Protein AF-A0A941SBN9-F1 (afdb_monomer)

Radius of gyration: 30.21 Å; Cα contacts (8 Å, |Δi|>4): 1029; chains: 1; bounding box: 66×93×95 Å

Solvent-accessible surface area (backbone atoms only — not comparable to full-atom values): 44740 Å² total; per-residue (Å²): 128,56,73,66,62,51,50,52,51,55,52,51,57,54,70,77,41,79,81,62,75,42,22,59,57,47,52,51,50,54,46,64,79,39,63,83,37,77,79,48,40,76,55,56,77,35,50,44,58,46,58,90,40,23,79,36,34,35,32,24,39,32,37,69,48,83,91,42,30,41,37,38,39,41,42,48,89,78,37,61,78,69,87,50,51,59,19,61,44,41,50,51,53,49,53,49,52,14,45,48,55,51,53,70,66,43,84,88,54,53,73,68,56,39,52,53,47,44,51,54,52,51,51,53,51,52,52,55,42,52,49,38,61,69,74,22,53,63,54,50,74,47,57,62,36,42,80,80,64,32,64,65,31,38,53,49,48,54,52,25,52,51,50,39,50,48,54,45,26,51,50,46,54,53,48,31,49,70,68,45,66,93,49,58,62,69,58,46,48,51,52,36,51,53,39,37,31,49,58,31,35,73,52,74,56,53,31,37,36,40,37,38,65,46,72,58,92,91,50,45,34,36,42,36,40,38,38,36,52,73,43,56,90,64,54,43,20,57,70,45,45,53,61,79,59,48,17,47,44,30,37,36,38,42,39,31,23,41,77,85,67,46,80,76,44,76,50,68,38,35,37,19,16,32,54,36,45,63,66,40,56,72,60,68,75,64,27,52,53,51,34,34,51,42,17,36,43,28,43,60,75,47,49,50,31,53,52,51,52,51,49,45,71,77,34,84,78,68,57,80,58,42,75,45,51,37,37,41,45,32,45,41,45,30,56,56,75,88,54,92,62,79,81,52,47,44,37,54,38,50,54,19,46,53,50,28,48,68,63,44,44,79,38,73,49,78,39,68,47,97,88,38,83,42,45,32,30,34,46,57,45,57,36,54,64,35,77,56,85,52,30,64,62,35,69,78,41,54,52,44,37,28,37,32,52,46,49,54,50,40,51,47,46,53,47,53,57,67,56,36,72,88,39,64,91,41,54,72,61,46,54,48,51,64,71,66,48,74,83,59,83,81,74,79,78,74,81,78,59,99,74,71,52,75,69,54,52,51,51,52,52,53,37,54,52,49,53,51,49,50,53,57,42,50,58,46,41,54,53,45,49,62,60,43,65,83,62,48,74,66,57,50,38,50,44,42,39,51,50,44,37,54,74,72,68,45,87,69,53,74,67,53,50,52,51,45,52,53,48,52,51,56,53,50,55,42,50,58,70,37,45,65,48,52,52,52,44,54,53,49,52,48,55,53,34,50,54,30,43,56,46,36,55,52,48,54,54,54,49,64,76,42,43,69,64,52,52,59,48,34,57,50,30,66,74,72,45,54,71,72,49,31,52,50,30,53,50,52,48,41,52,50,54,42,48,52,38,54,73,62,25,70,80,46,68,65,74,75,74,76,77,56,63,77,52,63,58,49,64,63,33,32,52,52,52,50,36,58,78,53,72,42,48,40,32,47,23,17,76,59,26,38,65,72,40,34,54,46,49,30,28,35,51,31,55,50,52,47,58,55,49,63,77,69,53,88,80,52,83,71,56,54,56,53,48,54,51,50,45,51,46,33,40,63,56,34,33,84,71,57,70,61,34,70,83,54,40,47,65,53,60,83,35,51,69,54,46,64,58,76,85,81,83,80,93,80,94,79,72,87,77,78,24,83,74,47,50,50,64,70,66,33,60,83,64,45,71,85,66,58,67,72,65,43,48,54,56,51,52,52,50,51,54,57,73,70,52,81,79,79,82,75,71,98,62,92,76,81,79,74,81,76,71,88,74,82,82,78,89,86,88,86,84,88,83,81,89,80,84,90,80,88,80,87,83,90,83,86,84,88,135

Nearest PDB structures (foldseek):
  4fye-assembly1_A  TM=6.823E-01  e=4.228E-17  Legionella pneumophila subsp. pneumophila str. Philadelphia 1
  4jza-assembly3_A  TM=4.655E-01  e=1.707E-05  Legionella longbeachae NSW150
  4jza-assembly2_B  TM=4.661E-01  e=4.453E-05  Legionella longbeachae NSW150
  8d9p-assembly1_A  TM=2.478E-01  e=5.682E+00  synthetic construct

Secondary structure (DSSP, 8-state):
--HHHHHHHHHHHHHH-TT--SHHHHHHHHHHHTTT-TTTHHHHTTEEEEGGGGGGTEEEEEE--SSS-EEEEEE-TT---S--HHHHHHHHHHHHHHHHHHHHH-TTS-HHHHHHHHHHHHHHHHHHHHHHHHHS---HHHHHGGGTSHHHHHHHHHHHHHHHHHHHHHHHHHHHHHH-TTS-HHHHHHHHHHHHHHHHHHSPPPEEEEEEEEEETTEEEEEEEEEEESSSS--B-TT-TTSSS-BT-EEEEEEEE-TT--EEEEEEEEEEE-SS-GGGGSSHHHHHHHHHHHHHHHIIIIIHHHHHHHHHHH-TTPPSSEEEEEEEEE---PPPTTS--S--HHHHHHHHHHHHHHHHTTEEEEEEETTEEEEEEEEEEEEE---SGGGGT--TTHHHHHHHHHHHHHHHHHHHHHHSGGGTT-HHHHHHHHHHS---SS-------S---HHHHHHHHHHHHHHHHHHHHHHHHHHHHHHHTTS-HHHHHHHHHHHHHHHTTPPPPHHHHHHHHHHHHHHHHHHHHTHHHHHHHHHHHHHHHHHHHHHHHHHHHHHHHHHHHHHHHHHHHHHHS-HHHHHHHHHHHHHHHHHHHHHTTTTTT-S-SHHHHTTTTHHHHHHHHHHHHHTPEEEEEESSSSHHHHHHHHHHHHHHHHHHHHTTS---HHHHHHHHHHHHHHHHTTSTT-STTTSSSSS--S------SS---S-SS------SSTHHHHT-GGGSPPPPHHHHHHHHHHHHHHHHS------S------------PPP----------------------

Foldseek 3Di:
DDVVVVLLVLLVQVVVCLVDQALVSSLVVVCVVCVVPPVCVLQSVQKDWDRVQSLQQWTWIWRDDPPAIEIEIEHDPLGQQDDALVQLLLQLVLLLQLLLVLLVPDPPDDPVRSVVLNVVSVLLSVQLNVCLVPPLHLRSVLSSCLFPPNPVSLVSNVVSVVVSLQSLLLSLVVSQCSRDVPDDSLVSLVSSLVSSQVVLFQDQDHFYWYWYWDDDPNWIKIKIKTKDALDRNGARDLSNLLFQEFHLWIKIWIFMATPVSDTPDIDIATEGAQLQRLLLQPDDDLSLLLSLVSLLCNCQVPVVLSQVVVVCVVPVPQDPPAEAFEEEEEQQQDAPCPPVDPGDSSLSSLVSNVVSCLLQAQDWDWGDHPNDITIYRYHYQYAYQHQDPSLQRDPPGVLSVLLNLLVLLQLLLVLLLVLLVVVVVCVVVSVVSVVLRDDRLADDDDPDPVDDDPVRVVSVVSSVVLVVLSVVLNVLSVVLVVLCVVQDPVLSRLLSNLVSCVSVVNDDDPVSVVSNVVSSVSSVVSCVVSVVSVVSSVVSVVVNSVSSNVVSVVCLVSCVVCLVVLVVVLVCCLVDNDPSSVLSSQSSVLSSVLSVCVNVCLSHPDDDDDPNLLCRLVNVLSSVVSCVSSVHHHYYYYNQSADVVLLNVLLNVLVVVLVSVVSPDDDDPVSVVVSVVVSSCSNLCSNVNGPRQVSRPSSSDVHGRAQAQDSDDDDDDGDPPPRVPRNQVNVPSSPSDNDDPVVSVVSVVVSVVSVPDDPDPPPDDDDPPPDDDDDPDDDDDDDDDDDDDDDDDDDDDDDDD

Sequence (801 aa):
MNNQDFIALIVEDFYENPQIKTSDEFLALLKDKYQDNRALKPFLDKLIADAKEDKYGTFTIILEQEPANLEFKFKKPSAYGGPKTEQYLDRIDLKVQAAIAYVNQQKKLSKADKEKKIAEIMRLKEYFKNKINSECYLDPKMLKHLKNNGEKAKAHFDKQHALAKKYLSVFMDVLVEKTEPDLKPKQVKELLYQHERIIMSDLKRPIRVNARAITLGTTRYYHIDTVKPVNPQRTVSSAKKDEAGVANWLQTSTIVLDQKYHVIDQRETYRSASIVPHEILKKGRLSKALAMDTARRNLVEHIIPALAEKLLHQDAQAKDPLVINYEMLTLLSPVHKMLDIALDPDLGQFEAIRKAFQHYEGRTFDINVNGKIRQVTFNGIYHNYGVNIARKIGYATKRTNQKAYNEIIERSVNVLNAMLPDLEKDKPFHDFIKNMIIKPLTSPPFTVSDELTDSEKKQLIDLKKYNSILRQKGGIYDQMDANSASFTKEEHRQLLSLNAKKNDKIPLTKDEIEQFKKLTSKFNKIKEKNLKLNRKAGGLETKIREIHAATAKARQKNFMAKAQSIEKYIVVIEKNGTEEQKEIAAHLRALLEFNKLIVAGVDVLYGSQDDKNTRNYEIQCYIERLNKLCGWDFHLTCKSGKDRTNAAIEKQHAKALISMHEQRVVQGQDEEKDLKKLERELFLKGYEQGPGNDICGDNMKPGAQQISHSDFTSESSFALYATKKVSSLQKGIDKLPEVEDEEKEIIVREYTKFTQTPQVKIGAHRVSVLHQYPQSQGEVEGRQASKTMDTRSDPKSKNRH

Structure (mmCIF, N/CA/C/O backbone):
data_AF-A0A941SBN9-F1
#
_entry.id   AF-A0A941SBN9-F1
#
loop_
_atom_site.group_PDB
_atom_site.id
_atom_site.type_symbol
_atom_site.label_atom_id
_atom_site.label_alt_id
_atom_site.label_comp_id
_atom_site.label_asym_id
_atom_site.label_entity_id
_atom_site.label_seq_id
_atom_site.pdbx_PDB_ins_code
_atom_site.Cartn_x
_atom_site.Cartn_y
_atom_site.Cartn_z
_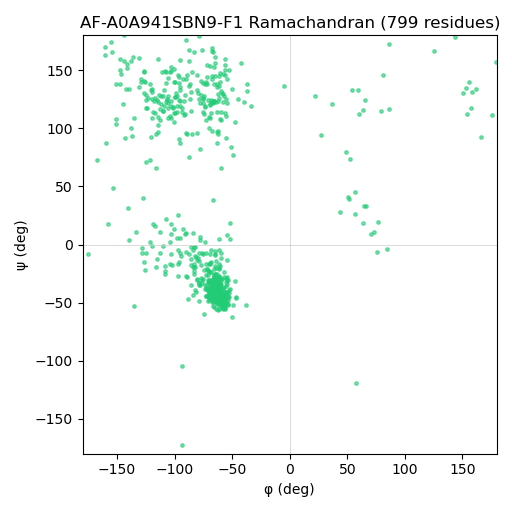atom_site.occupancy
_atom_site.B_iso_or_equiv
_atom_site.auth_seq_id
_atom_site.auth_comp_id
_atom_site.auth_asym_id
_atom_site.auth_atom_id
_atom_site.pdbx_PDB_model_num
ATOM 1 N N . MET A 1 1 ? -25.995 6.271 -15.416 1.00 71.38 1 MET A N 1
ATOM 2 C CA . MET A 1 1 ? -25.451 5.172 -14.596 1.00 71.38 1 MET A CA 1
ATOM 3 C C . MET A 1 1 ? -24.092 5.599 -14.074 1.00 71.38 1 MET A C 1
ATOM 5 O O . MET A 1 1 ? -23.351 6.204 -14.845 1.00 71.38 1 MET A O 1
ATOM 9 N N . ASN A 1 2 ? -23.795 5.378 -12.791 1.00 78.50 2 ASN A N 1
ATOM 10 C CA . ASN A 1 2 ? -22.469 5.674 -12.238 1.00 78.50 2 ASN A CA 1
ATOM 11 C C . ASN A 1 2 ? -21.523 4.459 -12.427 1.00 78.50 2 ASN A C 1
ATOM 13 O O . ASN A 1 2 ? -21.968 3.364 -12.769 1.00 78.50 2 ASN A O 1
ATOM 17 N N . ASN A 1 3 ? -20.214 4.638 -12.214 1.00 78.12 3 ASN A N 1
ATOM 18 C CA . ASN A 1 3 ? -19.240 3.552 -12.403 1.00 78.12 3 ASN A CA 1
ATOM 19 C C . ASN A 1 3 ? -19.418 2.385 -11.414 1.00 78.12 3 ASN A C 1
ATOM 21 O O . ASN A 1 3 ? -19.052 1.269 -11.759 1.00 78.12 3 ASN A O 1
ATOM 25 N N . GLN A 1 4 ? -19.943 2.612 -10.206 1.00 75.69 4 GLN A N 1
ATOM 26 C CA . GLN A 1 4 ? -20.166 1.546 -9.221 1.00 75.69 4 GLN A CA 1
ATOM 27 C C . GLN A 1 4 ? -21.339 0.651 -9.621 1.00 75.69 4 GLN A C 1
ATOM 29 O O . GLN A 1 4 ? -21.184 -0.568 -9.598 1.00 75.69 4 GLN A O 1
ATOM 34 N N . ASP A 1 5 ? -22.450 1.239 -10.074 1.00 80.38 5 ASP A N 1
ATOM 35 C CA . ASP A 1 5 ? -23.588 0.490 -10.614 1.00 80.38 5 ASP A CA 1
ATOM 36 C C . ASP A 1 5 ? -23.119 -0.372 -11.794 1.00 80.38 5 ASP A C 1
ATOM 38 O O . ASP A 1 5 ? -23.479 -1.540 -11.916 1.00 80.38 5 ASP A O 1
ATOM 42 N N . PHE A 1 6 ? -22.298 0.210 -12.680 1.00 85.69 6 PHE A N 1
ATOM 43 C CA . PHE A 1 6 ? -21.784 -0.493 -13.852 1.00 85.69 6 PHE A CA 1
ATOM 44 C C . PHE A 1 6 ? -20.834 -1.629 -13.456 1.00 85.69 6 PHE A C 1
ATOM 46 O O . PHE A 1 6 ? -20.904 -2.713 -14.026 1.00 85.69 6 PHE A O 1
ATOM 53 N N . ILE A 1 7 ? -19.981 -1.422 -12.445 1.00 84.62 7 ILE A N 1
ATOM 54 C CA . ILE A 1 7 ? -19.123 -2.480 -11.900 1.00 84.62 7 ILE A CA 1
ATOM 55 C C . ILE A 1 7 ? -19.954 -3.637 -11.347 1.00 84.62 7 ILE A C 1
ATOM 57 O O . ILE A 1 7 ? -19.651 -4.785 -11.665 1.00 84.62 7 ILE A O 1
ATOM 61 N N . ALA A 1 8 ? -20.979 -3.348 -10.544 1.00 81.69 8 ALA A N 1
ATOM 62 C CA . ALA A 1 8 ? -21.844 -4.374 -9.972 1.00 81.69 8 ALA A CA 1
ATOM 63 C C . ALA A 1 8 ? -22.525 -5.202 -11.073 1.00 81.69 8 ALA A C 1
ATOM 65 O O . ALA A 1 8 ? -22.408 -6.425 -11.054 1.00 81.69 8 ALA A O 1
ATOM 66 N N . LEU A 1 9 ? -23.105 -4.533 -12.077 1.00 88.06 9 LEU A N 1
ATOM 67 C CA . LEU A 1 9 ? -23.763 -5.177 -13.217 1.00 88.06 9 LEU A CA 1
ATOM 68 C C . LEU A 1 9 ? -22.814 -6.103 -13.992 1.00 88.06 9 LEU A C 1
ATOM 70 O O . LEU A 1 9 ? -23.137 -7.259 -14.240 1.00 88.06 9 LEU A O 1
ATOM 74 N N . ILE A 1 10 ? -21.610 -5.633 -14.337 1.00 88.88 10 ILE A N 1
ATOM 75 C CA . ILE A 1 10 ? -20.652 -6.454 -15.094 1.00 88.88 10 ILE A CA 1
ATOM 76 C C . ILE A 1 10 ? -20.175 -7.657 -14.257 1.00 88.88 10 ILE A C 1
ATOM 78 O O . ILE A 1 10 ? -19.967 -8.745 -14.794 1.00 88.88 10 ILE A O 1
ATOM 82 N N . VAL A 1 11 ? -19.981 -7.486 -12.945 1.00 85.81 11 VAL A N 1
ATOM 83 C CA . VAL A 1 11 ? -19.593 -8.593 -12.056 1.00 85.81 11 VAL A CA 1
ATOM 84 C C . VAL A 1 11 ? -20.704 -9.638 -11.965 1.00 85.81 11 VAL A C 1
ATOM 86 O O . VAL A 1 11 ? -20.407 -10.830 -12.056 1.00 85.81 11 VAL A O 1
ATOM 89 N N . GLU A 1 12 ? -21.951 -9.200 -11.803 1.00 90.31 12 GLU A N 1
ATOM 90 C CA . GLU A 1 12 ? -23.138 -10.056 -11.784 1.00 90.31 12 GLU A CA 1
ATOM 91 C C . GLU A 1 12 ? -23.233 -10.880 -13.069 1.00 90.31 12 GLU A C 1
ATOM 93 O O . GLU A 1 12 ? -23.170 -12.111 -13.021 1.00 90.31 12 GLU A O 1
ATOM 98 N N . ASP A 1 13 ? -23.218 -10.216 -14.226 1.00 92.50 13 ASP A N 1
ATOM 99 C CA . ASP A 1 13 ? -23.307 -10.882 -15.524 1.00 92.50 13 ASP A CA 1
ATOM 100 C C . ASP A 1 13 ? -22.206 -11.924 -15.737 1.00 92.50 13 ASP A C 1
ATOM 102 O O . ASP A 1 13 ? -22.461 -13.006 -16.271 1.00 92.50 13 ASP A O 1
ATOM 106 N N . PHE A 1 14 ? -20.974 -11.639 -15.311 1.00 91.06 14 PHE A N 1
ATOM 107 C CA . PHE A 1 14 ? -19.881 -12.595 -15.458 1.00 91.06 14 PHE A CA 1
ATOM 108 C C . PHE A 1 14 ? -20.121 -13.874 -14.641 1.00 91.06 14 PHE A C 1
ATOM 110 O O . PHE A 1 14 ? -19.900 -14.983 -15.138 1.00 91.06 14 PHE A O 1
ATOM 117 N N . TYR A 1 15 ? -20.552 -13.745 -13.381 1.00 88.00 15 TYR A N 1
ATOM 118 C CA . TYR A 1 15 ? -20.701 -14.891 -12.479 1.00 88.00 15 TYR A CA 1
ATOM 119 C C . TYR A 1 15 ? -22.026 -15.644 -12.627 1.00 88.00 15 TYR A C 1
ATOM 121 O O . TYR A 1 15 ? -22.077 -16.823 -12.264 1.00 88.00 15 TYR A O 1
ATOM 129 N N . GLU A 1 16 ? -23.050 -15.029 -13.222 1.00 88.31 16 GLU A N 1
ATOM 130 C CA . GLU A 1 16 ? -24.273 -15.718 -13.656 1.00 88.31 16 GLU A CA 1
ATOM 131 C C . GLU A 1 16 ? -24.064 -16.595 -14.896 1.00 88.31 16 GLU A C 1
ATOM 133 O O . GLU A 1 16 ? -24.856 -17.500 -15.157 1.00 88.31 16 GLU A O 1
ATOM 138 N N . ASN A 1 17 ? -22.971 -16.384 -15.634 1.00 88.81 17 ASN A N 1
ATOM 139 C CA . ASN A 1 17 ? -22.686 -17.068 -16.892 1.00 88.81 17 ASN A CA 1
ATOM 140 C C . ASN A 1 17 ? -21.420 -17.947 -16.802 1.00 88.81 17 ASN A C 1
ATOM 142 O O . ASN A 1 17 ? -20.420 -17.704 -17.490 1.00 88.81 17 ASN A O 1
ATOM 146 N N . PRO A 1 18 ? -21.424 -19.024 -15.986 1.00 82.44 18 PRO A N 1
ATOM 147 C CA . PRO A 1 18 ? -20.244 -19.862 -15.751 1.00 82.44 18 PRO A CA 1
ATOM 148 C C . PRO A 1 18 ? -19.696 -20.541 -17.018 1.00 82.44 18 PRO A C 1
ATOM 150 O O . PRO A 1 18 ? -18.530 -20.959 -17.032 1.00 82.44 18 PRO A O 1
ATOM 153 N N . GLN A 1 19 ? -20.504 -20.639 -18.078 1.00 85.00 19 GLN A N 1
ATOM 154 C CA . GLN A 1 19 ? -20.157 -21.217 -19.374 1.00 85.00 19 GLN A CA 1
ATOM 155 C C . GLN A 1 19 ? -19.153 -20.391 -20.190 1.00 85.00 19 GLN A C 1
ATOM 157 O O . GLN A 1 19 ? -18.453 -20.986 -21.005 1.00 85.00 19 GLN A O 1
ATOM 162 N N . ILE A 1 20 ? -19.029 -19.078 -19.954 1.00 87.75 20 ILE A N 1
ATOM 163 C CA . ILE A 1 20 ? -18.139 -18.167 -20.704 1.00 87.75 20 ILE A CA 1
ATOM 164 C C . ILE A 1 20 ? -16.696 -18.675 -20.685 1.00 87.75 20 ILE A C 1
ATOM 166 O O . ILE A 1 20 ? -16.132 -18.883 -19.613 1.00 87.75 20 ILE A O 1
ATOM 170 N N . LYS A 1 21 ? -16.053 -18.863 -21.836 1.00 86.38 21 LYS A N 1
ATOM 171 C CA . LYS A 1 21 ? -14.688 -19.405 -21.940 1.00 86.38 21 LYS A CA 1
ATOM 172 C C . LYS A 1 21 ? -13.640 -18.380 -22.334 1.00 86.38 21 LYS A C 1
ATOM 174 O O . LYS A 1 21 ? -12.469 -18.642 -22.051 1.00 86.38 21 LYS A O 1
ATOM 179 N N . THR A 1 22 ? -14.031 -17.239 -22.902 1.00 91.19 22 THR A N 1
ATOM 180 C CA . THR A 1 22 ? -13.111 -16.147 -23.279 1.00 91.19 22 THR A CA 1
ATOM 181 C C . THR A 1 22 ? -13.651 -14.765 -22.900 1.00 91.19 22 THR A C 1
ATOM 183 O O . THR A 1 22 ? -14.843 -14.588 -22.645 1.00 91.19 22 THR A O 1
ATOM 186 N N . SER A 1 23 ? -12.763 -13.773 -22.847 1.00 92.00 23 SER A N 1
ATOM 187 C CA . SER A 1 23 ? -13.119 -12.370 -22.618 1.00 92.00 23 SER A CA 1
ATOM 188 C C . SER A 1 23 ? -13.922 -11.803 -23.796 1.00 92.00 23 SER A C 1
ATOM 190 O O . SER A 1 23 ? -14.829 -11.002 -23.587 1.00 92.00 23 SER A O 1
ATOM 192 N N . ASP A 1 24 ? -13.650 -12.273 -25.019 1.00 94.44 24 ASP A N 1
ATOM 193 C CA . ASP A 1 24 ? -14.417 -11.925 -26.221 1.00 94.44 24 ASP A CA 1
ATOM 194 C C . ASP A 1 24 ? -15.853 -12.464 -26.171 1.00 94.44 24 ASP A C 1
ATOM 196 O O . ASP A 1 24 ? -16.795 -11.737 -26.485 1.00 94.44 24 ASP A O 1
ATOM 200 N N . GLU A 1 25 ? -16.041 -13.715 -25.732 1.00 94.75 25 GLU A N 1
ATOM 201 C CA . GLU A 1 25 ? -17.374 -14.304 -25.538 1.00 94.75 25 GLU A CA 1
ATOM 202 C C . GLU A 1 25 ? -18.189 -13.497 -24.523 1.00 94.75 25 GLU A C 1
ATOM 204 O O . GLU A 1 25 ? -19.372 -13.236 -24.744 1.00 94.75 25 GLU A O 1
ATOM 209 N N . PHE A 1 26 ? -17.557 -13.056 -23.431 1.00 94.94 26 PHE A N 1
ATOM 210 C CA . PHE A 1 26 ? -18.233 -12.222 -22.442 1.00 94.94 26 PHE A CA 1
ATOM 211 C C . PHE A 1 26 ? -18.596 -10.843 -23.000 1.00 94.94 26 PHE A C 1
ATOM 213 O O . PHE A 1 26 ? -19.713 -10.369 -22.804 1.00 94.94 26 PHE A O 1
ATOM 220 N N . LEU A 1 27 ? -17.681 -10.207 -23.735 1.00 94.50 27 LEU A N 1
ATOM 221 C CA . LEU A 1 27 ? -17.941 -8.918 -24.369 1.00 94.50 27 LEU A CA 1
ATOM 222 C C . LEU A 1 27 ? -19.101 -9.000 -25.373 1.00 94.50 27 LEU A C 1
ATOM 224 O O . LEU A 1 27 ? -19.931 -8.092 -25.418 1.00 94.50 27 LEU A O 1
ATOM 228 N N . ALA A 1 28 ? -19.174 -10.079 -26.157 1.00 94.38 28 ALA A N 1
ATOM 229 C CA . ALA A 1 28 ? -20.275 -10.322 -27.083 1.00 94.38 28 ALA A CA 1
ATOM 230 C C . ALA A 1 28 ? -21.611 -10.487 -26.344 1.00 94.38 28 ALA A C 1
ATOM 232 O O . ALA A 1 28 ? -22.586 -9.840 -26.721 1.00 94.38 28 ALA A O 1
ATOM 233 N N . LEU A 1 29 ? -21.633 -11.270 -25.256 1.00 94.75 29 LEU A N 1
ATOM 234 C CA . LEU A 1 29 ? -22.813 -11.434 -24.401 1.00 94.75 29 LEU A CA 1
ATOM 235 C C . LEU A 1 29 ? -23.314 -10.085 -23.867 1.00 94.75 29 LEU A C 1
ATOM 237 O O . LEU A 1 29 ? -24.501 -9.793 -23.959 1.00 94.75 29 LEU A O 1
ATOM 241 N N . LEU A 1 30 ? -22.419 -9.252 -23.327 1.00 93.50 30 LEU A N 1
ATOM 242 C CA . LEU A 1 30 ? -22.784 -7.938 -22.789 1.00 93.50 30 LEU A CA 1
ATOM 243 C C . LEU A 1 30 ? -23.355 -7.019 -23.873 1.00 93.50 30 LEU A C 1
ATOM 245 O O . LEU A 1 30 ? -24.348 -6.330 -23.643 1.00 93.50 30 LEU A O 1
ATOM 249 N N . LYS A 1 31 ? -22.731 -7.005 -25.056 1.00 92.50 31 LYS A N 1
ATOM 250 C CA . LYS A 1 31 ? -23.198 -6.192 -26.183 1.00 92.50 31 LYS A CA 1
ATOM 251 C C . LYS A 1 31 ? -24.570 -6.641 -26.669 1.00 92.50 31 LYS A C 1
ATOM 253 O O . LYS A 1 31 ? -25.397 -5.778 -26.919 1.00 92.50 31 LYS A O 1
ATOM 258 N N . ASP A 1 32 ? -24.823 -7.943 -26.743 1.00 92.88 32 ASP A N 1
ATOM 259 C C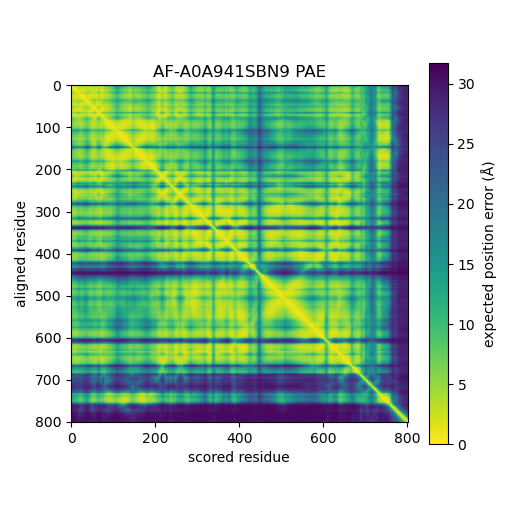A . ASP A 1 32 ? -26.114 -8.493 -27.166 1.00 92.88 32 ASP A CA 1
ATOM 260 C C . ASP A 1 32 ? -27.215 -8.268 -26.115 1.00 92.88 32 ASP A C 1
ATOM 262 O O . ASP A 1 32 ? -28.269 -7.707 -26.422 1.00 92.88 32 ASP A O 1
ATOM 266 N N . LYS A 1 33 ? -26.938 -8.591 -24.841 1.00 93.88 33 LYS A N 1
ATOM 267 C CA . LYS A 1 33 ? -27.888 -8.449 -23.721 1.00 93.88 33 LYS A CA 1
ATOM 268 C C . LYS A 1 33 ? -28.362 -7.005 -23.530 1.00 93.88 33 LYS A C 1
ATOM 270 O O . LYS A 1 33 ? -29.508 -6.781 -23.143 1.00 93.88 33 LYS A O 1
ATOM 275 N N . TYR A 1 34 ? -27.495 -6.026 -23.790 1.00 92.88 34 TYR A N 1
ATOM 276 C CA . TYR A 1 34 ? -27.762 -4.614 -23.508 1.00 92.88 34 TYR A CA 1
ATOM 277 C C . TYR A 1 34 ? -27.746 -3.706 -24.747 1.00 92.88 34 TYR A C 1
ATOM 279 O O . TYR A 1 34 ? -27.673 -2.485 -24.589 1.00 92.88 34 TYR A O 1
ATOM 287 N N . GLN A 1 35 ? -27.851 -4.256 -25.964 1.00 86.94 35 GLN A N 1
ATOM 288 C CA . GLN A 1 35 ? -27.802 -3.480 -27.218 1.00 86.94 35 GLN A CA 1
ATOM 289 C C . GLN A 1 35 ? -28.832 -2.341 -27.282 1.00 86.94 35 GLN A C 1
ATOM 291 O O . GLN A 1 35 ? -28.529 -1.246 -27.769 1.00 86.94 35 GLN A O 1
ATOM 296 N N . ASP A 1 36 ? -30.020 -2.570 -26.721 1.00 90.44 36 ASP A N 1
ATOM 297 C CA . ASP A 1 36 ? -31.125 -1.607 -26.718 1.00 90.44 36 ASP A CA 1
ATOM 298 C C . ASP A 1 36 ? -31.115 -0.673 -25.497 1.00 90.44 36 ASP A C 1
ATOM 300 O O . ASP A 1 36 ? -31.885 0.292 -25.421 1.00 90.44 36 ASP A O 1
ATOM 304 N N . ASN A 1 37 ? -30.216 -0.901 -24.531 1.00 90.00 37 ASN A N 1
ATOM 305 C CA . ASN A 1 37 ? -30.119 -0.068 -23.340 1.00 90.00 37 ASN A CA 1
ATOM 306 C C . ASN A 1 37 ? -29.332 1.219 -23.639 1.00 90.00 37 ASN A C 1
ATOM 308 O O . ASN A 1 37 ? -28.102 1.276 -23.554 1.00 90.00 37 ASN A O 1
ATOM 312 N N . ARG A 1 38 ? -30.069 2.298 -23.934 1.00 87.06 38 ARG A N 1
ATOM 313 C CA . ARG A 1 38 ? -29.506 3.626 -24.250 1.00 87.06 38 ARG A CA 1
ATOM 314 C C . ARG A 1 38 ? -28.549 4.169 -23.183 1.00 87.06 38 ARG A C 1
ATOM 316 O O . ARG A 1 38 ? -27.636 4.910 -23.533 1.00 87.06 38 ARG A O 1
ATOM 323 N N . ALA A 1 39 ? -28.742 3.825 -21.907 1.00 86.50 39 ALA A N 1
ATOM 324 C CA . ALA A 1 39 ? -27.879 4.294 -20.823 1.00 86.50 39 ALA A CA 1
ATOM 325 C C . ALA A 1 39 ? -26.537 3.544 -20.764 1.00 86.50 39 ALA A C 1
ATOM 327 O O . ALA A 1 39 ? -25.539 4.123 -20.335 1.00 86.50 39 ALA A O 1
ATOM 328 N N . LEU A 1 40 ? -26.505 2.283 -21.207 1.00 88.25 40 LEU A N 1
ATOM 329 C CA . LEU A 1 40 ? -25.308 1.437 -21.216 1.00 88.25 40 LEU A CA 1
ATOM 330 C C . LEU A 1 40 ? -24.506 1.544 -22.511 1.00 88.25 40 LEU A C 1
ATOM 332 O O . LEU A 1 40 ? -23.288 1.378 -22.481 1.00 88.25 40 LEU A O 1
ATOM 336 N N . LYS A 1 41 ? -25.158 1.869 -23.631 1.00 86.94 41 LYS A N 1
ATOM 337 C CA . LYS A 1 41 ? -24.528 1.952 -24.955 1.00 86.94 41 LYS A CA 1
ATOM 338 C C . LYS A 1 41 ? -23.191 2.723 -24.980 1.00 86.94 41 LYS A C 1
ATOM 340 O O . LYS A 1 41 ? -22.220 2.162 -25.483 1.00 86.94 41 LYS A O 1
ATOM 345 N N . PRO A 1 42 ? -23.049 3.910 -24.347 1.00 86.94 42 PRO A N 1
ATOM 346 C CA . PRO A 1 42 ? -21.771 4.631 -24.329 1.00 86.94 42 PRO A CA 1
ATOM 347 C C . PRO A 1 42 ? -20.622 3.888 -23.628 1.00 86.94 42 PRO A C 1
ATOM 349 O O . PRO A 1 42 ? -19.458 4.131 -23.946 1.00 86.94 42 PRO A O 1
ATOM 352 N N . PHE A 1 43 ? -20.936 3.022 -22.659 1.00 88.31 43 PHE A N 1
ATOM 353 C CA . PHE A 1 43 ? -19.956 2.172 -21.985 1.00 88.31 43 PHE A CA 1
ATOM 354 C C . PHE A 1 43 ? -19.616 0.965 -22.859 1.00 88.31 43 PHE A C 1
ATOM 356 O O . PHE A 1 43 ? -18.442 0.704 -23.103 1.00 88.31 43 PHE A O 1
ATOM 363 N N . LEU A 1 44 ? -20.635 0.272 -23.378 1.00 89.69 44 LEU A N 1
ATOM 364 C CA . LEU A 1 44 ? -20.485 -0.933 -24.204 1.00 89.69 44 LEU A CA 1
ATOM 365 C C . LEU A 1 44 ? -19.676 -0.681 -25.483 1.00 89.69 44 LEU A C 1
ATOM 367 O O . LEU A 1 44 ? -18.845 -1.512 -25.852 1.00 89.69 44 LEU A O 1
ATOM 371 N N . ASP A 1 45 ? -19.870 0.476 -26.123 1.00 90.06 45 ASP A N 1
ATOM 372 C CA . ASP A 1 45 ? -19.140 0.880 -27.332 1.00 90.06 45 ASP A CA 1
ATOM 373 C C . ASP A 1 45 ? -17.629 1.043 -27.080 1.00 90.06 45 ASP A C 1
ATOM 375 O O . ASP A 1 45 ? -16.826 0.889 -27.999 1.00 90.06 45 ASP A O 1
ATOM 379 N N . LYS A 1 46 ? -17.236 1.317 -25.829 1.00 92.62 46 LYS A N 1
ATOM 380 C CA . LYS A 1 46 ? -15.844 1.527 -25.396 1.00 92.62 46 LYS A CA 1
ATOM 381 C C . LYS A 1 46 ? -15.246 0.337 -24.644 1.00 92.62 46 LYS A C 1
ATOM 383 O O . LYS A 1 46 ? -14.111 0.427 -24.174 1.00 92.62 46 LYS A O 1
ATOM 388 N N . LEU A 1 47 ? -15.998 -0.755 -24.488 1.00 93.44 47 LEU A N 1
ATOM 389 C CA . LEU A 1 47 ? -15.474 -1.992 -23.920 1.00 93.44 47 LEU A CA 1
ATOM 390 C C . LEU A 1 47 ? -14.677 -2.769 -24.972 1.00 93.44 47 LEU A C 1
ATOM 392 O O . LEU A 1 47 ? -15.173 -3.059 -26.067 1.00 93.44 47 LEU A O 1
ATOM 396 N N . ILE A 1 48 ? -13.472 -3.179 -24.586 1.00 94.44 48 ILE A N 1
ATOM 397 C CA . ILE A 1 48 ? -12.592 -4.063 -25.354 1.00 94.44 48 ILE A CA 1
ATOM 398 C C . ILE A 1 48 ? -12.158 -5.253 -24.495 1.00 94.44 48 ILE A C 1
ATOM 400 O O . ILE A 1 48 ? -12.014 -5.127 -23.280 1.00 94.44 48 ILE A O 1
ATOM 404 N N . ALA A 1 49 ? -11.934 -6.408 -25.113 1.00 91.81 49 ALA A N 1
ATOM 405 C CA . ALA A 1 49 ? -11.423 -7.593 -24.432 1.00 91.81 49 ALA A CA 1
ATOM 406 C C . ALA A 1 49 ? -9.888 -7.662 -24.517 1.00 91.81 49 ALA A C 1
ATOM 408 O O . ALA A 1 49 ? -9.297 -7.346 -25.551 1.00 91.81 49 ALA A O 1
ATOM 409 N N . ASP A 1 50 ? -9.243 -8.112 -23.439 1.00 88.06 50 ASP A N 1
ATOM 410 C CA . ASP A 1 50 ? -7.833 -8.517 -23.419 1.00 88.06 50 ASP A CA 1
ATOM 411 C C . ASP A 1 50 ? -7.741 -10.014 -23.084 1.00 88.06 50 ASP A C 1
ATOM 413 O O . ASP A 1 50 ? -7.740 -10.432 -21.924 1.00 88.06 50 ASP A O 1
ATOM 417 N N . ALA A 1 51 ? -7.654 -10.833 -24.134 1.00 85.25 51 ALA A N 1
ATOM 418 C CA . ALA A 1 51 ? -7.664 -12.293 -24.048 1.00 85.25 51 ALA A CA 1
ATOM 419 C C . ALA A 1 51 ? -6.322 -12.912 -23.605 1.00 85.25 51 ALA A C 1
ATOM 421 O O . ALA A 1 51 ? -6.171 -14.138 -23.569 1.00 85.25 51 ALA A O 1
ATOM 422 N N . LYS A 1 52 ? -5.313 -12.094 -23.265 1.00 81.00 52 LYS A N 1
ATOM 423 C CA . LYS A 1 52 ? -3.950 -12.557 -22.949 1.00 81.00 52 LYS A CA 1
ATOM 424 C C . LYS A 1 52 ? -3.906 -13.598 -21.828 1.00 81.00 52 LYS A C 1
ATOM 426 O O . LYS A 1 52 ? -3.040 -14.479 -21.826 1.00 81.00 52 LYS A O 1
ATOM 431 N N . GLU A 1 53 ? -4.826 -13.504 -20.871 1.00 76.69 53 GLU A N 1
ATOM 432 C CA . GLU A 1 53 ? -4.840 -14.349 -19.677 1.00 76.69 53 GLU A CA 1
ATOM 433 C C . GLU A 1 53 ? -5.979 -15.382 -19.624 1.00 76.69 53 GLU A C 1
ATOM 435 O O . GLU A 1 53 ? -5.990 -16.209 -18.701 1.00 76.69 53 GLU A O 1
ATOM 440 N N . ASP A 1 54 ? -6.862 -15.413 -20.629 1.00 85.12 54 ASP A N 1
ATOM 441 C CA . ASP A 1 54 ? -8.066 -16.260 -20.664 1.00 85.12 54 ASP A CA 1
ATOM 442 C C . ASP A 1 54 ? -7.736 -17.742 -20.454 1.00 85.12 54 ASP A C 1
ATOM 444 O O . ASP A 1 54 ? -8.380 -18.449 -19.675 1.00 85.12 54 ASP A O 1
ATOM 448 N N . LYS A 1 55 ? -6.646 -18.216 -21.073 1.00 83.25 55 LYS A N 1
ATOM 449 C CA . LYS A 1 55 ? -6.180 -19.611 -20.965 1.00 83.25 55 LYS A CA 1
ATOM 450 C C . LYS A 1 55 ? -5.810 -20.038 -19.538 1.00 83.25 55 LYS A C 1
ATOM 452 O O . LYS A 1 55 ? -5.810 -21.233 -19.240 1.00 83.25 55 LYS A O 1
ATOM 457 N N . TYR A 1 56 ? -5.547 -19.080 -18.648 1.00 75.44 56 TYR A N 1
ATOM 458 C CA . TYR A 1 56 ? -5.285 -19.302 -17.223 1.00 75.44 56 TYR A CA 1
ATOM 459 C C . TYR A 1 56 ? -6.524 -19.065 -16.347 1.00 75.44 56 TYR A C 1
ATOM 461 O O . TYR A 1 56 ? -6.418 -19.113 -15.123 1.00 75.44 56 TYR A O 1
ATOM 469 N N . GLY A 1 57 ? -7.695 -18.817 -16.938 1.00 75.25 57 GLY A N 1
ATOM 470 C CA . GLY A 1 57 ? -8.951 -18.567 -16.229 1.00 75.25 57 GLY A CA 1
ATOM 471 C C . GLY A 1 57 ? -9.066 -17.166 -15.621 1.00 75.25 57 GLY A C 1
ATOM 472 O O . GLY A 1 57 ? -9.858 -16.982 -14.696 1.00 75.25 57 GLY A O 1
ATOM 473 N N . THR A 1 58 ? -8.262 -16.206 -16.095 1.00 79.62 58 THR A N 1
ATOM 474 C CA . THR A 1 58 ? -8.380 -14.778 -15.752 1.00 79.62 58 THR A CA 1
ATOM 475 C C . THR A 1 58 ? -8.833 -14.014 -16.988 1.00 79.62 58 THR A C 1
ATOM 477 O O . THR A 1 58 ? -8.146 -14.055 -18.000 1.00 79.62 58 THR A O 1
ATOM 480 N N . PHE A 1 59 ? -9.965 -13.334 -16.885 1.00 85.50 59 PHE A N 1
ATOM 481 C CA . PHE A 1 59 ? -10.649 -12.667 -17.987 1.00 85.50 59 PHE A CA 1
ATOM 482 C C . PHE A 1 59 ? -10.520 -11.168 -17.808 1.00 85.50 59 PHE A C 1
ATOM 484 O O . PHE A 1 59 ? -10.739 -10.678 -16.697 1.00 85.50 59 PHE A O 1
ATOM 491 N N . THR A 1 60 ? -10.154 -10.453 -18.868 1.00 87.88 60 THR A N 1
ATOM 492 C CA . THR A 1 60 ? -9.923 -9.012 -18.795 1.00 87.88 60 THR A CA 1
ATOM 493 C C . THR A 1 60 ? -10.769 -8.278 -19.825 1.00 87.88 60 THR A C 1
ATOM 495 O O . THR A 1 60 ? -10.679 -8.550 -21.020 1.00 87.88 60 THR A O 1
ATOM 498 N N . ILE A 1 61 ? -11.572 -7.321 -19.360 1.00 91.75 61 ILE A N 1
ATOM 499 C CA . ILE A 1 61 ? -12.266 -6.348 -20.211 1.00 91.75 61 ILE A CA 1
ATOM 500 C C . ILE A 1 61 ? -11.832 -4.951 -19.777 1.00 91.75 61 ILE A C 1
ATOM 502 O O . ILE A 1 61 ? -11.700 -4.670 -18.589 1.00 91.75 61 ILE A O 1
ATOM 506 N N . ILE A 1 62 ? -11.590 -4.067 -20.734 1.00 90.62 62 ILE A N 1
ATOM 507 C CA . ILE A 1 62 ? -11.140 -2.701 -20.498 1.00 90.62 62 ILE A CA 1
ATOM 508 C C . ILE A 1 62 ? -12.209 -1.754 -21.026 1.00 90.62 62 ILE A C 1
ATOM 510 O O . ILE A 1 62 ? -12.594 -1.834 -22.187 1.00 90.62 62 ILE A O 1
ATOM 514 N N . LEU A 1 63 ? -12.668 -0.846 -20.172 1.00 91.62 63 LEU A N 1
ATOM 515 C CA . LEU A 1 63 ? -13.439 0.324 -20.565 1.00 91.62 63 LEU A CA 1
ATOM 516 C C . LEU A 1 63 ? -12.468 1.479 -20.824 1.00 91.62 63 LEU A C 1
ATOM 518 O O . LEU A 1 63 ? -11.829 1.991 -19.894 1.00 91.62 63 LEU A O 1
ATOM 522 N N . GLU A 1 64 ? -12.358 1.889 -22.084 1.00 91.12 64 GLU A N 1
ATOM 523 C CA . GLU A 1 64 ? -11.518 3.020 -22.478 1.00 91.12 64 GLU A CA 1
ATOM 524 C C . GLU A 1 64 ? -12.156 4.352 -22.060 1.00 91.12 64 GLU A C 1
ATOM 526 O O . GLU A 1 64 ? -13.264 4.695 -22.481 1.00 91.12 64 GLU A O 1
ATOM 531 N N . GLN A 1 65 ? -11.467 5.121 -21.211 1.00 85.38 65 GLN A N 1
ATOM 532 C CA . GLN A 1 65 ? -11.965 6.408 -20.715 1.00 85.38 65 GLN A CA 1
ATOM 533 C C . GLN A 1 65 ? -10.843 7.306 -20.166 1.00 85.38 65 GLN A C 1
ATOM 535 O O . GLN A 1 65 ? -9.753 6.846 -19.827 1.00 85.38 65 GLN A O 1
ATOM 540 N N . GLU A 1 66 ? -11.133 8.601 -20.024 1.00 80.06 66 GLU A N 1
ATOM 541 C CA . GLU A 1 66 ? -10.234 9.600 -19.428 1.00 80.06 66 GLU A CA 1
ATOM 542 C C . GLU A 1 66 ? -10.679 9.956 -17.992 1.00 80.06 66 GLU A C 1
ATOM 544 O O . GLU A 1 66 ? -11.876 9.930 -17.702 1.00 80.06 66 GLU A O 1
ATOM 549 N N . PRO A 1 67 ? -9.758 10.301 -17.067 1.00 73.94 67 PRO A N 1
ATOM 550 C CA . PRO A 1 67 ? -8.308 10.422 -17.252 1.00 73.94 67 PRO A CA 1
ATOM 551 C C . PRO A 1 67 ? -7.552 9.080 -17.249 1.00 73.94 67 PRO A C 1
ATOM 553 O O . PRO A 1 67 ? -6.343 9.063 -17.478 1.00 73.94 67 PRO A O 1
ATOM 556 N N . ALA A 1 68 ? -8.232 7.971 -16.944 1.00 78.69 68 ALA A N 1
ATOM 557 C CA . ALA A 1 68 ? -7.641 6.640 -16.867 1.00 78.69 68 ALA A CA 1
ATOM 558 C C . ALA A 1 68 ? -8.660 5.545 -17.209 1.00 78.69 68 ALA A C 1
ATOM 560 O O . ALA A 1 68 ? -9.783 5.568 -16.701 1.00 78.69 68 ALA A O 1
ATOM 561 N N . ASN A 1 69 ? -8.226 4.547 -17.984 1.00 85.31 69 ASN A N 1
ATOM 562 C CA . ASN A 1 69 ? -9.020 3.360 -18.309 1.00 85.31 69 ASN A CA 1
ATOM 563 C C . ASN A 1 69 ? -9.493 2.626 -17.047 1.00 85.31 69 ASN A C 1
ATOM 565 O O . ASN A 1 69 ? -8.800 2.623 -16.024 1.00 85.31 69 ASN A O 1
ATOM 569 N N . LEU A 1 70 ? -10.646 1.965 -17.145 1.00 87.06 70 LEU A N 1
ATOM 570 C CA . LEU A 1 70 ? -11.148 1.044 -16.127 1.00 87.06 70 LEU A CA 1
ATOM 571 C C . LEU A 1 70 ? -10.946 -0.394 -16.612 1.00 87.06 70 LEU A C 1
ATOM 573 O O . LEU A 1 70 ? -11.560 -0.828 -17.579 1.00 87.06 70 LEU A O 1
ATOM 577 N N . GLU A 1 71 ? -10.039 -1.112 -15.960 1.00 87.44 71 GLU A N 1
ATOM 578 C CA . GLU A 1 71 ? -9.649 -2.483 -16.287 1.00 87.44 71 GLU A CA 1
ATOM 579 C C . GLU A 1 71 ? -10.367 -3.449 -15.338 1.00 87.44 71 GLU A C 1
ATOM 581 O O . GLU A 1 71 ? -10.098 -3.466 -14.134 1.00 87.44 71 GLU A O 1
ATOM 586 N N . PHE A 1 72 ? -11.275 -4.253 -15.879 1.00 87.12 72 PHE A N 1
ATOM 587 C CA . PHE A 1 72 ? -11.972 -5.311 -15.168 1.00 87.12 72 PHE A CA 1
ATOM 588 C C . PHE A 1 72 ? -11.218 -6.626 -15.307 1.00 87.12 72 PHE A C 1
ATOM 590 O O . PHE A 1 72 ? -11.007 -7.097 -16.420 1.00 87.12 72 PHE A O 1
ATOM 597 N N . LYS A 1 73 ? -10.860 -7.241 -14.182 1.00 84.94 73 LYS A N 1
ATOM 598 C CA . LYS A 1 73 ? -10.226 -8.557 -14.114 1.00 84.94 73 LYS A CA 1
ATOM 599 C C . LYS A 1 73 ? -11.087 -9.530 -13.326 1.00 84.94 73 LYS A C 1
ATOM 601 O O . LYS A 1 73 ? -11.162 -9.461 -12.096 1.00 84.94 73 LYS A O 1
ATOM 606 N N . PHE A 1 74 ? -11.687 -10.480 -14.030 1.00 82.50 74 PHE A N 1
ATOM 607 C CA . PHE A 1 74 ? -12.517 -11.528 -13.446 1.00 82.50 74 PHE A CA 1
ATOM 608 C C . PHE A 1 74 ? -11.737 -12.832 -13.321 1.00 82.50 74 PHE A C 1
ATOM 610 O O . PHE A 1 74 ? -10.979 -13.214 -14.216 1.00 82.50 74 PHE A O 1
ATOM 617 N N . LYS A 1 75 ? -11.926 -13.546 -12.210 1.00 76.94 75 LYS A N 1
ATOM 618 C CA . LYS A 1 75 ? -11.262 -14.831 -11.963 1.00 76.94 75 LYS A CA 1
ATOM 619 C C . LYS A 1 75 ? -12.275 -15.949 -11.796 1.00 76.94 75 LYS A C 1
ATOM 621 O O . LYS A 1 75 ? -13.110 -15.918 -10.896 1.00 76.94 75 LYS A O 1
ATOM 626 N N . LYS A 1 76 ? -12.134 -17.003 -12.601 1.00 72.81 76 LYS A N 1
ATOM 627 C CA . LYS A 1 76 ? -12.868 -18.251 -12.358 1.00 72.81 76 LYS A CA 1
ATOM 628 C C . LYS A 1 76 ? -12.316 -18.993 -11.134 1.00 72.81 76 LYS A C 1
ATOM 630 O O . LYS A 1 76 ? -11.117 -18.908 -10.878 1.00 72.81 76 LYS A O 1
ATOM 635 N N . PRO A 1 77 ? -13.122 -19.825 -10.447 1.00 68.06 77 PRO A N 1
ATOM 636 C CA . PRO A 1 77 ? -12.660 -20.613 -9.296 1.00 68.06 77 PRO A CA 1
ATOM 637 C C . PRO A 1 77 ? -11.418 -21.482 -9.573 1.00 68.06 77 PRO A C 1
ATOM 639 O O . PRO A 1 77 ? -10.583 -21.704 -8.697 1.00 68.06 77 PRO A O 1
ATOM 642 N N . SER A 1 78 ? -11.243 -21.952 -10.811 1.00 64.31 78 SER A N 1
ATOM 643 C CA . SER A 1 78 ? -10.086 -22.751 -11.237 1.00 64.31 78 SER A CA 1
ATOM 644 C C . SER A 1 78 ? -8.939 -21.925 -11.838 1.00 64.31 78 SER A C 1
ATOM 646 O O . SER A 1 78 ? -8.075 -22.495 -12.506 1.00 64.31 78 SER A O 1
ATOM 648 N N . ALA A 1 79 ? -8.943 -20.597 -11.690 1.00 67.31 79 ALA A N 1
ATOM 649 C CA . ALA A 1 79 ? -7.927 -19.737 -12.285 1.00 67.31 79 ALA A CA 1
ATOM 650 C C . ALA A 1 79 ? -6.529 -20.032 -11.720 1.00 67.31 79 ALA A C 1
ATOM 652 O O . ALA A 1 79 ? -6.337 -20.216 -10.513 1.00 67.31 79 ALA A O 1
ATOM 653 N N . TYR A 1 80 ? -5.530 -20.042 -12.599 1.00 68.19 80 TYR A N 1
ATOM 654 C CA . TYR A 1 80 ? -4.133 -20.138 -12.210 1.00 68.19 80 TYR A CA 1
ATOM 655 C C . TYR A 1 80 ? -3.583 -18.741 -11.898 1.00 68.19 80 TYR A C 1
ATOM 657 O O . TYR A 1 80 ? -3.494 -17.876 -12.770 1.00 68.19 80 TYR A O 1
ATOM 665 N N . GLY A 1 81 ? -3.223 -18.528 -10.630 1.00 57.97 81 GLY A N 1
ATOM 666 C CA . GLY A 1 81 ? -2.709 -17.253 -10.116 1.00 57.97 81 GLY A CA 1
ATOM 667 C C . GLY A 1 81 ? -1.181 -17.136 -10.069 1.00 57.97 81 GLY A C 1
ATOM 668 O O . GLY A 1 81 ? -0.680 -16.169 -9.500 1.00 57.97 81 GLY A O 1
ATOM 669 N N . GLY A 1 82 ? -0.449 -18.125 -10.594 1.00 60.50 82 GLY A N 1
ATOM 670 C CA . GLY A 1 82 ? 1.016 -18.126 -10.627 1.00 60.50 82 GLY A CA 1
ATOM 671 C C . GLY A 1 82 ? 1.605 -17.562 -11.932 1.00 60.50 82 GLY A C 1
ATOM 672 O O . GLY A 1 82 ? 0.864 -17.051 -12.771 1.00 60.50 82 GLY A O 1
ATOM 673 N N . PRO A 1 83 ? 2.934 -17.664 -12.128 1.00 65.12 83 PRO A N 1
ATOM 674 C CA . PRO A 1 83 ? 3.636 -17.055 -13.248 1.00 65.12 83 PRO A CA 1
ATOM 675 C C . PRO A 1 83 ? 3.186 -17.611 -14.586 1.00 65.12 83 PRO A C 1
ATOM 677 O O . PRO A 1 83 ? 3.097 -18.820 -14.765 1.00 65.12 83 PRO A O 1
ATOM 680 N N . LYS A 1 84 ? 2.980 -16.722 -15.548 1.00 73.62 84 LYS A N 1
ATOM 681 C CA . LYS A 1 84 ? 2.491 -17.043 -16.893 1.00 73.62 84 LYS A CA 1
ATOM 682 C C . LYS A 1 84 ? 3.617 -16.826 -17.901 1.00 73.62 84 LYS A C 1
ATOM 684 O O . LYS A 1 84 ? 4.443 -15.934 -17.695 1.00 73.62 84 LYS A O 1
ATOM 689 N N . THR A 1 85 ? 3.672 -17.597 -18.988 1.00 78.44 85 THR A N 1
ATOM 690 C CA . THR A 1 85 ? 4.697 -17.422 -20.044 1.00 78.44 85 THR A CA 1
ATOM 691 C C . THR A 1 85 ? 4.739 -15.983 -20.558 1.00 78.44 85 THR A C 1
ATOM 693 O O . THR A 1 85 ? 5.806 -15.391 -20.710 1.00 78.44 85 THR A O 1
ATOM 696 N N . GLU A 1 86 ? 3.563 -15.382 -20.693 1.00 77.94 86 GLU A N 1
ATOM 697 C CA . GLU A 1 86 ? 3.308 -13.990 -21.053 1.00 77.94 86 GLU A CA 1
ATOM 698 C C . GLU A 1 86 ? 4.153 -12.997 -20.259 1.00 77.94 86 GLU A C 1
ATOM 700 O O . GLU A 1 86 ? 4.523 -11.942 -20.768 1.00 77.94 86 GLU A O 1
ATOM 705 N N . GLN A 1 87 ? 4.485 -13.333 -19.015 1.00 74.44 87 GLN A N 1
ATOM 706 C CA . GLN A 1 87 ? 5.168 -12.406 -18.134 1.00 74.44 87 GLN A CA 1
ATOM 707 C C . GLN A 1 87 ? 6.656 -12.297 -18.410 1.00 74.44 87 GLN A C 1
ATOM 709 O O . GLN A 1 87 ? 7.240 -11.217 -18.319 1.00 74.44 87 GLN A O 1
ATOM 714 N N . TYR A 1 88 ? 7.267 -13.408 -18.806 1.00 78.56 88 TYR A N 1
ATOM 715 C CA . TYR A 1 88 ? 8.640 -13.424 -19.287 1.00 78.56 88 TYR A CA 1
ATOM 716 C C . TYR A 1 88 ? 8.748 -12.628 -20.595 1.00 78.56 88 TYR A C 1
ATOM 718 O O . TYR A 1 88 ? 9.684 -11.847 -20.770 1.00 78.56 88 TYR A O 1
ATOM 726 N N . LEU A 1 89 ? 7.748 -12.770 -21.473 1.00 84.00 89 LEU A N 1
ATOM 727 C CA . LEU A 1 89 ? 7.658 -12.045 -22.742 1.00 84.00 89 LEU A CA 1
ATOM 728 C C . LEU A 1 89 ? 7.530 -10.529 -22.529 1.00 84.00 89 LEU A C 1
ATOM 730 O O . LEU A 1 89 ? 8.258 -9.754 -23.150 1.00 84.00 89 LEU A O 1
ATOM 734 N N . ASP A 1 90 ? 6.673 -10.101 -21.604 1.00 78.25 90 ASP A N 1
ATOM 735 C CA . ASP A 1 90 ? 6.518 -8.687 -21.245 1.00 78.25 90 ASP A CA 1
ATOM 736 C C . ASP A 1 90 ? 7.791 -8.084 -20.650 1.00 78.25 90 ASP A C 1
ATOM 738 O O . ASP A 1 90 ? 8.090 -6.905 -20.861 1.00 78.25 90 ASP A O 1
ATOM 742 N N . ARG A 1 91 ? 8.572 -8.884 -19.915 1.00 78.56 91 ARG A N 1
ATOM 743 C CA . ARG A 1 91 ? 9.834 -8.416 -19.343 1.00 78.56 91 ARG A CA 1
ATOM 744 C C . ARG A 1 91 ? 10.898 -8.172 -20.414 1.00 78.56 91 ARG A C 1
ATOM 746 O O . ARG A 1 91 ? 11.639 -7.196 -20.288 1.00 78.56 91 ARG A O 1
ATOM 753 N N . ILE A 1 92 ? 10.940 -8.996 -21.466 1.00 85.31 92 ILE A N 1
ATOM 754 C CA . ILE A 1 92 ? 11.758 -8.726 -22.661 1.00 85.31 92 ILE A CA 1
ATOM 755 C C . ILE A 1 92 ? 11.300 -7.422 -23.315 1.00 85.31 92 ILE A C 1
ATOM 757 O O . ILE A 1 92 ? 12.128 -6.552 -23.585 1.00 85.31 92 ILE A O 1
ATOM 761 N N . ASP A 1 93 ? 9.989 -7.252 -23.518 1.00 86.12 93 ASP A N 1
ATOM 762 C CA . ASP A 1 93 ? 9.441 -6.053 -24.157 1.00 86.12 93 ASP A CA 1
ATOM 763 C C . ASP A 1 93 ? 9.843 -4.773 -23.406 1.00 86.12 93 ASP A C 1
ATOM 765 O O . ASP A 1 93 ? 10.293 -3.812 -24.030 1.00 86.12 93 ASP A O 1
ATOM 769 N N . LEU A 1 94 ? 9.736 -4.763 -22.074 1.00 80.88 94 LEU A N 1
ATOM 770 C CA . LEU A 1 94 ? 10.106 -3.609 -21.247 1.00 80.88 94 LEU A CA 1
ATOM 771 C C . LEU A 1 94 ? 11.607 -3.282 -21.330 1.00 80.88 94 LEU A C 1
ATOM 773 O O . LEU A 1 94 ? 11.981 -2.113 -21.438 1.00 80.88 94 LEU A O 1
ATOM 777 N N . LYS A 1 95 ? 12.471 -4.302 -21.332 1.00 86.12 95 LYS A N 1
ATOM 778 C CA . LYS A 1 95 ? 13.926 -4.120 -21.448 1.00 86.12 95 LYS A CA 1
ATOM 779 C C . LYS A 1 95 ? 14.342 -3.580 -22.805 1.00 86.12 95 LYS A C 1
ATOM 781 O O . LYS A 1 95 ? 15.177 -2.682 -22.877 1.00 86.12 95 LYS A O 1
ATOM 786 N N . VAL A 1 96 ? 13.717 -4.079 -23.865 1.00 90.56 96 VAL A N 1
ATOM 787 C CA . VAL A 1 96 ? 13.922 -3.582 -25.228 1.00 90.56 96 VAL A CA 1
ATOM 788 C C . VAL A 1 96 ? 13.466 -2.131 -25.347 1.00 90.56 96 VAL A C 1
ATOM 790 O O . VAL A 1 96 ? 14.202 -1.308 -25.884 1.00 90.56 96 VAL A O 1
ATOM 793 N N . GLN A 1 97 ? 12.303 -1.778 -24.791 1.00 88.69 97 GLN A N 1
ATOM 794 C CA . GLN A 1 97 ? 11.834 -0.388 -24.768 1.00 88.69 97 GLN A CA 1
ATOM 795 C C . GLN A 1 97 ? 12.817 0.539 -24.039 1.00 88.69 97 GLN A C 1
ATOM 797 O O . GLN A 1 97 ? 13.116 1.624 -24.537 1.00 88.69 97 GLN A O 1
ATOM 802 N N . ALA A 1 98 ? 13.364 0.104 -22.900 1.00 86.31 98 ALA A N 1
ATOM 803 C CA . ALA A 1 98 ? 14.378 0.860 -22.169 1.00 86.31 98 ALA A CA 1
ATOM 804 C C . ALA A 1 98 ? 15.680 1.035 -22.970 1.00 86.31 98 ALA A C 1
ATOM 806 O O . ALA A 1 98 ? 16.238 2.132 -22.992 1.00 86.31 98 ALA A O 1
ATOM 807 N N . ALA A 1 99 ? 16.136 -0.010 -23.668 1.00 90.62 99 ALA A N 1
ATOM 808 C CA . ALA A 1 99 ? 17.324 0.051 -24.518 1.00 90.62 99 ALA A CA 1
ATOM 809 C C . ALA A 1 99 ? 17.133 0.989 -25.717 1.00 90.62 99 ALA A C 1
ATOM 811 O O . ALA A 1 99 ? 17.982 1.839 -25.975 1.00 90.62 99 ALA A O 1
ATOM 812 N N . ILE A 1 100 ? 15.986 0.911 -26.397 1.00 91.12 100 ILE A N 1
ATOM 813 C CA . ILE A 1 100 ? 15.639 1.813 -27.505 1.00 91.12 100 ILE A CA 1
ATOM 814 C C . ILE A 1 100 ? 15.581 3.268 -27.021 1.00 91.12 100 ILE A C 1
ATOM 816 O O . ILE A 1 100 ? 16.130 4.160 -27.670 1.00 91.12 100 ILE A O 1
ATOM 820 N N . ALA A 1 101 ? 14.955 3.522 -25.866 1.00 88.38 101 ALA A N 1
ATOM 821 C CA . ALA A 1 101 ? 14.898 4.858 -25.278 1.00 88.38 101 ALA A CA 1
ATOM 822 C C . ALA A 1 101 ? 16.302 5.414 -24.990 1.00 88.38 101 ALA A C 1
ATOM 824 O O . ALA A 1 101 ? 16.573 6.574 -25.300 1.00 88.38 101 ALA A O 1
ATOM 825 N N . TYR A 1 102 ? 17.202 4.586 -24.455 1.00 88.56 102 TYR A N 1
ATOM 826 C CA . TYR A 1 102 ? 18.594 4.960 -24.221 1.00 88.56 102 TYR A CA 1
ATOM 827 C C . TYR A 1 102 ? 19.342 5.276 -25.527 1.00 88.56 102 TYR A C 1
ATOM 829 O O . TYR A 1 102 ? 19.918 6.358 -25.648 1.00 88.56 102 TYR A O 1
ATOM 837 N N . VAL A 1 103 ? 19.275 4.394 -26.534 1.00 88.62 103 VAL A N 1
ATOM 838 C CA . VAL A 1 103 ? 19.916 4.592 -27.853 1.00 88.62 103 VAL A CA 1
ATOM 839 C C . VAL A 1 103 ? 19.449 5.895 -28.506 1.00 88.62 103 VAL A C 1
ATOM 841 O O . VAL A 1 103 ? 20.264 6.681 -28.995 1.00 88.62 103 VAL A O 1
ATOM 844 N N . ASN A 1 104 ? 18.149 6.187 -28.448 1.00 87.50 104 ASN A N 1
ATOM 845 C CA . ASN A 1 104 ? 17.594 7.421 -29.001 1.00 87.50 104 ASN A CA 1
ATOM 846 C C . ASN A 1 104 ? 18.148 8.687 -28.328 1.00 87.50 104 ASN A C 1
ATOM 848 O O . ASN A 1 104 ? 18.340 9.702 -29.005 1.00 87.50 104 ASN A O 1
ATOM 852 N N . GLN A 1 105 ? 18.470 8.625 -27.033 1.00 85.19 105 GLN A N 1
ATOM 853 C CA . GLN A 1 105 ? 19.035 9.744 -26.273 1.00 85.19 105 GLN A CA 1
ATOM 854 C C . GLN A 1 105 ? 20.541 9.950 -26.489 1.00 85.19 105 GLN A C 1
ATOM 856 O O . GLN A 1 105 ? 21.075 10.998 -26.113 1.00 85.19 105 GLN A O 1
ATOM 861 N N . GLN A 1 106 ? 21.245 9.007 -27.122 1.00 82.62 106 GLN A N 1
ATOM 862 C CA . GLN A 1 106 ? 22.668 9.166 -27.406 1.00 82.62 106 GLN A CA 1
ATOM 863 C C . GLN A 1 106 ? 22.892 10.260 -28.456 1.00 82.62 106 GLN A C 1
ATOM 865 O O . GLN A 1 106 ? 22.526 10.121 -29.622 1.00 82.62 106 GLN A O 1
ATOM 870 N N . LYS A 1 107 ? 23.517 11.370 -28.047 1.00 79.12 107 LYS A N 1
ATOM 871 C CA . LYS A 1 107 ? 23.821 12.501 -28.944 1.00 79.12 107 LYS A CA 1
ATOM 872 C C . LYS A 1 107 ? 24.947 12.206 -29.942 1.00 79.12 107 LYS A C 1
ATOM 874 O O . LYS A 1 107 ? 25.040 12.892 -30.948 1.00 79.12 107 LYS A O 1
ATOM 879 N N . LYS A 1 108 ? 25.800 11.218 -29.648 1.00 82.44 108 LYS A N 1
ATOM 880 C CA . LYS A 1 108 ? 26.974 10.863 -30.463 1.00 82.44 108 LYS A CA 1
ATOM 881 C C . LYS A 1 108 ? 26.651 9.965 -31.662 1.00 82.44 108 LYS A C 1
ATOM 883 O O . LYS A 1 108 ? 27.463 9.889 -32.571 1.00 82.44 108 LYS A O 1
ATOM 888 N N . LEU A 1 109 ? 25.501 9.286 -31.659 1.00 83.94 109 LEU A N 1
ATOM 889 C CA . LEU A 1 109 ? 25.088 8.423 -32.766 1.00 83.94 109 LEU A CA 1
ATOM 890 C C . LEU A 1 109 ? 24.324 9.220 -33.823 1.00 83.94 109 LEU A C 1
ATOM 892 O O . LEU A 1 109 ? 23.422 9.996 -33.483 1.00 83.94 109 LEU A O 1
ATOM 896 N N . SER A 1 110 ? 24.635 8.968 -35.097 1.00 89.06 110 SER A N 1
ATOM 897 C CA . SER A 1 110 ? 23.838 9.474 -36.214 1.00 89.06 110 SER A CA 1
ATOM 898 C C . SER A 1 110 ? 22.443 8.831 -36.228 1.00 89.06 110 SER A C 1
ATOM 900 O O . SER A 1 110 ? 22.190 7.821 -35.565 1.00 89.06 110 SER A O 1
ATOM 902 N N . LYS A 1 111 ? 21.509 9.402 -36.998 1.00 89.19 111 LYS A N 1
ATOM 903 C CA . LYS A 1 111 ? 20.165 8.822 -37.160 1.00 89.19 111 LYS A CA 1
ATOM 904 C C . LYS A 1 111 ? 20.224 7.403 -37.749 1.00 89.19 111 LYS A C 1
ATOM 906 O O . LYS A 1 111 ? 19.557 6.515 -37.229 1.00 89.19 111 LYS A O 1
ATOM 911 N N . ALA A 1 112 ? 21.062 7.189 -38.765 1.00 90.81 112 ALA A N 1
ATOM 912 C CA . ALA A 1 112 ? 21.227 5.889 -39.415 1.00 90.81 112 ALA A CA 1
ATOM 913 C C . ALA A 1 112 ? 21.810 4.834 -38.457 1.00 90.81 112 ALA A C 1
ATOM 915 O O . ALA A 1 112 ? 21.326 3.703 -38.407 1.00 90.81 112 ALA A O 1
ATOM 916 N N . ASP A 1 113 ? 22.789 5.215 -37.629 1.00 88.38 113 ASP A N 1
ATOM 917 C CA . ASP A 1 113 ? 23.379 4.301 -36.642 1.00 88.38 113 ASP A CA 1
ATOM 918 C C . ASP A 1 113 ? 22.376 3.918 -35.548 1.00 88.38 113 ASP A C 1
ATOM 920 O O . ASP A 1 113 ? 22.324 2.762 -35.125 1.00 88.38 113 ASP A O 1
ATOM 924 N N . LYS A 1 114 ? 21.533 4.868 -35.115 1.00 89.69 114 LYS A N 1
ATOM 925 C CA . LYS A 1 114 ? 20.432 4.586 -34.180 1.00 89.69 114 LYS A CA 1
ATOM 926 C C . LYS A 1 114 ? 19.445 3.589 -34.772 1.00 89.69 114 LYS A C 1
ATOM 928 O O . LYS A 1 114 ? 19.093 2.628 -34.096 1.00 89.69 114 LYS A O 1
ATOM 933 N N . GLU A 1 115 ? 19.019 3.791 -36.017 1.00 91.06 115 GLU A N 1
ATOM 934 C CA . GLU A 1 115 ? 18.081 2.895 -36.704 1.00 91.06 115 GLU A CA 1
ATOM 935 C C . GLU A 1 115 ? 18.649 1.477 -36.841 1.00 91.06 115 GLU A C 1
ATOM 937 O O . GLU A 1 115 ? 17.968 0.512 -36.489 1.00 91.06 115 GLU A O 1
ATOM 942 N N . LYS A 1 116 ? 19.919 1.343 -37.249 1.00 89.31 116 LYS A N 1
ATOM 943 C CA . LYS A 1 116 ? 20.607 0.046 -37.329 1.00 89.31 116 LYS A CA 1
ATOM 944 C C . LYS A 1 116 ? 20.652 -0.658 -35.970 1.00 89.31 116 LYS A C 1
ATOM 946 O O . LYS A 1 116 ? 20.262 -1.819 -35.858 1.00 89.31 116 LYS A O 1
ATOM 951 N N . LYS A 1 117 ? 21.059 0.058 -34.920 1.00 90.25 117 LYS A N 1
ATOM 952 C CA . LYS A 1 117 ? 21.166 -0.481 -33.555 1.00 90.25 117 LYS A CA 1
ATOM 953 C C . LYS A 1 117 ? 19.802 -0.885 -32.987 1.00 90.25 117 LYS A C 1
ATOM 955 O O . LYS A 1 117 ? 19.671 -1.933 -32.361 1.00 90.25 117 LYS A O 1
ATOM 960 N N . ILE A 1 118 ? 18.759 -0.095 -33.248 1.00 92.69 118 ILE A N 1
ATOM 961 C CA . ILE A 1 118 ? 17.379 -0.429 -32.870 1.00 92.69 118 ILE A CA 1
ATOM 962 C C . ILE A 1 118 ? 16.900 -1.682 -33.613 1.00 92.69 118 ILE A C 1
ATOM 964 O O . ILE A 1 118 ? 16.282 -2.544 -32.990 1.00 92.69 118 ILE A O 1
ATOM 968 N N . ALA A 1 119 ? 17.202 -1.822 -34.907 1.00 90.25 119 ALA A N 1
ATOM 969 C CA . ALA A 1 119 ? 16.843 -3.012 -35.675 1.00 90.25 119 ALA A CA 1
ATOM 970 C C . ALA A 1 119 ? 17.505 -4.283 -35.111 1.00 90.25 119 ALA A C 1
ATOM 972 O O . ALA A 1 119 ? 16.841 -5.310 -34.965 1.00 90.25 119 ALA A O 1
ATOM 973 N N . GLU A 1 120 ? 18.779 -4.209 -34.716 1.00 89.38 120 GLU A N 1
ATOM 974 C CA . GLU A 1 120 ? 19.486 -5.310 -34.046 1.00 89.38 120 GLU A CA 1
ATOM 975 C C . GLU A 1 120 ? 18.845 -5.672 -32.694 1.00 89.38 120 GLU A C 1
ATOM 977 O O . GLU A 1 120 ? 18.578 -6.846 -32.427 1.00 89.38 120 GLU A O 1
ATOM 982 N N . ILE A 1 121 ? 18.508 -4.675 -31.868 1.00 92.69 121 ILE A N 1
ATOM 983 C CA . ILE A 1 121 ? 17.797 -4.880 -30.594 1.00 92.69 121 ILE A CA 1
ATOM 984 C C . ILE A 1 121 ? 16.412 -5.520 -30.824 1.00 92.69 121 ILE A C 1
ATOM 986 O O . ILE A 1 121 ? 15.973 -6.371 -30.046 1.00 92.69 121 ILE A O 1
ATOM 990 N N . MET A 1 122 ? 15.709 -5.148 -31.896 1.00 93.00 122 MET A N 1
ATOM 991 C CA . MET A 1 122 ? 14.409 -5.731 -32.242 1.00 93.00 122 MET A CA 1
ATOM 992 C C . MET A 1 122 ? 14.520 -7.181 -32.736 1.00 93.00 122 MET A C 1
ATOM 994 O O . MET A 1 122 ? 13.644 -7.985 -32.421 1.00 93.00 122 MET A O 1
ATOM 998 N N . ARG A 1 123 ? 15.607 -7.560 -33.420 1.00 90.31 123 ARG A N 1
ATOM 999 C CA . ARG A 1 123 ? 15.880 -8.972 -33.756 1.00 90.31 123 ARG A CA 1
ATOM 1000 C C . ARG A 1 123 ? 16.159 -9.814 -32.514 1.00 90.31 123 ARG A C 1
ATOM 1002 O O . ARG A 1 123 ? 15.668 -10.936 -32.407 1.00 90.31 123 ARG A O 1
ATOM 1009 N N . LEU A 1 124 ? 16.892 -9.258 -31.548 1.00 92.38 124 LEU A N 1
ATOM 1010 C CA . LEU A 1 124 ? 17.127 -9.900 -30.254 1.00 92.38 124 LEU A CA 1
ATOM 1011 C C . LEU A 1 124 ? 15.805 -10.190 -29.526 1.00 92.38 124 LEU A C 1
ATOM 1013 O O . LEU A 1 124 ? 15.587 -11.297 -29.032 1.00 92.38 124 LEU A O 1
ATOM 1017 N N . LYS A 1 125 ? 14.906 -9.199 -29.502 1.00 93.62 125 LYS A N 1
ATOM 1018 C CA . LYS A 1 125 ? 13.550 -9.325 -28.952 1.00 93.62 125 LYS A CA 1
ATOM 1019 C C . LYS A 1 125 ? 12.798 -10.500 -29.578 1.00 93.62 125 LYS A C 1
ATOM 1021 O O . LYS A 1 125 ? 12.241 -11.318 -28.852 1.00 93.62 125 LYS A O 1
ATOM 1026 N N . GLU A 1 126 ? 12.760 -10.558 -30.906 1.00 94.00 126 GLU A N 1
ATOM 1027 C CA . GLU A 1 126 ? 12.040 -11.583 -31.663 1.00 94.00 126 GLU A CA 1
ATOM 1028 C C . GLU A 1 126 ? 12.551 -12.988 -31.324 1.00 94.00 126 GLU A C 1
ATOM 1030 O O . GLU A 1 126 ? 11.771 -13.845 -30.905 1.00 94.00 126 GLU A O 1
ATOM 1035 N N . TYR A 1 127 ? 13.868 -13.192 -31.396 1.00 94.50 127 TYR A N 1
ATOM 1036 C CA . TYR A 1 127 ? 14.494 -14.481 -31.110 1.00 94.50 127 TYR A CA 1
ATOM 1037 C C . TYR A 1 127 ? 14.173 -14.996 -29.700 1.00 94.50 127 TYR A C 1
ATOM 1039 O O . TYR A 1 127 ? 13.653 -16.102 -29.535 1.00 94.50 127 TYR A O 1
ATOM 1047 N N . PHE A 1 128 ? 14.438 -14.189 -28.667 1.00 93.81 128 PHE A N 1
ATOM 1048 C CA . PHE A 1 128 ? 14.266 -14.637 -27.284 1.00 93.81 128 PHE A CA 1
ATOM 1049 C C . PHE A 1 128 ? 12.794 -14.809 -26.894 1.00 93.81 128 PHE A C 1
ATOM 1051 O O . PHE A 1 128 ? 12.478 -15.703 -26.107 1.00 93.81 128 PHE A O 1
ATOM 1058 N N . LYS A 1 129 ? 11.875 -14.021 -27.472 1.00 93.94 129 LYS A N 1
ATOM 1059 C CA . LYS A 1 129 ? 10.435 -14.264 -27.301 1.00 93.94 129 LYS A CA 1
ATOM 1060 C C . LYS A 1 129 ? 10.019 -15.590 -27.931 1.00 93.94 129 LYS A C 1
ATOM 1062 O O . LYS A 1 129 ? 9.300 -16.343 -27.280 1.00 93.94 129 LYS A O 1
ATOM 1067 N N . ASN A 1 130 ? 10.503 -15.908 -29.133 1.00 92.81 130 ASN A N 1
ATOM 1068 C CA . ASN A 1 130 ? 10.205 -17.179 -29.796 1.00 92.81 130 ASN A CA 1
ATOM 1069 C C . ASN A 1 130 ? 10.730 -18.373 -28.989 1.00 92.81 130 ASN A C 1
ATOM 1071 O O . ASN A 1 130 ? 9.987 -19.329 -28.767 1.00 92.81 130 ASN A O 1
ATOM 1075 N N . LYS A 1 131 ? 11.964 -18.295 -28.475 1.00 93.19 131 LYS A N 1
ATOM 1076 C CA . LYS A 1 131 ? 12.557 -19.335 -27.617 1.00 93.19 131 LYS A CA 1
ATOM 1077 C C . LYS A 1 131 ? 11.777 -19.549 -26.323 1.00 93.19 131 LYS A C 1
ATOM 1079 O O . LYS A 1 131 ? 11.397 -20.673 -26.017 1.00 93.19 131 LYS A O 1
ATOM 1084 N N . ILE A 1 132 ? 11.452 -18.481 -25.593 1.00 89.19 132 ILE A N 1
ATOM 1085 C CA . ILE A 1 132 ? 10.667 -18.598 -24.353 1.00 89.19 132 ILE A CA 1
ATOM 1086 C C . ILE A 1 132 ? 9.258 -19.130 -24.630 1.00 89.19 132 ILE A C 1
ATOM 1088 O O . ILE A 1 132 ? 8.757 -19.954 -23.869 1.00 89.19 132 ILE A O 1
ATOM 1092 N N . ASN A 1 133 ? 8.614 -18.675 -25.705 1.00 89.12 133 ASN A N 1
ATOM 1093 C CA . ASN A 1 133 ? 7.252 -19.090 -26.023 1.00 89.12 133 ASN A CA 1
ATOM 1094 C C . ASN A 1 133 ? 7.163 -20.559 -26.468 1.00 89.12 133 ASN A C 1
ATOM 1096 O O . ASN A 1 133 ? 6.160 -21.205 -26.193 1.00 89.12 133 ASN A O 1
ATOM 1100 N N . SER A 1 134 ? 8.192 -21.080 -27.141 1.00 89.50 134 SER A N 1
ATOM 1101 C CA . SER A 1 134 ? 8.221 -22.464 -27.634 1.00 89.50 134 SER A CA 1
ATOM 1102 C C . SER A 1 134 ? 8.782 -23.449 -26.611 1.00 89.50 134 SER A C 1
ATOM 1104 O O . SER A 1 134 ? 8.183 -24.493 -26.369 1.00 89.50 134 SER A O 1
ATOM 1106 N N . GLU A 1 135 ? 9.908 -23.121 -25.978 1.00 89.62 135 GLU A N 1
ATOM 1107 C CA . GLU A 1 135 ? 10.642 -24.067 -25.137 1.00 89.62 135 GLU A CA 1
ATOM 1108 C C . GLU A 1 135 ? 10.325 -23.923 -23.652 1.00 89.62 135 GLU A C 1
ATOM 1110 O O . GLU A 1 135 ? 10.430 -24.901 -22.925 1.00 89.62 135 GLU A O 1
ATOM 1115 N N . CYS A 1 136 ? 9.924 -22.731 -23.194 1.00 86.44 136 CYS A N 1
ATOM 1116 C CA . CYS A 1 136 ? 9.623 -22.440 -21.785 1.00 86.44 136 CYS A CA 1
ATOM 1117 C C . CYS A 1 136 ? 8.124 -22.265 -21.516 1.00 86.44 136 CYS A C 1
ATOM 1119 O O . CYS A 1 136 ? 7.729 -21.592 -20.556 1.00 86.44 136 CYS A O 1
ATOM 1121 N N . TYR A 1 137 ? 7.280 -22.815 -22.386 1.00 85.88 137 TYR A N 1
ATOM 1122 C CA . TYR A 1 137 ? 5.836 -22.678 -22.275 1.00 85.88 137 TYR A CA 1
ATOM 1123 C C . TYR A 1 137 ? 5.325 -23.307 -20.974 1.00 85.88 137 TYR A C 1
ATOM 1125 O O . TYR A 1 137 ? 5.555 -24.486 -20.703 1.00 85.88 137 TYR A O 1
ATOM 1133 N N . LEU A 1 138 ? 4.628 -22.507 -20.169 1.00 77.31 138 LEU A N 1
ATOM 1134 C CA . LEU A 1 138 ? 3.986 -22.937 -18.937 1.00 77.31 138 LEU A CA 1
ATOM 1135 C C . LEU A 1 138 ? 2.572 -23.401 -19.274 1.00 77.31 138 LEU A C 1
ATOM 1137 O O . LEU A 1 138 ? 1.657 -22.581 -19.359 1.00 77.31 138 LEU A O 1
ATOM 1141 N N . ASP A 1 139 ? 2.404 -24.710 -19.479 1.00 80.44 139 ASP A N 1
ATOM 1142 C CA . ASP A 1 139 ? 1.140 -25.277 -19.951 1.00 80.44 139 ASP A CA 1
ATOM 1143 C C . ASP A 1 139 ? 0.003 -25.043 -18.934 1.00 80.44 139 ASP A C 1
ATOM 1145 O O . ASP A 1 139 ? 0.009 -25.636 -17.845 1.00 80.44 139 ASP A O 1
ATOM 1149 N N . PRO A 1 140 ? -1.024 -24.236 -19.276 1.00 76.62 140 PRO A N 1
ATOM 1150 C CA . PRO A 1 140 ? -2.150 -23.974 -18.390 1.00 76.62 140 PRO A CA 1
ATOM 1151 C C . PRO A 1 140 ? -2.911 -25.243 -17.987 1.00 76.62 140 PRO A C 1
ATOM 1153 O O . PRO A 1 140 ? -3.479 -25.283 -16.896 1.00 76.62 140 PRO A O 1
ATOM 1156 N N . LYS A 1 141 ? -2.939 -26.288 -18.830 1.00 79.56 141 LYS A N 1
ATOM 1157 C CA . LYS A 1 141 ? -3.571 -27.574 -18.495 1.00 79.56 141 LYS A CA 1
ATOM 1158 C C . LYS A 1 141 ? -2.794 -28.283 -17.392 1.00 79.56 141 LYS A C 1
ATOM 1160 O O . LYS A 1 141 ? -3.398 -28.704 -16.410 1.00 79.56 141 LYS A O 1
ATOM 1165 N N . MET A 1 142 ? -1.465 -28.339 -17.494 1.00 72.62 142 MET A N 1
ATOM 1166 C CA . MET A 1 142 ? -0.617 -28.917 -16.447 1.00 72.62 142 MET A CA 1
ATOM 1167 C C . MET A 1 142 ? -0.697 -28.120 -15.143 1.00 72.62 142 MET A C 1
ATOM 1169 O O . MET A 1 142 ? -0.810 -28.702 -14.064 1.00 72.62 142 MET A O 1
ATOM 1173 N N . LEU A 1 143 ? -0.701 -26.788 -15.229 1.00 67.56 143 LEU A N 1
ATOM 1174 C CA . LEU A 1 143 ? -0.739 -25.913 -14.058 1.00 67.56 143 LEU A CA 1
ATOM 1175 C C . LEU A 1 143 ? -2.050 -26.018 -13.260 1.00 67.56 143 LEU A C 1
ATOM 1177 O O . LEU A 1 143 ? -2.030 -25.838 -12.041 1.00 67.56 143 LEU A O 1
ATOM 1181 N N . LYS A 1 144 ? -3.173 -26.387 -13.893 1.00 62.88 144 LYS A N 1
ATOM 1182 C CA . LYS A 1 144 ? -4.441 -26.676 -13.192 1.00 62.88 144 LYS A CA 1
ATOM 1183 C C . LYS A 1 144 ? -4.328 -27.850 -12.212 1.00 62.88 144 LYS A C 1
ATOM 1185 O O . LYS A 1 144 ? -5.034 -27.867 -11.207 1.00 62.88 144 LYS A O 1
ATOM 1190 N N . HIS A 1 145 ? -3.421 -28.799 -12.455 1.00 58.12 145 HIS A N 1
ATOM 1191 C CA . HIS A 1 145 ? -3.230 -29.985 -11.610 1.00 58.12 145 HIS A CA 1
ATOM 1192 C C . HIS A 1 145 ? -2.283 -29.771 -10.422 1.00 58.12 145 HIS A C 1
ATOM 1194 O O . HIS A 1 145 ? -2.153 -30.670 -9.588 1.00 58.12 145 HIS A O 1
ATOM 1200 N N . LEU A 1 146 ? -1.686 -28.577 -10.280 1.00 57.75 146 LEU A N 1
ATOM 1201 C CA . LEU A 1 146 ? -0.886 -28.222 -9.099 1.00 57.75 146 LEU A CA 1
ATOM 1202 C C . LEU A 1 146 ? -1.666 -28.414 -7.785 1.00 57.75 146 LEU A C 1
ATOM 1204 O O . LEU A 1 146 ? -1.054 -28.705 -6.763 1.00 57.75 146 LEU A O 1
ATOM 1208 N N . LYS A 1 147 ? -3.003 -28.301 -7.827 1.00 49.62 147 LYS A N 1
ATOM 1209 C CA . LYS A 1 147 ? -3.894 -28.436 -6.666 1.00 49.62 147 LYS A CA 1
ATOM 1210 C C . LYS A 1 147 ? -4.279 -29.864 -6.277 1.00 49.62 147 LYS A C 1
ATOM 1212 O O . LYS A 1 147 ? -4.773 -30.003 -5.175 1.00 49.62 147 LYS A O 1
ATOM 1217 N N . ASN A 1 148 ? -4.101 -30.884 -7.130 1.00 47.66 148 ASN A N 1
ATOM 1218 C CA . ASN A 1 148 ? -4.679 -32.224 -6.883 1.00 47.66 148 ASN A CA 1
ATOM 1219 C C . ASN A 1 148 ? -3.663 -33.384 -6.919 1.00 47.66 148 ASN A C 1
ATOM 1221 O O . ASN A 1 148 ? -3.956 -34.428 -6.358 1.00 47.66 148 ASN A O 1
ATOM 1225 N N . ASN A 1 149 ? -2.500 -33.230 -7.570 1.00 53.09 149 ASN A N 1
ATOM 1226 C CA . ASN A 1 149 ? -1.383 -34.198 -7.573 1.00 53.09 149 ASN A CA 1
ATOM 1227 C C . ASN A 1 149 ? -0.134 -33.516 -8.166 1.00 53.09 149 ASN A C 1
ATOM 1229 O O . ASN A 1 149 ? 0.245 -33.709 -9.324 1.00 53.09 149 ASN A O 1
ATOM 1233 N N . GLY A 1 150 ? 0.445 -32.610 -7.375 1.00 56.97 150 GLY A N 1
ATOM 1234 C CA . GLY A 1 150 ? 1.279 -31.511 -7.859 1.00 56.97 150 GLY A CA 1
ATOM 1235 C C . GLY A 1 150 ? 2.698 -31.852 -8.314 1.00 56.97 150 GLY A C 1
ATOM 1236 O O . GLY A 1 150 ? 3.339 -30.971 -8.868 1.00 56.97 150 GLY A O 1
ATOM 1237 N N . GLU A 1 151 ? 3.219 -33.068 -8.135 1.00 66.62 151 GLU A N 1
ATOM 1238 C CA . GLU A 1 151 ? 4.640 -33.347 -8.417 1.00 66.62 151 GLU A CA 1
ATOM 1239 C C . GLU A 1 151 ? 5.003 -33.235 -9.902 1.00 66.62 151 GLU A C 1
ATOM 1241 O O . GLU A 1 151 ? 5.974 -32.561 -10.242 1.00 66.62 151 GLU A O 1
ATOM 1246 N N . LYS A 1 152 ? 4.196 -33.809 -10.806 1.00 70.44 152 LYS A N 1
ATOM 1247 C CA . LYS A 1 152 ? 4.426 -33.699 -12.261 1.00 70.44 152 LYS A CA 1
ATOM 1248 C C . LYS A 1 152 ? 4.271 -32.260 -12.754 1.00 70.44 152 LYS A C 1
ATOM 1250 O O . LYS A 1 152 ? 5.102 -31.767 -13.514 1.00 70.44 152 LYS A O 1
ATOM 1255 N N . ALA A 1 153 ? 3.222 -31.575 -12.298 1.00 67.19 153 ALA A N 1
ATOM 1256 C CA . ALA A 1 153 ? 2.969 -30.179 -12.643 1.00 67.19 153 ALA A CA 1
ATOM 1257 C C . ALA A 1 153 ? 4.067 -29.249 -12.094 1.00 67.19 153 ALA A C 1
ATOM 1259 O O . ALA A 1 153 ? 4.498 -28.322 -12.777 1.00 67.19 153 ALA A O 1
ATOM 1260 N N . LYS A 1 154 ? 4.577 -29.539 -10.893 1.00 68.50 154 LYS A N 1
ATOM 1261 C CA . LYS A 1 154 ? 5.702 -28.840 -10.272 1.00 68.50 154 LYS A CA 1
ATOM 1262 C C . LYS A 1 154 ? 7.006 -29.104 -11.011 1.00 68.50 154 LYS A C 1
ATOM 1264 O O . LYS A 1 154 ? 7.719 -28.153 -11.294 1.00 68.50 154 LYS A O 1
ATOM 1269 N N . ALA A 1 155 ? 7.316 -30.354 -11.350 1.00 71.06 155 ALA A N 1
ATOM 1270 C CA . ALA A 1 155 ? 8.517 -30.694 -12.110 1.00 71.06 155 ALA A CA 1
ATOM 1271 C C . ALA A 1 155 ? 8.525 -29.994 -13.477 1.00 71.06 155 ALA A C 1
ATOM 1273 O O . ALA A 1 155 ? 9.542 -29.425 -13.873 1.00 71.06 155 ALA A O 1
ATOM 1274 N N . HIS A 1 156 ? 7.373 -29.960 -14.157 1.00 77.50 156 HIS A N 1
ATOM 1275 C CA . HIS A 1 156 ? 7.195 -29.167 -15.369 1.00 77.50 156 HIS A CA 1
ATOM 1276 C C . HIS A 1 156 ? 7.450 -27.677 -15.108 1.00 77.50 156 HIS A C 1
ATOM 1278 O O . HIS A 1 156 ? 8.317 -27.094 -15.755 1.00 77.50 156 HIS A O 1
ATOM 1284 N N . PHE A 1 157 ? 6.767 -27.069 -14.132 1.00 77.88 157 PHE A N 1
ATOM 1285 C CA . PHE A 1 157 ? 6.964 -25.658 -13.790 1.00 77.88 157 PHE A CA 1
ATOM 1286 C C . PHE A 1 157 ? 8.429 -25.334 -13.469 1.00 77.88 157 PHE A C 1
ATOM 1288 O O . PHE A 1 157 ? 8.981 -24.395 -14.033 1.00 77.88 157 PHE A O 1
ATOM 1295 N N . ASP A 1 158 ? 9.070 -26.109 -12.593 1.00 71.75 158 ASP A N 1
ATOM 1296 C CA . ASP A 1 158 ? 10.449 -25.889 -12.155 1.00 71.75 158 ASP A CA 1
ATOM 1297 C C . ASP A 1 158 ? 11.422 -25.962 -13.339 1.00 71.75 158 ASP A C 1
ATOM 1299 O O . ASP A 1 158 ? 12.298 -25.099 -13.459 1.00 71.75 158 ASP A O 1
ATOM 1303 N N . LYS A 1 159 ? 11.232 -26.935 -14.244 1.00 81.25 159 LYS A N 1
ATOM 1304 C CA . LYS A 1 159 ? 12.025 -27.079 -15.473 1.00 81.25 159 LYS A CA 1
ATOM 1305 C C . LYS A 1 159 ? 11.858 -25.865 -16.388 1.00 81.25 159 LYS A C 1
ATOM 1307 O O . LYS A 1 159 ? 12.853 -25.244 -16.759 1.00 81.25 1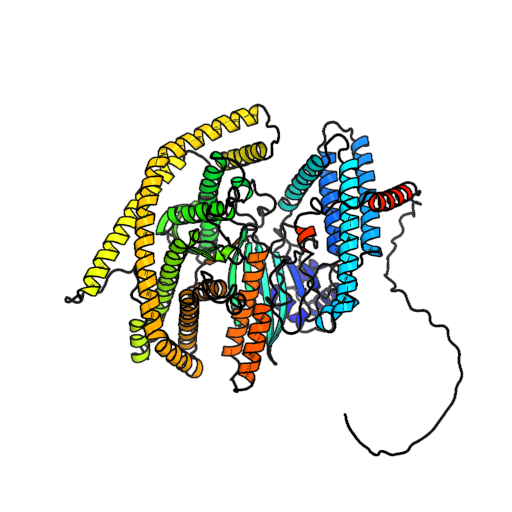59 LYS A O 1
ATOM 1312 N N . GLN A 1 160 ? 10.618 -25.486 -16.700 1.00 81.94 160 GLN A N 1
ATOM 1313 C CA . GLN A 1 160 ? 10.351 -24.368 -17.611 1.00 81.94 160 GLN A CA 1
ATOM 1314 C C . GLN A 1 160 ? 10.763 -23.019 -17.030 1.00 81.94 160 GLN A C 1
ATOM 1316 O O . GLN A 1 160 ? 11.331 -22.177 -17.721 1.00 81.94 160 GLN A O 1
ATOM 1321 N N . HIS A 1 161 ? 10.554 -22.822 -15.731 1.00 79.81 161 HIS A N 1
ATOM 1322 C CA . HIS A 1 161 ? 10.978 -21.619 -15.035 1.00 79.81 161 HIS A CA 1
ATOM 1323 C C . HIS A 1 161 ? 12.508 -21.488 -14.991 1.00 79.81 161 HIS A C 1
ATOM 1325 O O . HIS A 1 161 ? 13.035 -20.383 -15.144 1.00 79.81 161 HIS A O 1
ATOM 1331 N N . ALA A 1 162 ? 13.243 -22.586 -14.780 1.00 77.75 162 ALA A N 1
ATOM 1332 C CA . ALA A 1 162 ? 14.704 -22.581 -14.840 1.00 77.75 162 ALA A CA 1
ATOM 1333 C C . ALA A 1 162 ? 15.208 -22.216 -16.245 1.00 77.75 162 ALA A C 1
ATOM 1335 O O . ALA A 1 162 ? 16.051 -21.325 -16.371 1.00 77.75 162 ALA A O 1
ATOM 1336 N N . LEU A 1 163 ? 14.629 -22.820 -17.286 1.00 85.56 163 LEU A N 1
ATOM 1337 C CA . LEU A 1 163 ? 14.996 -22.550 -18.675 1.00 85.56 163 LEU A CA 1
ATOM 1338 C C . LEU A 1 163 ? 14.683 -21.102 -19.090 1.00 85.56 163 LEU A C 1
ATOM 1340 O O . LEU A 1 163 ? 15.534 -20.424 -19.663 1.00 85.56 163 LEU A O 1
ATOM 1344 N N . ALA A 1 164 ? 13.522 -20.568 -18.702 1.00 84.00 164 ALA A N 1
ATOM 1345 C CA . ALA A 1 164 ? 13.171 -19.174 -18.967 1.00 84.00 164 ALA A CA 1
ATOM 1346 C C . ALA A 1 164 ? 14.160 -18.194 -18.313 1.00 84.00 164 ALA A C 1
ATOM 1348 O O . ALA A 1 164 ? 14.539 -17.193 -18.917 1.00 84.00 164 ALA A O 1
ATOM 1349 N N . LYS A 1 165 ? 14.618 -18.479 -17.084 1.00 82.69 165 LYS A N 1
ATOM 1350 C CA . LYS A 1 165 ? 15.642 -17.663 -16.407 1.00 82.69 165 LYS A CA 1
ATOM 1351 C C . LYS A 1 165 ? 16.982 -17.710 -17.133 1.00 82.69 165 LYS A C 1
ATOM 1353 O O . LYS A 1 165 ? 17.623 -16.669 -17.242 1.00 82.69 165 LYS A O 1
ATOM 1358 N N . LYS A 1 166 ? 17.373 -18.875 -17.651 1.00 87.38 166 LYS A N 1
ATOM 1359 C CA . LYS A 1 166 ? 18.578 -19.033 -18.473 1.00 87.38 166 LYS A CA 1
ATOM 1360 C C . LYS A 1 166 ? 18.495 -18.165 -19.730 1.00 87.38 166 LYS A C 1
ATOM 1362 O O . LYS A 1 166 ? 19.354 -17.311 -19.931 1.00 87.38 166 LYS A O 1
ATOM 1367 N N . TYR A 1 167 ? 17.412 -18.282 -20.504 1.00 90.31 167 TYR A N 1
ATOM 1368 C CA . TYR A 1 167 ? 17.208 -17.458 -21.699 1.00 90.31 167 TYR A CA 1
ATOM 1369 C C . TYR A 1 167 ? 17.167 -15.959 -21.396 1.00 90.31 167 TYR A C 1
ATOM 1371 O O . TYR A 1 167 ? 17.781 -15.181 -22.116 1.00 90.31 167 TYR A O 1
ATOM 1379 N N . LEU A 1 168 ? 16.509 -15.539 -20.313 1.00 87.88 168 LEU A N 1
ATOM 1380 C CA . LEU A 1 168 ? 16.483 -14.130 -19.909 1.00 87.88 168 LEU A CA 1
ATOM 1381 C C . LEU A 1 168 ? 17.851 -13.599 -19.459 1.00 87.88 168 LEU A C 1
ATOM 1383 O O . LEU A 1 168 ? 18.133 -12.419 -19.666 1.00 87.88 168 LEU A O 1
ATOM 1387 N N . SER A 1 169 ? 18.684 -14.443 -18.846 1.00 87.75 169 SER A N 1
ATOM 1388 C CA . SER A 1 169 ? 20.047 -14.080 -18.449 1.00 87.75 169 SER A CA 1
ATOM 1389 C C . SER A 1 169 ? 20.929 -13.859 -19.685 1.00 87.75 169 SER A C 1
ATOM 1391 O O . SER A 1 169 ? 21.500 -12.780 -19.843 1.00 87.75 169 SER A O 1
ATOM 1393 N N . VAL A 1 170 ? 20.919 -14.800 -20.642 1.00 91.12 170 VAL A N 1
ATOM 1394 C CA . VAL A 1 170 ? 21.653 -14.647 -21.915 1.00 91.12 170 VAL A CA 1
ATOM 1395 C C . VAL A 1 170 ? 21.120 -13.467 -22.733 1.00 91.12 170 VAL A C 1
ATOM 1397 O O . VAL A 1 170 ? 21.908 -12.675 -23.245 1.00 91.12 170 VAL A O 1
ATOM 1400 N N . PHE A 1 171 ? 19.796 -13.289 -22.804 1.00 92.88 171 PHE A N 1
ATOM 1401 C CA . PHE A 1 171 ? 19.172 -12.121 -23.431 1.00 92.88 171 PHE A CA 1
ATOM 1402 C C . PHE A 1 171 ? 19.738 -10.813 -22.874 1.00 92.88 171 PHE A C 1
ATOM 1404 O O . PHE A 1 171 ? 20.063 -9.914 -23.646 1.00 92.88 171 PHE A O 1
ATOM 1411 N N . MET A 1 172 ? 19.877 -10.699 -21.549 1.00 90.44 172 MET A N 1
ATOM 1412 C CA . MET A 1 172 ? 20.419 -9.492 -20.927 1.00 90.44 172 MET A CA 1
ATOM 1413 C C . MET A 1 172 ? 21.881 -9.250 -21.260 1.00 90.44 172 MET A C 1
ATOM 1415 O O . MET A 1 172 ? 22.260 -8.097 -21.452 1.00 90.44 172 MET A O 1
ATOM 1419 N N . ASP A 1 173 ? 22.695 -10.296 -21.316 1.00 89.19 173 ASP A N 1
ATOM 1420 C CA . ASP A 1 173 ? 24.107 -10.154 -21.655 1.00 89.19 173 ASP A CA 1
ATOM 1421 C C . ASP A 1 173 ? 24.285 -9.674 -23.099 1.00 89.19 173 ASP A C 1
ATOM 1423 O O . ASP A 1 173 ? 25.001 -8.699 -23.333 1.00 89.19 173 ASP A O 1
ATOM 1427 N N . VAL A 1 174 ? 23.549 -10.267 -24.045 1.00 90.94 174 VAL A N 1
ATOM 1428 C CA . VAL A 1 174 ? 23.574 -9.837 -25.452 1.00 90.94 174 VAL A CA 1
ATOM 1429 C C . VAL A 1 174 ? 22.966 -8.439 -25.606 1.00 90.94 174 VAL A C 1
ATOM 1431 O O . VAL A 1 174 ? 23.512 -7.607 -26.325 1.00 90.94 174 VAL A O 1
ATOM 1434 N N . LEU A 1 175 ? 21.867 -8.128 -24.908 1.00 91.94 175 LEU A N 1
ATOM 1435 C CA . LEU A 1 175 ? 21.258 -6.794 -24.944 1.00 91.94 175 LEU A CA 1
ATOM 1436 C C . LEU A 1 175 ? 22.248 -5.725 -24.480 1.00 91.94 175 LEU A C 1
ATOM 1438 O O . LEU A 1 175 ? 22.324 -4.662 -25.088 1.00 91.94 175 LEU A O 1
ATOM 1442 N N . VAL A 1 176 ? 22.995 -5.994 -23.411 1.00 89.19 176 VAL A N 1
ATOM 1443 C CA . VAL A 1 176 ? 23.994 -5.073 -22.865 1.00 89.19 176 VAL A CA 1
ATOM 1444 C C . VAL A 1 176 ? 25.118 -4.823 -23.865 1.00 89.19 176 VAL A C 1
ATOM 1446 O O . VAL A 1 176 ? 25.404 -3.662 -24.153 1.00 89.19 176 VAL A O 1
ATOM 1449 N N . GLU A 1 177 ? 25.676 -5.887 -24.445 1.00 87.31 177 GLU A N 1
ATOM 1450 C CA . GLU A 1 177 ? 26.706 -5.805 -25.485 1.00 87.31 177 GLU A CA 1
ATOM 1451 C C . GLU A 1 177 ? 26.227 -4.984 -26.692 1.00 87.31 177 GLU A C 1
ATOM 1453 O O . GLU A 1 177 ? 26.922 -4.082 -27.153 1.00 87.31 177 GLU A O 1
ATOM 1458 N N . LYS A 1 178 ? 25.003 -5.238 -27.178 1.00 87.00 178 LYS A N 1
ATOM 1459 C CA . LYS A 1 178 ? 24.435 -4.513 -28.327 1.00 87.00 178 LYS A CA 1
ATOM 1460 C C . LYS A 1 178 ? 23.999 -3.088 -27.995 1.00 87.00 178 LYS A C 1
ATOM 1462 O O . LYS A 1 178 ? 23.896 -2.258 -28.895 1.00 87.00 178 LYS A O 1
ATOM 1467 N N . THR A 1 179 ? 23.736 -2.773 -26.728 1.00 84.69 179 THR A N 1
ATOM 1468 C CA . THR A 1 179 ? 23.286 -1.436 -26.318 1.00 84.69 179 THR A CA 1
ATOM 1469 C C . THR A 1 179 ? 24.450 -0.477 -26.115 1.00 84.69 179 THR A C 1
ATOM 1471 O O . THR A 1 179 ? 24.353 0.669 -26.549 1.00 84.69 179 THR A O 1
ATOM 1474 N N . GLU A 1 180 ? 25.534 -0.893 -25.463 1.00 83.00 180 GLU A N 1
ATOM 1475 C CA . GLU A 1 180 ? 26.707 -0.039 -25.242 1.00 83.00 180 GLU A CA 1
ATOM 1476 C C . GLU A 1 180 ? 27.949 -0.895 -24.941 1.00 83.00 180 GLU A C 1
ATOM 1478 O O . GLU A 1 180 ? 28.218 -1.179 -23.770 1.00 83.00 180 GLU A O 1
ATOM 1483 N N . PRO A 1 181 ? 28.690 -1.335 -25.975 1.00 77.12 181 PRO A N 1
ATOM 1484 C CA . PRO A 1 181 ? 29.810 -2.261 -25.805 1.00 77.12 181 PRO A CA 1
ATOM 1485 C C . PRO A 1 181 ? 31.003 -1.631 -25.071 1.00 77.12 181 PRO A C 1
ATOM 1487 O O . PRO A 1 181 ? 31.779 -2.349 -24.444 1.00 77.12 181 PRO A O 1
ATOM 1490 N N . ASP A 1 182 ? 31.129 -0.300 -25.096 1.00 81.12 182 ASP A N 1
ATOM 1491 C CA . ASP A 1 182 ? 32.272 0.420 -24.520 1.00 81.12 182 ASP A CA 1
ATOM 1492 C C . ASP A 1 182 ? 32.161 0.614 -22.996 1.00 81.12 182 ASP A C 1
ATOM 1494 O O . ASP A 1 182 ? 33.117 1.022 -22.328 1.00 81.12 182 ASP A O 1
ATOM 1498 N N . LEU A 1 183 ? 30.991 0.336 -22.412 1.00 82.25 183 LEU A N 1
ATOM 1499 C CA . LEU A 1 183 ? 30.769 0.406 -20.971 1.00 82.25 183 LEU A CA 1
ATOM 1500 C C . LEU A 1 183 ? 30.812 -0.980 -20.337 1.00 82.25 183 LEU A C 1
ATOM 1502 O O . LEU A 1 183 ? 30.410 -1.986 -20.916 1.00 82.25 183 LEU A O 1
ATOM 1506 N N . LYS A 1 184 ? 31.222 -1.036 -19.064 1.00 84.44 184 LYS A N 1
ATOM 1507 C CA . LYS A 1 184 ? 31.177 -2.299 -18.318 1.00 84.44 184 LYS A CA 1
ATOM 1508 C C . LYS A 1 184 ? 29.727 -2.787 -18.237 1.00 84.44 184 LYS A C 1
ATOM 1510 O O . LYS A 1 184 ? 28.855 -1.978 -17.897 1.00 84.44 184 LYS A O 1
ATOM 1515 N N . PRO A 1 185 ? 29.451 -4.096 -18.388 1.00 82.06 185 PRO A N 1
ATOM 1516 C CA . PRO A 1 185 ? 28.084 -4.612 -18.436 1.00 82.06 185 PRO A CA 1
ATOM 1517 C C . PRO A 1 185 ? 27.188 -4.163 -17.278 1.00 82.06 185 PRO A C 1
ATOM 1519 O O . PRO A 1 185 ? 26.020 -3.821 -17.459 1.00 82.06 185 PRO A O 1
ATOM 1522 N N . LYS A 1 186 ? 27.756 -4.083 -16.071 1.00 80.75 186 LYS A N 1
ATOM 1523 C CA . LYS A 1 186 ? 27.058 -3.594 -14.878 1.00 80.75 186 LYS A CA 1
ATOM 1524 C C . LYS A 1 186 ? 26.553 -2.151 -15.020 1.00 80.75 186 LYS A C 1
ATOM 1526 O O . LYS A 1 186 ? 25.447 -1.862 -14.576 1.00 80.75 186 LYS A O 1
ATOM 1531 N N . GLN A 1 187 ? 27.334 -1.266 -15.640 1.00 78.75 187 GLN A N 1
ATOM 1532 C CA . GLN A 1 187 ? 26.950 0.133 -15.856 1.00 78.75 187 GLN A CA 1
ATOM 1533 C C . GLN A 1 187 ? 25.788 0.230 -16.849 1.00 78.75 187 GLN A C 1
ATOM 1535 O O . GLN A 1 187 ? 24.843 0.977 -16.613 1.00 78.75 187 GLN A O 1
ATOM 1540 N N . VAL A 1 188 ? 25.809 -0.576 -17.914 1.00 82.19 188 VAL A N 1
ATOM 1541 C CA . VAL A 1 188 ? 24.717 -0.635 -18.898 1.00 82.19 188 VAL A CA 1
ATOM 1542 C C . VAL A 1 188 ? 23.440 -1.194 -18.268 1.00 82.19 188 VAL A C 1
ATOM 1544 O O . VAL A 1 188 ? 22.379 -0.595 -18.423 1.00 82.19 188 VAL A O 1
ATOM 1547 N N . LYS A 1 189 ? 23.526 -2.282 -17.482 1.00 84.25 189 LYS A N 1
ATOM 1548 C CA . LYS A 1 189 ? 22.382 -2.831 -16.722 1.00 84.25 189 LYS A CA 1
ATOM 1549 C C . LYS A 1 189 ? 21.770 -1.770 -15.792 1.00 84.25 189 LYS A C 1
ATOM 1551 O O . LYS A 1 189 ? 20.548 -1.629 -15.733 1.00 84.25 189 LYS A O 1
ATOM 1556 N N . GLU A 1 190 ? 22.605 -0.984 -15.106 1.00 77.44 190 GLU A N 1
ATOM 1557 C CA . GLU A 1 190 ? 22.155 0.137 -14.270 1.00 77.44 190 GLU A CA 1
ATOM 1558 C C . GLU A 1 190 ? 21.450 1.225 -15.100 1.00 77.44 190 GLU A C 1
ATOM 1560 O O . GLU A 1 190 ? 20.340 1.608 -14.736 1.00 77.44 190 GLU A O 1
ATOM 1565 N N . LEU A 1 191 ? 22.015 1.662 -16.233 1.00 78.75 191 LEU A N 1
ATOM 1566 C CA . LEU A 1 191 ? 21.398 2.645 -17.141 1.00 78.75 191 LEU A CA 1
ATOM 1567 C C . LEU A 1 191 ? 20.048 2.167 -17.690 1.00 78.75 191 LEU A C 1
ATOM 1569 O O . LEU A 1 191 ? 19.051 2.884 -17.597 1.00 78.75 191 LEU A O 1
ATOM 1573 N N . LEU A 1 192 ? 19.982 0.937 -18.202 1.00 83.19 192 LEU A N 1
ATOM 1574 C CA . LEU A 1 192 ? 18.743 0.342 -18.703 1.00 83.19 192 LEU A CA 1
ATOM 1575 C C . LEU A 1 192 ? 17.667 0.312 -17.619 1.00 83.19 192 LEU A C 1
ATOM 1577 O O . LEU A 1 192 ? 16.529 0.711 -17.862 1.00 83.19 192 LEU A O 1
ATOM 1581 N N . TYR A 1 193 ? 18.025 -0.087 -16.397 1.00 78.38 193 TYR A N 1
ATOM 1582 C CA . TYR A 1 193 ? 17.100 -0.044 -15.270 1.00 78.38 193 TYR A CA 1
ATOM 1583 C C . TYR A 1 193 ? 16.615 1.385 -14.970 1.00 78.38 193 TYR A C 1
ATOM 1585 O O . TYR A 1 193 ? 15.448 1.575 -14.635 1.00 78.38 193 TYR A O 1
ATOM 1593 N N . GLN A 1 194 ? 17.448 2.420 -15.130 1.00 72.81 194 GLN A N 1
ATOM 1594 C CA . GLN A 1 194 ? 16.997 3.811 -14.986 1.00 72.81 194 GLN A CA 1
ATOM 1595 C C . GLN A 1 194 ? 15.929 4.189 -16.020 1.00 72.81 194 GLN A C 1
ATOM 1597 O O . GLN A 1 194 ? 14.915 4.773 -15.637 1.00 72.81 194 GLN A O 1
ATOM 1602 N N . HIS A 1 195 ? 16.111 3.809 -17.286 1.00 77.06 195 HIS A N 1
ATOM 1603 C CA . HIS A 1 195 ? 15.121 4.038 -18.341 1.00 77.06 195 HIS A CA 1
ATOM 1604 C C . HIS A 1 195 ? 13.825 3.262 -18.111 1.0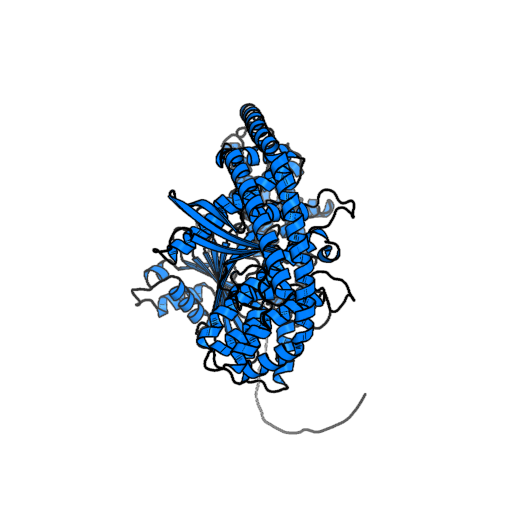0 77.06 195 HIS A C 1
ATOM 1606 O O . HIS A 1 195 ? 12.745 3.830 -18.272 1.00 77.06 195 HIS A O 1
ATOM 1612 N N . GLU A 1 196 ? 13.905 2.012 -17.646 1.00 76.44 196 GLU A N 1
ATOM 1613 C CA . GLU A 1 196 ? 12.713 1.260 -17.238 1.00 76.44 196 GLU A CA 1
ATOM 1614 C C . GLU A 1 196 ? 11.918 2.009 -16.168 1.00 76.44 196 GLU A C 1
ATOM 1616 O O . GLU A 1 196 ? 10.697 2.096 -16.258 1.00 76.44 196 GLU A O 1
ATOM 1621 N N . ARG A 1 197 ? 12.592 2.570 -15.153 1.00 71.25 197 ARG A N 1
ATOM 1622 C CA . ARG A 1 197 ? 11.919 3.335 -14.090 1.00 71.25 197 ARG A CA 1
ATOM 1623 C C . ARG A 1 197 ? 11.172 4.546 -14.631 1.00 71.25 197 ARG A C 1
ATOM 1625 O O . ARG A 1 197 ? 10.102 4.852 -14.109 1.00 71.25 197 ARG A O 1
ATOM 1632 N N . ILE A 1 198 ? 11.731 5.227 -15.631 1.00 70.94 198 ILE A N 1
ATOM 1633 C CA . ILE A 1 198 ? 11.097 6.375 -16.292 1.00 70.94 198 ILE A CA 1
ATOM 1634 C C . ILE A 1 198 ? 9.843 5.903 -17.029 1.00 70.94 198 ILE A C 1
ATOM 1636 O O . ILE A 1 198 ? 8.753 6.356 -16.701 1.00 70.94 198 ILE A O 1
ATOM 1640 N N . ILE A 1 199 ? 9.975 4.893 -17.894 1.00 71.19 199 ILE A N 1
ATOM 1641 C CA . ILE A 1 199 ? 8.852 4.315 -18.649 1.00 71.19 199 ILE A CA 1
ATOM 1642 C C . ILE A 1 199 ? 7.734 3.852 -17.701 1.00 71.19 199 ILE A C 1
ATOM 1644 O O . ILE A 1 199 ? 6.572 4.189 -17.894 1.00 71.19 199 ILE A O 1
ATOM 1648 N N . MET A 1 200 ? 8.074 3.144 -16.619 1.00 69.00 200 MET A N 1
ATOM 1649 C CA . MET A 1 200 ? 7.103 2.705 -15.608 1.00 69.00 200 MET A CA 1
ATOM 1650 C C . MET A 1 200 ? 6.467 3.865 -14.824 1.00 69.00 200 MET A C 1
ATOM 1652 O O . MET A 1 200 ? 5.423 3.680 -14.206 1.00 69.00 200 MET A O 1
ATOM 1656 N N . SER A 1 201 ? 7.081 5.045 -14.778 1.00 64.12 201 SER A N 1
ATOM 1657 C CA . SER A 1 201 ? 6.522 6.205 -14.068 1.00 64.12 201 SER A CA 1
ATOM 1658 C C . SER A 1 201 ? 5.614 7.057 -14.947 1.00 64.12 201 SER A C 1
ATOM 1660 O O . SER A 1 201 ? 4.690 7.668 -14.421 1.00 64.12 201 SER A O 1
ATOM 1662 N N . ASP A 1 202 ? 5.853 7.065 -16.257 1.00 62.62 202 ASP A N 1
ATOM 1663 C CA . ASP A 1 202 ? 5.155 7.939 -17.206 1.00 62.62 202 ASP A CA 1
ATOM 1664 C C . ASP A 1 202 ? 3.846 7.326 -17.744 1.00 62.62 202 ASP A C 1
ATOM 1666 O O . ASP A 1 202 ? 3.060 7.996 -18.409 1.00 62.62 202 ASP A O 1
ATOM 1670 N N . LEU A 1 203 ? 3.573 6.054 -17.440 1.00 61.38 203 LEU A N 1
ATOM 1671 C CA . LEU A 1 203 ? 2.334 5.378 -17.830 1.00 61.38 203 LEU A CA 1
ATOM 1672 C C . LEU A 1 203 ? 1.149 5.831 -16.948 1.00 61.38 203 LEU A C 1
ATOM 1674 O O . LEU A 1 203 ? 1.205 5.730 -15.716 1.00 61.38 203 LEU A O 1
ATOM 1678 N N . LYS A 1 204 ? 0.054 6.290 -17.578 1.00 65.75 204 LYS A N 1
ATOM 1679 C CA . LYS A 1 204 ? -1.239 6.521 -16.905 1.00 65.75 204 LYS A CA 1
ATOM 1680 C C . LYS A 1 204 ? -1.704 5.207 -16.267 1.00 65.75 204 LYS A C 1
ATOM 1682 O O . LYS A 1 204 ? -1.832 4.196 -16.955 1.00 65.75 204 LYS A O 1
ATOM 1687 N N . ARG A 1 205 ? -1.940 5.208 -14.952 1.00 71.69 205 ARG A N 1
ATOM 1688 C CA . ARG A 1 205 ? -2.382 4.007 -14.228 1.00 71.69 205 ARG A CA 1
ATOM 1689 C C . ARG A 1 205 ? -3.877 3.783 -14.439 1.00 71.69 205 ARG A C 1
ATOM 1691 O O . ARG A 1 205 ? -4.633 4.693 -14.099 1.00 71.69 205 ARG A O 1
ATOM 1698 N N . PRO A 1 206 ? -4.311 2.603 -14.921 1.00 76.94 206 PRO A N 1
ATOM 1699 C CA . PRO A 1 206 ? -5.731 2.294 -14.976 1.00 76.94 206 PRO A CA 1
ATOM 1700 C C . PRO A 1 206 ? -6.310 2.186 -13.562 1.00 76.94 206 PRO A C 1
ATOM 1702 O O . PRO A 1 206 ? -5.613 1.831 -12.604 1.00 76.94 206 PRO A O 1
ATOM 1705 N N . ILE A 1 207 ? -7.605 2.464 -13.449 1.00 83.00 207 ILE A N 1
ATOM 1706 C CA . ILE A 1 207 ? -8.411 2.016 -12.317 1.00 83.00 207 ILE A CA 1
ATOM 1707 C C . ILE A 1 207 ? -8.639 0.522 -12.528 1.00 83.00 207 ILE A C 1
ATOM 1709 O O . ILE A 1 207 ? -9.065 0.115 -13.605 1.00 83.00 207 ILE A O 1
ATOM 1713 N N . ARG A 1 208 ? -8.337 -0.305 -11.528 1.00 83.19 208 ARG A N 1
ATOM 1714 C CA . ARG A 1 208 ? -8.454 -1.764 -11.648 1.00 83.19 208 ARG A CA 1
ATOM 1715 C C . ARG A 1 208 ? -9.570 -2.287 -10.775 1.00 83.19 208 ARG A C 1
ATOM 1717 O O . ARG A 1 208 ? -9.559 -2.030 -9.577 1.00 83.19 208 ARG A O 1
ATOM 1724 N N . VAL A 1 209 ? -10.466 -3.062 -11.363 1.00 84.44 209 VAL A N 1
ATOM 1725 C CA . VAL A 1 209 ? -11.535 -3.781 -10.675 1.00 84.44 209 VAL A CA 1
ATOM 1726 C C . VAL A 1 209 ? -11.191 -5.255 -10.733 1.00 84.44 209 VAL A C 1
ATOM 1728 O O . VAL A 1 209 ? -11.138 -5.838 -11.809 1.00 84.44 209 VAL A O 1
ATOM 1731 N N . ASN A 1 210 ? -10.936 -5.866 -9.584 1.00 81.06 210 ASN A N 1
ATOM 1732 C CA . ASN A 1 210 ? -10.712 -7.300 -9.485 1.00 81.06 210 ASN A CA 1
ATOM 1733 C C . ASN A 1 210 ? -11.932 -7.939 -8.847 1.00 81.06 210 ASN A C 1
ATOM 1735 O O . ASN A 1 210 ? -12.287 -7.570 -7.733 1.00 81.06 210 ASN A O 1
ATOM 1739 N N . ALA A 1 211 ? -12.533 -8.916 -9.514 1.00 81.69 211 ALA A N 1
ATOM 1740 C CA . ALA A 1 211 ? -13.691 -9.617 -8.983 1.00 81.69 211 ALA A CA 1
ATOM 1741 C C . ALA A 1 211 ? -13.473 -11.130 -8.974 1.00 81.69 211 ALA A C 1
ATOM 1743 O O . ALA A 1 211 ? -12.901 -11.699 -9.909 1.00 81.69 211 ALA A O 1
ATOM 1744 N N . ARG A 1 212 ? -13.946 -11.790 -7.916 1.00 78.62 212 ARG A N 1
ATOM 1745 C CA . ARG A 1 212 ? -13.841 -13.244 -7.701 1.00 78.62 212 ARG A CA 1
ATOM 1746 C C . ARG A 1 212 ? -15.059 -13.775 -6.949 1.00 78.62 212 ARG A C 1
ATOM 1748 O O . ARG A 1 212 ? -15.583 -13.091 -6.075 1.00 78.62 212 ARG A O 1
ATOM 1755 N N . ALA A 1 213 ? -15.453 -15.009 -7.249 1.00 78.56 213 ALA A N 1
ATOM 1756 C CA . ALA A 1 213 ? -16.443 -15.753 -6.475 1.00 78.56 213 ALA A CA 1
ATOM 1757 C C . ALA A 1 213 ? -15.758 -16.681 -5.464 1.00 78.56 213 ALA A C 1
ATOM 1759 O O . ALA A 1 213 ? -14.766 -17.340 -5.785 1.00 78.56 213 ALA A O 1
ATOM 1760 N N . ILE A 1 214 ? -16.303 -16.754 -4.252 1.00 76.69 214 ILE A N 1
ATOM 1761 C CA . ILE A 1 214 ? -15.805 -17.577 -3.148 1.00 76.69 214 ILE A CA 1
ATOM 1762 C C . ILE A 1 214 ? -16.957 -18.355 -2.569 1.00 76.69 214 ILE A C 1
ATOM 1764 O O . ILE A 1 214 ? -18.035 -17.817 -2.366 1.00 76.69 214 ILE A O 1
ATOM 1768 N N . THR A 1 215 ? -16.734 -19.634 -2.314 1.00 74.75 215 THR A N 1
ATOM 1769 C CA . THR A 1 215 ? -17.741 -20.502 -1.711 1.00 74.75 215 THR A CA 1
ATOM 1770 C C . THR A 1 215 ? -17.236 -20.954 -0.347 1.00 74.75 215 THR A C 1
ATOM 1772 O O . THR A 1 215 ? -16.124 -21.475 -0.258 1.00 74.75 215 THR A O 1
ATOM 1775 N N . LEU A 1 216 ? -18.028 -20.707 0.699 1.00 72.00 216 LEU A N 1
ATOM 1776 C CA . LEU A 1 216 ? -17.810 -21.171 2.069 1.00 72.00 216 LEU A CA 1
ATOM 1777 C C . LEU A 1 216 ? -18.970 -22.089 2.449 1.00 72.00 216 LEU A C 1
ATOM 1779 O O . LEU A 1 216 ? -20.114 -21.639 2.516 1.00 72.00 216 LEU A O 1
ATOM 1783 N N . GLY A 1 217 ? -18.687 -23.379 2.638 1.00 71.81 217 GLY A N 1
ATOM 1784 C CA . GLY A 1 217 ? -19.739 -24.389 2.758 1.00 71.81 217 GLY A CA 1
ATOM 1785 C C . GLY A 1 217 ? -20.631 -24.382 1.512 1.00 71.81 217 GLY A C 1
ATOM 1786 O O . GLY A 1 217 ? -20.146 -24.575 0.397 1.00 71.81 217 GLY A O 1
ATOM 1787 N N . THR A 1 218 ? -21.922 -24.115 1.695 1.00 72.69 218 THR A N 1
ATOM 1788 C CA . THR A 1 218 ? -22.910 -23.965 0.611 1.00 72.69 218 THR A CA 1
ATOM 1789 C C . THR A 1 218 ? -23.127 -22.511 0.179 1.00 72.69 218 THR A C 1
ATOM 1791 O O . THR A 1 218 ? -23.755 -22.268 -0.851 1.00 72.69 218 THR A O 1
ATOM 1794 N N . THR A 1 219 ? -22.588 -21.537 0.917 1.00 75.56 219 THR A N 1
ATOM 1795 C CA . THR A 1 219 ? -22.823 -20.111 0.672 1.00 75.56 219 THR A CA 1
ATOM 1796 C C . THR A 1 219 ? -21.779 -19.537 -0.275 1.00 75.56 219 THR A C 1
ATOM 1798 O O . THR A 1 219 ? -20.572 -19.660 -0.050 1.00 75.56 219 THR A O 1
ATOM 1801 N N . ARG A 1 220 ? -22.238 -18.851 -1.325 1.00 81.31 220 ARG A N 1
ATOM 1802 C CA . ARG A 1 220 ? -21.374 -18.126 -2.263 1.00 81.31 220 ARG A CA 1
ATOM 1803 C C . ARG A 1 220 ? -21.336 -16.631 -1.944 1.00 81.31 220 ARG A C 1
ATOM 1805 O O . ARG A 1 220 ? -22.360 -16.026 -1.645 1.00 81.31 220 ARG A O 1
ATOM 1812 N N . TYR A 1 221 ? -20.149 -16.054 -2.067 1.00 83.06 221 TYR A N 1
ATOM 1813 C CA . TYR A 1 221 ? -19.857 -14.634 -1.930 1.00 83.06 221 TYR A CA 1
ATOM 1814 C C . TYR A 1 221 ? -19.111 -14.128 -3.160 1.00 83.06 221 TYR A C 1
ATOM 1816 O O . TYR A 1 221 ? -18.308 -14.861 -3.745 1.00 83.06 221 TYR A O 1
ATOM 1824 N N . TYR A 1 222 ? -19.309 -12.860 -3.503 1.00 83.25 222 TYR A N 1
ATOM 1825 C CA . TYR A 1 222 ? -18.560 -12.186 -4.561 1.00 83.25 222 TYR A CA 1
ATOM 1826 C C . TYR A 1 222 ? -17.721 -11.073 -3.954 1.00 83.25 222 TYR A C 1
ATOM 1828 O O . TYR A 1 222 ? -18.237 -10.192 -3.281 1.00 83.25 222 TYR A O 1
ATOM 1836 N N . HIS A 1 223 ? -16.412 -11.128 -4.165 1.00 83.62 223 HIS A N 1
ATOM 1837 C CA . HIS A 1 223 ? -15.470 -10.142 -3.649 1.00 83.62 223 HIS A CA 1
ATOM 1838 C C . HIS A 1 223 ? -14.992 -9.254 -4.789 1.00 83.62 223 HIS A C 1
ATOM 1840 O O . HIS A 1 223 ? -14.471 -9.774 -5.780 1.00 83.62 223 HIS A O 1
ATOM 1846 N N . ILE A 1 224 ? -15.139 -7.942 -4.631 1.00 84.75 224 ILE A N 1
ATOM 1847 C CA . ILE A 1 224 ? -14.800 -6.931 -5.630 1.00 84.75 224 ILE A CA 1
ATOM 1848 C C . ILE A 1 224 ? -13.828 -5.930 -5.003 1.00 84.75 224 ILE A C 1
ATOM 1850 O O . ILE A 1 224 ? -14.184 -5.222 -4.067 1.00 84.75 224 ILE A O 1
ATOM 1854 N N . ASP A 1 225 ? -12.617 -5.838 -5.547 1.00 83.94 225 ASP A N 1
ATOM 1855 C CA . ASP A 1 225 ? -11.619 -4.840 -5.162 1.00 83.94 225 ASP A CA 1
ATOM 1856 C C . ASP A 1 225 ? -11.420 -3.830 -6.284 1.00 83.94 225 ASP A C 1
ATOM 1858 O O . ASP A 1 225 ? -10.897 -4.163 -7.350 1.00 83.94 225 ASP A O 1
ATOM 1862 N N . THR A 1 226 ? -11.775 -2.578 -6.021 1.00 85.00 226 THR A N 1
ATOM 1863 C CA . THR A 1 226 ? -11.513 -1.453 -6.916 1.00 85.00 226 THR A CA 1
ATOM 1864 C C . THR A 1 226 ? -10.321 -0.658 -6.411 1.00 85.00 226 THR A C 1
ATOM 1866 O O . THR A 1 226 ? -10.358 -0.070 -5.333 1.00 85.00 226 THR A O 1
ATOM 1869 N N . VAL A 1 227 ? -9.257 -0.603 -7.204 1.00 83.44 227 VAL A N 1
ATOM 1870 C CA . VAL A 1 227 ? -8.025 0.122 -6.893 1.00 83.44 227 VAL A CA 1
ATOM 1871 C C . VAL A 1 227 ? -7.923 1.342 -7.792 1.00 83.44 227 VAL A C 1
ATOM 1873 O O . VAL A 1 227 ? -7.816 1.225 -9.014 1.00 83.44 227 VAL A O 1
ATOM 1876 N N . LYS A 1 228 ? -7.892 2.519 -7.171 1.00 84.25 228 LYS A N 1
ATOM 1877 C CA . LYS A 1 228 ? -7.792 3.815 -7.836 1.00 84.25 228 LYS A CA 1
ATOM 1878 C C . LYS A 1 228 ? -6.517 4.544 -7.393 1.00 84.25 228 LYS A C 1
ATOM 1880 O O . LYS A 1 228 ? -6.260 4.655 -6.192 1.00 84.25 228 LYS A O 1
ATOM 1885 N N . PRO A 1 229 ? -5.709 5.086 -8.319 1.00 80.88 229 PRO A N 1
ATOM 1886 C CA . PRO A 1 229 ? -4.661 6.026 -7.950 1.00 80.88 229 PRO A CA 1
ATOM 1887 C C . PRO A 1 229 ? -5.266 7.284 -7.330 1.00 80.88 229 PRO A C 1
ATOM 1889 O O . PRO A 1 229 ? -6.156 7.890 -7.923 1.00 80.88 229 PRO A O 1
ATOM 1892 N N . VAL A 1 230 ? -4.767 7.701 -6.164 1.00 81.62 230 VAL A N 1
ATOM 1893 C CA . VAL A 1 230 ? -5.294 8.905 -5.493 1.00 81.62 230 VAL A CA 1
ATOM 1894 C C . VAL A 1 230 ? -5.069 10.149 -6.355 1.00 81.62 230 VAL A C 1
ATOM 1896 O O . VAL A 1 230 ? -5.936 11.009 -6.429 1.00 81.62 230 VAL A O 1
ATOM 1899 N N . ASN A 1 231 ? -3.942 10.208 -7.075 1.00 75.62 231 ASN A N 1
ATOM 1900 C CA . ASN A 1 231 ? -3.735 11.171 -8.152 1.00 75.62 231 ASN A CA 1
ATOM 1901 C C . ASN A 1 231 ? -3.629 10.432 -9.505 1.00 75.62 231 ASN A C 1
ATOM 1903 O O . ASN A 1 231 ? -2.572 9.857 -9.802 1.00 75.62 231 ASN A O 1
ATOM 1907 N N . PRO A 1 232 ? -4.695 10.441 -10.330 1.00 67.31 232 PRO A N 1
ATOM 1908 C CA . PRO A 1 232 ? -4.727 9.728 -11.607 1.00 67.31 232 PRO A CA 1
ATOM 1909 C C . PRO A 1 232 ? -3.843 10.367 -12.687 1.00 67.31 232 PRO A C 1
ATOM 1911 O O . PRO A 1 232 ? -3.429 9.679 -13.614 1.00 67.31 232 PRO A O 1
ATOM 1914 N N . GLN A 1 233 ? -3.501 11.654 -12.559 1.00 63.25 233 GLN A N 1
ATOM 1915 C CA . GLN A 1 233 ? -2.624 12.344 -13.511 1.00 63.25 233 GLN A CA 1
ATOM 1916 C C . GLN A 1 233 ? -1.143 12.059 -13.252 1.00 63.25 233 GLN A C 1
ATOM 1918 O O . GLN A 1 233 ? -0.331 12.090 -14.176 1.00 63.25 233 GLN A O 1
ATOM 1923 N N . ARG A 1 234 ? -0.766 11.800 -11.993 1.00 59.16 234 ARG A N 1
ATOM 1924 C CA . ARG A 1 234 ? 0.627 11.548 -11.620 1.00 59.16 234 ARG A CA 1
ATOM 1925 C C . ARG A 1 234 ? 0.733 10.634 -10.408 1.00 59.16 234 ARG A C 1
ATOM 1927 O O . ARG A 1 234 ? 0.599 11.070 -9.268 1.00 59.16 234 ARG A O 1
ATOM 1934 N N . THR A 1 235 ? 1.082 9.374 -10.648 1.00 64.12 235 THR A N 1
ATOM 1935 C CA . THR A 1 235 ? 1.429 8.431 -9.580 1.00 64.12 235 THR A CA 1
ATOM 1936 C C . THR A 1 235 ? 2.934 8.189 -9.558 1.00 64.12 235 THR A C 1
ATOM 1938 O O . THR A 1 235 ? 3.506 7.725 -10.540 1.00 64.12 235 THR A O 1
ATOM 1941 N N . VAL A 1 236 ? 3.591 8.464 -8.427 1.00 67.75 236 VAL A N 1
ATOM 1942 C CA . VAL A 1 236 ? 5.017 8.143 -8.271 1.00 67.75 236 VAL A CA 1
ATOM 1943 C C . VAL A 1 236 ? 5.170 6.622 -8.221 1.00 67.75 236 VAL A C 1
ATOM 1945 O O . VAL A 1 236 ? 4.566 5.939 -7.391 1.00 67.75 236 VAL A O 1
ATOM 1948 N N . SER A 1 237 ? 5.967 6.077 -9.134 1.00 65.88 237 SER A N 1
ATOM 1949 C CA . SER A 1 237 ? 6.300 4.657 -9.156 1.00 65.88 237 SER A CA 1
ATOM 1950 C C . SER A 1 237 ? 7.124 4.278 -7.926 1.00 65.88 237 SER A C 1
ATOM 1952 O O . SER A 1 237 ? 8.081 4.968 -7.584 1.00 65.88 237 SER A O 1
ATOM 1954 N N . SER A 1 238 ? 6.846 3.132 -7.301 1.00 61.81 238 SER A N 1
ATOM 1955 C CA . SER A 1 238 ? 7.759 2.559 -6.303 1.00 61.81 238 SER A CA 1
ATOM 1956 C C . SER A 1 238 ? 9.101 2.148 -6.902 1.00 61.81 238 SER A C 1
ATOM 1958 O O . SER A 1 238 ? 10.021 1.852 -6.146 1.00 61.81 238 SER A O 1
ATOM 1960 N N . ALA A 1 239 ? 9.260 2.160 -8.228 1.00 56.91 239 ALA A N 1
ATOM 1961 C CA . ALA A 1 239 ? 10.547 2.017 -8.890 1.00 56.91 239 ALA A CA 1
ATOM 1962 C C . ALA A 1 239 ? 11.348 3.334 -8.878 1.00 56.91 239 ALA A C 1
ATOM 1964 O O . ALA A 1 239 ? 12.572 3.281 -8.733 1.00 56.91 239 ALA A O 1
ATOM 1965 N N . LYS A 1 240 ? 10.681 4.498 -8.954 1.00 59.84 240 LYS A N 1
ATOM 1966 C CA . LYS A 1 240 ? 11.285 5.843 -8.987 1.00 59.84 240 LYS A CA 1
ATOM 1967 C C . LYS A 1 240 ? 11.330 6.451 -7.582 1.00 59.84 240 LYS A C 1
ATOM 1969 O O . LYS A 1 240 ? 10.408 7.104 -7.110 1.00 59.84 240 LYS A O 1
ATOM 1974 N N . LYS A 1 241 ? 12.415 6.136 -6.877 1.00 60.84 241 LYS A N 1
ATOM 1975 C CA . LYS A 1 241 ? 12.559 6.285 -5.417 1.00 60.84 241 LYS A CA 1
ATOM 1976 C C . LYS A 1 241 ? 13.408 7.497 -5.008 1.00 60.84 241 LYS A C 1
ATOM 1978 O O . LYS A 1 241 ? 13.929 7.554 -3.897 1.00 60.84 241 LYS A O 1
ATOM 1983 N N . ASP A 1 242 ? 13.576 8.426 -5.934 1.00 60.19 242 ASP A N 1
ATOM 1984 C CA . ASP A 1 242 ? 14.343 9.669 -5.852 1.00 60.19 242 ASP A CA 1
ATOM 1985 C C . ASP A 1 242 ? 13.476 10.917 -6.112 1.00 60.19 242 ASP A C 1
ATOM 1987 O O . ASP A 1 242 ? 13.980 12.039 -6.069 1.00 60.19 242 ASP A O 1
ATOM 1991 N N . GLU A 1 243 ? 12.166 10.747 -6.323 1.00 64.88 243 GLU A N 1
ATOM 1992 C CA . GLU A 1 243 ? 11.204 11.848 -6.408 1.00 64.88 243 GLU A CA 1
ATOM 1993 C C . GLU A 1 243 ? 10.483 12.098 -5.077 1.00 64.88 243 GLU A C 1
ATOM 1995 O O . GLU A 1 243 ? 10.178 11.170 -4.328 1.00 64.88 243 GLU A O 1
ATOM 2000 N N . ALA A 1 244 ? 10.176 13.370 -4.804 1.00 65.69 244 ALA A N 1
ATOM 2001 C CA . ALA A 1 244 ? 9.233 13.750 -3.756 1.00 65.69 244 ALA A CA 1
ATOM 2002 C C . ALA A 1 244 ? 7.806 13.306 -4.134 1.00 65.69 244 ALA A C 1
ATOM 2004 O O . ALA A 1 244 ? 7.420 13.386 -5.304 1.00 65.69 244 ALA A O 1
ATOM 2005 N N . GLY A 1 245 ? 7.033 12.864 -3.142 1.00 76.00 245 GLY A N 1
ATOM 2006 C CA . GLY A 1 245 ? 5.713 12.261 -3.316 1.00 76.00 245 GLY A CA 1
ATOM 2007 C C . GLY A 1 245 ? 5.607 10.879 -2.670 1.00 76.00 245 GLY A C 1
ATOM 2008 O O . GLY A 1 245 ? 6.605 10.260 -2.290 1.00 76.00 245 GLY A O 1
ATOM 2009 N N . VAL A 1 246 ? 4.373 10.392 -2.535 1.00 80.00 246 VAL A N 1
ATOM 2010 C CA . VAL A 1 246 ? 4.094 9.062 -1.981 1.00 80.00 246 VAL A CA 1
ATOM 2011 C C . VAL A 1 246 ? 3.994 8.051 -3.118 1.00 80.00 246 VAL A C 1
ATOM 2013 O O . VAL A 1 246 ? 3.100 8.114 -3.963 1.00 80.00 246 VAL A O 1
ATOM 2016 N N . ALA A 1 247 ? 4.944 7.119 -3.158 1.00 77.62 247 ALA A N 1
ATOM 2017 C CA . ALA A 1 247 ? 5.002 6.121 -4.213 1.00 77.62 247 ALA A CA 1
ATOM 2018 C C . ALA A 1 247 ? 3.916 5.049 -4.048 1.00 77.62 247 ALA A C 1
ATOM 2020 O O . ALA A 1 247 ? 3.682 4.553 -2.946 1.00 77.62 247 ALA A O 1
ATOM 2021 N N . ASN A 1 248 ? 3.280 4.657 -5.155 1.00 75.25 248 ASN A N 1
ATOM 2022 C CA . ASN A 1 248 ? 2.116 3.764 -5.166 1.00 75.25 248 ASN A CA 1
ATOM 2023 C C . ASN A 1 248 ? 0.994 4.221 -4.217 1.00 75.25 248 ASN A C 1
ATOM 2025 O O . ASN A 1 248 ? 0.401 3.382 -3.555 1.00 75.25 248 ASN A O 1
ATOM 2029 N N . TRP A 1 249 ? 0.717 5.524 -4.123 1.00 83.69 249 TRP A N 1
ATOM 2030 C CA . TRP A 1 249 ? -0.402 6.050 -3.332 1.00 83.69 249 TRP A CA 1
ATOM 2031 C C . TRP A 1 249 ? -1.742 5.691 -3.992 1.00 83.69 249 TRP A C 1
ATOM 2033 O O . TRP A 1 249 ? -2.138 6.290 -4.996 1.00 83.69 249 TRP A O 1
ATOM 2043 N N . LEU A 1 250 ? -2.397 4.656 -3.464 1.00 83.31 250 LEU A N 1
ATOM 2044 C CA . LEU A 1 250 ? -3.607 4.057 -4.025 1.00 83.31 250 LEU A CA 1
ATOM 2045 C C . LEU A 1 250 ? -4.714 4.018 -2.968 1.00 83.31 250 LEU A C 1
ATOM 2047 O O . LEU A 1 250 ? -4.459 3.668 -1.815 1.00 83.31 250 LEU A O 1
ATOM 2051 N N . GLN A 1 251 ? -5.938 4.312 -3.393 1.00 87.50 251 GLN A N 1
ATOM 2052 C CA . GLN A 1 251 ? -7.164 4.041 -2.652 1.00 87.50 251 GLN A CA 1
ATOM 2053 C C . GLN A 1 251 ? -7.726 2.703 -3.137 1.00 87.50 251 GLN A C 1
ATOM 2055 O O . GLN A 1 251 ? -7.783 2.446 -4.339 1.00 87.50 251 GLN A O 1
ATOM 2060 N N . THR A 1 252 ? -8.100 1.835 -2.206 1.00 86.00 252 THR A N 1
ATOM 2061 C CA . THR A 1 252 ? -8.732 0.543 -2.478 1.00 86.00 252 THR A CA 1
ATOM 2062 C C . THR A 1 252 ? -10.113 0.546 -1.844 1.00 86.00 252 THR A C 1
ATOM 2064 O O . THR A 1 252 ? -10.230 0.773 -0.643 1.00 86.00 252 THR A O 1
ATOM 2067 N N . SER A 1 253 ? -11.142 0.307 -2.649 1.00 87.19 253 SER A N 1
ATOM 2068 C CA . SER A 1 253 ? -12.495 0.023 -2.185 1.00 87.19 253 SER A CA 1
ATOM 2069 C C . SER A 1 253 ? -12.738 -1.474 -2.322 1.00 87.19 253 SER A C 1
ATOM 2071 O O . SER A 1 253 ? -12.568 -2.020 -3.411 1.00 87.19 253 SER A O 1
ATOM 2073 N N . THR A 1 254 ? -13.096 -2.130 -1.226 1.00 86.44 254 THR A N 1
ATOM 2074 C CA . THR A 1 254 ? -13.469 -3.545 -1.209 1.00 86.44 254 THR A CA 1
ATOM 2075 C C . THR A 1 254 ? -14.957 -3.642 -0.939 1.00 86.44 254 THR A C 1
ATOM 2077 O O . THR A 1 254 ? -15.437 -3.079 0.044 1.00 86.44 254 THR A O 1
ATOM 2080 N N . ILE A 1 255 ? -15.661 -4.374 -1.796 1.00 88.25 255 ILE A N 1
ATOM 2081 C CA . ILE A 1 255 ? -17.079 -4.698 -1.670 1.00 88.25 255 ILE A CA 1
ATOM 2082 C C . ILE A 1 255 ? -17.207 -6.219 -1.629 1.00 88.25 255 ILE A C 1
ATOM 2084 O O . ILE A 1 255 ? -16.617 -6.923 -2.453 1.00 88.25 255 ILE A O 1
ATOM 2088 N N . VAL A 1 256 ? -17.982 -6.732 -0.679 1.00 86.31 256 VAL A N 1
ATOM 2089 C CA . VAL A 1 256 ? -18.398 -8.134 -0.649 1.00 86.31 256 VAL A CA 1
ATOM 2090 C C . VAL A 1 256 ? -19.899 -8.192 -0.858 1.00 86.31 256 VAL A C 1
ATOM 2092 O O . VAL A 1 256 ? -20.648 -7.508 -0.159 1.00 86.31 256 VAL A O 1
ATOM 2095 N N . LEU A 1 257 ? -20.319 -9.018 -1.811 1.00 86.75 257 LEU A N 1
ATOM 2096 C CA . LEU A 1 257 ? -21.714 -9.308 -2.097 1.00 86.75 257 LEU A CA 1
ATOM 2097 C C . LEU A 1 257 ? -22.078 -10.724 -1.639 1.00 86.75 257 LEU A C 1
ATOM 2099 O O . LEU A 1 257 ? -21.236 -11.629 -1.678 1.00 86.75 257 LEU A O 1
ATOM 2103 N N . ASP A 1 258 ? -23.330 -10.927 -1.233 1.00 86.69 258 ASP A N 1
ATOM 2104 C CA . ASP A 1 258 ? -23.885 -12.269 -1.044 1.00 86.69 258 ASP A CA 1
ATOM 2105 C C . ASP A 1 258 ? -24.287 -12.931 -2.376 1.00 86.69 258 ASP A C 1
ATOM 2107 O O . ASP A 1 258 ? -24.144 -12.363 -3.458 1.00 86.69 258 ASP A O 1
ATOM 2111 N N . GLN A 1 259 ? -24.798 -14.160 -2.303 1.00 83.94 259 GLN A N 1
ATOM 2112 C CA . GLN A 1 259 ? -25.261 -14.921 -3.468 1.00 83.94 259 GLN A CA 1
ATOM 2113 C C . GLN A 1 259 ? -26.420 -14.269 -4.241 1.00 83.94 259 GLN A C 1
ATOM 2115 O O . GLN A 1 259 ? -26.682 -14.675 -5.368 1.00 83.94 259 GLN A O 1
ATOM 2120 N N . LYS A 1 260 ? -27.119 -13.301 -3.635 1.00 85.75 260 LYS A N 1
ATOM 2121 C CA . LYS A 1 260 ? -28.189 -12.507 -4.252 1.00 85.75 260 LYS A CA 1
ATOM 2122 C C . LYS A 1 260 ? -27.685 -11.122 -4.684 1.00 85.75 260 LYS A C 1
ATOM 2124 O O . LYS A 1 260 ? -28.495 -10.249 -4.964 1.00 85.75 260 LYS A O 1
ATOM 2129 N N . TYR A 1 261 ? -26.367 -10.922 -4.705 1.00 83.56 261 TYR A N 1
ATOM 2130 C CA . TYR A 1 261 ? -25.702 -9.681 -5.090 1.00 83.56 261 TYR A CA 1
ATOM 2131 C C . TYR A 1 261 ? -25.994 -8.472 -4.182 1.00 83.56 261 TYR A C 1
ATOM 2133 O O . TYR A 1 261 ? -25.697 -7.337 -4.551 1.00 83.56 261 TYR A O 1
ATOM 2141 N N . HIS A 1 262 ? -26.481 -8.684 -2.953 1.00 86.56 262 HIS A N 1
ATOM 2142 C CA . HIS A 1 262 ? -26.592 -7.597 -1.977 1.00 86.56 262 HIS A CA 1
ATOM 2143 C C . HIS A 1 262 ? -25.232 -7.278 -1.369 1.00 86.56 262 HIS A C 1
ATOM 2145 O O . HIS A 1 262 ? -24.478 -8.191 -1.032 1.00 86.56 262 HIS A O 1
ATOM 2151 N N . VAL A 1 263 ? -24.944 -5.993 -1.157 1.00 87.06 263 VAL A N 1
ATOM 2152 C CA . VAL A 1 263 ? -23.744 -5.554 -0.435 1.00 87.06 263 VAL A CA 1
ATOM 2153 C C . VAL A 1 263 ? -23.846 -5.973 1.026 1.00 87.06 263 VAL A C 1
ATOM 2155 O O . VAL A 1 263 ? -24.787 -5.610 1.727 1.00 87.06 263 VAL A O 1
ATOM 2158 N N . ILE A 1 264 ? -22.857 -6.736 1.485 1.00 84.94 264 ILE A N 1
ATOM 2159 C CA . ILE A 1 264 ? -22.768 -7.215 2.870 1.00 84.94 264 ILE A CA 1
ATOM 2160 C C . ILE A 1 264 ? -21.549 -6.674 3.608 1.00 84.94 264 ILE A C 1
ATOM 2162 O O . ILE A 1 264 ? -21.515 -6.686 4.834 1.00 84.94 264 ILE A O 1
ATOM 2166 N N . ASP A 1 265 ? -20.556 -6.200 2.859 1.00 86.38 265 ASP A N 1
ATOM 2167 C CA . ASP A 1 265 ? -19.393 -5.496 3.377 1.00 86.38 265 ASP A CA 1
ATOM 2168 C C . ASP A 1 265 ? -18.934 -4.472 2.362 1.00 86.38 265 ASP A C 1
ATOM 2170 O O . ASP A 1 265 ? -18.854 -4.758 1.166 1.00 86.38 265 ASP A O 1
ATOM 2174 N N . GLN A 1 266 ? -18.582 -3.299 2.859 1.00 87.81 266 GLN A N 1
ATOM 2175 C CA . GLN A 1 266 ? -17.924 -2.273 2.081 1.00 87.81 266 GLN A CA 1
ATOM 2176 C C . GLN A 1 266 ? -16.895 -1.586 2.966 1.00 87.81 266 GLN A C 1
ATOM 2178 O O . GLN A 1 266 ? -17.164 -1.235 4.118 1.00 87.81 266 GLN A O 1
ATOM 2183 N N . ARG A 1 267 ? -15.693 -1.402 2.428 1.00 85.19 267 ARG A N 1
ATOM 2184 C CA . ARG A 1 267 ? -14.617 -0.686 3.112 1.00 85.19 267 ARG A CA 1
ATOM 2185 C C . ARG A 1 267 ? -13.743 0.054 2.125 1.00 85.19 267 ARG A C 1
ATOM 2187 O O . ARG A 1 267 ? -13.539 -0.386 0.995 1.00 85.19 267 ARG A O 1
ATOM 2194 N N . GLU A 1 268 ? -13.181 1.154 2.596 1.00 88.50 268 GLU A N 1
ATOM 2195 C CA . GLU A 1 268 ? -12.167 1.906 1.878 1.00 88.50 268 GLU A CA 1
ATOM 2196 C C . GLU A 1 268 ? -10.884 1.947 2.693 1.00 88.50 268 GLU A C 1
ATOM 2198 O O . GLU A 1 268 ? -10.893 2.222 3.890 1.00 88.50 268 GLU A O 1
ATOM 2203 N N . THR A 1 269 ? -9.765 1.679 2.033 1.00 89.19 269 THR A N 1
ATOM 2204 C CA . THR A 1 269 ? -8.440 1.742 2.642 1.00 89.19 269 THR A CA 1
ATOM 2205 C C . THR A 1 269 ? -7.456 2.395 1.685 1.00 89.19 269 THR A C 1
ATOM 2207 O O . THR A 1 269 ? -7.632 2.407 0.466 1.00 89.19 269 THR A O 1
ATOM 2210 N N . TYR A 1 270 ? -6.378 2.929 2.236 1.00 89.56 270 TYR A N 1
ATOM 2211 C CA . TYR A 1 270 ? -5.240 3.416 1.482 1.00 89.56 270 TYR A CA 1
ATOM 2212 C C . TYR A 1 270 ? -4.103 2.411 1.559 1.00 89.56 270 TYR A C 1
ATOM 2214 O O . TYR A 1 270 ? -3.883 1.739 2.571 1.00 89.56 270 TYR A O 1
ATOM 2222 N N . ARG A 1 271 ? -3.297 2.364 0.504 1.00 84.75 271 ARG A N 1
ATOM 2223 C CA . ARG A 1 271 ? -2.042 1.615 0.497 1.00 84.75 271 ARG A CA 1
ATOM 2224 C C . ARG A 1 271 ? -0.958 2.362 -0.250 1.00 84.75 271 ARG A C 1
ATOM 2226 O O . ARG A 1 271 ? -1.240 3.121 -1.173 1.00 84.75 271 ARG A O 1
ATOM 2233 N N . SER A 1 272 ? 0.295 2.124 0.139 1.00 83.31 272 SER A N 1
ATOM 2234 C CA . SER A 1 272 ? 1.447 2.661 -0.592 1.00 83.31 272 SER A CA 1
ATOM 2235 C C . SER A 1 272 ? 2.762 1.951 -0.318 1.00 83.31 272 SER A C 1
ATOM 2237 O O . SER A 1 272 ? 2.897 1.181 0.637 1.00 83.31 272 SER A O 1
ATOM 2239 N N . ALA A 1 273 ? 3.779 2.270 -1.122 1.00 80.00 273 ALA A N 1
ATOM 2240 C CA . ALA A 1 273 ? 5.155 2.123 -0.667 1.00 80.00 273 ALA A CA 1
ATOM 2241 C C . ALA A 1 273 ? 5.427 3.088 0.495 1.00 80.00 273 ALA A C 1
ATOM 2243 O O . ALA A 1 273 ? 4.687 4.053 0.698 1.00 80.00 273 ALA A O 1
ATOM 2244 N N . SER A 1 274 ? 6.486 2.826 1.259 1.00 84.12 274 SER A N 1
ATOM 2245 C CA . SER A 1 274 ? 6.873 3.690 2.372 1.00 84.12 274 SER A CA 1
ATOM 2246 C C . SER A 1 274 ? 6.931 5.149 1.920 1.00 84.12 274 SER A C 1
ATOM 2248 O O . SER A 1 274 ? 7.550 5.463 0.901 1.00 84.12 274 SER A O 1
ATOM 2250 N N . ILE A 1 275 ? 6.346 6.046 2.717 1.00 85.00 275 ILE A N 1
ATOM 2251 C CA . ILE A 1 275 ? 6.375 7.497 2.475 1.00 85.00 275 ILE A CA 1
ATOM 2252 C C . ILE A 1 275 ? 7.802 8.067 2.564 1.00 85.00 275 ILE A C 1
ATOM 2254 O O . ILE A 1 275 ? 8.029 9.240 2.291 1.00 85.00 275 ILE A O 1
ATOM 2258 N N . VAL A 1 276 ? 8.774 7.237 2.955 1.00 83.56 276 VAL A N 1
ATOM 2259 C CA . VAL A 1 276 ? 10.207 7.508 2.887 1.00 83.56 276 VAL A CA 1
ATOM 2260 C C . VAL A 1 276 ? 10.828 6.540 1.889 1.00 83.56 276 VAL A C 1
ATOM 2262 O O . VAL A 1 276 ? 10.957 5.350 2.200 1.00 83.56 276 VAL A O 1
ATOM 2265 N N . PRO A 1 277 ? 11.274 7.012 0.718 1.00 73.56 277 PRO A N 1
ATOM 2266 C CA . PRO A 1 277 ? 11.979 6.165 -0.226 1.00 73.56 277 PRO A CA 1
ATOM 2267 C C . PRO A 1 277 ? 13.246 5.546 0.382 1.00 73.56 277 PRO A C 1
ATOM 2269 O O . PRO A 1 277 ? 14.091 6.220 0.974 1.00 73.56 277 PRO A O 1
ATOM 2272 N N . HIS A 1 278 ? 13.382 4.231 0.227 1.00 71.69 278 HIS A N 1
ATOM 2273 C CA . HIS A 1 278 ? 14.474 3.435 0.795 1.00 71.69 278 HIS A CA 1
ATOM 2274 C C . HIS A 1 278 ? 15.872 3.889 0.315 1.00 71.69 278 HIS A C 1
ATOM 2276 O O . HIS A 1 278 ? 16.866 3.770 1.025 1.00 71.69 278 HIS A O 1
ATOM 2282 N N . GLU A 1 279 ? 15.961 4.418 -0.898 1.00 67.38 279 GLU A N 1
ATOM 2283 C CA . GLU A 1 279 ? 17.187 4.774 -1.607 1.00 67.38 279 GLU A CA 1
ATOM 2284 C C . GLU A 1 279 ? 17.787 6.069 -1.066 1.00 67.38 279 GLU A C 1
ATOM 2286 O O . GLU A 1 279 ? 19.012 6.179 -0.998 1.00 67.38 279 GLU A O 1
ATOM 2291 N N . ILE A 1 280 ? 16.943 6.978 -0.563 1.00 71.06 280 ILE A N 1
ATOM 2292 C CA . ILE A 1 280 ? 17.391 8.182 0.143 1.00 71.06 280 ILE A CA 1
ATOM 2293 C C . ILE A 1 280 ? 18.183 7.790 1.394 1.00 71.06 280 ILE A C 1
ATOM 2295 O O . ILE A 1 280 ? 19.076 8.519 1.791 1.00 71.06 280 ILE A O 1
ATOM 2299 N N . LEU A 1 281 ? 17.940 6.626 2.003 1.00 69.38 281 LEU A N 1
ATOM 2300 C CA . LEU A 1 281 ? 18.608 6.217 3.245 1.00 69.38 281 LEU A CA 1
ATOM 2301 C C . LEU A 1 281 ? 19.983 5.558 3.041 1.00 69.38 281 LEU A C 1
ATOM 2303 O O . LEU A 1 281 ? 20.671 5.286 4.024 1.00 69.38 281 LEU A O 1
ATOM 2307 N N . LYS A 1 282 ? 20.420 5.312 1.796 1.00 60.50 282 LYS A N 1
ATOM 2308 C CA . LYS A 1 282 ? 21.571 4.433 1.526 1.00 60.50 282 LYS A CA 1
ATOM 2309 C C . LYS A 1 282 ? 22.958 5.039 1.791 1.00 60.50 282 LYS A C 1
ATOM 2311 O O . LYS A 1 282 ? 23.908 4.264 1.866 1.00 60.50 282 LYS A O 1
ATOM 2316 N N . LYS A 1 283 ? 23.139 6.369 1.899 1.00 61.28 283 LYS A N 1
ATOM 2317 C CA . LYS A 1 283 ? 24.495 6.983 1.927 1.00 61.28 283 LYS A CA 1
ATOM 2318 C C . LYS A 1 283 ? 24.604 8.305 2.713 1.00 61.28 283 LYS A C 1
ATOM 2320 O O . LYS A 1 283 ? 24.202 9.350 2.218 1.00 61.28 283 LYS A O 1
ATOM 2325 N N . GLY A 1 284 ? 25.243 8.304 3.888 1.00 64.44 284 GLY A N 1
ATOM 2326 C CA . GLY A 1 284 ? 25.753 9.519 4.562 1.00 64.44 284 GLY A CA 1
ATOM 2327 C C . GLY A 1 284 ? 24.780 10.305 5.467 1.00 64.44 284 GLY A C 1
ATOM 2328 O O . GLY A 1 284 ? 23.584 10.028 5.548 1.00 64.44 284 GLY A O 1
ATOM 2329 N N . ARG A 1 285 ? 25.307 11.314 6.187 1.00 69.69 285 ARG A N 1
ATOM 2330 C CA . ARG A 1 285 ? 24.551 12.123 7.177 1.00 69.69 285 ARG A CA 1
ATOM 2331 C C . ARG A 1 285 ? 23.487 13.041 6.551 1.00 69.69 285 ARG A C 1
ATOM 2333 O O . ARG A 1 285 ? 22.450 13.256 7.178 1.00 69.69 285 ARG A O 1
ATOM 2340 N N . LEU A 1 286 ? 23.738 13.586 5.354 1.00 80.31 286 LEU A N 1
ATOM 2341 C CA . LEU A 1 286 ? 22.796 14.459 4.631 1.00 80.31 286 LEU A CA 1
ATOM 2342 C C . LEU A 1 286 ? 21.541 13.682 4.213 1.00 80.31 286 LEU A C 1
ATOM 2344 O O . LEU A 1 286 ? 20.429 14.091 4.518 1.00 80.31 286 LEU A O 1
ATOM 2348 N N . SER A 1 287 ? 21.736 12.503 3.634 1.00 79.94 287 SER A N 1
ATOM 2349 C CA . SER A 1 287 ? 20.700 11.558 3.215 1.00 79.94 287 SER A CA 1
ATOM 2350 C C . SER A 1 287 ? 19.715 11.171 4.327 1.00 79.94 287 SER A C 1
ATOM 2352 O O . SER A 1 287 ? 18.505 11.245 4.129 1.00 79.94 287 SER A O 1
ATOM 2354 N N . LYS A 1 288 ? 20.193 10.864 5.546 1.00 79.75 288 LYS A N 1
ATOM 2355 C CA . LYS A 1 288 ? 19.296 10.595 6.690 1.00 79.75 288 LYS A CA 1
ATOM 2356 C C . LYS A 1 288 ? 18.453 11.820 7.073 1.00 79.75 288 LYS A C 1
ATOM 2358 O O . LYS A 1 288 ? 17.286 11.670 7.422 1.00 79.75 288 LYS A O 1
ATOM 2363 N N . ALA A 1 289 ? 19.029 13.022 7.020 1.00 83.69 289 ALA A N 1
ATOM 2364 C CA . ALA A 1 289 ? 18.298 14.253 7.321 1.00 83.69 289 ALA A CA 1
ATOM 2365 C C . ALA A 1 289 ? 17.260 14.580 6.234 1.00 83.69 289 ALA A C 1
ATOM 2367 O O . ALA A 1 289 ? 16.123 14.903 6.567 1.00 83.69 289 ALA A O 1
ATOM 2368 N N . LEU A 1 290 ? 17.621 14.414 4.958 1.00 85.81 290 LEU A N 1
ATOM 2369 C CA . LEU A 1 290 ? 16.702 14.566 3.828 1.00 85.81 290 LEU A CA 1
ATOM 2370 C C . LEU A 1 290 ? 15.546 13.565 3.890 1.00 85.81 290 LEU A C 1
ATOM 2372 O O . LEU A 1 290 ? 14.413 13.942 3.614 1.00 85.81 290 LEU A O 1
ATOM 2376 N N . ALA A 1 291 ? 15.791 12.318 4.302 1.00 85.00 291 ALA A N 1
ATOM 2377 C CA . ALA A 1 291 ? 14.735 11.321 4.482 1.00 85.00 291 ALA A CA 1
ATOM 2378 C C . ALA A 1 291 ? 13.719 11.724 5.565 1.00 85.00 291 ALA A C 1
ATOM 2380 O O . ALA A 1 291 ? 12.519 11.546 5.372 1.00 85.00 291 ALA A O 1
ATOM 2381 N N . MET A 1 292 ? 14.185 12.292 6.686 1.00 88.19 292 MET A N 1
ATOM 2382 C CA . MET A 1 292 ? 13.298 12.794 7.745 1.00 88.19 292 MET A CA 1
ATOM 2383 C C . MET A 1 292 ? 12.438 13.964 7.259 1.00 88.19 292 MET A C 1
ATOM 2385 O O . MET A 1 292 ? 11.235 13.966 7.507 1.00 88.19 292 MET A O 1
ATOM 2389 N N . ASP A 1 293 ? 13.027 14.924 6.538 1.00 89.12 293 ASP A N 1
ATOM 2390 C CA . ASP A 1 293 ? 12.254 16.038 5.974 1.00 89.12 293 ASP A CA 1
ATOM 2391 C C . ASP A 1 293 ? 11.292 15.567 4.873 1.00 89.12 293 ASP A C 1
ATOM 2393 O O . ASP A 1 293 ? 10.154 16.015 4.812 1.00 89.12 293 ASP A O 1
ATOM 2397 N N . THR A 1 294 ? 11.697 14.583 4.066 1.00 89.31 294 THR A N 1
ATOM 2398 C CA . THR A 1 294 ? 10.835 13.972 3.041 1.00 89.31 294 THR A CA 1
ATOM 2399 C C . THR A 1 294 ? 9.625 13.280 3.656 1.00 89.31 294 THR A C 1
ATOM 2401 O O . THR A 1 294 ? 8.531 13.439 3.133 1.00 89.31 294 THR A O 1
ATOM 2404 N N . ALA A 1 295 ? 9.777 12.565 4.778 1.00 90.56 295 ALA A N 1
ATOM 2405 C CA . ALA A 1 295 ? 8.640 11.973 5.490 1.00 90.56 295 ALA A CA 1
ATOM 2406 C C . ALA A 1 295 ? 7.634 13.045 5.930 1.00 90.56 295 ALA A C 1
ATOM 2408 O O . ALA A 1 295 ? 6.434 12.910 5.701 1.00 90.56 295 ALA A O 1
ATOM 2409 N N . ARG A 1 296 ? 8.147 14.125 6.537 1.00 92.00 296 ARG A N 1
ATOM 2410 C CA . ARG A 1 296 ? 7.360 15.263 7.025 1.00 92.00 296 ARG A CA 1
ATOM 2411 C C . ARG A 1 296 ? 6.596 15.930 5.880 1.00 92.00 296 ARG A C 1
ATOM 2413 O O . ARG A 1 296 ? 5.386 16.104 5.976 1.00 92.00 296 ARG A O 1
ATOM 2420 N N . ARG A 1 297 ? 7.292 16.229 4.780 1.00 90.12 297 ARG A N 1
ATOM 2421 C CA . ARG A 1 297 ? 6.711 16.817 3.567 1.00 90.12 297 ARG A CA 1
ATOM 2422 C C . ARG A 1 297 ? 5.708 15.897 2.893 1.00 90.12 297 ARG A C 1
ATOM 2424 O O . ARG A 1 297 ? 4.629 16.343 2.550 1.00 90.12 297 ARG A O 1
ATOM 2431 N N . ASN A 1 298 ? 6.000 14.607 2.758 1.00 90.19 298 ASN A N 1
ATOM 2432 C CA . ASN A 1 298 ? 5.054 13.661 2.169 1.00 90.19 298 ASN A CA 1
ATOM 2433 C C . ASN A 1 298 ? 3.762 13.540 2.992 1.00 90.19 298 ASN A C 1
ATOM 2435 O O . ASN A 1 298 ? 2.687 13.404 2.415 1.00 90.19 298 ASN A O 1
ATOM 2439 N N . LEU A 1 299 ? 3.840 13.648 4.320 1.00 91.62 299 LEU A N 1
ATOM 2440 C CA . LEU A 1 299 ? 2.648 13.690 5.160 1.00 91.62 299 LEU A CA 1
ATOM 2441 C C . LEU A 1 299 ? 1.831 14.975 4.908 1.00 91.62 299 LEU A C 1
ATOM 2443 O O . LEU A 1 299 ? 0.657 14.879 4.564 1.00 91.62 299 LEU A O 1
ATOM 2447 N N . VAL A 1 300 ? 2.449 16.160 4.991 1.00 91.00 300 VAL A N 1
ATOM 2448 C CA . VAL A 1 300 ? 1.732 17.455 4.943 1.00 91.00 300 VAL A CA 1
ATOM 2449 C C . VAL A 1 300 ? 1.415 17.974 3.533 1.00 91.00 300 VAL A C 1
ATOM 2451 O O . VAL A 1 300 ? 0.473 18.733 3.355 1.00 91.00 300 VAL A O 1
ATOM 2454 N N . GLU A 1 301 ? 2.181 17.582 2.516 1.00 88.19 301 GLU A N 1
ATOM 2455 C CA . GLU A 1 301 ? 2.044 18.071 1.135 1.00 88.19 301 GLU A CA 1
ATOM 2456 C C . GLU A 1 301 ? 1.343 17.066 0.206 1.00 88.19 301 GLU A C 1
ATOM 2458 O O . GLU A 1 301 ? 1.091 17.396 -0.954 1.00 88.19 301 GLU A O 1
ATOM 2463 N N . HIS A 1 302 ? 1.088 15.833 0.668 1.00 87.69 302 HIS A N 1
ATOM 2464 C CA . HIS A 1 302 ? 0.470 14.782 -0.149 1.00 87.69 302 HIS A CA 1
ATOM 2465 C C . HIS A 1 302 ? -0.635 14.009 0.578 1.00 87.69 302 HIS A C 1
ATOM 2467 O O . HIS A 1 302 ? -1.733 13.911 0.041 1.00 87.69 302 HIS A O 1
ATOM 2473 N N . ILE A 1 303 ? -0.379 13.465 1.773 1.00 91.38 303 ILE A N 1
ATOM 2474 C CA . ILE A 1 303 ? -1.372 12.631 2.477 1.00 91.38 303 ILE A CA 1
ATOM 2475 C C . ILE A 1 303 ? -2.491 13.492 3.059 1.00 91.38 303 ILE A C 1
ATOM 2477 O O . ILE A 1 303 ? -3.644 13.326 2.682 1.00 91.38 303 ILE A O 1
ATOM 2481 N N . ILE A 1 304 ? -2.152 14.435 3.940 1.00 93.56 304 ILE A N 1
ATOM 2482 C CA . ILE A 1 304 ? -3.136 15.272 4.636 1.00 93.56 304 ILE A CA 1
ATOM 2483 C C . ILE A 1 304 ? -3.991 16.086 3.643 1.00 93.56 304 ILE A C 1
ATOM 2485 O O . ILE A 1 304 ? -5.210 16.064 3.793 1.00 93.56 304 ILE A O 1
ATOM 2489 N N . PRO A 1 305 ? -3.434 16.718 2.586 1.00 91.44 305 PRO A N 1
ATOM 2490 C CA . PRO A 1 305 ? -4.250 17.407 1.585 1.00 91.44 305 PRO A CA 1
ATOM 2491 C C . PRO A 1 305 ? -5.218 16.490 0.832 1.00 91.44 305 PRO A C 1
ATOM 2493 O O . PRO A 1 305 ? -6.350 16.892 0.597 1.00 91.44 305 PRO A O 1
ATOM 2496 N N . ALA A 1 306 ? -4.813 15.259 0.496 1.00 89.44 306 ALA A N 1
ATOM 2497 C CA . ALA A 1 306 ? -5.699 14.307 -0.180 1.00 89.44 306 ALA A CA 1
ATOM 2498 C C . ALA A 1 306 ? -6.853 13.842 0.727 1.00 89.44 306 ALA A C 1
ATOM 2500 O O . ALA A 1 306 ? -7.971 13.650 0.256 1.00 89.44 306 ALA A O 1
ATOM 2501 N N . LEU A 1 307 ? -6.596 13.684 2.030 1.00 91.81 307 LEU A N 1
ATOM 2502 C CA . LEU A 1 307 ? -7.636 13.363 3.014 1.00 91.81 307 LEU A CA 1
ATOM 2503 C C . LEU A 1 307 ? -8.582 14.553 3.235 1.00 91.81 307 LEU A C 1
ATOM 2505 O O . LEU A 1 307 ? -9.794 14.372 3.277 1.00 91.81 307 LEU A O 1
ATOM 2509 N N . ALA A 1 308 ? -8.049 15.775 3.305 1.00 91.56 308 ALA A N 1
ATOM 2510 C CA . ALA A 1 308 ? -8.856 16.992 3.389 1.00 91.56 308 ALA A CA 1
ATOM 2511 C C . ALA A 1 308 ? -9.757 17.170 2.155 1.00 91.56 308 ALA A C 1
ATOM 2513 O O . ALA A 1 308 ? -10.931 17.496 2.289 1.00 91.56 308 ALA A O 1
ATOM 2514 N N . GLU A 1 309 ? -9.223 16.923 0.956 1.00 89.62 309 GLU A N 1
ATOM 2515 C CA . GLU A 1 309 ? -9.986 16.955 -0.294 1.00 89.62 309 GLU A CA 1
ATOM 2516 C C . GLU A 1 309 ? -11.112 15.912 -0.290 1.00 89.62 309 GLU A C 1
ATOM 2518 O O . GLU A 1 309 ? -12.246 16.244 -0.631 1.00 89.62 309 GLU A O 1
ATOM 2523 N N . LYS A 1 310 ? -10.843 14.682 0.174 1.00 88.19 310 LYS A N 1
ATOM 2524 C CA . LYS A 1 310 ? -11.883 13.658 0.369 1.00 88.19 310 LYS A CA 1
ATOM 2525 C C . LYS A 1 310 ? -12.993 14.148 1.304 1.00 88.19 310 LYS A C 1
ATOM 2527 O O . LYS A 1 310 ? -14.159 14.028 0.941 1.00 88.19 310 LYS A O 1
ATOM 2532 N N . LEU A 1 311 ? -12.648 14.710 2.465 1.00 87.94 311 LEU A N 1
ATOM 2533 C CA . LEU A 1 311 ? -13.637 15.219 3.424 1.00 87.94 311 LEU A CA 1
ATOM 2534 C C . LEU A 1 311 ? -14.506 16.323 2.812 1.00 87.94 311 LEU A C 1
ATOM 2536 O O . LEU A 1 311 ? -15.723 16.275 2.936 1.00 87.94 311 LEU A O 1
ATOM 2540 N N . LEU A 1 312 ? -13.901 17.263 2.084 1.00 86.12 312 LEU A N 1
ATOM 2541 C CA . LEU A 1 312 ? -14.624 18.341 1.399 1.00 86.12 312 LEU A CA 1
ATOM 2542 C C . LEU A 1 312 ? -15.531 17.836 0.266 1.00 86.12 312 LEU A C 1
ATOM 2544 O O . LEU A 1 312 ? -16.533 18.472 -0.050 1.00 86.12 312 LEU A O 1
ATOM 2548 N N . HIS A 1 313 ? -15.185 16.712 -0.365 1.00 84.62 313 HIS A N 1
ATOM 2549 C CA . HIS A 1 313 ? -16.052 16.061 -1.346 1.00 84.62 313 HIS A CA 1
ATOM 2550 C C . HIS A 1 313 ? -17.219 15.305 -0.705 1.00 84.62 313 HIS A C 1
ATOM 2552 O O . HIS A 1 313 ? -18.281 15.221 -1.316 1.00 84.62 313 HIS A O 1
ATOM 2558 N N . GLN A 1 314 ? -17.021 14.741 0.488 1.00 84.19 314 GLN A N 1
ATOM 2559 C CA . GLN A 1 314 ? -18.060 14.025 1.231 1.00 84.19 314 GLN A CA 1
ATOM 2560 C C . GLN A 1 314 ? -19.031 14.983 1.928 1.00 84.19 314 GLN A C 1
ATOM 2562 O O . GLN A 1 314 ? -20.225 14.705 1.984 1.00 84.19 314 GLN A O 1
ATOM 2567 N N . ASP A 1 315 ? -18.530 16.120 2.407 1.00 83.19 315 ASP A N 1
ATOM 2568 C CA . ASP A 1 315 ? -19.319 17.178 3.023 1.00 83.19 315 ASP A CA 1
ATOM 2569 C C . ASP A 1 315 ? -18.838 18.548 2.528 1.00 83.19 315 ASP A C 1
ATOM 2571 O O . ASP A 1 315 ? -17.854 19.119 3.007 1.00 83.19 315 ASP A O 1
ATOM 2575 N N . ALA A 1 316 ? -19.574 19.104 1.564 1.00 73.19 316 ALA A N 1
ATOM 2576 C CA . ALA A 1 316 ? -19.290 20.426 1.011 1.00 73.19 316 ALA A CA 1
ATOM 2577 C C . ALA A 1 316 ? -19.446 21.564 2.044 1.00 73.19 316 ALA A C 1
ATOM 2579 O O . ALA A 1 316 ? -18.989 22.678 1.784 1.00 73.19 316 ALA A O 1
ATOM 2580 N N . GLN A 1 317 ? -20.086 21.299 3.192 1.00 76.62 317 GLN A N 1
ATOM 2581 C CA . GLN A 1 317 ? -20.294 22.236 4.300 1.00 76.62 317 GLN A CA 1
ATOM 2582 C C . GLN A 1 317 ? -19.345 21.986 5.483 1.00 76.62 317 GLN A C 1
ATOM 2584 O O . GLN A 1 317 ? -19.511 22.611 6.537 1.00 76.62 317 GLN A O 1
ATOM 2589 N N . ALA A 1 318 ? -18.342 21.111 5.326 1.00 79.12 318 ALA A N 1
ATOM 2590 C CA . ALA A 1 318 ? -17.380 20.820 6.380 1.00 79.12 318 ALA A CA 1
ATOM 2591 C C . ALA A 1 318 ? -16.717 22.117 6.884 1.00 79.12 318 ALA A C 1
ATOM 2593 O O . ALA A 1 318 ? -16.124 22.884 6.119 1.00 79.12 318 ALA A O 1
ATOM 2594 N N . LYS A 1 319 ? -16.855 22.376 8.188 1.00 78.56 319 LYS A N 1
ATOM 2595 C CA . LYS A 1 319 ? -16.355 23.596 8.834 1.00 78.56 319 LYS A CA 1
ATOM 2596 C C . LYS A 1 319 ? -14.862 23.484 9.123 1.00 78.56 319 LYS A C 1
ATOM 2598 O O . LYS A 1 319 ? -14.373 22.417 9.485 1.00 78.56 319 LYS A O 1
ATOM 2603 N N . ASP A 1 320 ? -14.163 24.611 9.030 1.00 80.81 320 ASP A N 1
ATOM 2604 C CA . ASP A 1 320 ? -12.791 24.720 9.518 1.00 80.81 320 ASP A CA 1
ATOM 2605 C C . ASP A 1 320 ? -12.781 24.740 11.071 1.00 80.81 320 ASP A C 1
ATOM 2607 O O . ASP A 1 320 ? -13.633 25.401 11.675 1.00 80.81 320 ASP A O 1
ATOM 2611 N N . PRO A 1 321 ? -11.829 24.055 11.736 1.00 89.00 321 PRO A N 1
ATOM 2612 C CA . PRO A 1 321 ? -10.811 23.192 11.139 1.00 89.00 321 PRO A CA 1
ATOM 2613 C C . PRO A 1 321 ? -11.376 21.840 10.674 1.00 89.00 321 PRO A C 1
ATOM 2615 O O . PRO A 1 321 ? -12.126 21.191 11.403 1.00 89.00 321 PRO A O 1
ATOM 2618 N N . LEU A 1 322 ? -10.932 21.360 9.506 1.00 91.75 322 LEU A N 1
ATOM 2619 C CA . LEU A 1 322 ? -11.247 19.998 9.062 1.00 91.75 322 LEU A CA 1
ATOM 2620 C C . LEU A 1 322 ? -10.523 18.990 9.963 1.00 91.75 322 LEU A C 1
ATOM 2622 O O . LEU A 1 322 ? -9.296 19.028 10.097 1.00 91.75 322 LEU A O 1
ATOM 2626 N N . VAL A 1 323 ? -11.269 18.068 10.566 1.00 92.25 323 VAL A N 1
ATOM 2627 C CA . VAL A 1 323 ? -10.711 17.048 11.462 1.00 92.25 323 VAL A CA 1
ATOM 2628 C C . VAL A 1 323 ? -10.369 15.794 10.664 1.00 92.25 323 VAL A C 1
ATOM 2630 O O . VAL A 1 323 ? -11.252 15.083 10.193 1.00 92.25 323 VAL A O 1
ATOM 2633 N N . ILE A 1 324 ? -9.076 15.506 10.531 1.00 93.38 324 ILE A N 1
ATOM 2634 C CA . ILE A 1 324 ? -8.567 14.341 9.802 1.00 93.38 324 ILE A CA 1
ATOM 2635 C C . ILE A 1 324 ? -8.200 13.252 10.805 1.00 93.38 324 ILE A C 1
ATOM 2637 O O . ILE A 1 324 ? -7.243 13.395 11.566 1.00 93.38 324 ILE A O 1
ATOM 2641 N N . ASN A 1 325 ? -8.943 12.150 10.764 1.00 93.94 325 ASN A N 1
ATOM 2642 C CA . ASN A 1 325 ? -8.745 10.968 11.593 1.00 93.94 325 ASN A CA 1
ATOM 2643 C C . ASN A 1 325 ? -8.078 9.865 10.766 1.00 93.94 325 ASN A C 1
ATOM 2645 O O . ASN A 1 325 ? -8.696 9.289 9.872 1.00 93.94 325 ASN A O 1
ATOM 2649 N N . TYR A 1 326 ? -6.809 9.578 11.048 1.00 95.31 326 TYR A N 1
ATOM 2650 C CA . TYR A 1 326 ? -5.976 8.766 10.168 1.00 95.31 326 TYR A CA 1
ATOM 2651 C C . TYR A 1 326 ? -5.090 7.788 10.939 1.00 95.31 326 TYR A C 1
ATOM 2653 O O . TYR A 1 326 ? -4.420 8.154 11.902 1.00 95.31 326 TYR A O 1
ATOM 2661 N N . GLU A 1 327 ? -5.040 6.533 10.502 1.00 95.94 327 GLU A N 1
ATOM 2662 C CA . GLU A 1 327 ? -4.173 5.506 11.080 1.00 95.94 327 GLU A CA 1
ATOM 2663 C C . GLU A 1 327 ? -3.262 4.906 10.015 1.00 95.94 327 GLU A C 1
ATOM 2665 O O . GLU A 1 327 ? -3.726 4.400 8.995 1.00 95.94 327 GLU A O 1
ATOM 2670 N N . MET A 1 328 ? -1.953 4.925 10.267 1.00 95.75 328 MET A N 1
ATOM 2671 C CA . MET A 1 328 ? -0.964 4.320 9.380 1.00 95.75 328 MET A CA 1
ATOM 2672 C C . MET A 1 328 ? -0.296 3.121 10.041 1.00 95.75 328 MET A C 1
ATOM 2674 O O . MET A 1 328 ? 0.471 3.273 10.998 1.00 95.75 328 MET A O 1
ATOM 2678 N N . LEU A 1 329 ? -0.497 1.949 9.437 1.00 94.06 329 LEU A N 1
ATOM 2679 C CA . LEU A 1 329 ? 0.169 0.701 9.781 1.00 94.06 329 LEU A CA 1
ATOM 2680 C C . LEU A 1 329 ? 1.351 0.431 8.849 1.00 94.06 329 LEU A C 1
ATOM 2682 O O . LEU A 1 329 ? 1.184 0.129 7.664 1.00 94.06 329 LEU A O 1
ATOM 2686 N N . THR A 1 330 ? 2.565 0.458 9.401 1.00 90.75 330 THR A N 1
ATOM 2687 C CA . THR A 1 330 ? 3.762 -0.001 8.689 1.00 90.75 330 THR A CA 1
ATOM 2688 C C . THR A 1 330 ? 4.101 -1.456 9.019 1.00 90.75 330 THR A C 1
ATOM 2690 O O . THR A 1 330 ? 4.164 -1.867 10.178 1.00 90.75 330 THR A O 1
ATOM 2693 N N . LEU A 1 331 ? 4.434 -2.236 7.989 1.00 82.75 331 LEU A N 1
ATOM 2694 C CA . LEU A 1 331 ? 4.922 -3.618 8.120 1.00 82.75 331 LEU A CA 1
ATOM 2695 C C . LEU A 1 331 ? 6.458 -3.712 8.077 1.00 82.75 331 LEU A C 1
ATOM 2697 O O . LEU A 1 331 ? 7.016 -4.736 7.661 1.00 82.75 331 LEU A O 1
ATOM 2701 N N . LEU A 1 332 ? 7.163 -2.633 8.443 1.00 80.44 332 LEU A N 1
ATOM 2702 C CA . LEU A 1 332 ? 8.629 -2.597 8.465 1.00 80.44 332 LEU A CA 1
ATOM 2703 C C . LEU A 1 332 ? 9.145 -3.490 9.592 1.00 80.44 332 LEU A C 1
ATOM 2705 O O . LEU A 1 332 ? 8.457 -3.740 10.581 1.00 80.44 332 LEU A O 1
ATOM 2709 N N . SER A 1 333 ? 10.359 -4.007 9.455 1.00 75.38 333 SER A N 1
ATOM 2710 C CA . SER A 1 333 ? 10.939 -4.887 10.476 1.00 75.38 333 SER A CA 1
ATOM 2711 C C . SER A 1 333 ? 12.287 -4.335 10.919 1.00 75.38 333 SER A C 1
ATOM 2713 O O . SER A 1 333 ? 13.317 -4.883 10.539 1.00 75.38 333 SER A O 1
ATOM 2715 N N . PRO A 1 334 ? 12.269 -3.212 11.662 1.00 69.12 334 PRO A N 1
ATOM 2716 C CA . PRO A 1 334 ? 13.478 -2.500 12.038 1.00 69.12 334 PRO A CA 1
ATOM 2717 C C . PRO A 1 334 ? 14.291 -3.320 13.046 1.00 69.12 334 PRO A C 1
ATOM 2719 O O . PRO A 1 334 ? 13.819 -3.632 14.143 1.00 69.12 334 PRO A O 1
ATOM 2722 N N . VAL A 1 335 ? 15.524 -3.647 12.682 1.00 61.50 335 VAL A N 1
ATOM 2723 C CA . VAL A 1 335 ? 16.477 -4.384 13.512 1.00 61.50 335 VAL A CA 1
ATOM 2724 C C . VAL A 1 335 ? 17.417 -3.384 14.184 1.00 61.50 335 VAL A C 1
ATOM 2726 O O . VAL A 1 335 ? 18.000 -2.509 13.545 1.00 61.50 335 VAL A O 1
ATOM 2729 N N . HIS A 1 336 ? 17.552 -3.480 15.509 1.00 50.31 336 HIS A N 1
ATOM 2730 C CA . HIS A 1 336 ? 18.492 -2.643 16.253 1.00 50.31 336 HIS A CA 1
ATOM 2731 C C . HIS A 1 336 ? 19.934 -3.096 15.963 1.00 50.31 336 HIS A C 1
ATOM 2733 O O . HIS A 1 336 ? 20.185 -4.293 15.867 1.00 50.31 336 HIS A O 1
ATOM 2739 N N . LYS A 1 337 ? 20.880 -2.146 15.889 1.00 46.84 337 LYS A N 1
ATOM 2740 C CA . LYS A 1 337 ? 22.317 -2.292 15.543 1.00 46.84 337 LYS A CA 1
ATOM 2741 C C . LYS A 1 337 ? 23.148 -3.353 16.307 1.00 46.84 337 LYS A C 1
ATOM 2743 O O . LYS A 1 337 ? 24.355 -3.388 16.139 1.00 46.84 337 LYS A O 1
ATOM 2748 N N . MET A 1 338 ? 22.553 -4.173 17.173 1.00 40.59 338 MET A N 1
ATOM 2749 C CA . MET A 1 338 ? 23.263 -5.231 17.912 1.00 40.59 338 MET A CA 1
ATOM 2750 C C . MET A 1 338 ? 23.750 -6.378 17.010 1.00 40.59 338 MET A C 1
ATOM 2752 O O . MET A 1 338 ? 24.592 -7.162 17.423 1.00 40.59 338 MET A O 1
ATOM 2756 N N . LEU A 1 339 ? 23.238 -6.469 15.780 1.00 42.78 339 LEU A N 1
ATOM 2757 C CA . LEU A 1 339 ? 23.812 -7.281 14.712 1.00 42.78 339 LEU A CA 1
ATOM 2758 C C . LEU A 1 339 ? 24.528 -6.308 13.779 1.00 42.78 339 LEU A C 1
ATOM 2760 O O . LEU A 1 339 ? 23.879 -5.403 13.257 1.00 42.78 339 LEU A O 1
ATOM 2764 N N . ASP A 1 340 ? 25.838 -6.472 13.617 1.00 36.09 340 ASP A N 1
ATOM 2765 C CA . ASP A 1 340 ? 26.808 -5.578 12.960 1.00 36.09 340 ASP A CA 1
ATOM 2766 C C . ASP A 1 340 ? 26.600 -5.415 11.431 1.00 36.09 340 ASP A C 1
ATOM 2768 O O . ASP A 1 340 ? 27.525 -5.379 10.622 1.00 36.09 340 ASP A O 1
ATOM 2772 N N . ILE A 1 341 ? 25.344 -5.351 10.991 1.00 39.97 341 ILE A N 1
ATOM 2773 C CA . ILE A 1 341 ? 24.945 -5.177 9.603 1.00 39.97 341 ILE A CA 1
ATOM 2774 C C . ILE A 1 341 ? 24.743 -3.680 9.373 1.00 39.97 341 ILE A C 1
ATOM 2776 O O . ILE A 1 341 ? 23.896 -3.027 9.988 1.00 39.97 341 ILE A O 1
ATOM 2780 N N . ALA A 1 342 ? 25.565 -3.136 8.478 1.00 45.12 342 ALA A N 1
ATOM 2781 C CA . ALA A 1 342 ? 25.513 -1.769 7.980 1.00 45.12 342 ALA A CA 1
ATOM 2782 C C . ALA A 1 342 ? 24.071 -1.249 7.799 1.00 45.12 342 ALA A C 1
ATOM 2784 O O . ALA A 1 342 ? 23.257 -1.926 7.183 1.00 45.12 342 ALA A O 1
ATOM 2785 N N . LEU A 1 343 ? 23.805 -0.032 8.314 1.00 53.91 343 LEU A N 1
ATOM 2786 C CA . LEU A 1 343 ? 22.609 0.809 8.099 1.00 53.91 343 LEU A CA 1
ATOM 2787 C C . LEU A 1 343 ? 21.339 0.014 7.761 1.00 53.91 343 LEU A C 1
ATOM 2789 O O . LEU A 1 343 ? 21.095 -0.219 6.587 1.00 53.91 343 LEU A O 1
ATOM 2793 N N . ASP A 1 344 ? 20.502 -0.322 8.747 1.00 67.88 344 ASP A N 1
ATOM 2794 C CA . ASP A 1 344 ? 19.168 -0.869 8.472 1.00 67.88 344 ASP A CA 1
ATOM 2795 C C . ASP A 1 344 ? 18.231 0.237 7.933 1.00 67.88 344 ASP A C 1
ATOM 2797 O O . ASP A 1 344 ? 17.812 1.126 8.690 1.00 67.88 344 ASP A O 1
ATOM 2801 N N . PRO A 1 345 ? 17.890 0.246 6.633 1.00 72.44 345 PRO A N 1
ATOM 2802 C CA . PRO A 1 345 ? 16.951 1.213 6.099 1.00 72.44 345 PRO A CA 1
ATOM 2803 C C . PRO A 1 345 ? 15.524 1.058 6.637 1.00 72.44 345 PRO A C 1
ATOM 2805 O O . PRO A 1 345 ? 14.831 2.071 6.682 1.00 72.44 345 PRO A O 1
ATOM 2808 N N . ASP A 1 346 ? 15.073 -0.128 7.070 1.00 78.19 346 ASP A N 1
ATOM 2809 C CA . ASP A 1 346 ? 13.734 -0.276 7.667 1.00 78.19 346 ASP A CA 1
ATOM 2810 C C . ASP A 1 346 ? 13.673 0.516 8.995 1.00 78.19 346 ASP A C 1
ATOM 2812 O O . ASP A 1 346 ? 12.687 1.210 9.253 1.00 78.19 346 ASP A O 1
ATOM 2816 N N . LEU A 1 347 ? 14.761 0.533 9.784 1.00 80.88 347 LEU A N 1
ATOM 2817 C CA . LEU A 1 347 ? 14.910 1.412 10.955 1.00 80.88 347 LEU A CA 1
ATOM 2818 C C . LEU A 1 347 ? 14.897 2.900 10.578 1.00 80.88 347 LEU A C 1
ATOM 2820 O O . LEU A 1 347 ? 14.222 3.697 11.229 1.00 80.88 347 LEU A O 1
ATOM 2824 N N . GLY A 1 348 ? 15.613 3.287 9.518 1.00 82.81 348 GLY A N 1
ATOM 2825 C CA . GLY A 1 348 ? 15.622 4.670 9.032 1.00 82.81 348 GLY A CA 1
ATOM 2826 C C . GLY A 1 348 ? 14.240 5.160 8.579 1.00 82.81 348 GLY A C 1
ATOM 2827 O O . GLY A 1 348 ? 13.849 6.278 8.918 1.00 82.81 348 GLY A O 1
ATOM 2828 N N . GLN A 1 349 ? 13.489 4.315 7.863 1.00 86.25 349 GLN A N 1
ATOM 2829 C CA . GLN A 1 349 ? 12.111 4.590 7.447 1.00 86.25 349 GLN A CA 1
ATOM 2830 C C . GLN A 1 349 ? 11.195 4.704 8.669 1.00 86.25 349 GLN A C 1
ATOM 2832 O O . GLN A 1 349 ? 10.499 5.707 8.810 1.00 86.25 349 GLN A O 1
ATOM 2837 N N . PHE A 1 350 ? 11.260 3.739 9.593 1.00 89.31 350 PHE A N 1
ATOM 2838 C CA . PHE A 1 350 ? 10.475 3.761 10.827 1.00 89.31 350 PHE A CA 1
ATOM 2839 C C . PHE A 1 350 ? 10.705 5.046 11.637 1.00 89.31 350 PHE A C 1
ATOM 2841 O O . PHE A 1 350 ? 9.743 5.698 12.039 1.00 89.31 350 PHE A O 1
ATOM 2848 N N . GLU A 1 351 ? 11.965 5.440 11.861 1.00 87.69 351 GLU A N 1
ATOM 2849 C CA . GLU A 1 351 ? 12.301 6.657 12.611 1.00 87.69 351 GLU A CA 1
ATOM 2850 C C . GLU A 1 351 ? 11.783 7.929 11.936 1.00 87.69 351 GLU A C 1
ATOM 2852 O O . GLU A 1 351 ? 11.317 8.837 12.625 1.00 87.69 351 GLU A O 1
ATOM 2857 N N . ALA A 1 352 ? 11.906 8.016 10.612 1.00 89.56 352 ALA A N 1
ATOM 2858 C CA . ALA A 1 352 ? 11.492 9.182 9.845 1.00 89.56 352 ALA A CA 1
ATOM 2859 C C . ALA A 1 352 ? 9.963 9.338 9.834 1.00 89.56 352 ALA A C 1
ATOM 2861 O O . ALA A 1 352 ? 9.474 10.425 10.139 1.00 89.56 352 ALA A O 1
ATOM 2862 N N . ILE A 1 353 ? 9.217 8.254 9.591 1.00 92.75 353 ILE A N 1
ATOM 2863 C CA . ILE A 1 353 ? 7.744 8.258 9.625 1.00 92.75 353 ILE A CA 1
ATOM 2864 C C . ILE A 1 353 ? 7.247 8.589 11.032 1.00 92.75 353 ILE A C 1
ATOM 2866 O O . ILE A 1 353 ? 6.439 9.497 11.205 1.00 92.75 353 ILE A O 1
ATOM 2870 N N . ARG A 1 354 ? 7.804 7.929 12.056 1.00 92.81 354 ARG A N 1
ATOM 2871 C CA . ARG A 1 354 ? 7.450 8.189 13.456 1.00 92.81 354 ARG A CA 1
ATOM 2872 C C . ARG A 1 354 ? 7.603 9.665 13.817 1.00 92.81 354 ARG A C 1
ATOM 2874 O O . ARG A 1 354 ? 6.738 10.226 14.477 1.00 92.81 354 ARG A O 1
ATOM 2881 N N . LYS A 1 355 ? 8.717 10.285 13.418 1.00 91.88 355 LYS A N 1
ATOM 2882 C CA . LYS A 1 355 ? 8.970 11.707 13.686 1.00 91.88 355 LYS A CA 1
ATOM 2883 C C . LYS A 1 355 ? 8.025 12.621 12.913 1.00 91.88 355 LYS A C 1
ATOM 2885 O O . LYS A 1 355 ? 7.629 13.637 13.468 1.00 91.88 355 LYS A O 1
ATOM 2890 N N . ALA A 1 356 ? 7.667 12.270 11.677 1.00 93.38 356 ALA A N 1
ATOM 2891 C CA . ALA A 1 356 ? 6.692 13.023 10.894 1.00 93.38 356 ALA A CA 1
ATOM 2892 C C . ALA A 1 356 ? 5.310 13.016 11.565 1.00 93.38 356 ALA A C 1
ATOM 2894 O O . ALA A 1 356 ? 4.738 14.082 11.759 1.00 93.38 356 ALA A O 1
ATOM 2895 N N . PHE A 1 357 ? 4.827 11.852 12.016 1.00 93.88 357 PHE A N 1
ATOM 2896 C CA . PHE A 1 357 ? 3.590 11.764 12.801 1.00 93.88 357 PHE A CA 1
ATOM 2897 C C . PHE A 1 357 ? 3.679 12.586 14.080 1.00 93.88 357 PHE A C 1
ATOM 2899 O O . PHE A 1 357 ? 2.854 13.458 14.307 1.00 93.88 357 PHE A O 1
ATOM 2906 N N . GLN A 1 358 ? 4.742 12.396 14.863 1.00 91.19 358 GLN A N 1
ATOM 2907 C CA . GLN A 1 358 ? 4.944 13.128 16.116 1.00 91.19 358 GLN A CA 1
ATOM 2908 C C . GLN A 1 358 ? 4.953 14.642 15.954 1.00 91.19 358 GLN A C 1
ATOM 2910 O O . GLN A 1 358 ? 4.661 15.322 16.937 1.00 91.19 358 GLN A O 1
ATOM 2915 N N . HIS A 1 359 ? 5.350 15.131 14.777 1.00 92.62 359 HIS A N 1
ATOM 2916 C CA . HIS A 1 359 ? 5.386 16.545 14.443 1.00 92.62 359 HIS A CA 1
ATOM 2917 C C . HIS A 1 359 ? 3.982 17.114 14.257 1.00 92.62 359 HIS A C 1
ATOM 2919 O O . HIS A 1 359 ? 3.768 18.228 14.704 1.00 92.62 359 HIS A O 1
ATOM 2925 N N . TYR A 1 360 ? 3.040 16.391 13.644 1.00 92.81 360 TYR A N 1
ATOM 2926 C CA . TYR A 1 360 ? 1.716 16.925 13.273 1.00 92.81 360 TYR A CA 1
ATOM 2927 C C . TYR A 1 360 ? 0.545 16.396 14.108 1.00 92.81 360 TYR A C 1
ATOM 2929 O O . TYR A 1 360 ? -0.490 17.048 14.179 1.00 92.81 360 TYR A O 1
ATOM 2937 N N . GLU A 1 361 ? 0.690 15.229 14.726 1.00 89.00 361 GLU A N 1
ATOM 2938 C CA . GLU A 1 361 ? -0.355 14.574 15.512 1.00 89.00 361 GLU A CA 1
ATOM 2939 C C . GLU A 1 361 ? -0.874 15.472 16.649 1.00 89.00 361 GLU A C 1
ATOM 2941 O O . GLU A 1 361 ? -0.093 15.986 17.456 1.00 89.00 361 GLU A O 1
ATOM 2946 N N . GLY A 1 362 ? -2.198 15.636 16.709 1.00 84.44 362 GLY A N 1
ATOM 2947 C CA . GLY A 1 362 ? -2.907 16.423 17.717 1.00 84.44 362 GLY A CA 1
ATOM 2948 C C . GLY A 1 362 ? -2.753 17.938 17.557 1.00 84.44 362 GLY A C 1
ATOM 2949 O O . GLY A 1 362 ? -3.107 18.681 18.472 1.00 84.44 362 GLY A O 1
ATOM 2950 N N . ARG A 1 363 ? -2.198 18.412 16.432 1.00 89.81 363 ARG A N 1
ATOM 2951 C CA . ARG A 1 363 ? -2.059 19.841 16.123 1.00 89.81 363 ARG A CA 1
ATOM 2952 C C . ARG A 1 363 ? -3.102 20.287 15.111 1.00 89.81 363 ARG A C 1
ATOM 2954 O O . ARG A 1 363 ? -3.512 19.520 14.239 1.00 89.81 363 ARG A O 1
ATOM 2961 N N . THR A 1 364 ? -3.428 21.570 15.204 1.00 92.12 364 THR A N 1
ATOM 2962 C CA . THR A 1 364 ? -4.188 22.306 14.199 1.00 92.12 364 THR A CA 1
ATOM 2963 C C . THR A 1 364 ? -3.242 23.233 13.445 1.00 92.12 364 THR A C 1
ATOM 2965 O O . THR A 1 364 ? -2.488 23.971 14.078 1.00 92.12 364 THR A O 1
ATOM 2968 N N . PHE A 1 365 ? -3.233 23.169 12.117 1.00 92.12 365 PHE A N 1
ATOM 2969 C CA . PHE A 1 365 ? -2.338 23.962 11.272 1.00 92.12 365 PHE A CA 1
ATOM 2970 C C . PHE A 1 365 ? -2.928 24.173 9.877 1.00 92.12 365 PHE A C 1
ATOM 2972 O O . PHE A 1 365 ? -3.865 23.485 9.475 1.00 92.12 365 PHE A O 1
ATOM 2979 N N . ASP A 1 366 ? -2.354 25.115 9.137 1.00 92.00 366 ASP A N 1
ATOM 2980 C CA . ASP A 1 366 ? -2.806 25.457 7.794 1.00 92.00 366 ASP A CA 1
ATOM 2981 C C . ASP A 1 366 ? -2.149 24.572 6.731 1.00 92.00 366 ASP A C 1
ATOM 2983 O O . ASP A 1 366 ? -0.940 24.316 6.754 1.00 92.00 366 ASP A O 1
ATOM 2987 N N . ILE A 1 367 ? -2.946 24.141 5.757 1.00 91.25 367 ILE A N 1
ATOM 2988 C CA . ILE A 1 367 ? -2.491 23.423 4.565 1.00 91.25 367 ILE A CA 1
ATOM 2989 C C . ILE A 1 367 ? -3.074 24.048 3.302 1.00 91.25 367 ILE A C 1
ATOM 2991 O O . ILE A 1 367 ? -4.092 24.732 3.339 1.00 91.25 367 ILE A O 1
ATOM 2995 N N . ASN A 1 368 ? -2.447 23.769 2.161 1.00 87.19 368 ASN A N 1
ATOM 2996 C CA . ASN A 1 368 ? -2.993 24.116 0.856 1.00 87.19 368 ASN A CA 1
ATOM 2997 C C . ASN A 1 368 ? -3.757 22.914 0.276 1.00 87.19 368 ASN A C 1
ATOM 2999 O O . ASN A 1 368 ? -3.159 21.863 0.039 1.00 87.19 368 ASN A O 1
ATOM 3003 N N . VAL A 1 369 ? -5.056 23.087 0.032 1.00 85.06 369 VAL A N 1
ATOM 3004 C CA . VAL A 1 369 ? -5.927 22.131 -0.664 1.00 85.06 369 VAL A CA 1
ATOM 3005 C C . VAL A 1 369 ? -6.457 22.820 -1.918 1.00 85.06 369 VAL A C 1
ATOM 3007 O O . VAL A 1 369 ? -7.184 23.810 -1.828 1.00 85.06 369 VAL A O 1
ATOM 3010 N N . ASN A 1 370 ? -6.069 22.329 -3.098 1.00 79.56 370 ASN A N 1
ATOM 3011 C CA . ASN A 1 370 ? -6.497 22.862 -4.399 1.00 79.56 370 ASN A CA 1
ATOM 3012 C C . ASN A 1 370 ? -6.324 24.386 -4.554 1.00 79.56 370 ASN A C 1
ATOM 3014 O O . ASN A 1 370 ? -7.187 25.080 -5.087 1.00 79.56 370 ASN A O 1
ATOM 3018 N N . GLY A 1 371 ? -5.202 24.921 -4.065 1.00 80.62 371 GLY A N 1
ATOM 3019 C CA . GLY A 1 371 ? -4.871 26.345 -4.145 1.00 80.62 371 GLY A CA 1
ATOM 3020 C C . GLY A 1 371 ? -5.472 27.201 -3.027 1.00 80.62 371 GLY A C 1
ATOM 3021 O O . GLY A 1 371 ? -5.163 28.388 -2.963 1.00 80.62 371 GLY A O 1
ATOM 3022 N N . LYS A 1 372 ? -6.291 26.630 -2.133 1.00 87.00 372 LYS A N 1
ATOM 3023 C CA . LYS A 1 372 ? -6.906 27.333 -0.999 1.00 87.00 372 LYS A CA 1
ATOM 3024 C C . LYS A 1 372 ? -6.264 26.913 0.317 1.00 87.00 372 LYS A C 1
ATOM 3026 O O . LYS A 1 372 ? -6.005 25.731 0.536 1.00 87.00 372 LYS A O 1
ATOM 3031 N N . ILE A 1 373 ? -6.031 27.881 1.199 1.00 90.12 373 ILE A N 1
ATOM 3032 C CA . ILE A 1 373 ? -5.560 27.607 2.558 1.00 90.12 373 ILE A CA 1
ATOM 3033 C C . ILE A 1 373 ? -6.746 27.118 3.394 1.00 90.12 373 ILE A C 1
ATOM 3035 O O . ILE A 1 373 ? -7.805 27.745 3.393 1.00 90.12 373 ILE A O 1
ATOM 3039 N N . ARG A 1 374 ? -6.568 25.985 4.074 1.00 90.56 374 ARG A N 1
ATOM 3040 C CA . ARG A 1 374 ? -7.536 25.381 4.996 1.00 90.56 374 ARG A CA 1
ATOM 3041 C C . ARG A 1 374 ? -6.862 25.066 6.314 1.00 90.56 374 ARG A C 1
ATOM 3043 O O . ARG A 1 374 ? -5.721 24.602 6.316 1.00 90.56 374 ARG A O 1
ATOM 3050 N N . GLN A 1 375 ? -7.591 25.261 7.404 1.00 94.31 375 GLN A N 1
ATOM 3051 C CA . GLN A 1 375 ? -7.135 24.843 8.716 1.00 94.31 375 GLN A CA 1
ATOM 3052 C C . GLN A 1 375 ? -7.519 23.376 8.927 1.00 94.31 375 GLN A C 1
ATOM 3054 O O . GLN A 1 375 ? -8.662 22.990 8.698 1.00 94.31 375 GLN A O 1
ATOM 3059 N N . VAL A 1 376 ? -6.572 22.547 9.361 1.00 94.00 376 VAL A N 1
ATOM 3060 C CA . VAL A 1 376 ? -6.813 21.122 9.616 1.00 94.00 376 VAL A CA 1
ATOM 3061 C C . VAL A 1 376 ? -6.317 20.717 10.989 1.00 94.00 376 VAL A C 1
ATOM 3063 O O . VAL A 1 376 ? -5.234 21.126 11.404 1.00 94.00 376 VAL A O 1
ATOM 3066 N N . THR A 1 377 ? -7.084 19.877 11.676 1.00 94.56 377 THR A N 1
ATOM 3067 C CA . THR A 1 377 ? -6.656 19.167 12.884 1.00 94.56 377 THR A CA 1
ATOM 3068 C C . THR A 1 377 ? -6.304 17.735 12.505 1.00 94.56 377 THR A C 1
ATOM 3070 O O . THR A 1 377 ? -7.161 16.991 12.033 1.00 94.56 377 THR A O 1
ATOM 3073 N N . PHE A 1 378 ? -5.046 17.334 12.699 1.00 94.19 378 PHE A N 1
ATOM 3074 C CA . PHE A 1 378 ? -4.575 16.001 12.313 1.00 94.19 378 PHE A CA 1
ATOM 3075 C C . PHE A 1 378 ? -4.495 15.049 13.513 1.00 94.19 378 PHE A C 1
ATOM 3077 O O . PHE A 1 378 ? -3.563 15.113 14.317 1.00 94.19 378 PHE A O 1
ATOM 3084 N N . ASN A 1 379 ? -5.439 14.114 13.598 1.00 92.00 379 ASN A N 1
ATOM 3085 C CA . ASN A 1 379 ? -5.464 13.033 14.580 1.00 92.00 379 ASN A CA 1
ATOM 3086 C C . ASN A 1 379 ? -4.867 11.767 13.952 1.00 92.00 379 ASN A C 1
ATOM 3088 O O . ASN A 1 379 ? -5.560 10.983 13.305 1.00 92.00 379 ASN A O 1
ATOM 3092 N N . GLY A 1 380 ? -3.553 11.596 14.108 1.00 92.38 380 GLY A N 1
ATOM 3093 C CA . GLY A 1 380 ? -2.795 10.517 13.476 1.00 92.38 380 GLY A CA 1
ATOM 3094 C C . GLY A 1 380 ? -2.360 9.423 14.450 1.00 92.38 380 GLY A C 1
ATOM 3095 O O . GLY A 1 380 ? -1.584 9.703 15.355 1.00 92.38 380 GLY A O 1
ATOM 3096 N N . ILE A 1 381 ? -2.738 8.166 14.212 1.00 93.50 381 ILE A N 1
ATOM 3097 C CA . ILE A 1 381 ? -2.184 7.006 14.932 1.00 93.50 381 ILE A CA 1
ATOM 3098 C C . ILE A 1 381 ? -1.111 6.348 14.063 1.00 93.50 381 ILE A C 1
ATOM 3100 O O . ILE A 1 381 ? -1.356 5.993 12.909 1.00 93.50 381 ILE A O 1
ATOM 3104 N N . TYR A 1 382 ? 0.090 6.163 14.616 1.00 94.88 382 TYR A N 1
ATOM 3105 C CA . TYR A 1 382 ? 1.185 5.475 13.930 1.00 94.88 382 TYR A CA 1
ATOM 3106 C C . TYR A 1 382 ? 1.737 4.307 14.735 1.00 94.88 382 TYR A C 1
ATOM 3108 O O . TYR A 1 382 ? 2.177 4.450 15.878 1.00 94.88 382 TYR A O 1
ATOM 3116 N N . HIS A 1 383 ? 1.822 3.157 14.077 1.00 92.31 383 HIS A N 1
ATOM 3117 C CA . HIS A 1 383 ? 2.372 1.930 14.637 1.00 92.31 383 HIS A CA 1
ATOM 3118 C C . HIS A 1 383 ? 3.059 1.063 13.591 1.00 92.31 383 HIS A C 1
ATOM 3120 O O . HIS A 1 383 ? 2.825 1.173 12.388 1.00 92.31 383 HIS A O 1
ATOM 3126 N N . ASN A 1 384 ? 3.924 0.175 14.079 1.00 90.12 384 ASN A N 1
ATOM 3127 C CA . ASN A 1 384 ? 4.717 -0.693 13.232 1.00 90.12 384 ASN A CA 1
ATOM 3128 C C . ASN A 1 384 ? 4.736 -2.132 13.752 1.00 90.12 384 ASN A C 1
ATOM 3130 O O . ASN A 1 384 ? 5.460 -2.442 14.705 1.00 90.12 384 ASN A O 1
ATOM 3134 N N . TYR A 1 385 ? 4.057 -3.033 13.048 1.00 84.81 385 TYR A N 1
ATOM 3135 C CA . TYR A 1 385 ? 4.061 -4.467 13.340 1.00 84.81 385 TYR A CA 1
ATOM 3136 C C . TYR A 1 385 ? 4.719 -5.228 12.188 1.00 84.81 385 TYR A C 1
ATOM 3138 O O . TYR A 1 385 ? 4.101 -5.510 11.160 1.00 84.81 385 TYR A O 1
ATOM 3146 N N . GLY A 1 386 ? 6.009 -5.532 12.355 1.00 76.56 386 GLY A N 1
ATOM 3147 C CA . GLY A 1 386 ? 6.805 -6.246 11.361 1.00 76.56 386 GLY A CA 1
ATOM 3148 C C . GLY A 1 386 ? 6.352 -7.694 11.176 1.00 76.56 386 GLY A C 1
ATOM 3149 O O . GLY A 1 386 ? 5.955 -8.356 12.128 1.00 76.56 386 GLY A O 1
ATOM 3150 N N . VAL A 1 387 ? 6.445 -8.196 9.945 1.00 70.81 387 VAL A N 1
ATOM 3151 C CA . VAL A 1 387 ? 5.905 -9.516 9.557 1.00 70.81 387 VAL A CA 1
ATOM 3152 C C . VAL A 1 387 ? 6.963 -10.487 9.030 1.00 70.81 387 VAL A C 1
ATOM 3154 O O . VAL A 1 387 ? 6.636 -11.633 8.743 1.00 70.81 387 VAL A O 1
ATOM 3157 N N . ASN A 1 388 ? 8.232 -10.067 8.934 1.00 65.62 388 ASN A N 1
ATOM 3158 C CA . ASN A 1 388 ? 9.331 -10.935 8.498 1.00 65.62 388 ASN A CA 1
ATOM 3159 C C . ASN A 1 388 ? 10.004 -11.664 9.683 1.00 65.62 388 ASN A C 1
ATOM 3161 O O . ASN A 1 388 ? 9.699 -11.398 10.845 1.00 65.62 388 ASN A O 1
ATOM 3165 N N . ILE A 1 389 ? 10.964 -12.550 9.389 1.00 62.03 389 ILE A N 1
ATOM 3166 C CA . ILE A 1 389 ? 11.731 -13.307 10.401 1.00 62.03 389 ILE A CA 1
ATOM 3167 C C . ILE A 1 389 ? 12.401 -12.383 11.435 1.00 62.03 389 ILE A C 1
ATOM 3169 O O . ILE A 1 389 ? 12.469 -12.718 12.618 1.00 62.03 389 ILE A O 1
ATOM 3173 N N . ALA A 1 390 ? 12.842 -11.194 11.018 1.00 60.31 390 ALA A N 1
ATOM 3174 C CA . ALA A 1 390 ? 13.533 -10.233 11.871 1.00 60.31 390 ALA A CA 1
ATOM 3175 C C . ALA A 1 390 ? 12.615 -9.523 12.887 1.00 60.31 390 ALA A C 1
ATOM 3177 O O . ALA A 1 390 ? 13.118 -8.871 13.803 1.00 60.31 390 ALA A O 1
ATOM 3178 N N . ARG A 1 391 ? 11.282 -9.707 12.816 1.00 62.59 391 ARG A N 1
ATOM 3179 C CA . ARG A 1 391 ? 10.346 -9.233 13.857 1.00 62.59 391 ARG A CA 1
ATOM 3180 C C . ARG A 1 391 ? 10.678 -9.785 15.252 1.00 62.59 391 ARG A C 1
ATOM 3182 O O . ARG A 1 391 ? 10.354 -9.150 16.246 1.00 62.59 391 ARG A O 1
ATOM 3189 N N . LYS A 1 392 ? 11.382 -10.927 15.313 1.00 56.12 392 LYS A N 1
ATOM 3190 C CA . LYS A 1 392 ? 11.889 -11.576 16.537 1.00 56.12 392 LYS A CA 1
ATOM 3191 C C . LYS A 1 392 ? 12.950 -10.756 17.290 1.00 56.12 392 LYS A C 1
ATOM 3193 O O . LYS A 1 392 ? 13.209 -11.028 18.452 1.00 56.12 392 LYS A O 1
ATOM 3198 N N . ILE A 1 393 ? 13.583 -9.786 16.626 1.00 54.75 393 ILE A N 1
ATOM 3199 C CA . ILE A 1 393 ? 14.808 -9.115 17.102 1.00 54.75 393 ILE A CA 1
ATOM 3200 C C . ILE A 1 393 ? 14.549 -7.616 17.394 1.00 54.75 393 ILE A C 1
ATOM 3202 O O . ILE A 1 393 ? 15.359 -6.924 18.013 1.00 54.75 393 ILE A O 1
ATOM 3206 N N . GLY A 1 394 ? 13.406 -7.078 16.953 1.00 55.91 394 GLY A N 1
ATOM 3207 C CA . GLY A 1 394 ? 13.140 -5.639 16.913 1.00 55.91 394 GLY A CA 1
ATOM 3208 C C . GLY A 1 394 ? 12.617 -5.038 18.223 1.00 55.91 394 GLY A C 1
ATOM 3209 O O . GLY A 1 394 ? 11.413 -4.972 18.439 1.00 55.91 394 GLY A O 1
ATOM 3210 N N . TYR A 1 395 ? 13.496 -4.475 19.058 1.00 60.28 395 TYR A N 1
ATOM 3211 C CA . TYR A 1 395 ? 13.094 -3.655 20.221 1.00 60.28 395 TYR A CA 1
ATOM 3212 C C . TYR A 1 395 ? 12.687 -2.214 19.859 1.00 60.28 395 TYR A C 1
ATOM 3214 O O . TYR A 1 395 ? 12.098 -1.505 20.678 1.00 60.28 395 TYR A O 1
ATOM 3222 N N . ALA A 1 396 ? 13.004 -1.758 18.642 1.00 69.88 396 ALA A N 1
ATOM 3223 C CA . ALA A 1 396 ? 12.899 -0.350 18.252 1.00 69.88 396 ALA A CA 1
ATOM 3224 C C . ALA A 1 396 ? 11.455 0.193 18.236 1.00 69.88 396 ALA A C 1
ATOM 3226 O O . ALA A 1 396 ? 11.247 1.393 18.414 1.00 69.88 396 ALA A O 1
ATOM 3227 N N . THR A 1 397 ? 10.458 -0.674 18.047 1.00 81.19 397 THR A N 1
ATOM 3228 C CA . THR A 1 397 ? 9.051 -0.287 17.840 1.00 81.19 397 THR A CA 1
ATOM 3229 C C . THR A 1 397 ? 8.211 -0.347 19.110 1.00 81.19 397 THR A C 1
ATOM 3231 O O . THR A 1 397 ? 7.157 0.282 19.161 1.00 81.19 397 THR A O 1
ATOM 3234 N N . LYS A 1 398 ? 8.681 -1.036 20.162 1.00 84.19 398 LYS A N 1
ATOM 3235 C CA . LYS A 1 398 ? 7.892 -1.376 21.361 1.00 84.19 398 LYS A CA 1
ATOM 3236 C C . LYS A 1 398 ? 7.150 -0.179 21.960 1.00 84.19 398 LYS A C 1
ATOM 3238 O O . LYS A 1 398 ? 5.943 -0.232 22.154 1.00 84.19 398 LYS A O 1
ATOM 3243 N N . ARG A 1 399 ? 7.857 0.926 22.220 1.00 84.44 399 ARG A N 1
ATOM 3244 C CA . ARG A 1 399 ? 7.261 2.130 22.831 1.00 84.44 399 ARG A CA 1
ATOM 3245 C C . ARG A 1 399 ? 6.260 2.832 21.907 1.00 84.44 399 ARG A C 1
ATOM 3247 O O . ARG A 1 399 ? 5.297 3.410 22.393 1.00 84.44 399 ARG A O 1
ATOM 3254 N N . THR A 1 400 ? 6.486 2.787 20.595 1.00 88.62 400 THR A N 1
ATOM 3255 C CA . THR A 1 400 ? 5.553 3.334 19.598 1.00 88.62 400 THR A CA 1
ATOM 3256 C C . THR A 1 400 ? 4.289 2.489 19.523 1.00 88.62 400 THR A C 1
ATOM 3258 O O . THR A 1 400 ? 3.198 3.036 19.591 1.00 88.62 400 THR A O 1
ATOM 3261 N N . ASN A 1 401 ? 4.423 1.163 19.501 1.00 89.38 401 ASN A N 1
ATOM 3262 C CA . ASN A 1 401 ? 3.274 0.260 19.483 1.00 89.38 401 ASN A CA 1
ATOM 3263 C C . ASN A 1 401 ? 2.475 0.313 20.792 1.00 89.38 401 ASN A C 1
ATOM 3265 O O . ASN A 1 401 ? 1.258 0.237 20.747 1.00 89.38 401 ASN A O 1
ATOM 3269 N N . GLN A 1 402 ? 3.121 0.520 21.946 1.00 86.81 402 GLN A N 1
ATOM 3270 C CA . GLN A 1 402 ? 2.421 0.748 23.220 1.00 86.81 402 GLN A CA 1
ATOM 3271 C C . GLN A 1 402 ? 1.622 2.057 23.232 1.00 86.81 402 GLN A C 1
ATOM 3273 O O . GLN A 1 402 ? 0.527 2.094 23.791 1.00 86.81 402 GLN A O 1
ATOM 3278 N N . LYS A 1 403 ? 2.155 3.126 22.624 1.00 88.88 403 LYS A N 1
ATOM 3279 C CA . LYS A 1 403 ? 1.416 4.377 22.420 1.00 88.88 403 LYS A CA 1
ATOM 3280 C C . LYS A 1 403 ? 0.184 4.128 21.544 1.00 88.88 403 LYS A C 1
ATOM 3282 O O . LYS A 1 403 ? -0.927 4.317 22.024 1.00 88.88 403 LYS A O 1
ATOM 3287 N N . ALA A 1 404 ? 0.374 3.570 20.352 1.00 91.31 404 ALA A N 1
ATOM 3288 C CA . ALA A 1 404 ? -0.726 3.287 19.434 1.00 91.31 404 ALA A CA 1
ATOM 3289 C C . ALA A 1 404 ? -1.753 2.289 19.988 1.00 91.31 404 ALA A C 1
ATOM 3291 O O . ALA A 1 404 ? -2.942 2.457 19.777 1.00 91.31 404 ALA A O 1
ATOM 3292 N N . TYR A 1 405 ? -1.328 1.269 20.740 1.00 89.12 405 TYR A N 1
ATOM 3293 C CA . TYR A 1 405 ? -2.232 0.356 21.447 1.00 89.12 405 TYR A CA 1
ATOM 3294 C C . TYR A 1 405 ? -3.186 1.124 22.370 1.00 89.12 405 TYR A C 1
ATO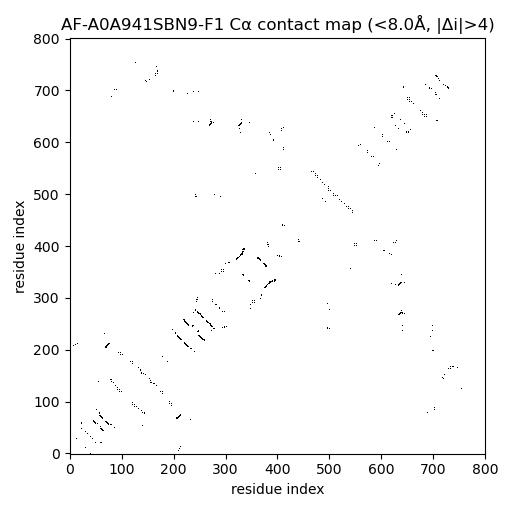M 3296 O O . TYR A 1 405 ? -4.381 0.840 22.401 1.00 89.12 405 TYR A O 1
ATOM 3304 N N . ASN A 1 406 ? -2.679 2.126 23.095 1.00 84.31 406 ASN A N 1
ATOM 3305 C CA . ASN A 1 406 ? -3.542 2.949 23.928 1.00 84.31 406 ASN A CA 1
ATOM 3306 C C . ASN A 1 406 ? -4.499 3.808 23.096 1.00 84.31 406 ASN A C 1
ATOM 3308 O O . ASN A 1 406 ? -5.667 3.909 23.455 1.00 84.31 406 ASN A O 1
ATOM 3312 N N . GLU A 1 407 ? -4.024 4.390 22.000 1.00 87.69 407 GLU A N 1
ATOM 3313 C CA . GLU A 1 407 ? -4.834 5.245 21.124 1.00 87.69 407 GLU A CA 1
ATOM 3314 C C . GLU A 1 407 ? -5.934 4.457 20.405 1.00 87.69 407 GLU A C 1
ATOM 3316 O O . GLU A 1 407 ? -7.066 4.922 20.327 1.00 87.69 407 GLU A O 1
ATOM 3321 N N . ILE A 1 408 ? -5.648 3.227 19.966 1.00 89.75 408 ILE A N 1
ATOM 3322 C CA . ILE A 1 408 ? -6.635 2.308 19.380 1.00 89.75 408 ILE A CA 1
ATOM 3323 C C . ILE A 1 408 ? -7.722 1.972 20.399 1.00 89.75 408 ILE A C 1
ATOM 3325 O O . ILE A 1 408 ? -8.906 1.987 20.055 1.00 89.75 408 ILE A O 1
ATOM 3329 N N . ILE A 1 409 ? -7.333 1.677 21.646 1.00 83.69 409 ILE A N 1
ATOM 3330 C CA . ILE A 1 409 ? -8.297 1.432 22.724 1.00 83.69 409 ILE A CA 1
ATOM 3331 C C . ILE A 1 409 ? -9.135 2.685 22.970 1.00 83.69 409 ILE A C 1
ATOM 3333 O O . ILE A 1 409 ? -10.349 2.573 23.019 1.00 83.69 409 ILE A O 1
ATOM 3337 N N . GLU A 1 410 ? -8.521 3.862 23.092 1.00 80.38 410 GLU A N 1
ATOM 3338 C CA . GLU A 1 410 ? -9.235 5.122 23.355 1.00 80.38 410 GLU A CA 1
ATOM 3339 C C . GLU A 1 410 ? -10.233 5.470 22.265 1.00 80.38 410 GLU A C 1
ATOM 3341 O O . GLU A 1 410 ? -11.396 5.725 22.559 1.00 80.38 410 GLU A O 1
ATOM 3346 N N . ARG A 1 411 ? -9.800 5.413 21.008 1.00 87.25 411 ARG A N 1
ATOM 3347 C CA . ARG A 1 411 ? -10.668 5.588 19.849 1.00 87.25 411 ARG A CA 1
ATOM 3348 C C . ARG A 1 411 ? -11.862 4.636 19.902 1.00 87.25 411 ARG A C 1
ATOM 3350 O O . ARG A 1 411 ? -12.997 5.074 19.767 1.00 87.25 411 ARG A O 1
ATOM 3357 N N . SER A 1 412 ? -11.597 3.349 20.114 1.00 86.69 412 SER A N 1
ATOM 3358 C CA . SER A 1 412 ? -12.643 2.321 20.142 1.00 86.69 412 SER A CA 1
ATOM 3359 C C . SER A 1 412 ? -13.630 2.550 21.279 1.00 86.69 412 SER A C 1
ATOM 3361 O O . SER A 1 412 ? -14.833 2.445 21.094 1.00 86.69 412 SER A O 1
ATOM 3363 N N . VAL A 1 413 ? -13.113 2.912 22.449 1.00 78.62 413 VAL A N 1
ATOM 3364 C CA . VAL A 1 413 ? -13.894 3.264 23.631 1.00 78.62 413 VAL A CA 1
ATOM 3365 C C . VAL A 1 413 ? -14.782 4.479 23.380 1.00 78.62 413 VAL A C 1
ATOM 3367 O O . VAL A 1 413 ? -15.944 4.459 23.765 1.00 78.62 413 VAL A O 1
ATOM 3370 N N . ASN A 1 414 ? -14.262 5.523 22.736 1.00 78.88 414 ASN A N 1
ATOM 3371 C CA . ASN A 1 414 ? -15.038 6.723 22.439 1.00 78.88 414 ASN A CA 1
ATOM 3372 C C . ASN A 1 414 ? -16.200 6.422 21.486 1.00 78.88 414 ASN A C 1
ATOM 3374 O O . ASN A 1 414 ? -17.295 6.927 21.703 1.00 78.88 414 ASN A O 1
ATOM 3378 N N . VAL A 1 415 ? -15.975 5.574 20.480 1.00 83.44 415 VAL A N 1
ATOM 3379 C CA . VAL A 1 415 ? -17.023 5.133 19.547 1.00 83.44 415 VAL A CA 1
ATOM 3380 C C . VAL A 1 415 ? -18.065 4.286 20.269 1.00 83.44 415 VAL A C 1
ATOM 3382 O O . VAL A 1 415 ? -19.246 4.603 20.201 1.00 83.44 415 VAL A O 1
ATOM 3385 N N . LEU A 1 416 ? -17.635 3.288 21.045 1.00 78.56 416 LEU A N 1
ATOM 3386 C CA . LEU A 1 416 ? -18.541 2.477 21.859 1.00 78.56 416 LEU A CA 1
ATOM 3387 C C . LEU A 1 416 ? -19.392 3.345 22.790 1.00 78.56 416 LEU A C 1
ATOM 3389 O O . LEU A 1 416 ? -20.600 3.170 22.841 1.00 78.56 416 LEU A O 1
ATOM 3393 N N . ASN A 1 417 ? -18.782 4.316 23.476 1.00 75.88 417 ASN A N 1
ATOM 3394 C CA . ASN A 1 417 ? -19.498 5.251 24.341 1.00 75.88 417 ASN A CA 1
ATOM 3395 C C . ASN A 1 417 ? -20.484 6.138 23.575 1.00 75.88 417 ASN A C 1
ATOM 3397 O O . ASN A 1 417 ? -21.509 6.497 24.138 1.00 75.88 417 ASN A O 1
ATOM 3401 N N . ALA A 1 418 ? -20.188 6.509 22.329 1.00 77.25 418 ALA A N 1
ATOM 3402 C CA . ALA A 1 418 ? -21.108 7.282 21.498 1.00 77.25 418 ALA A CA 1
ATOM 3403 C C . ALA A 1 418 ? -22.315 6.450 21.036 1.00 77.25 418 ALA A C 1
ATOM 3405 O O . ALA A 1 418 ? -23.376 7.018 20.826 1.00 77.25 418 ALA A O 1
ATOM 3406 N N . MET A 1 419 ? -22.172 5.125 20.936 1.00 74.75 419 MET A N 1
ATOM 3407 C CA . MET A 1 419 ? -23.272 4.203 20.622 1.00 74.75 419 MET A CA 1
ATOM 3408 C C . MET A 1 419 ? -24.151 3.873 21.845 1.00 74.75 419 MET A C 1
ATOM 3410 O O . MET A 1 419 ? -25.226 3.302 21.693 1.00 74.75 419 MET A O 1
ATOM 3414 N N . LEU A 1 420 ? -23.708 4.198 23.068 1.00 69.25 420 LEU A N 1
ATOM 3415 C CA . LEU A 1 420 ? -24.413 3.852 24.311 1.00 69.25 420 LEU A CA 1
ATOM 3416 C C . LEU A 1 420 ? -25.723 4.625 24.581 1.00 69.25 420 LEU A C 1
ATOM 3418 O O . LEU A 1 420 ? -26.651 3.990 25.081 1.00 69.25 420 LEU A O 1
ATOM 3422 N N . PRO A 1 421 ? -25.850 5.940 24.306 1.00 61.81 421 PRO A N 1
ATOM 3423 C CA . PRO A 1 421 ? -27.092 6.684 24.547 1.00 61.81 421 PRO A CA 1
ATOM 3424 C C . PRO A 1 421 ? -28.291 6.138 23.762 1.00 61.81 421 PRO A C 1
ATOM 3426 O O . PRO A 1 421 ? -29.407 6.105 24.275 1.00 61.81 421 PRO A O 1
ATOM 3429 N N . ASP A 1 422 ? -28.056 5.605 22.561 1.00 58.19 422 ASP A N 1
ATOM 3430 C CA . ASP A 1 422 ? -29.100 4.979 21.738 1.00 58.19 422 ASP A CA 1
ATOM 3431 C C . ASP A 1 422 ? -29.606 3.640 22.330 1.00 58.19 422 ASP A C 1
ATOM 3433 O O . ASP A 1 422 ? -30.611 3.084 21.883 1.00 58.19 422 ASP A O 1
ATOM 3437 N N . LEU A 1 423 ? -28.948 3.141 23.388 1.00 59.28 423 LEU A N 1
ATOM 3438 C CA . LEU A 1 423 ? -29.222 1.878 24.079 1.00 59.28 423 LEU A CA 1
ATOM 3439 C C . LEU A 1 423 ? -29.745 2.043 25.511 1.00 59.28 423 LEU A C 1
ATOM 3441 O O . LEU A 1 423 ? -29.859 1.046 26.226 1.00 59.28 423 LEU A O 1
ATOM 3445 N N . GLU A 1 424 ? -30.113 3.254 25.947 1.00 55.44 424 GLU A N 1
ATOM 3446 C CA . GLU A 1 424 ? -30.614 3.531 27.312 1.00 55.44 424 GLU A CA 1
ATOM 3447 C C . GLU A 1 424 ? -31.824 2.673 27.744 1.00 55.44 424 GLU A C 1
ATOM 3449 O O . GLU A 1 424 ? -32.140 2.582 28.932 1.00 55.44 424 GLU A O 1
ATOM 3454 N N . LYS A 1 425 ? -32.473 1.977 26.804 1.00 56.56 425 LYS A N 1
ATOM 3455 C CA . LYS A 1 425 ? -33.527 0.989 27.077 1.00 56.56 425 LYS A CA 1
ATOM 3456 C C . LYS A 1 425 ? -33.015 -0.292 27.766 1.00 56.56 425 LYS A C 1
ATOM 3458 O O . LYS A 1 425 ? -33.823 -0.995 28.366 1.00 56.56 425 LYS A O 1
ATOM 3463 N N . ASP A 1 426 ? -31.707 -0.569 27.745 1.00 62.53 426 ASP A N 1
ATOM 3464 C CA . ASP A 1 426 ? -31.045 -1.682 28.450 1.00 62.53 426 ASP A CA 1
ATOM 3465 C C . ASP A 1 426 ? -29.972 -1.144 29.417 1.00 62.53 426 ASP A C 1
ATOM 3467 O O . ASP A 1 426 ? -28.760 -1.211 29.191 1.00 62.53 426 ASP A O 1
ATOM 3471 N N . LYS A 1 427 ? -30.437 -0.552 30.524 1.00 62.47 427 LYS A N 1
ATOM 3472 C CA . LYS A 1 427 ? -29.587 0.027 31.577 1.00 62.47 427 LYS A CA 1
ATOM 3473 C C . LYS A 1 427 ? -28.515 -0.947 32.117 1.00 62.47 427 LYS A C 1
ATOM 3475 O O . LYS A 1 427 ? -27.376 -0.510 32.287 1.00 62.47 427 LYS A O 1
ATOM 3480 N N . PRO A 1 428 ? -28.801 -2.248 32.348 1.00 63.47 428 PRO A N 1
ATOM 3481 C CA . PRO A 1 428 ? -27.774 -3.228 32.710 1.00 63.47 428 PRO A CA 1
ATOM 3482 C C . PRO A 1 428 ? -26.653 -3.374 31.670 1.00 63.47 428 PRO A C 1
ATOM 3484 O O . PRO A 1 428 ? -25.481 -3.413 32.050 1.00 63.47 428 PRO A O 1
ATOM 3487 N N . PHE A 1 429 ? -26.980 -3.424 30.373 1.00 61.03 429 PHE A N 1
ATOM 3488 C CA . PHE A 1 429 ? -25.983 -3.449 29.297 1.00 61.03 429 PHE A CA 1
ATOM 3489 C C . PHE A 1 429 ? -25.155 -2.163 29.261 1.00 61.03 429 PHE A C 1
ATOM 3491 O O . PHE A 1 429 ? -23.922 -2.213 29.243 1.00 61.03 429 PHE A O 1
ATOM 3498 N N . HIS A 1 430 ? -25.826 -1.014 29.322 1.00 62.03 430 HIS A N 1
ATOM 3499 C CA . HIS A 1 430 ? -25.193 0.300 29.341 1.00 62.03 430 HIS A CA 1
ATOM 3500 C C . HIS A 1 430 ? -24.177 0.436 30.492 1.00 62.03 430 HIS A C 1
ATOM 3502 O O . HIS A 1 430 ? -23.008 0.778 30.276 1.00 62.03 430 HIS A O 1
ATOM 3508 N N . ASP A 1 431 ? -24.588 0.103 31.719 1.00 62.53 431 ASP A N 1
ATOM 3509 C CA . ASP A 1 431 ? -23.733 0.180 32.906 1.00 62.53 431 ASP A CA 1
ATOM 3510 C C . ASP A 1 431 ? -22.583 -0.837 32.847 1.00 62.53 431 ASP A C 1
ATOM 3512 O O . ASP A 1 431 ? -21.461 -0.544 33.271 1.00 62.53 431 ASP A O 1
ATOM 3516 N N . PHE A 1 432 ? -22.812 -2.019 32.270 1.00 61.75 432 PHE A N 1
ATOM 3517 C CA . PHE A 1 432 ? -21.772 -3.022 32.058 1.00 61.75 432 PHE A CA 1
ATOM 3518 C C . PHE A 1 432 ? -20.679 -2.536 31.093 1.00 61.75 432 PHE A C 1
ATOM 3520 O O . PHE A 1 432 ? -19.495 -2.608 31.440 1.00 61.75 432 PHE A O 1
ATOM 3527 N N . ILE A 1 433 ? -21.041 -1.979 29.929 1.00 60.09 433 ILE A N 1
ATOM 3528 C CA . ILE A 1 433 ? -20.075 -1.445 28.952 1.00 60.09 433 ILE A CA 1
ATOM 3529 C C . ILE A 1 433 ? -19.291 -0.273 29.535 1.00 60.09 433 ILE A C 1
ATOM 3531 O O . ILE A 1 433 ? -18.057 -0.279 29.483 1.00 60.09 433 ILE A O 1
ATOM 3535 N N . LYS A 1 434 ? -19.972 0.666 30.198 1.00 62.91 434 LYS A N 1
ATOM 3536 C CA . LYS A 1 434 ? -19.345 1.799 30.894 1.00 62.91 434 LYS A CA 1
ATOM 3537 C C . LYS A 1 434 ? -18.330 1.355 31.959 1.00 62.91 434 LYS A C 1
ATOM 3539 O O . LYS A 1 434 ? -17.283 1.983 32.111 1.00 62.91 434 LYS A O 1
ATOM 3544 N N . ASN A 1 435 ? -18.599 0.252 32.663 1.00 58.28 435 ASN A N 1
ATOM 3545 C CA . ASN A 1 435 ? -17.715 -0.315 33.692 1.00 58.28 435 ASN A CA 1
ATOM 3546 C C . ASN A 1 435 ? -16.594 -1.210 33.135 1.00 58.28 435 ASN A C 1
ATOM 3548 O O . ASN A 1 435 ? -15.571 -1.435 33.797 1.00 58.28 435 ASN A O 1
ATOM 3552 N N . MET A 1 436 ? -16.768 -1.764 31.938 1.00 55.69 436 MET A N 1
ATOM 3553 C CA . MET A 1 436 ? -15.769 -2.575 31.244 1.00 55.69 436 MET A CA 1
ATOM 3554 C C . MET A 1 436 ? -14.728 -1.736 30.508 1.00 55.69 436 MET A C 1
ATOM 3556 O O . MET A 1 436 ? -13.543 -2.084 30.488 1.00 55.69 436 MET A O 1
ATOM 3560 N N . ILE A 1 437 ? -15.185 -0.649 29.900 1.00 56.22 437 ILE A N 1
ATOM 3561 C CA . ILE A 1 437 ? -14.381 0.295 29.151 1.00 56.22 437 ILE A CA 1
ATOM 3562 C C . ILE A 1 437 ? -13.384 0.970 30.098 1.00 56.22 437 ILE A C 1
ATOM 3564 O O . ILE A 1 437 ? -13.729 1.575 31.112 1.00 56.22 437 ILE A O 1
ATOM 3568 N N . ILE A 1 438 ? -12.098 0.851 29.786 1.00 53.09 438 ILE A N 1
ATOM 3569 C CA . ILE A 1 438 ? -11.057 1.529 30.552 1.00 53.09 438 ILE A CA 1
ATOM 3570 C C . ILE A 1 438 ? -11.237 3.036 30.342 1.00 53.09 438 ILE A C 1
ATOM 3572 O O . ILE A 1 438 ? -11.185 3.482 29.196 1.00 53.09 438 ILE A O 1
ATOM 3576 N N . LYS A 1 439 ? -11.402 3.808 31.432 1.00 55.28 439 LYS A N 1
ATOM 3577 C CA . LYS A 1 439 ? -11.490 5.280 31.386 1.00 55.28 439 LYS A CA 1
ATOM 3578 C C . LYS A 1 439 ? -10.390 5.842 30.448 1.00 55.28 439 LYS A C 1
ATOM 3580 O O . LYS A 1 439 ? -9.216 5.481 30.621 1.00 55.28 439 LYS A O 1
ATOM 3585 N N . PRO A 1 440 ? -10.743 6.651 29.430 1.00 51.50 440 PRO A N 1
ATOM 3586 C CA . PRO A 1 440 ? -9.788 7.161 28.445 1.00 51.50 440 PRO A CA 1
ATOM 3587 C C . PRO A 1 440 ? -8.695 8.014 29.109 1.00 51.50 440 PRO A C 1
ATOM 3589 O O . PRO A 1 440 ? -8.940 8.684 30.108 1.00 51.50 440 PRO A O 1
ATOM 3592 N N . LEU A 1 441 ? -7.474 7.995 28.555 1.00 52.31 441 LEU A N 1
ATOM 3593 C CA . LEU A 1 441 ? -6.360 8.828 29.043 1.00 52.31 441 LEU A CA 1
ATOM 3594 C C . LEU A 1 441 ? -6.478 10.296 28.618 1.00 52.31 441 LEU A C 1
ATOM 3596 O O . LEU A 1 441 ? -5.628 11.083 29.019 1.00 52.31 441 LEU A O 1
ATOM 3600 N N . THR A 1 442 ? -7.441 10.647 27.764 1.00 44.12 442 THR A N 1
ATOM 3601 C CA . THR A 1 442 ? -7.436 11.891 26.976 1.00 44.12 442 THR A CA 1
ATOM 3602 C C . THR A 1 442 ? -8.716 12.721 27.082 1.00 44.12 442 THR A C 1
ATOM 3604 O O . THR A 1 442 ? -8.741 13.834 26.564 1.00 44.12 442 THR A O 1
ATOM 3607 N N . SER A 1 443 ? -9.745 12.266 27.802 1.00 38.94 443 SER A N 1
ATOM 3608 C CA . SER A 1 443 ? -11.012 13.004 27.926 1.00 38.94 443 SER A CA 1
ATOM 3609 C C . SER A 1 443 ? -11.081 13.825 29.222 1.00 38.94 443 SER A C 1
ATOM 3611 O O . SER A 1 443 ? -11.057 13.247 30.311 1.00 38.94 443 SER A O 1
ATOM 3613 N N . PRO A 1 444 ? -11.220 15.162 29.138 1.00 36.38 444 PRO A N 1
ATOM 3614 C CA . PRO A 1 444 ? -11.902 15.947 30.161 1.00 36.38 444 PRO A CA 1
ATOM 3615 C C . PRO A 1 444 ? -13.202 16.606 29.633 1.00 36.38 444 PRO A C 1
ATOM 3617 O O . PRO A 1 444 ? -13.314 16.825 28.428 1.00 36.38 444 PRO A O 1
ATOM 3620 N N . PRO A 1 445 ? -14.137 17.005 30.524 1.00 43.84 445 PRO A N 1
ATOM 3621 C CA . PRO A 1 445 ? -14.049 16.887 31.971 1.00 43.84 445 PRO A CA 1
ATOM 3622 C C . PRO A 1 445 ? -14.938 15.768 32.521 1.00 43.84 445 PRO A C 1
ATOM 3624 O O . PRO A 1 445 ? -16.065 15.541 32.091 1.00 43.84 445 PRO A O 1
ATOM 3627 N N . PHE A 1 446 ? -14.403 15.112 33.546 1.00 36.28 446 PHE A N 1
ATOM 3628 C CA . PHE A 1 446 ? -15.191 14.553 34.631 1.00 36.28 446 PHE A CA 1
ATOM 3629 C C . PHE A 1 446 ? -16.306 15.548 34.979 1.00 36.28 446 PHE A C 1
ATOM 3631 O O . PHE A 1 446 ? -16.007 16.695 35.316 1.00 36.28 446 PHE A O 1
ATOM 3638 N N . THR A 1 447 ? -17.569 15.132 34.908 1.00 31.53 447 THR A N 1
ATOM 3639 C CA . THR A 1 447 ? -18.596 15.767 35.733 1.00 31.53 447 THR A CA 1
ATOM 3640 C C . THR A 1 447 ? -18.098 15.652 37.163 1.00 31.53 447 THR A C 1
ATOM 3642 O O . THR A 1 447 ? -17.935 14.545 37.676 1.00 31.53 447 THR A O 1
ATOM 3645 N N . VAL A 1 448 ? -17.734 16.793 37.739 1.00 30.52 448 VAL A N 1
ATOM 3646 C CA . VAL A 1 448 ? -17.313 16.911 39.128 1.00 30.52 448 VAL A CA 1
ATOM 3647 C C . VAL A 1 448 ? -18.521 16.498 39.962 1.00 30.52 448 VAL A C 1
ATOM 3649 O O . VAL A 1 448 ? -19.449 17.278 40.131 1.00 30.52 448 VAL A O 1
ATOM 3652 N N . SER A 1 449 ? -18.561 15.246 40.412 1.00 39.38 449 SER A N 1
ATOM 3653 C CA . SER A 1 449 ? -19.159 14.981 41.712 1.00 39.38 449 SER A CA 1
ATOM 3654 C C . SER A 1 449 ? -18.178 15.528 42.741 1.00 39.38 449 SER A C 1
ATOM 3656 O O . SER A 1 449 ? -16.966 15.355 42.582 1.00 39.38 449 SER A O 1
ATOM 3658 N N . ASP A 1 450 ? -18.683 16.188 43.779 1.00 38.00 450 ASP A N 1
ATOM 3659 C CA . ASP A 1 450 ? -17.862 16.861 44.796 1.00 38.00 450 ASP A CA 1
ATOM 3660 C C . ASP A 1 450 ? -16.935 15.909 45.583 1.00 38.00 450 ASP A C 1
ATOM 3662 O O . ASP A 1 450 ? -16.051 16.347 46.317 1.00 38.00 450 ASP A O 1
ATOM 3666 N N . GLU A 1 451 ? -17.034 14.599 45.347 1.00 44.16 451 GLU A N 1
ATOM 3667 C CA . GLU A 1 451 ? -16.143 13.578 45.888 1.00 44.16 451 GLU A CA 1
ATOM 3668 C C . GLU A 1 451 ? -15.447 12.796 44.763 1.00 44.16 451 GLU A C 1
ATOM 3670 O O . GLU A 1 451 ? -15.954 11.799 44.251 1.00 44.16 451 GLU A O 1
ATOM 3675 N N . LEU A 1 452 ? -14.253 13.244 44.361 1.00 48.94 452 LEU A N 1
ATOM 3676 C CA . LEU A 1 452 ? -13.341 12.433 43.545 1.00 48.94 452 LEU A CA 1
ATOM 3677 C C . LEU A 1 452 ? -12.580 11.452 44.443 1.00 48.94 452 LEU A C 1
ATOM 3679 O O . LEU A 1 452 ? -11.967 11.860 45.436 1.00 48.94 452 LEU A O 1
ATOM 3683 N N . THR A 1 453 ? -12.514 10.183 44.045 1.00 57.44 453 THR A N 1
ATOM 3684 C CA . THR A 1 453 ? -11.637 9.202 44.703 1.00 57.44 453 THR A CA 1
ATOM 3685 C C . THR A 1 453 ? -10.157 9.569 44.508 1.00 57.44 453 THR A C 1
ATOM 3687 O O . THR A 1 453 ? -9.779 10.223 43.530 1.00 57.44 453 THR A O 1
ATOM 3690 N N . ASP A 1 454 ? -9.263 9.111 45.391 1.00 56.53 454 ASP A N 1
ATOM 3691 C CA . ASP A 1 454 ? -7.818 9.389 45.272 1.00 56.53 454 ASP A CA 1
ATOM 3692 C C . ASP A 1 454 ? -7.200 8.843 43.973 1.00 56.53 454 ASP A C 1
ATOM 3694 O O . ASP A 1 454 ? -6.266 9.425 43.410 1.00 56.53 454 ASP A O 1
ATOM 3698 N N . SER A 1 455 ? -7.770 7.761 43.434 1.00 59.69 455 SER A N 1
ATOM 3699 C CA . SER A 1 455 ? -7.404 7.227 42.121 1.00 59.69 455 SER A CA 1
ATOM 3700 C C . SER A 1 455 ? -7.766 8.188 40.982 1.00 59.69 455 SER A C 1
ATOM 3702 O O . SER A 1 455 ? -6.985 8.352 40.044 1.00 59.69 455 SER A O 1
ATOM 3704 N N . GLU A 1 456 ? -8.927 8.839 41.042 1.00 57.94 456 GLU A N 1
ATOM 3705 C CA . GLU A 1 456 ? -9.381 9.790 40.018 1.00 57.94 456 GLU A CA 1
ATOM 3706 C C . GLU A 1 456 ? -8.614 11.110 40.090 1.00 57.94 456 GLU A C 1
ATOM 3708 O O . GLU A 1 456 ? -8.208 11.644 39.055 1.00 57.94 456 GLU A O 1
ATOM 3713 N N . LYS A 1 457 ? -8.306 11.590 41.301 1.00 60.19 457 LYS A N 1
ATOM 3714 C CA . LYS A 1 457 ? -7.423 12.751 41.504 1.00 60.19 457 LYS A CA 1
ATOM 3715 C C . LYS A 1 457 ? -6.050 12.524 40.867 1.00 60.19 457 LYS A C 1
ATOM 3717 O O . LYS A 1 457 ? -5.545 13.395 40.157 1.00 60.19 457 LYS A O 1
ATOM 3722 N N . LYS A 1 458 ? -5.462 11.336 41.053 1.00 66.88 458 LYS A N 1
ATOM 3723 C CA . LYS A 1 458 ? -4.183 10.958 40.432 1.00 66.88 458 LYS A CA 1
ATOM 3724 C C . LYS A 1 458 ? -4.263 10.922 38.901 1.00 66.88 458 LYS A C 1
ATOM 3726 O O . LYS A 1 458 ? -3.388 11.474 38.238 1.00 66.88 458 LYS A O 1
ATOM 3731 N N . GLN A 1 459 ? -5.329 10.347 38.338 1.00 64.69 459 GLN A N 1
ATOM 3732 C CA . GLN A 1 459 ? -5.559 10.328 36.886 1.00 64.69 459 GLN A CA 1
ATOM 3733 C C . GLN A 1 459 ? -5.692 11.740 36.302 1.00 64.69 459 GLN A C 1
ATOM 3735 O O . GLN A 1 459 ? -5.113 12.030 35.256 1.00 64.69 459 GLN A O 1
ATOM 3740 N N . LEU A 1 460 ? -6.397 12.639 36.991 1.00 64.06 460 LEU A N 1
ATOM 3741 C CA . LEU A 1 460 ? -6.546 14.031 36.571 1.00 64.06 460 LEU A CA 1
ATOM 3742 C C . LEU A 1 460 ? -5.206 14.787 36.583 1.00 64.06 460 LEU A C 1
ATOM 3744 O O . LEU A 1 460 ? -4.934 15.575 35.675 1.00 64.06 460 LEU A O 1
ATOM 3748 N N . ILE A 1 461 ? -4.357 14.546 37.587 1.00 66.06 461 ILE A N 1
ATOM 3749 C CA . ILE A 1 461 ? -3.001 15.115 37.655 1.00 66.06 461 ILE A CA 1
ATOM 3750 C C . ILE A 1 461 ? -2.151 14.620 36.478 1.00 66.06 461 ILE A C 1
ATOM 3752 O O . ILE A 1 461 ? -1.517 15.430 35.793 1.00 66.06 461 ILE A O 1
ATOM 3756 N N . ASP A 1 462 ? -2.173 13.315 36.202 1.00 68.19 462 ASP A N 1
ATOM 3757 C CA . ASP A 1 462 ? -1.427 12.718 35.092 1.00 68.19 462 ASP A CA 1
ATOM 3758 C C . ASP A 1 462 ? -1.923 13.232 33.727 1.00 68.19 462 ASP A C 1
ATOM 3760 O O . ASP A 1 462 ? -1.103 13.569 32.869 1.00 68.19 462 ASP A O 1
ATOM 3764 N N . LEU A 1 463 ? -3.239 13.410 33.551 1.00 68.31 463 LEU A N 1
ATOM 3765 C CA . LEU A 1 463 ? -3.849 14.013 32.358 1.00 68.31 463 LEU A CA 1
ATOM 3766 C C . LEU A 1 463 ? -3.427 15.479 32.173 1.00 68.31 463 LEU A C 1
ATOM 3768 O O . LEU A 1 463 ? -3.028 15.882 31.080 1.00 68.31 463 LEU A O 1
ATOM 3772 N N . LYS A 1 464 ? -3.466 16.297 33.234 1.00 72.25 464 LYS A N 1
ATOM 3773 C CA . LYS A 1 464 ? -3.008 17.700 33.179 1.00 72.25 464 LYS A CA 1
ATOM 3774 C C . LYS A 1 464 ? -1.529 17.787 32.802 1.00 72.25 464 LYS A C 1
ATOM 3776 O O . LYS A 1 464 ? -1.146 18.617 31.973 1.00 72.25 464 LYS A O 1
ATOM 3781 N N . LYS A 1 465 ? -0.699 16.905 33.367 1.00 76.62 465 LYS A N 1
ATOM 3782 C CA . LYS A 1 465 ? 0.726 16.795 33.033 1.00 76.62 465 LYS A CA 1
ATOM 3783 C C . LYS A 1 465 ? 0.928 16.387 31.574 1.00 76.62 465 LYS A C 1
ATOM 3785 O O . LYS A 1 465 ? 1.735 17.006 30.883 1.00 76.62 465 LYS A O 1
ATOM 3790 N N . TYR A 1 466 ? 0.180 15.396 31.097 1.00 78.69 466 TYR A N 1
ATOM 3791 C CA . TYR A 1 466 ? 0.203 14.946 29.708 1.00 78.69 466 TYR A CA 1
ATOM 3792 C C . TYR A 1 466 ? -0.174 16.076 28.734 1.00 78.69 466 TYR A C 1
ATOM 3794 O O . TYR A 1 466 ? 0.605 16.402 27.837 1.00 78.69 466 TYR A O 1
ATOM 3802 N N . ASN A 1 467 ? -1.292 16.763 28.979 1.00 76.81 467 ASN A N 1
ATOM 3803 C CA . ASN A 1 467 ? -1.764 17.878 28.154 1.00 76.81 467 ASN A CA 1
ATOM 3804 C C . ASN A 1 467 ? -0.781 19.061 28.134 1.00 76.81 467 ASN A C 1
ATOM 3806 O O . ASN A 1 467 ? -0.575 19.682 27.092 1.00 76.81 467 ASN A O 1
ATOM 3810 N N . SER A 1 468 ? -0.125 19.357 29.261 1.00 80.50 468 SER A N 1
ATOM 3811 C CA . SER A 1 468 ? 0.934 20.374 29.323 1.00 80.50 468 SER A CA 1
ATOM 3812 C C . SER A 1 468 ? 2.137 20.007 28.443 1.00 80.50 468 SER A C 1
ATOM 3814 O O . SER A 1 468 ? 2.623 20.840 27.673 1.00 80.50 468 SER A O 1
ATOM 3816 N N . ILE A 1 469 ? 2.578 18.742 28.485 1.00 84.06 469 ILE A N 1
ATOM 3817 C CA . ILE A 1 469 ? 3.667 18.241 27.633 1.00 84.06 469 ILE A CA 1
ATOM 3818 C C . ILE A 1 469 ? 3.294 18.362 26.147 1.00 84.06 469 ILE A C 1
ATOM 3820 O O . ILE A 1 469 ? 4.129 18.803 25.355 1.00 84.06 469 ILE A O 1
ATOM 3824 N N . LEU A 1 470 ? 2.055 18.023 25.769 1.00 83.44 470 LEU A N 1
ATOM 3825 C CA . LEU A 1 470 ? 1.571 18.161 24.391 1.00 83.44 470 LEU A CA 1
ATOM 3826 C C . LEU A 1 470 ? 1.592 19.616 23.907 1.00 83.44 470 LEU A C 1
ATOM 3828 O O . LEU A 1 470 ? 2.135 19.884 22.836 1.00 83.44 470 LEU A O 1
ATOM 3832 N N . ARG A 1 471 ? 1.092 20.568 24.708 1.00 84.88 471 ARG A N 1
ATOM 3833 C CA . ARG A 1 471 ? 1.106 22.003 24.358 1.00 84.88 471 ARG A CA 1
ATOM 3834 C C . ARG A 1 471 ? 2.525 22.535 24.151 1.00 84.88 471 ARG A C 1
ATOM 3836 O O . ARG A 1 471 ? 2.795 23.197 23.153 1.00 84.88 471 ARG A O 1
ATOM 3843 N N . GLN A 1 472 ? 3.452 22.202 25.055 1.00 88.50 472 GLN A N 1
ATOM 3844 C CA . GLN A 1 472 ? 4.864 22.585 24.914 1.00 88.50 472 GLN A CA 1
ATOM 3845 C C . GLN A 1 472 ? 5.485 22.010 23.638 1.00 88.50 472 GLN A C 1
ATOM 3847 O O . GLN A 1 472 ? 6.243 22.687 22.946 1.00 88.50 472 GLN A O 1
ATOM 3852 N N . LYS A 1 473 ? 5.166 20.751 23.328 1.00 90.00 473 LYS A N 1
ATOM 3853 C CA . LYS A 1 473 ? 5.645 20.068 22.128 1.00 90.00 473 LYS A CA 1
ATOM 3854 C C . LYS A 1 473 ? 5.094 20.726 20.854 1.00 90.00 473 LYS A C 1
ATOM 3856 O O . LYS A 1 473 ? 5.871 20.953 19.933 1.00 90.00 473 LYS A O 1
ATOM 3861 N N . GLY A 1 474 ? 3.809 21.093 20.838 1.00 88.31 474 GLY A N 1
ATOM 3862 C CA . GLY A 1 474 ? 3.164 21.829 19.743 1.00 88.31 474 GLY A CA 1
ATOM 3863 C C . GLY A 1 474 ? 3.873 23.147 19.428 1.00 88.31 474 GLY A C 1
ATOM 3864 O O . GLY A 1 474 ? 4.348 23.321 18.309 1.00 88.31 474 GLY A O 1
ATOM 3865 N N . GLY A 1 475 ? 4.092 23.994 20.441 1.00 90.44 475 GLY A N 1
ATOM 3866 C CA . GLY A 1 475 ? 4.782 25.278 20.252 1.00 90.44 475 GLY A CA 1
ATOM 3867 C C . GLY A 1 475 ? 6.231 25.148 19.757 1.00 90.44 475 GLY A C 1
ATOM 3868 O O . GLY A 1 475 ? 6.723 26.008 19.029 1.00 90.44 475 GLY A O 1
ATOM 3869 N N . ILE A 1 476 ? 6.930 24.055 20.096 1.00 93.25 476 ILE A N 1
ATOM 3870 C CA . ILE A 1 476 ? 8.257 23.759 19.527 1.00 93.25 476 ILE A CA 1
ATOM 3871 C C . ILE A 1 476 ? 8.152 23.461 18.028 1.00 93.25 476 ILE A C 1
ATOM 3873 O O . ILE A 1 476 ? 8.999 23.913 17.255 1.00 93.25 476 ILE A O 1
ATOM 3877 N N . TYR A 1 477 ? 7.147 22.691 17.613 1.00 94.19 477 TYR A N 1
ATOM 3878 C CA . TYR A 1 477 ? 6.975 22.344 16.208 1.00 94.19 477 TYR A CA 1
ATOM 3879 C C . TYR A 1 477 ? 6.504 23.523 15.361 1.00 94.19 477 TYR A C 1
ATOM 3881 O O . TYR A 1 477 ? 7.011 23.664 14.252 1.00 94.19 477 TYR A O 1
ATOM 3889 N N . ASP A 1 478 ? 5.671 24.420 15.897 1.00 92.88 478 ASP A N 1
ATOM 3890 C CA . ASP A 1 478 ? 5.296 25.671 15.220 1.00 92.88 478 ASP A CA 1
ATOM 3891 C C . ASP A 1 478 ? 6.541 26.517 14.893 1.00 92.88 478 ASP A C 1
ATOM 3893 O O . ASP A 1 478 ? 6.725 26.978 13.766 1.00 92.88 478 ASP A O 1
ATOM 3897 N N . GLN A 1 479 ? 7.477 26.639 15.844 1.00 94.19 479 GLN A N 1
ATOM 3898 C CA . GLN A 1 479 ? 8.760 27.319 15.611 1.00 94.19 479 GLN A CA 1
ATOM 3899 C C . GLN A 1 479 ? 9.627 26.599 14.568 1.00 94.19 479 GLN A C 1
ATOM 3901 O O . GLN A 1 479 ? 10.312 27.239 13.765 1.00 94.19 479 GLN A O 1
ATOM 3906 N N . MET A 1 480 ? 9.625 25.263 14.569 1.00 93.69 480 MET A N 1
ATOM 3907 C CA . MET A 1 480 ? 10.356 24.481 13.569 1.00 93.69 480 MET A CA 1
ATOM 3908 C C . MET A 1 480 ? 9.768 24.651 12.165 1.00 93.69 480 MET A C 1
ATOM 3910 O O . MET A 1 480 ? 10.540 24.724 11.203 1.00 93.69 480 MET A O 1
ATOM 3914 N N . ASP A 1 481 ? 8.443 24.725 12.045 1.00 91.88 481 ASP A N 1
ATOM 3915 C CA . ASP A 1 481 ? 7.737 24.975 10.789 1.00 91.88 481 ASP A CA 1
ATOM 3916 C C . ASP A 1 481 ? 8.055 26.385 10.268 1.00 91.88 481 ASP A C 1
ATOM 3918 O O . ASP A 1 481 ? 8.479 26.519 9.118 1.00 91.88 481 ASP A O 1
ATOM 3922 N N . ALA A 1 482 ? 8.025 27.407 11.132 1.00 92.12 482 ALA A N 1
ATOM 3923 C CA . ALA A 1 482 ? 8.423 28.776 10.785 1.00 92.12 482 ALA A CA 1
ATOM 3924 C C . ALA A 1 482 ? 9.874 28.864 10.272 1.00 92.12 482 ALA A C 1
ATOM 3926 O O . ALA A 1 482 ? 10.147 29.482 9.242 1.00 92.12 482 ALA A O 1
ATOM 3927 N N . ASN A 1 483 ? 10.820 28.178 10.926 1.00 92.25 483 ASN A N 1
ATOM 3928 C CA . ASN A 1 483 ? 12.207 28.102 10.451 1.00 92.25 483 ASN A CA 1
ATOM 3929 C C . ASN A 1 483 ? 12.327 27.419 9.076 1.00 92.25 483 ASN A C 1
ATOM 3931 O O . ASN A 1 483 ? 13.216 27.754 8.285 1.00 92.25 483 ASN A O 1
ATOM 3935 N N . SER A 1 484 ? 11.457 26.444 8.806 1.00 89.50 484 SER A N 1
ATOM 3936 C CA . SER A 1 484 ? 11.490 25.616 7.597 1.00 89.50 484 SER A CA 1
ATOM 3937 C C . SER A 1 484 ? 10.749 26.243 6.414 1.00 89.50 484 SER A C 1
ATOM 3939 O O . SER A 1 484 ? 11.023 25.857 5.280 1.00 89.50 484 SER A O 1
ATOM 3941 N N . ALA A 1 485 ? 9.882 27.235 6.651 1.00 87.62 485 ALA A N 1
ATOM 3942 C CA . ALA A 1 485 ? 9.097 27.927 5.624 1.00 87.62 485 ALA A CA 1
ATOM 3943 C C . ALA A 1 485 ? 9.960 28.536 4.504 1.00 87.62 485 ALA A C 1
ATOM 3945 O O . ALA A 1 485 ? 9.538 28.619 3.356 1.00 87.62 485 ALA A O 1
ATOM 3946 N N . SER A 1 486 ? 11.205 28.905 4.821 1.00 86.00 486 SER A N 1
ATOM 3947 C CA . SER A 1 486 ? 12.149 29.457 3.845 1.00 86.00 486 SER A CA 1
ATOM 3948 C C . SER A 1 486 ? 12.643 28.455 2.793 1.00 86.00 486 SER A C 1
ATOM 3950 O O . SER A 1 486 ? 13.216 28.895 1.801 1.00 86.00 486 SER A O 1
ATOM 3952 N N . PHE A 1 487 ? 12.470 27.141 2.988 1.00 91.62 487 PHE A N 1
ATOM 3953 C CA . PHE A 1 487 ? 12.904 26.097 2.052 1.00 91.62 487 PHE A CA 1
ATOM 3954 C C . PHE A 1 487 ? 11.698 25.515 1.315 1.00 91.62 487 PHE A C 1
ATOM 3956 O O . PHE A 1 487 ? 10.876 24.818 1.917 1.00 91.62 487 PHE A O 1
ATOM 3963 N N . THR A 1 488 ? 11.570 25.809 0.023 1.00 90.19 488 THR A N 1
ATOM 3964 C CA . THR A 1 488 ? 10.351 25.490 -0.737 1.00 90.19 488 THR A CA 1
ATOM 3965 C C . THR A 1 488 ? 10.255 24.005 -1.096 1.00 90.19 488 THR A C 1
ATOM 3967 O O . THR A 1 488 ? 11.213 23.235 -0.958 1.00 90.19 488 THR A O 1
ATOM 3970 N N . LYS A 1 489 ? 9.074 23.578 -1.560 1.00 87.25 489 LYS A N 1
ATOM 3971 C CA . LYS A 1 489 ? 8.835 22.213 -2.052 1.00 87.25 489 LYS A CA 1
ATOM 3972 C C . LYS A 1 489 ? 9.718 21.887 -3.260 1.00 87.25 489 LYS A C 1
ATOM 3974 O O . LYS A 1 489 ? 10.292 20.799 -3.342 1.00 87.25 489 LYS A O 1
ATOM 3979 N N . GLU A 1 490 ? 9.866 22.838 -4.175 1.00 88.31 490 GLU A N 1
ATOM 3980 C CA . GLU A 1 490 ? 10.670 22.727 -5.393 1.00 88.31 490 GLU A CA 1
ATOM 3981 C C . GLU A 1 490 ? 12.156 22.613 -5.053 1.00 88.31 490 GLU A C 1
ATOM 3983 O O . GLU A 1 490 ? 12.837 21.727 -5.570 1.00 88.31 490 GLU A O 1
ATOM 3988 N N . GLU A 1 491 ? 12.641 23.443 -4.125 1.00 92.62 491 GLU A N 1
ATOM 3989 C CA . GLU A 1 491 ? 14.019 23.392 -3.631 1.00 92.62 491 GLU A CA 1
ATOM 3990 C C . GLU A 1 491 ? 14.335 22.045 -2.967 1.00 92.62 491 GLU A C 1
ATOM 3992 O O . GLU A 1 491 ? 15.394 21.460 -3.213 1.00 92.62 491 GLU A O 1
ATOM 3997 N N . HIS A 1 492 ? 13.404 21.511 -2.167 1.00 90.62 492 HIS A N 1
ATOM 3998 C CA . HIS A 1 492 ? 13.544 20.182 -1.568 1.00 90.62 492 HIS A CA 1
ATOM 3999 C C . HIS A 1 492 ? 13.604 19.082 -2.627 1.00 90.62 492 HIS A C 1
ATOM 4001 O O . HIS A 1 492 ? 14.499 18.235 -2.595 1.00 90.62 492 HIS A O 1
ATOM 4007 N N . ARG A 1 493 ? 12.691 19.108 -3.605 1.00 87.38 493 ARG A N 1
ATOM 4008 C CA . ARG A 1 493 ? 12.664 18.139 -4.709 1.00 87.38 493 ARG A CA 1
ATOM 4009 C C . ARG A 1 493 ? 13.952 18.187 -5.534 1.00 87.38 493 ARG A C 1
ATOM 4011 O O . ARG A 1 493 ? 14.493 17.138 -5.885 1.00 87.38 493 ARG A O 1
ATOM 4018 N N . GLN A 1 494 ? 14.459 19.383 -5.820 1.00 89.56 494 GLN A N 1
ATOM 4019 C CA . GLN A 1 494 ? 15.712 19.572 -6.544 1.00 89.56 494 GLN A CA 1
ATOM 4020 C C . GLN A 1 494 ? 16.903 19.041 -5.739 1.00 89.56 494 GLN A C 1
ATOM 4022 O O . GLN A 1 494 ? 17.724 18.300 -6.282 1.00 89.56 494 GLN A O 1
ATOM 4027 N N . LEU A 1 495 ? 16.971 19.330 -4.434 1.00 90.88 495 LEU A N 1
ATOM 4028 C CA . LEU A 1 495 ? 18.024 18.811 -3.559 1.00 90.88 495 LEU A CA 1
ATOM 4029 C C . LEU A 1 495 ? 17.986 17.279 -3.452 1.00 90.88 495 LEU A C 1
ATOM 4031 O O . LEU A 1 495 ? 19.042 16.646 -3.500 1.00 90.88 495 LEU A O 1
ATOM 4035 N N . LEU A 1 496 ? 16.796 16.676 -3.352 1.00 86.62 496 LEU A N 1
ATOM 4036 C CA . LEU A 1 496 ? 16.622 15.220 -3.369 1.00 86.62 496 LEU A CA 1
ATOM 4037 C C . LEU A 1 496 ? 17.163 14.596 -4.658 1.00 86.62 496 LEU A C 1
ATOM 4039 O O . LEU A 1 496 ? 17.974 13.672 -4.587 1.00 86.62 496 LEU A O 1
ATOM 4043 N N . SER A 1 497 ? 16.767 15.137 -5.812 1.00 83.75 497 SER A N 1
ATOM 4044 C CA . SER A 1 497 ? 17.212 14.671 -7.129 1.00 83.75 497 SER A CA 1
ATOM 4045 C C . SER A 1 497 ? 18.736 14.770 -7.287 1.00 83.75 497 SER A C 1
ATOM 4047 O O . SER A 1 497 ? 19.400 13.797 -7.648 1.00 83.75 497 SER A O 1
ATOM 4049 N N . LEU A 1 498 ? 19.327 15.918 -6.939 1.00 87.00 498 LEU A N 1
ATOM 4050 C CA . LEU A 1 498 ? 20.778 16.127 -7.021 1.00 87.00 498 LEU A CA 1
ATOM 4051 C C . LEU A 1 498 ? 21.549 15.213 -6.054 1.00 87.00 498 LEU A C 1
ATOM 4053 O O . LEU A 1 498 ? 22.586 14.650 -6.415 1.00 87.00 498 LEU A O 1
ATOM 4057 N N . ASN A 1 499 ? 21.033 15.011 -4.835 1.00 86.69 499 ASN A N 1
ATOM 4058 C CA . ASN A 1 499 ? 21.624 14.085 -3.869 1.00 86.69 499 ASN A CA 1
ATOM 4059 C C . ASN A 1 499 ? 21.542 12.628 -4.352 1.00 86.69 499 ASN A C 1
ATOM 4061 O O . ASN A 1 499 ? 22.492 11.872 -4.156 1.00 86.69 499 ASN A O 1
ATOM 4065 N N . ALA A 1 500 ? 20.442 12.234 -5.002 1.00 78.75 500 ALA A N 1
ATOM 4066 C CA . ALA A 1 500 ? 20.286 10.908 -5.595 1.00 78.75 500 ALA A CA 1
ATOM 4067 C C . ALA A 1 500 ? 21.302 10.671 -6.722 1.00 78.75 500 ALA A C 1
ATOM 4069 O O . ALA A 1 500 ? 22.052 9.698 -6.654 1.00 78.75 500 ALA A O 1
ATOM 4070 N N . LYS A 1 501 ? 21.430 11.610 -7.674 1.00 77.31 501 LYS A N 1
ATOM 4071 C CA . LYS A 1 501 ? 22.453 11.554 -8.736 1.00 77.31 501 LYS A CA 1
ATOM 4072 C C . LYS A 1 501 ? 23.863 11.383 -8.163 1.00 77.31 501 LYS A C 1
ATOM 4074 O O . LYS A 1 501 ? 24.598 10.485 -8.570 1.00 77.31 501 LYS A O 1
ATOM 4079 N N . LYS A 1 502 ? 24.218 12.187 -7.154 1.00 79.44 502 LYS A N 1
ATOM 4080 C CA . LYS A 1 502 ? 25.521 12.102 -6.478 1.00 79.44 502 LYS A CA 1
ATOM 4081 C C . LYS A 1 502 ? 25.726 10.756 -5.778 1.00 79.44 502 LYS A C 1
ATOM 4083 O O . LYS A 1 502 ? 26.804 10.168 -5.870 1.00 79.44 502 LYS A O 1
ATOM 4088 N N . ASN A 1 503 ? 24.702 10.258 -5.086 1.00 76.56 503 ASN A N 1
ATOM 4089 C CA . ASN A 1 503 ? 24.742 8.952 -4.433 1.00 76.56 503 ASN A CA 1
ATOM 4090 C C . ASN A 1 503 ? 24.946 7.823 -5.446 1.00 76.56 503 ASN A C 1
ATOM 4092 O O . ASN A 1 503 ? 25.698 6.892 -5.157 1.00 76.56 503 ASN A O 1
ATOM 4096 N N . ASP A 1 504 ? 24.356 7.926 -6.630 1.00 71.62 504 ASP A N 1
ATOM 4097 C CA . ASP A 1 504 ? 24.487 6.944 -7.707 1.00 71.62 504 ASP A CA 1
ATOM 4098 C C . ASP A 1 504 ? 25.747 7.156 -8.566 1.00 71.62 504 ASP A C 1
ATOM 4100 O O . ASP A 1 504 ? 25.933 6.476 -9.569 1.00 71.62 504 ASP A O 1
ATOM 4104 N N . LYS A 1 505 ? 26.660 8.047 -8.142 1.00 73.69 505 LYS A N 1
ATOM 4105 C CA . LYS A 1 505 ? 27.904 8.400 -8.854 1.00 73.69 505 LYS A CA 1
ATOM 4106 C C . LYS A 1 505 ? 27.662 8.896 -10.286 1.00 73.69 505 LYS A C 1
ATOM 4108 O O . LYS A 1 505 ? 28.546 8.793 -11.133 1.00 73.69 505 LYS A O 1
ATOM 4113 N N . ILE A 1 506 ? 26.486 9.460 -10.543 1.00 69.56 506 ILE A N 1
ATOM 4114 C CA . ILE A 1 506 ? 26.167 10.111 -11.808 1.00 69.56 506 ILE A CA 1
ATOM 4115 C C . ILE A 1 506 ? 26.878 11.472 -11.815 1.00 69.56 506 ILE A C 1
ATOM 4117 O O . ILE A 1 506 ? 26.693 12.244 -10.865 1.00 69.56 506 ILE A O 1
ATOM 4121 N N . PRO A 1 507 ? 27.698 11.780 -12.838 1.00 72.38 507 PRO A N 1
ATOM 4122 C CA . PRO A 1 507 ? 28.329 13.087 -12.959 1.00 72.38 507 PRO A CA 1
ATOM 4123 C C . PRO A 1 507 ? 27.276 14.198 -12.994 1.00 72.38 507 PRO A C 1
ATOM 4125 O O . PRO A 1 507 ? 26.323 14.132 -13.767 1.00 72.38 507 PRO A O 1
ATOM 4128 N N . LEU A 1 508 ? 27.459 15.208 -12.146 1.00 79.12 508 LEU A N 1
ATOM 4129 C CA . LEU A 1 508 ? 26.657 16.430 -12.161 1.00 79.12 508 LEU A CA 1
ATOM 4130 C C . LEU A 1 508 ? 27.303 17.452 -13.103 1.00 79.12 508 LEU A C 1
ATOM 4132 O O . LEU A 1 508 ? 28.532 17.533 -13.176 1.00 79.12 508 LEU A O 1
ATOM 4136 N N . THR A 1 509 ? 26.495 18.261 -13.786 1.00 84.69 509 THR A N 1
ATOM 4137 C CA . THR A 1 509 ? 26.997 19.424 -14.537 1.00 84.69 509 THR A CA 1
ATOM 4138 C C . THR A 1 509 ? 27.545 20.501 -13.589 1.00 84.69 509 THR A C 1
ATOM 4140 O O . THR A 1 509 ? 27.311 20.462 -12.379 1.00 84.69 509 THR A O 1
ATOM 4143 N N . LYS A 1 510 ? 28.279 21.493 -14.117 1.00 89.56 510 LYS A N 1
ATOM 4144 C CA . LYS A 1 510 ? 28.793 22.614 -13.305 1.00 89.56 510 LYS A CA 1
ATOM 4145 C C . LYS A 1 510 ? 27.663 23.348 -12.567 1.00 89.56 510 LYS A C 1
ATOM 4147 O O . LYS A 1 510 ? 27.758 23.529 -11.353 1.00 89.56 510 LYS A O 1
ATOM 4152 N N . ASP A 1 511 ? 26.573 23.652 -13.267 1.00 91.06 511 ASP A N 1
ATOM 4153 C CA . ASP A 1 511 ? 25.400 24.327 -12.698 1.00 91.06 511 ASP A CA 1
ATOM 4154 C C . ASP A 1 511 ? 24.718 23.468 -11.625 1.00 91.06 511 ASP A C 1
ATOM 4156 O O . ASP A 1 511 ? 24.361 23.956 -10.553 1.00 91.06 511 ASP A O 1
ATOM 4160 N N . GLU A 1 512 ? 24.591 22.159 -11.867 1.00 90.31 512 GLU A N 1
ATOM 4161 C CA . GLU A 1 512 ? 24.039 21.216 -10.891 1.00 90.31 512 GLU A CA 1
ATOM 4162 C C . GLU A 1 512 ? 24.899 21.134 -9.620 1.00 90.31 512 GLU A C 1
ATOM 4164 O O . GLU A 1 512 ? 24.362 21.016 -8.517 1.00 90.31 512 GLU A O 1
ATOM 4169 N N . ILE A 1 513 ? 26.229 21.223 -9.741 1.00 92.69 513 ILE A N 1
ATOM 4170 C CA . ILE A 1 513 ? 27.148 21.254 -8.594 1.00 92.69 513 ILE A CA 1
ATOM 4171 C C . ILE A 1 513 ? 26.946 22.531 -7.772 1.00 92.69 513 ILE A C 1
ATOM 4173 O O . ILE A 1 513 ? 26.905 22.464 -6.538 1.00 92.69 513 ILE A O 1
ATOM 4177 N N . GLU A 1 514 ? 26.828 23.686 -8.425 1.00 94.31 514 GLU A N 1
ATOM 4178 C CA . GLU A 1 514 ? 26.599 24.965 -7.750 1.00 94.31 514 GLU A CA 1
ATOM 4179 C C . GLU A 1 514 ? 25.242 24.986 -7.038 1.00 94.31 514 GLU A C 1
ATOM 4181 O O . GLU A 1 514 ? 25.165 25.272 -5.837 1.00 94.31 514 GLU A O 1
ATOM 4186 N N . GLN A 1 515 ? 24.184 24.572 -7.739 1.00 95.19 515 GLN A N 1
ATOM 4187 C CA . GLN A 1 515 ? 22.845 24.424 -7.172 1.00 95.19 515 GLN A CA 1
ATOM 4188 C C . GLN A 1 515 ? 22.846 23.457 -5.986 1.00 95.19 515 GLN A C 1
ATOM 4190 O O . GLN A 1 515 ? 22.295 23.776 -4.929 1.00 95.19 515 GLN A O 1
ATOM 4195 N N . PHE A 1 516 ? 23.519 22.308 -6.103 1.00 94.19 516 PHE A N 1
ATOM 4196 C CA . PHE A 1 516 ? 23.629 21.344 -5.012 1.00 94.19 516 PHE A CA 1
ATOM 4197 C C . PHE A 1 516 ? 24.298 21.956 -3.776 1.00 94.19 516 PHE A C 1
ATOM 4199 O O . PHE A 1 516 ? 23.797 21.779 -2.662 1.00 94.19 516 PHE A O 1
ATOM 4206 N N . LYS A 1 517 ? 25.396 22.709 -3.942 1.00 94.94 517 LYS A N 1
ATOM 4207 C CA . LYS A 1 517 ? 26.079 23.403 -2.834 1.00 94.94 517 LYS A CA 1
ATOM 4208 C C . LYS A 1 517 ? 25.173 24.447 -2.178 1.00 94.94 517 LYS A C 1
ATOM 4210 O O . LYS A 1 517 ? 25.052 24.453 -0.950 1.00 94.94 517 LYS A O 1
ATOM 4215 N N . LYS A 1 518 ? 24.504 25.285 -2.977 1.00 96.19 518 LYS A N 1
ATOM 4216 C CA . LYS A 1 518 ? 23.581 26.330 -2.504 1.00 96.19 518 LYS A CA 1
ATOM 4217 C C . LYS A 1 518 ? 22.429 25.738 -1.688 1.00 96.19 518 LYS A C 1
ATOM 4219 O O . LYS A 1 518 ? 22.217 26.136 -0.541 1.00 96.19 518 LYS A O 1
ATOM 4224 N N . LEU A 1 519 ? 21.731 24.747 -2.245 1.00 96.31 519 LEU A N 1
ATOM 4225 C CA . LEU A 1 519 ? 20.595 24.087 -1.595 1.00 96.31 519 LEU A CA 1
ATOM 4226 C C . LEU A 1 519 ? 21.024 23.319 -0.339 1.00 96.31 519 LEU A C 1
ATOM 4228 O O . LEU A 1 519 ? 20.369 23.421 0.697 1.00 96.31 519 LEU A O 1
ATOM 4232 N N . THR A 1 520 ? 22.163 22.619 -0.386 1.00 94.50 520 THR A N 1
ATOM 4233 C CA . THR A 1 520 ? 22.717 21.915 0.784 1.00 94.50 520 THR A CA 1
ATOM 4234 C C . THR A 1 520 ? 23.049 22.888 1.916 1.00 94.50 520 THR A C 1
ATOM 4236 O O . THR A 1 520 ? 22.744 22.605 3.074 1.00 94.50 520 THR A O 1
ATOM 4239 N N . SER A 1 521 ? 23.644 24.046 1.604 1.00 95.00 521 SER A N 1
ATOM 4240 C CA . SER A 1 521 ? 23.944 25.083 2.599 1.00 95.00 521 SER A CA 1
ATOM 4241 C C . SER A 1 521 ? 22.666 25.623 3.246 1.00 95.00 521 SER A C 1
ATOM 4243 O O . SER A 1 521 ? 22.559 25.646 4.473 1.00 95.00 521 SER A O 1
ATOM 4245 N N . LYS A 1 522 ? 21.656 25.972 2.437 1.00 95.94 522 LYS A N 1
ATOM 4246 C CA . LYS A 1 522 ? 20.349 26.443 2.921 1.00 95.94 522 LYS A CA 1
ATOM 4247 C C . LYS A 1 522 ? 19.676 25.415 3.840 1.00 95.94 522 LYS A C 1
ATOM 4249 O O . LYS A 1 522 ? 19.274 25.757 4.952 1.00 95.94 522 LYS A O 1
ATOM 4254 N N . PHE A 1 523 ? 19.641 24.148 3.425 1.00 94.56 523 PHE A N 1
ATOM 4255 C CA . PHE A 1 523 ? 19.081 23.049 4.214 1.00 94.56 523 PHE A CA 1
ATOM 4256 C C . PHE A 1 523 ? 19.828 22.834 5.542 1.00 94.56 523 PHE A C 1
ATOM 4258 O O . PHE A 1 523 ? 19.205 22.692 6.597 1.00 94.56 523 PHE A O 1
ATOM 4265 N N . ASN A 1 524 ? 21.166 22.863 5.526 1.00 93.69 524 ASN A N 1
ATOM 4266 C CA . ASN A 1 524 ? 21.971 22.702 6.739 1.00 93.69 524 ASN A CA 1
ATOM 4267 C C . ASN A 1 524 ? 21.762 23.851 7.737 1.00 93.69 524 ASN A C 1
ATOM 4269 O O . ASN A 1 524 ? 21.615 23.572 8.926 1.00 93.69 524 ASN A O 1
ATOM 4273 N N . LYS A 1 525 ? 21.640 25.105 7.277 1.00 94.19 525 LYS A N 1
ATOM 4274 C CA . LYS A 1 525 ? 21.330 26.250 8.156 1.00 94.19 525 LYS A CA 1
ATOM 4275 C C . LYS A 1 525 ? 20.001 26.064 8.895 1.00 94.19 525 LYS A C 1
ATOM 4277 O O . LYS A 1 525 ? 19.916 26.316 10.095 1.00 94.19 525 LYS A O 1
ATOM 4282 N N . ILE A 1 526 ? 18.960 25.588 8.208 1.00 93.00 526 ILE A N 1
ATOM 4283 C CA . ILE A 1 526 ? 17.651 25.307 8.829 1.00 93.00 526 ILE A CA 1
ATOM 4284 C C . ILE A 1 526 ? 17.773 24.172 9.847 1.00 93.00 526 ILE A C 1
ATOM 4286 O O . ILE A 1 526 ? 17.269 24.267 10.968 1.00 93.00 526 ILE A O 1
ATOM 4290 N N . LYS A 1 527 ? 18.488 23.103 9.487 1.00 91.62 527 LYS A N 1
ATOM 4291 C CA . LYS A 1 527 ? 18.747 21.976 10.385 1.00 91.62 527 LYS A CA 1
ATOM 4292 C C . LYS A 1 527 ? 19.487 22.408 11.654 1.00 91.62 527 LYS A C 1
ATOM 4294 O O . LYS A 1 527 ? 19.158 21.919 12.733 1.00 91.62 527 LYS A O 1
ATOM 4299 N N . GLU A 1 528 ? 20.461 23.304 11.537 1.00 92.12 528 GLU A N 1
ATOM 4300 C CA . GLU A 1 528 ? 21.202 23.866 12.669 1.00 92.12 528 GLU A CA 1
ATOM 4301 C C . GLU A 1 528 ? 20.295 24.696 13.580 1.00 92.12 528 GLU A C 1
ATOM 4303 O O . GLU A 1 528 ? 20.267 24.441 14.787 1.00 92.12 528 GLU A O 1
ATOM 4308 N N . LYS A 1 529 ? 19.469 25.590 13.014 1.00 92.56 529 LYS A N 1
ATOM 4309 C CA . LYS A 1 529 ? 18.443 26.338 13.769 1.00 92.56 529 LYS A CA 1
ATOM 4310 C C . LYS A 1 529 ? 17.509 25.400 14.540 1.00 92.56 529 LYS A C 1
ATOM 4312 O O . LYS A 1 529 ? 17.248 25.597 15.726 1.00 92.56 529 LYS A O 1
ATOM 4317 N N . ASN A 1 530 ? 17.074 24.319 13.895 1.00 93.06 530 ASN A N 1
ATOM 4318 C CA . ASN A 1 530 ? 16.146 23.352 14.476 1.00 93.06 530 ASN A CA 1
ATOM 4319 C C . ASN A 1 530 ? 16.817 22.301 15.378 1.00 93.06 530 ASN A C 1
ATOM 4321 O O . ASN A 1 530 ? 16.119 21.467 15.958 1.00 93.06 530 ASN A O 1
ATOM 4325 N N . LEU A 1 531 ? 18.146 22.290 15.538 1.00 91.94 531 LEU A N 1
ATOM 4326 C CA . LEU A 1 531 ? 18.843 21.226 16.273 1.00 91.94 531 LEU A CA 1
ATOM 4327 C C . LEU A 1 531 ? 18.456 21.194 17.760 1.00 91.94 531 LEU A C 1
ATOM 4329 O O . LEU A 1 531 ? 18.149 20.128 18.298 1.00 91.94 531 LEU A O 1
ATOM 4333 N N . LYS A 1 532 ? 18.453 22.358 18.425 1.00 92.88 532 LYS A N 1
ATOM 4334 C CA . LYS A 1 532 ? 18.074 22.472 19.846 1.00 92.88 532 LYS A CA 1
ATOM 4335 C C . LYS A 1 532 ? 16.586 22.164 20.054 1.00 92.88 532 LYS A C 1
ATOM 4337 O O . LYS A 1 532 ? 16.247 21.443 20.991 1.00 92.88 532 LYS A O 1
ATOM 4342 N N . LEU A 1 533 ? 15.723 22.647 19.158 1.00 93.44 533 LEU A N 1
ATOM 4343 C CA . LEU A 1 533 ? 14.277 22.391 19.176 1.00 93.44 533 LEU A CA 1
ATOM 4344 C C . LEU A 1 533 ? 13.970 20.892 19.049 1.00 93.44 533 LEU A C 1
ATOM 4346 O O . LEU A 1 533 ? 13.272 20.333 19.890 1.00 93.44 533 LEU A O 1
ATOM 4350 N N . ASN A 1 534 ? 14.612 20.205 18.098 1.00 90.50 534 ASN A N 1
ATOM 4351 C CA . ASN A 1 534 ? 14.495 18.755 17.931 1.00 90.50 534 ASN A CA 1
ATOM 4352 C C . ASN A 1 534 ? 14.892 17.968 19.190 1.00 90.50 534 ASN A C 1
ATOM 4354 O O . ASN A 1 534 ? 14.239 16.983 19.533 1.00 90.50 534 ASN A O 1
ATOM 4358 N N . ARG A 1 535 ? 15.961 18.381 19.888 1.00 92.12 535 ARG A N 1
ATOM 4359 C CA . ARG A 1 535 ? 16.376 17.738 21.148 1.00 92.12 535 ARG A CA 1
ATOM 4360 C C . ARG A 1 535 ? 15.321 17.919 22.240 1.00 92.12 535 ARG A C 1
ATOM 4362 O O . ARG A 1 535 ? 14.991 16.946 22.914 1.00 92.12 535 ARG A O 1
ATOM 4369 N N . LYS A 1 536 ? 14.758 19.126 22.378 1.00 92.25 536 LYS A N 1
ATOM 4370 C CA . LYS A 1 536 ? 13.674 19.410 23.335 1.00 92.25 536 LYS A CA 1
ATOM 4371 C C . LYS A 1 536 ? 12.424 18.578 23.030 1.00 92.25 536 LYS A C 1
ATOM 4373 O O . LYS A 1 536 ? 11.942 17.875 23.914 1.00 92.25 536 LYS A O 1
ATOM 4378 N N . ALA A 1 537 ? 11.963 18.579 21.777 1.00 91.06 537 ALA A N 1
ATOM 4379 C CA . ALA A 1 537 ? 10.822 17.774 21.341 1.00 91.06 537 ALA A CA 1
ATOM 4380 C C . ALA A 1 537 ? 11.050 16.271 21.586 1.00 91.06 537 ALA A C 1
ATOM 4382 O O . ALA A 1 537 ? 10.169 15.586 22.099 1.00 91.06 537 ALA A O 1
ATOM 4383 N N . GLY A 1 538 ? 12.255 15.760 21.302 1.00 88.94 538 GLY A N 1
ATOM 4384 C CA . GLY A 1 538 ? 12.625 14.368 21.578 1.00 88.94 538 GLY A CA 1
ATOM 4385 C C . GLY A 1 538 ? 12.602 13.999 23.068 1.00 88.94 538 GLY A C 1
ATOM 4386 O O . GLY A 1 538 ? 12.213 12.882 23.419 1.00 88.94 538 GLY A O 1
ATOM 4387 N N . GLY A 1 539 ? 12.973 14.933 23.950 1.00 89.38 539 GLY A N 1
ATOM 4388 C CA . GLY A 1 539 ? 12.851 14.766 25.401 1.00 89.38 539 GLY A CA 1
ATOM 4389 C C . GLY A 1 539 ? 11.393 14.668 25.859 1.00 89.38 539 GLY A C 1
ATOM 4390 O O . GLY A 1 539 ? 11.041 13.741 26.587 1.00 89.38 539 GLY A O 1
ATOM 4391 N N . LEU A 1 540 ? 10.527 15.569 25.381 1.00 90.19 540 LEU A N 1
ATOM 4392 C CA . LEU A 1 540 ? 9.085 15.546 25.676 1.00 90.19 540 LEU A CA 1
ATOM 4393 C C . LEU A 1 540 ? 8.411 14.270 25.151 1.00 90.19 540 LEU A C 1
ATOM 4395 O O . LEU A 1 540 ? 7.654 13.620 25.866 1.00 90.19 540 LEU A O 1
ATOM 4399 N N . GLU A 1 541 ? 8.757 13.849 23.936 1.00 89.56 541 GLU A N 1
ATOM 4400 C CA . GLU A 1 541 ? 8.258 12.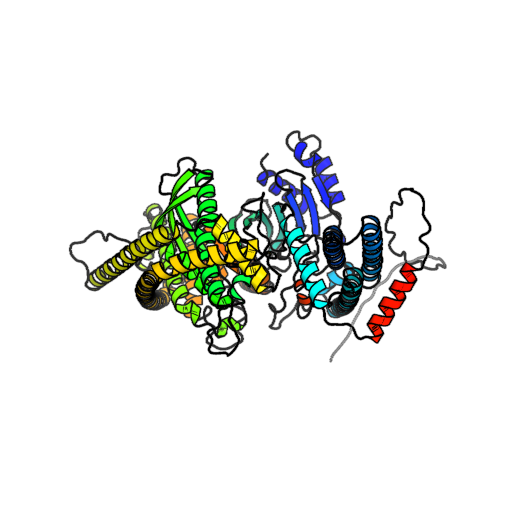615 23.324 1.00 89.56 541 GLU A CA 1
ATOM 4401 C C . GLU A 1 541 ? 8.668 11.347 24.092 1.00 89.56 541 GLU A C 1
ATOM 4403 O O . GLU A 1 541 ? 7.978 10.328 24.066 1.00 89.56 541 GLU A O 1
ATOM 4408 N N . THR A 1 542 ? 9.814 11.369 24.769 1.00 88.06 542 THR A N 1
ATOM 4409 C CA . THR A 1 542 ? 10.239 10.246 25.615 1.00 88.06 542 THR A CA 1
ATOM 4410 C C . THR A 1 542 ? 9.350 10.140 26.852 1.00 88.06 542 THR A C 1
ATOM 4412 O O . THR A 1 542 ? 8.842 9.055 27.123 1.00 88.06 542 THR A O 1
ATOM 4415 N N . LYS A 1 543 ? 9.040 11.272 27.498 1.00 85.31 543 LYS A N 1
ATOM 4416 C CA . LYS A 1 543 ? 8.097 11.329 28.627 1.00 85.31 543 LYS A CA 1
ATOM 4417 C C . LYS A 1 543 ? 6.690 10.865 28.231 1.00 85.31 543 LYS A C 1
ATOM 4419 O O . LYS A 1 543 ? 6.085 10.079 28.951 1.00 85.31 543 LYS A O 1
ATOM 4424 N N . ILE A 1 544 ? 6.192 11.287 27.064 1.00 85.25 544 ILE A N 1
ATOM 4425 C CA . ILE A 1 544 ? 4.908 10.814 26.506 1.00 85.25 544 ILE A CA 1
ATOM 4426 C C . ILE A 1 544 ? 4.899 9.283 26.393 1.00 85.25 544 ILE A C 1
ATOM 4428 O O . ILE A 1 544 ? 3.990 8.614 26.881 1.00 85.25 544 ILE A O 1
ATOM 4432 N N . ARG A 1 545 ? 5.942 8.698 25.795 1.00 84.62 545 ARG A N 1
ATOM 4433 C CA . ARG A 1 545 ? 6.038 7.242 25.607 1.00 84.62 545 ARG A CA 1
ATOM 4434 C C . ARG A 1 545 ? 6.183 6.465 26.918 1.00 84.62 545 ARG A C 1
ATOM 4436 O O . ARG A 1 545 ? 5.744 5.318 26.986 1.00 84.62 545 ARG A O 1
ATOM 4443 N N . GLU A 1 546 ? 6.789 7.050 27.947 1.00 83.88 546 GLU A N 1
ATOM 4444 C CA . GLU A 1 546 ? 6.843 6.463 29.293 1.00 83.88 546 GLU A CA 1
ATOM 4445 C C . GLU A 1 546 ? 5.452 6.384 29.927 1.00 83.88 546 GLU A C 1
ATOM 4447 O O . GLU A 1 546 ? 5.084 5.315 30.418 1.00 83.88 546 GLU A O 1
ATOM 4452 N N . ILE A 1 547 ? 4.664 7.463 29.826 1.00 80.62 547 ILE A N 1
ATOM 4453 C CA . ILE A 1 547 ? 3.265 7.501 30.279 1.00 80.62 547 ILE A CA 1
ATOM 4454 C C . ILE A 1 547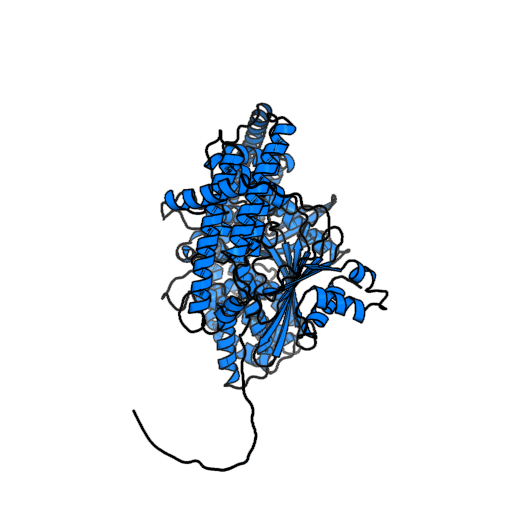 ? 2.458 6.411 29.563 1.00 80.62 547 ILE A C 1
ATOM 4456 O O . ILE A 1 547 ? 1.877 5.544 30.215 1.00 80.62 547 ILE A O 1
ATOM 4460 N N . HIS A 1 548 ? 2.496 6.369 28.227 1.00 83.19 548 HIS A N 1
ATOM 4461 C CA . HIS A 1 548 ? 1.762 5.352 27.469 1.00 83.19 548 HIS A CA 1
ATOM 4462 C C . HIS A 1 548 ? 2.197 3.925 27.797 1.00 83.19 548 HIS A C 1
ATOM 4464 O O . HIS A 1 548 ? 1.367 3.023 27.847 1.00 83.19 548 HIS A O 1
ATOM 4470 N N . ALA A 1 549 ? 3.480 3.673 28.032 1.00 82.69 549 ALA A N 1
ATOM 4471 C CA . ALA A 1 549 ? 3.922 2.327 28.365 1.00 82.69 549 ALA A CA 1
ATOM 4472 C C . ALA A 1 549 ? 3.429 1.858 29.741 1.00 82.69 549 ALA A C 1
ATOM 4474 O O . ALA A 1 549 ? 3.055 0.691 29.883 1.00 82.69 549 ALA A O 1
ATOM 4475 N N . ALA A 1 550 ? 3.417 2.750 30.738 1.00 77.56 550 ALA A N 1
ATOM 4476 C CA . ALA A 1 550 ? 2.839 2.458 32.046 1.00 77.56 550 ALA A CA 1
ATOM 4477 C C . ALA A 1 550 ? 1.337 2.172 31.914 1.00 77.56 550 ALA A C 1
ATOM 4479 O O . ALA A 1 550 ? 0.855 1.155 32.422 1.00 77.56 550 ALA A O 1
ATOM 4480 N N . THR A 1 551 ? 0.624 2.999 31.144 1.00 75.19 551 THR A N 1
ATOM 4481 C CA . THR A 1 551 ? -0.803 2.795 30.897 1.00 75.19 551 THR A CA 1
ATOM 4482 C C . THR A 1 551 ? -1.080 1.510 30.132 1.00 75.19 551 THR A C 1
ATOM 4484 O O . THR A 1 551 ? -1.948 0.751 30.543 1.00 75.19 551 THR A O 1
ATOM 4487 N N . ALA A 1 552 ? -0.319 1.199 29.081 1.00 80.19 552 ALA A N 1
ATOM 4488 C CA . ALA A 1 552 ? -0.519 -0.010 28.288 1.00 80.19 552 ALA A CA 1
ATOM 4489 C C . ALA A 1 552 ? -0.445 -1.265 29.170 1.00 80.19 552 ALA A C 1
ATOM 4491 O O . ALA A 1 552 ? -1.318 -2.126 29.095 1.00 80.19 552 ALA A O 1
ATOM 4492 N N . LYS A 1 553 ? 0.535 -1.319 30.085 1.00 78.81 553 LYS A N 1
ATOM 4493 C CA . LYS A 1 553 ? 0.670 -2.404 31.069 1.00 78.81 553 LYS A CA 1
ATOM 4494 C C . LYS A 1 553 ? -0.538 -2.486 32.009 1.00 78.81 553 LYS A C 1
ATOM 4496 O O . LYS A 1 553 ? -1.037 -3.579 32.272 1.00 78.81 553 LYS A O 1
ATOM 4501 N N . ALA A 1 554 ? -1.017 -1.347 32.513 1.00 73.00 554 ALA A N 1
ATOM 4502 C CA . ALA A 1 554 ? -2.204 -1.302 33.367 1.00 73.00 554 ALA A CA 1
ATOM 4503 C C . ALA A 1 554 ? -3.465 -1.765 32.617 1.00 73.00 554 ALA A C 1
ATOM 4505 O O . ALA A 1 554 ? -4.246 -2.551 33.157 1.00 73.00 554 ALA A O 1
ATOM 4506 N N . ARG A 1 555 ? -3.627 -1.341 31.355 1.00 74.75 555 ARG A N 1
ATOM 4507 C CA . ARG A 1 555 ? -4.746 -1.736 30.494 1.00 74.75 555 ARG A CA 1
ATOM 4508 C C . ARG A 1 555 ? -4.754 -3.232 30.229 1.00 74.75 555 ARG A C 1
ATOM 4510 O O . ARG A 1 555 ? -5.776 -3.862 30.452 1.00 74.75 555 ARG A O 1
ATOM 4517 N N . GLN A 1 556 ? -3.611 -3.797 29.846 1.00 76.31 556 GLN A N 1
ATOM 4518 C CA . GLN A 1 556 ? -3.459 -5.237 29.623 1.00 76.31 556 GLN A CA 1
ATOM 4519 C C . GLN A 1 556 ? -3.861 -6.050 30.863 1.00 76.31 556 GLN A C 1
ATOM 4521 O O . GLN A 1 556 ? -4.627 -7.004 30.751 1.00 76.31 556 GLN A O 1
ATOM 4526 N N . LYS A 1 557 ? -3.412 -5.643 32.062 1.00 72.81 557 LYS A N 1
ATOM 4527 C CA . LYS A 1 557 ? -3.766 -6.323 33.320 1.00 72.81 557 LYS A CA 1
ATOM 4528 C C . LYS A 1 557 ? -5.270 -6.261 33.613 1.00 72.81 557 LYS A C 1
ATOM 4530 O O . LYS A 1 557 ? -5.864 -7.284 33.938 1.00 72.81 557 LYS A O 1
ATOM 4535 N N . ASN A 1 558 ? -5.874 -5.075 33.517 1.00 71.88 558 ASN A N 1
ATOM 4536 C CA . ASN A 1 558 ? -7.306 -4.885 33.781 1.00 71.88 558 ASN A CA 1
ATOM 4537 C C . ASN A 1 558 ? -8.160 -5.668 32.775 1.00 71.88 558 ASN A C 1
ATOM 4539 O O . ASN A 1 558 ? -9.089 -6.374 33.152 1.00 71.88 558 ASN A O 1
ATOM 4543 N N . PHE A 1 559 ? -7.777 -5.610 31.502 1.00 71.88 559 PHE A N 1
ATOM 4544 C CA . PHE A 1 559 ? -8.468 -6.307 30.432 1.00 71.88 559 PHE A CA 1
ATOM 4545 C C . PHE A 1 559 ? -8.481 -7.825 30.648 1.00 71.88 559 PHE A C 1
ATOM 4547 O O . PHE A 1 559 ? -9.539 -8.447 30.601 1.00 71.88 559 PHE A O 1
ATOM 4554 N N . MET A 1 560 ? -7.330 -8.416 30.984 1.00 72.31 560 MET A N 1
ATOM 4555 C CA . MET A 1 560 ? -7.240 -9.848 31.284 1.00 72.31 560 MET A CA 1
ATOM 4556 C C . MET A 1 560 ? -8.082 -10.267 32.491 1.00 72.31 560 MET A C 1
ATOM 4558 O O . MET A 1 560 ? -8.670 -11.343 32.464 1.00 72.31 560 MET A O 1
ATOM 4562 N N . ALA A 1 561 ? -8.186 -9.418 33.518 1.00 73.44 561 ALA A N 1
ATOM 4563 C CA . ALA A 1 561 ? -9.032 -9.694 34.679 1.00 73.44 561 ALA A CA 1
ATOM 4564 C C . ALA A 1 561 ? -10.530 -9.740 34.329 1.00 73.44 561 ALA A C 1
ATOM 4566 O O . ALA A 1 561 ? -11.299 -10.396 35.026 1.00 73.44 561 ALA A O 1
ATOM 4567 N N . LYS A 1 562 ? -10.948 -9.060 33.254 1.00 73.56 562 LYS A N 1
ATOM 4568 C CA . LYS A 1 562 ? -12.350 -8.989 32.822 1.00 73.56 562 LYS A CA 1
ATOM 4569 C C . LYS A 1 562 ? -12.678 -9.897 31.637 1.00 73.56 562 LYS A C 1
ATOM 4571 O O . LYS A 1 562 ? -13.852 -10.180 31.435 1.00 73.56 562 LYS A O 1
ATOM 4576 N N . ALA A 1 563 ? -11.679 -10.371 30.886 1.00 75.88 563 ALA A N 1
ATOM 4577 C CA . ALA A 1 563 ? -11.824 -11.032 29.583 1.00 75.88 563 ALA A CA 1
ATOM 4578 C C . ALA A 1 563 ? -12.918 -12.115 29.520 1.00 75.88 563 ALA A C 1
ATOM 4580 O O . ALA A 1 563 ? -13.716 -12.109 28.589 1.00 75.88 563 ALA A O 1
ATOM 4581 N N . GLN A 1 564 ? -13.006 -13.002 30.517 1.00 78.25 564 GLN A N 1
ATOM 4582 C CA . GLN A 1 564 ? -14.030 -14.058 30.547 1.00 78.25 564 GLN A CA 1
ATOM 4583 C C . GLN A 1 564 ? -15.455 -13.501 30.658 1.00 78.25 564 GLN A C 1
ATOM 4585 O O . GLN A 1 564 ? -16.372 -14.011 30.017 1.00 78.25 564 GLN A O 1
ATOM 4590 N N . SER A 1 565 ? -15.647 -12.454 31.461 1.00 75.00 565 SER A N 1
ATOM 4591 C CA . SER A 1 565 ? -16.939 -11.785 31.612 1.00 75.00 565 SER A CA 1
ATOM 4592 C C . SER A 1 565 ? -17.338 -11.067 30.324 1.00 75.00 565 SER A C 1
ATOM 4594 O O . SER A 1 565 ? -18.493 -11.156 29.920 1.00 75.00 565 SER A O 1
ATOM 4596 N N . ILE A 1 566 ? -16.372 -10.425 29.649 1.00 76.50 566 ILE A N 1
ATOM 4597 C CA . ILE A 1 566 ? -16.566 -9.823 28.318 1.00 76.50 566 ILE A CA 1
ATOM 4598 C C . ILE A 1 566 ? -17.060 -10.882 27.332 1.00 76.50 566 ILE A C 1
ATOM 4600 O O . ILE A 1 566 ? -18.053 -10.691 26.640 1.00 76.50 566 ILE A O 1
ATOM 4604 N N . GLU A 1 567 ? -16.356 -12.009 27.274 1.00 79.50 567 GLU A N 1
ATOM 4605 C CA . GLU A 1 567 ? -16.587 -13.058 26.287 1.00 79.50 567 GLU A CA 1
ATOM 4606 C C . GLU A 1 567 ? -17.961 -13.709 26.444 1.00 79.50 567 GLU A C 1
ATOM 4608 O O . GLU A 1 567 ? -18.703 -13.807 25.467 1.00 79.50 567 GLU A O 1
ATOM 4613 N N . LYS A 1 568 ? -18.345 -14.062 27.678 1.00 80.00 568 LYS A N 1
ATOM 4614 C CA . LYS A 1 568 ? -19.690 -14.580 27.980 1.00 80.00 568 LYS A CA 1
ATOM 4615 C C . LYS A 1 568 ? -20.781 -13.629 27.503 1.00 80.00 568 LYS A C 1
ATOM 4617 O O . LYS A 1 568 ? -21.791 -14.070 26.969 1.00 80.00 568 LYS A O 1
ATOM 4622 N N . TYR A 1 569 ? -20.563 -12.335 27.691 1.00 75.19 569 TYR A N 1
ATOM 4623 C CA . TYR A 1 569 ? -21.543 -11.321 27.358 1.00 75.19 569 TYR A CA 1
ATOM 4624 C C . TYR A 1 569 ? -21.687 -11.107 25.845 1.00 75.19 569 TYR A C 1
ATOM 4626 O O . TYR A 1 569 ? -22.803 -11.095 25.330 1.00 75.19 569 TYR A O 1
ATOM 4634 N N . ILE A 1 570 ? -20.565 -11.038 25.118 1.00 80.25 570 ILE A N 1
ATOM 4635 C CA . ILE A 1 570 ? -20.565 -10.972 23.649 1.00 80.25 570 ILE A CA 1
ATOM 4636 C C . ILE A 1 570 ? -21.377 -12.137 23.065 1.00 80.25 570 ILE A C 1
ATOM 4638 O O . ILE A 1 570 ? -22.209 -11.917 22.194 1.00 80.25 570 ILE A O 1
ATOM 4642 N N . VAL A 1 571 ? -21.182 -13.363 23.568 1.00 79.75 571 VAL A N 1
ATOM 4643 C CA . VAL A 1 571 ? -21.906 -14.554 23.082 1.00 79.75 571 VAL A CA 1
ATOM 4644 C C . VAL A 1 571 ? -23.422 -14.431 23.273 1.00 79.75 571 VAL A C 1
ATOM 4646 O O . VAL A 1 571 ? -24.180 -14.893 22.422 1.00 79.75 571 VAL A O 1
ATOM 4649 N N . VAL A 1 572 ? -23.880 -13.819 24.369 1.00 78.50 572 VAL A N 1
ATOM 4650 C CA . VAL A 1 572 ? -25.315 -13.601 24.612 1.00 78.50 572 VAL A CA 1
ATOM 4651 C C . VAL A 1 572 ? -25.890 -12.612 23.598 1.00 78.50 572 VAL A C 1
ATOM 4653 O O . VAL A 1 572 ? -26.924 -12.901 22.997 1.00 78.50 572 VAL A O 1
ATOM 4656 N N . ILE A 1 573 ? -25.209 -11.485 23.370 1.00 77.06 573 ILE A N 1
ATOM 4657 C CA . ILE A 1 573 ? -25.665 -10.472 22.409 1.00 77.06 573 ILE A CA 1
ATOM 4658 C C . ILE A 1 573 ? -25.658 -11.007 20.982 1.00 77.06 573 ILE A C 1
ATOM 4660 O O . ILE A 1 573 ? -26.601 -10.777 20.236 1.00 77.06 573 ILE A O 1
ATOM 4664 N N . GLU A 1 574 ? -24.628 -11.742 20.580 1.00 77.56 574 GLU A N 1
ATOM 4665 C CA . GLU A 1 574 ? -24.568 -12.261 19.212 1.00 77.56 574 GLU A CA 1
ATOM 4666 C C . GLU A 1 574 ? -25.712 -13.219 18.888 1.00 77.56 574 GLU A C 1
ATOM 4668 O O . GLU A 1 574 ? -26.164 -13.264 17.746 1.00 77.56 574 GLU A O 1
ATOM 4673 N N . LYS A 1 575 ? -26.201 -13.955 19.892 1.00 75.31 575 LYS A N 1
ATOM 4674 C CA . LYS A 1 575 ? -27.329 -14.876 19.735 1.00 75.31 575 LYS A CA 1
ATOM 4675 C C . LYS A 1 575 ? -28.683 -14.174 19.784 1.00 75.31 575 LYS A C 1
ATOM 4677 O O . LYS A 1 575 ? -29.567 -14.537 19.016 1.00 75.31 575 LYS A O 1
ATOM 4682 N N . ASN A 1 576 ? -28.845 -13.204 20.685 1.00 75.81 576 ASN A N 1
ATOM 4683 C CA . ASN A 1 576 ? -30.168 -12.709 21.084 1.00 75.81 576 ASN A CA 1
ATOM 4684 C C . ASN A 1 576 ? -30.363 -11.191 20.921 1.00 75.81 576 ASN A C 1
ATOM 4686 O O . ASN A 1 576 ? -31.462 -10.701 21.166 1.00 75.81 576 ASN A O 1
ATOM 4690 N N . GLY A 1 577 ? -29.315 -10.442 20.583 1.00 75.38 577 GLY A N 1
ATOM 4691 C CA . GLY A 1 577 ? -29.339 -8.981 20.522 1.00 75.38 577 GLY A CA 1
ATOM 4692 C C . GLY A 1 577 ? -29.891 -8.422 19.211 1.00 75.38 577 GLY A C 1
ATOM 4693 O O . GLY A 1 577 ? -30.002 -9.131 18.208 1.00 75.38 577 GLY A O 1
ATOM 4694 N N . THR A 1 578 ? -30.207 -7.126 19.218 1.00 81.00 578 THR A N 1
ATOM 4695 C CA . THR A 1 578 ? -30.540 -6.362 18.002 1.00 81.00 578 THR A CA 1
ATOM 4696 C C . THR A 1 578 ? -29.317 -6.207 17.095 1.00 81.00 578 THR A C 1
ATOM 4698 O O . THR A 1 578 ? -28.192 -6.494 17.507 1.00 81.00 578 THR A O 1
ATOM 4701 N N . GLU A 1 579 ? -29.502 -5.741 15.860 1.00 79.56 579 GLU A N 1
ATOM 4702 C CA . GLU A 1 579 ? -28.376 -5.509 14.944 1.00 79.56 579 GLU A CA 1
ATOM 4703 C C . GLU A 1 579 ? -27.384 -4.474 15.503 1.00 79.56 579 GLU A C 1
ATOM 4705 O O . GLU A 1 579 ? -26.180 -4.721 15.497 1.00 79.56 579 GLU A O 1
ATOM 4710 N N . GLU A 1 580 ? -27.864 -3.394 16.123 1.00 79.44 580 GLU A N 1
ATOM 4711 C CA . GLU A 1 580 ? -27.014 -2.386 16.776 1.00 79.44 580 GLU A CA 1
ATOM 4712 C C . GLU A 1 580 ? -26.226 -2.984 17.954 1.00 79.44 580 GLU A C 1
ATOM 4714 O O . GLU A 1 580 ? -25.036 -2.716 18.143 1.00 79.44 580 GLU A O 1
ATOM 4719 N N . GLN A 1 581 ? -26.862 -3.855 18.746 1.00 78.62 581 GLN A N 1
ATOM 4720 C CA . GLN A 1 581 ? -26.172 -4.563 19.824 1.00 78.62 581 GLN A CA 1
ATOM 4721 C C . GLN A 1 581 ? -25.121 -5.534 19.264 1.00 78.62 581 GLN A C 1
ATOM 4723 O O . GLN A 1 581 ? -24.014 -5.622 19.804 1.00 78.62 581 GLN A O 1
ATOM 4728 N N . LYS A 1 582 ? -25.420 -6.237 18.164 1.00 80.44 582 LYS A N 1
ATOM 4729 C CA . LYS A 1 582 ? -24.468 -7.128 17.483 1.00 80.44 582 LYS A CA 1
ATOM 4730 C C . LYS A 1 582 ? -23.263 -6.370 16.928 1.00 80.44 582 LYS A C 1
ATOM 4732 O O . LYS A 1 582 ? -22.153 -6.902 16.987 1.00 80.44 582 LYS A O 1
ATOM 4737 N N . GLU A 1 583 ? -23.426 -5.133 16.461 1.00 82.19 583 GLU A N 1
ATOM 4738 C CA . GLU A 1 583 ? -22.302 -4.274 16.064 1.00 82.19 583 GLU A CA 1
ATOM 4739 C C . GLU A 1 583 ? -21.379 -3.958 17.249 1.00 82.19 583 GLU A C 1
ATOM 4741 O O . GLU A 1 583 ? -20.155 -4.105 17.150 1.00 82.19 583 GLU A O 1
ATOM 4746 N N . ILE A 1 584 ? -21.950 -3.632 18.412 1.00 82.12 584 ILE A N 1
ATOM 4747 C CA . ILE A 1 584 ? -21.178 -3.420 19.646 1.00 82.12 584 ILE A CA 1
ATOM 4748 C C . ILE A 1 584 ? -20.478 -4.702 20.088 1.00 82.12 584 ILE A C 1
ATOM 4750 O O . ILE A 1 584 ? -19.297 -4.672 20.442 1.00 82.12 584 ILE A O 1
ATOM 4754 N N . ALA A 1 585 ? -21.164 -5.844 20.039 1.00 82.00 585 ALA A N 1
ATOM 4755 C CA . ALA A 1 585 ? -20.568 -7.139 20.347 1.00 82.00 585 ALA A CA 1
ATOM 4756 C C . ALA A 1 585 ? -19.397 -7.456 19.404 1.00 82.00 585 ALA A C 1
ATOM 4758 O O . ALA A 1 585 ? -18.330 -7.870 19.867 1.00 82.00 585 ALA A O 1
ATOM 4759 N N . ALA A 1 586 ? -19.537 -7.171 18.106 1.00 84.44 586 ALA A N 1
ATOM 4760 C CA . ALA A 1 586 ? -18.466 -7.319 17.127 1.00 84.44 586 ALA A CA 1
ATOM 4761 C C . ALA A 1 586 ? -17.269 -6.399 17.431 1.00 84.44 586 ALA A C 1
ATOM 4763 O O . ALA A 1 586 ? -16.115 -6.817 17.271 1.00 84.44 586 ALA A O 1
ATOM 4764 N N . HIS A 1 587 ? -17.515 -5.175 17.910 1.00 87.75 587 HIS A N 1
ATOM 4765 C CA . HIS A 1 587 ? -16.463 -4.238 18.314 1.00 87.75 587 HIS A CA 1
ATOM 4766 C C . HIS A 1 587 ? -15.746 -4.679 19.588 1.00 87.75 587 HIS A C 1
ATOM 4768 O O . HIS A 1 587 ? -14.513 -4.744 19.615 1.00 87.75 587 HIS A O 1
ATOM 4774 N N . LEU A 1 588 ? -16.489 -5.088 20.615 1.00 84.19 588 LEU A N 1
ATOM 4775 C CA . LEU A 1 588 ? -15.931 -5.647 21.847 1.00 84.19 588 LEU A CA 1
ATOM 4776 C C . LEU A 1 588 ? -15.137 -6.926 21.580 1.00 84.19 588 LEU A C 1
ATOM 4778 O O . LEU A 1 588 ? -14.064 -7.104 22.156 1.00 84.19 588 LEU A O 1
ATOM 4782 N N . ARG A 1 589 ? -15.612 -7.790 20.675 1.00 86.19 589 ARG A N 1
ATOM 4783 C CA . ARG A 1 589 ? -14.886 -8.993 20.251 1.00 86.19 589 ARG A CA 1
ATOM 4784 C C . ARG A 1 589 ? -13.580 -8.642 19.556 1.00 86.19 589 ARG A C 1
ATOM 4786 O O . ARG A 1 589 ? -12.543 -9.197 19.909 1.00 86.19 589 ARG A O 1
ATOM 4793 N N . ALA A 1 590 ? -13.602 -7.701 18.614 1.00 88.19 590 ALA A N 1
ATOM 4794 C CA . ALA A 1 590 ? -12.388 -7.248 17.943 1.00 88.19 590 ALA A CA 1
ATOM 4795 C C . ALA A 1 590 ? -11.374 -6.663 18.943 1.00 88.19 590 ALA A C 1
ATOM 4797 O O . ALA A 1 590 ? -10.181 -6.956 18.851 1.00 88.19 590 ALA A O 1
ATOM 4798 N N . LEU A 1 591 ? -11.842 -5.898 19.937 1.00 86.50 591 LEU A N 1
ATOM 4799 C CA . LEU A 1 591 ? -11.005 -5.390 21.024 1.00 86.50 591 LEU A CA 1
ATOM 4800 C C . LEU A 1 591 ? -10.442 -6.521 21.888 1.00 86.50 591 LEU A C 1
ATOM 4802 O O . LEU A 1 591 ? -9.256 -6.500 22.214 1.00 86.50 591 LEU A O 1
ATOM 4806 N N . LEU A 1 592 ? -11.265 -7.502 22.256 1.00 83.44 592 LEU A N 1
ATOM 4807 C CA . LEU A 1 592 ? -10.872 -8.658 23.061 1.00 83.44 592 LEU A CA 1
ATOM 4808 C C . LEU A 1 592 ? -9.783 -9.479 22.397 1.00 83.44 592 LEU A C 1
ATOM 4810 O O . LEU A 1 592 ? -8.750 -9.735 23.017 1.00 83.44 592 LEU A O 1
ATOM 4814 N N . GLU A 1 593 ? -9.959 -9.811 21.128 1.00 85.69 593 GLU A N 1
ATOM 4815 C CA . GLU A 1 593 ? -8.980 -10.593 20.386 1.00 85.69 593 GLU A CA 1
ATOM 4816 C C . GLU A 1 593 ? -7.693 -9.807 20.111 1.00 85.69 593 GLU A C 1
ATOM 4818 O O . GLU A 1 593 ? -6.593 -10.337 20.292 1.00 85.69 593 GLU A O 1
ATOM 4823 N N . PHE A 1 594 ? -7.798 -8.510 19.796 1.00 88.19 594 PHE A N 1
ATOM 4824 C CA . PHE A 1 594 ? -6.634 -7.628 19.700 1.00 88.19 594 PHE A CA 1
ATOM 4825 C C . PHE A 1 594 ? -5.832 -7.594 21.011 1.00 88.19 594 PHE A C 1
ATOM 4827 O O . PHE A 1 594 ? -4.610 -7.736 21.004 1.00 88.19 594 PHE A O 1
ATOM 4834 N N . ASN A 1 595 ? -6.506 -7.467 22.155 1.00 83.50 595 ASN A N 1
ATOM 4835 C CA . ASN A 1 595 ? -5.852 -7.464 23.462 1.00 83.50 595 ASN A CA 1
ATOM 4836 C C . ASN A 1 595 ? -5.217 -8.820 23.803 1.00 83.50 595 ASN A C 1
ATOM 4838 O O . ASN A 1 595 ? -4.065 -8.850 24.243 1.00 83.50 595 ASN A O 1
ATOM 4842 N N . LYS A 1 596 ? -5.922 -9.937 23.567 1.00 83.00 596 LYS A N 1
ATOM 4843 C CA . LYS A 1 596 ? -5.393 -11.300 23.768 1.00 83.00 596 LYS A CA 1
ATOM 4844 C C . LYS A 1 596 ? -4.101 -11.508 22.972 1.00 83.00 596 LYS A C 1
ATOM 4846 O O . LYS A 1 596 ? -3.129 -12.042 23.504 1.00 83.00 596 LYS A O 1
ATOM 4851 N N . LEU A 1 597 ? -4.059 -11.035 21.725 1.00 82.88 597 LEU A N 1
ATOM 4852 C CA . LEU A 1 597 ? -2.875 -11.094 20.865 1.00 82.88 597 LEU A CA 1
ATOM 4853 C C . LEU A 1 597 ? -1.678 -10.314 21.418 1.00 82.88 597 LEU A C 1
ATOM 4855 O O . LEU A 1 597 ? -0.556 -10.825 21.418 1.00 82.88 597 LEU A O 1
ATOM 4859 N N . ILE A 1 598 ? -1.917 -9.093 21.896 1.00 81.88 598 ILE A N 1
ATOM 4860 C CA . ILE A 1 598 ? -0.880 -8.241 22.489 1.00 81.88 598 ILE A CA 1
ATOM 4861 C C . ILE A 1 598 ? -0.351 -8.863 23.792 1.00 81.88 598 ILE A C 1
ATOM 4863 O O . ILE A 1 598 ? 0.858 -8.924 24.001 1.00 81.88 598 ILE A O 1
ATOM 4867 N N . VAL A 1 599 ? -1.229 -9.381 24.659 1.00 77.12 599 VAL A N 1
ATOM 4868 C CA . VAL A 1 599 ? -0.830 -10.041 25.918 1.00 77.12 599 VAL A CA 1
ATOM 4869 C C . VAL A 1 599 ? -0.043 -11.327 25.659 1.00 77.12 599 VAL A C 1
ATOM 4871 O O . VAL A 1 599 ? 0.945 -11.590 26.343 1.00 77.12 599 VAL A O 1
ATOM 4874 N N . ALA A 1 600 ? -0.426 -12.102 24.642 1.00 73.94 600 ALA A N 1
ATOM 4875 C CA . ALA A 1 600 ? 0.287 -13.312 24.231 1.00 73.94 600 ALA A CA 1
ATOM 4876 C C . ALA A 1 600 ? 1.673 -13.038 23.604 1.00 73.94 600 ALA A C 1
ATOM 4878 O O . ALA A 1 600 ? 2.405 -13.983 23.268 1.00 73.94 600 ALA A O 1
ATOM 4879 N N . GLY A 1 601 ? 2.034 -11.762 23.419 1.00 71.25 601 GLY A N 1
ATOM 4880 C CA . GLY A 1 601 ? 3.269 -11.354 22.763 1.00 71.25 601 GLY A CA 1
ATOM 4881 C C . GLY A 1 601 ? 3.293 -11.766 21.294 1.00 71.25 601 GLY A C 1
ATOM 4882 O O . GLY A 1 601 ? 4.340 -12.141 20.774 1.00 71.25 601 GLY A O 1
ATOM 4883 N N . VAL A 1 602 ? 2.149 -11.782 20.603 1.00 64.25 602 VAL A N 1
ATOM 4884 C CA . VAL A 1 602 ? 2.142 -12.057 19.154 1.00 64.25 602 VAL A CA 1
ATOM 4885 C C . VAL A 1 602 ? 2.754 -10.882 18.376 1.00 64.25 602 VAL A C 1
ATOM 4887 O O . VAL A 1 602 ? 3.309 -11.074 17.295 1.00 64.25 602 VAL A O 1
ATOM 4890 N N . ASP A 1 603 ? 2.762 -9.683 18.964 1.00 59.44 603 ASP A N 1
ATOM 4891 C CA . ASP A 1 603 ? 3.487 -8.509 18.468 1.00 59.44 603 ASP A CA 1
ATOM 4892 C C . ASP A 1 603 ? 5.007 -8.614 18.653 1.00 59.44 603 ASP A C 1
ATOM 4894 O O . ASP A 1 603 ? 5.762 -8.013 17.883 1.00 59.44 603 ASP A O 1
ATOM 4898 N N . VAL A 1 604 ? 5.459 -9.383 19.649 1.00 50.97 604 VAL A N 1
ATOM 4899 C CA . VAL A 1 604 ? 6.870 -9.586 19.988 1.00 50.97 604 VAL A CA 1
ATOM 4900 C C . VAL A 1 604 ? 7.109 -11.066 20.285 1.00 50.97 604 VAL A C 1
ATOM 4902 O O . VAL A 1 604 ? 6.913 -11.496 21.412 1.00 50.97 604 VAL A O 1
ATOM 4905 N N . LEU A 1 605 ? 7.522 -11.842 19.276 1.00 47.31 605 LEU A N 1
ATOM 4906 C CA . LEU A 1 605 ? 7.759 -13.301 19.317 1.00 47.31 605 LEU A CA 1
ATOM 4907 C C . LEU A 1 605 ? 8.631 -13.779 20.513 1.00 47.31 605 LEU A C 1
ATOM 4909 O O . LEU A 1 605 ? 9.799 -14.117 20.348 1.00 47.31 605 LEU A O 1
ATOM 4913 N N . TYR A 1 606 ? 8.053 -13.864 21.711 1.00 39.81 606 TYR A N 1
ATOM 4914 C CA . TYR A 1 606 ? 8.634 -14.476 22.908 1.00 39.81 606 TYR A CA 1
ATOM 4915 C C . TYR A 1 606 ? 7.823 -15.729 23.253 1.00 39.81 606 TYR A C 1
ATOM 4917 O O . TYR A 1 606 ? 6.675 -15.611 23.672 1.00 39.81 606 TYR A O 1
ATOM 4925 N N . GLY A 1 607 ? 8.367 -16.930 23.028 1.00 39.81 607 GLY A N 1
ATOM 4926 C CA . GLY A 1 607 ? 7.726 -18.225 23.334 1.00 39.81 607 GLY A CA 1
ATOM 4927 C C . GLY A 1 607 ? 8.032 -19.328 22.306 1.00 39.81 607 GLY A C 1
ATOM 4928 O O . GLY A 1 607 ? 8.748 -19.071 21.339 1.00 39.81 607 GLY A O 1
ATOM 4929 N N . SER A 1 608 ? 7.504 -20.542 22.523 1.00 40.12 608 SER A N 1
ATOM 4930 C CA . SER A 1 608 ? 7.735 -21.732 21.678 1.00 40.12 608 SER A CA 1
ATOM 4931 C C . SER A 1 608 ? 7.355 -21.507 20.202 1.00 40.12 608 SER A C 1
ATOM 4933 O O . SER A 1 608 ? 6.465 -20.716 19.882 1.00 40.12 608 SER A O 1
ATOM 4935 N N . GLN A 1 609 ? 8.105 -22.147 19.294 1.00 43.78 609 GLN A N 1
ATOM 4936 C CA . GLN A 1 609 ? 8.231 -21.739 17.886 1.00 43.78 609 GLN A CA 1
ATOM 4937 C C . GLN A 1 609 ? 7.026 -22.061 16.986 1.00 43.78 609 GLN A C 1
ATOM 4939 O O . GLN A 1 609 ? 6.787 -21.301 16.042 1.00 43.78 609 GLN A O 1
ATOM 4944 N N . ASP A 1 610 ? 6.266 -23.122 17.265 1.00 44.62 610 ASP A N 1
ATOM 4945 C CA . ASP A 1 610 ? 5.344 -23.690 16.268 1.00 44.62 610 ASP A CA 1
ATOM 4946 C C . ASP A 1 610 ? 3.961 -23.016 16.227 1.00 44.62 610 ASP A C 1
ATOM 4948 O O . ASP A 1 610 ? 3.438 -22.757 15.143 1.00 44.62 610 ASP A O 1
ATOM 4952 N N . ASP A 1 611 ? 3.420 -22.576 17.369 1.00 48.75 611 ASP A N 1
ATOM 4953 C CA . ASP A 1 611 ? 2.094 -21.930 17.443 1.00 48.75 611 ASP A CA 1
ATOM 4954 C C . ASP A 1 611 ? 2.085 -20.429 17.095 1.00 48.75 611 ASP A C 1
ATOM 4956 O O . ASP A 1 611 ? 1.026 -19.816 16.971 1.00 48.75 611 ASP A O 1
ATOM 4960 N N . LYS A 1 612 ? 3.250 -19.782 16.950 1.00 49.81 612 LYS A N 1
ATOM 4961 C CA . LYS A 1 612 ? 3.338 -18.309 16.799 1.00 49.81 612 LYS A CA 1
ATOM 4962 C C . LYS A 1 612 ? 3.612 -17.832 15.374 1.00 49.81 612 LYS A C 1
ATOM 4964 O O . LYS A 1 612 ? 3.400 -16.658 15.066 1.00 49.81 612 LYS A O 1
ATOM 4969 N N . ASN A 1 613 ? 4.070 -18.711 14.483 1.00 54.88 613 ASN A N 1
ATOM 4970 C CA . ASN A 1 613 ? 4.174 -18.393 13.055 1.00 54.88 613 ASN A CA 1
ATOM 4971 C C . ASN A 1 613 ? 2.827 -18.519 12.331 1.00 54.88 613 ASN A C 1
ATOM 4973 O O . ASN A 1 613 ? 2.574 -17.747 11.406 1.00 54.88 613 ASN A O 1
ATOM 4977 N N . THR A 1 614 ? 1.955 -19.418 12.793 1.00 59.00 614 THR A N 1
ATOM 4978 C CA . THR A 1 614 ? 0.578 -19.584 12.295 1.00 59.00 614 THR A CA 1
ATOM 4979 C C . THR A 1 614 ? -0.269 -18.326 12.515 1.00 59.00 614 THR A C 1
ATOM 4981 O O . THR A 1 614 ? -1.113 -18.011 11.682 1.00 59.00 614 THR A O 1
ATOM 4984 N N . ARG A 1 615 ? 0.039 -17.546 13.562 1.00 66.44 615 ARG A N 1
ATOM 4985 C CA . ARG A 1 615 ? -0.649 -16.293 13.931 1.00 66.44 615 ARG A CA 1
ATOM 4986 C C . ARG A 1 615 ? -0.060 -15.023 13.301 1.00 66.44 615 ARG A C 1
ATOM 4988 O O . ARG A 1 615 ? -0.394 -13.902 13.690 1.00 66.44 615 ARG A O 1
ATOM 4995 N N . ASN A 1 616 ? 0.855 -15.163 12.336 1.00 71.38 616 ASN A N 1
ATOM 4996 C CA . ASN A 1 616 ? 1.420 -14.021 11.614 1.00 71.38 616 ASN A CA 1
ATOM 4997 C C . ASN A 1 616 ? 0.312 -13.256 10.867 1.00 71.38 616 ASN A C 1
ATOM 4999 O O . ASN A 1 616 ? -0.489 -13.879 10.172 1.00 71.38 616 ASN A O 1
ATOM 5003 N N . TYR A 1 617 ? 0.341 -11.921 10.936 1.00 77.94 617 TYR A N 1
ATOM 5004 C CA . TYR A 1 617 ? -0.664 -10.975 10.423 1.00 77.94 617 TYR A CA 1
ATOM 5005 C C . TYR A 1 617 ? -1.970 -10.838 11.233 1.00 77.94 617 TYR A C 1
ATOM 5007 O O . TYR A 1 617 ? -2.753 -9.941 10.926 1.00 77.94 617 TYR A O 1
ATOM 5015 N N . GLU A 1 618 ? -2.223 -11.646 12.274 1.00 80.81 618 GLU A N 1
ATOM 5016 C CA . GLU A 1 618 ? -3.489 -11.558 13.031 1.00 80.81 618 GLU A CA 1
ATOM 5017 C C . GLU A 1 618 ? -3.695 -10.182 13.680 1.00 80.81 618 GLU A C 1
ATOM 5019 O O . GLU A 1 618 ? -4.771 -9.599 13.564 1.00 80.81 618 GLU A O 1
ATOM 5024 N N . ILE A 1 619 ? -2.652 -9.617 14.299 1.00 86.06 619 ILE A N 1
ATOM 5025 C CA . ILE A 1 619 ? -2.713 -8.280 14.914 1.00 86.06 619 ILE A CA 1
ATOM 5026 C C . ILE A 1 619 ? -3.087 -7.216 13.881 1.00 86.06 619 ILE A C 1
ATOM 5028 O O . ILE A 1 619 ? -3.921 -6.357 14.145 1.00 86.06 619 ILE A O 1
ATOM 5032 N N . GLN A 1 620 ? -2.499 -7.294 12.689 1.00 87.19 620 GLN A N 1
ATOM 5033 C CA . GLN A 1 620 ? -2.747 -6.378 11.581 1.00 87.19 620 GLN A CA 1
ATOM 5034 C C . GLN A 1 620 ? -4.184 -6.489 11.052 1.00 87.19 620 GLN A C 1
ATOM 5036 O O . GLN A 1 620 ? -4.748 -5.486 10.618 1.00 87.19 620 GLN A O 1
ATOM 5041 N N . CYS A 1 621 ? -4.785 -7.681 11.116 1.00 87.81 621 CYS A N 1
ATOM 5042 C CA . CYS A 1 621 ? -6.190 -7.885 10.763 1.00 87.81 621 CYS A CA 1
ATOM 5043 C C . CYS A 1 621 ? -7.127 -7.238 11.789 1.00 87.81 621 CYS A C 1
ATOM 5045 O O . CYS A 1 621 ? -8.065 -6.544 11.412 1.00 87.81 621 CYS A O 1
ATOM 5047 N N . TYR A 1 622 ? -6.854 -7.399 13.088 1.00 90.56 622 TYR A N 1
ATOM 5048 C CA . TYR A 1 622 ? -7.682 -6.768 14.120 1.00 90.56 622 TYR A CA 1
ATOM 5049 C C . TYR A 1 622 ? -7.519 -5.250 14.186 1.00 90.56 622 TYR A C 1
ATOM 5051 O O . TYR A 1 622 ? -8.490 -4.562 14.478 1.00 90.56 622 TYR A O 1
ATOM 5059 N N . ILE A 1 623 ? -6.335 -4.718 13.875 1.00 92.62 623 ILE A N 1
ATOM 5060 C CA . ILE A 1 623 ? -6.130 -3.272 13.724 1.00 92.62 623 ILE A CA 1
ATOM 5061 C C . ILE A 1 623 ? -7.049 -2.709 12.637 1.00 92.62 623 ILE A C 1
ATOM 5063 O O . ILE A 1 623 ? -7.760 -1.743 12.890 1.00 92.62 623 ILE A O 1
ATOM 5067 N N . GLU A 1 624 ? -7.058 -3.321 11.450 1.00 90.88 624 GLU A N 1
ATOM 5068 C CA . GLU A 1 624 ? -7.892 -2.871 10.328 1.00 90.88 624 GLU A CA 1
ATOM 5069 C C . GLU A 1 624 ? -9.387 -3.016 10.645 1.00 90.88 624 GLU A C 1
ATOM 5071 O O . GLU A 1 624 ? -10.156 -2.085 10.419 1.00 90.88 624 GLU A O 1
ATOM 5076 N N . ARG A 1 625 ? -9.792 -4.118 11.290 1.00 89.88 625 ARG A N 1
ATOM 5077 C CA . ARG A 1 625 ? -11.171 -4.297 11.764 1.00 89.88 625 ARG A CA 1
ATOM 5078 C C . ARG A 1 625 ? -11.589 -3.232 12.780 1.00 89.88 625 ARG A C 1
ATOM 5080 O O . ARG A 1 625 ? -12.668 -2.662 12.650 1.00 89.88 625 ARG A O 1
ATOM 5087 N N . LEU A 1 626 ? -10.756 -2.960 13.786 1.00 91.88 626 LEU A N 1
ATOM 5088 C CA . LEU A 1 626 ? -11.023 -1.923 14.788 1.00 91.88 626 LEU A CA 1
ATOM 5089 C C . LEU A 1 626 ? -11.056 -0.533 14.160 1.00 91.88 626 LEU A C 1
ATOM 5091 O O . LEU A 1 626 ? -11.880 0.284 14.551 1.00 91.88 626 LEU A O 1
ATOM 5095 N N . ASN A 1 627 ? -10.184 -0.263 13.190 1.00 93.69 627 ASN A N 1
ATOM 5096 C CA . ASN A 1 627 ? -10.201 0.979 12.432 1.00 93.69 627 ASN A CA 1
ATOM 5097 C C . ASN A 1 627 ? -11.537 1.168 11.699 1.00 93.69 627 ASN A C 1
ATOM 5099 O O . ASN A 1 627 ? -12.170 2.208 11.882 1.00 93.69 627 ASN A O 1
ATOM 5103 N N . LYS A 1 628 ? -11.996 0.139 10.970 1.00 88.75 628 LYS A N 1
ATOM 5104 C CA . LYS A 1 628 ? -13.285 0.144 10.264 1.00 88.75 628 LYS A CA 1
ATOM 5105 C C . LYS A 1 628 ? -14.439 0.461 11.213 1.00 88.75 628 LYS A C 1
ATOM 5107 O O . LYS A 1 628 ? -15.218 1.363 10.938 1.00 88.75 628 LYS A O 1
ATOM 5112 N N . LEU A 1 629 ? -14.511 -0.244 12.342 1.00 89.25 629 LEU A N 1
ATOM 5113 C CA . LEU A 1 629 ? -15.550 -0.037 13.358 1.00 89.25 629 LEU A CA 1
ATOM 5114 C C . LEU A 1 629 ? -15.524 1.370 13.967 1.00 89.25 629 LEU A C 1
ATOM 5116 O O . LEU A 1 629 ? -16.522 1.819 14.510 1.00 89.25 629 LEU A O 1
ATOM 5120 N N . CYS A 1 630 ? -14.392 2.071 13.882 1.00 89.25 630 CYS A N 1
ATOM 5121 C CA . CYS A 1 630 ? -14.263 3.434 14.381 1.00 89.25 630 CYS A CA 1
ATOM 5122 C C . CYS A 1 630 ? -14.431 4.515 13.302 1.00 89.25 630 CYS A C 1
ATOM 5124 O O . CYS A 1 630 ? -14.377 5.693 13.647 1.00 89.25 630 CYS A O 1
ATOM 5126 N N . GLY A 1 631 ? -14.574 4.151 12.023 1.00 88.38 631 GLY A N 1
ATOM 5127 C CA . GLY A 1 631 ? -14.754 5.101 10.919 1.00 88.38 631 GLY A CA 1
ATOM 5128 C C . GLY A 1 631 ? -13.544 6.001 10.635 1.00 88.38 631 GLY A C 1
ATOM 5129 O O . GLY A 1 631 ? -13.718 7.165 10.284 1.00 88.38 631 GLY A O 1
ATOM 5130 N N . TRP A 1 632 ? -12.315 5.512 10.835 1.00 91.94 632 TRP A N 1
ATOM 5131 C CA . TRP A 1 632 ? -11.086 6.266 10.528 1.00 91.94 632 TRP A CA 1
ATOM 5132 C C . TRP A 1 632 ? -10.552 5.915 9.134 1.00 91.94 632 TRP A C 1
ATOM 5134 O O . TRP A 1 632 ? -10.813 4.834 8.618 1.00 91.94 632 TRP A O 1
ATOM 5144 N N . ASP A 1 633 ? -9.739 6.788 8.532 1.00 93.88 633 ASP A N 1
ATOM 5145 C CA . ASP A 1 633 ? -9.018 6.428 7.309 1.00 93.88 633 ASP A CA 1
ATOM 5146 C C . ASP A 1 633 ? -7.835 5.504 7.648 1.00 93.88 633 ASP A C 1
ATOM 5148 O O . ASP A 1 633 ? -6.942 5.863 8.424 1.00 93.88 633 ASP A O 1
ATOM 5152 N N . PHE A 1 634 ? -7.808 4.307 7.055 1.00 94.50 634 PHE A N 1
ATOM 5153 C CA . PHE A 1 634 ? -6.744 3.322 7.263 1.00 94.50 634 PHE A CA 1
ATOM 5154 C C . PHE A 1 634 ? -5.715 3.344 6.136 1.00 94.50 634 PHE A C 1
ATOM 5156 O O . PHE A 1 634 ? -6.072 3.229 4.965 1.00 94.50 634 PHE A O 1
ATOM 5163 N N . HIS A 1 635 ? -4.425 3.404 6.468 1.00 93.94 635 HIS A N 1
ATOM 5164 C CA . HIS A 1 635 ? -3.337 3.299 5.500 1.00 93.94 635 HIS A CA 1
ATOM 5165 C C . HIS A 1 635 ? -2.359 2.178 5.835 1.00 93.94 635 HIS A C 1
ATOM 5167 O O . HIS A 1 635 ? -1.629 2.226 6.825 1.00 93.94 635 HIS A O 1
ATOM 5173 N N . LEU A 1 636 ? -2.271 1.196 4.940 1.00 89.75 636 LEU A N 1
ATOM 5174 C CA . LEU A 1 636 ? -1.320 0.100 5.042 1.00 89.75 636 LEU A CA 1
ATOM 5175 C C . LEU A 1 636 ? -0.097 0.326 4.148 1.00 89.75 636 LEU A C 1
ATOM 5177 O O . LEU A 1 636 ? -0.195 0.487 2.928 1.00 89.75 636 LEU A O 1
ATOM 5181 N N . THR A 1 637 ? 1.099 0.249 4.726 1.00 86.38 637 THR A N 1
ATOM 5182 C CA . THR A 1 637 ? 2.334 0.426 3.960 1.00 86.38 637 THR A CA 1
ATOM 5183 C C . THR A 1 637 ? 3.457 -0.513 4.393 1.00 86.38 637 THR A C 1
ATOM 5185 O O . THR A 1 637 ? 3.533 -1.016 5.513 1.00 86.38 637 THR A O 1
ATOM 5188 N N . CYS A 1 638 ? 4.376 -0.776 3.473 1.00 76.62 638 CYS A N 1
ATOM 5189 C CA . CYS A 1 638 ? 5.656 -1.405 3.769 1.00 76.62 638 CYS A CA 1
ATOM 5190 C C . CYS A 1 638 ? 6.735 -0.801 2.863 1.00 76.62 638 CYS A C 1
ATOM 5192 O O . CYS A 1 638 ? 6.444 0.040 2.016 1.00 76.62 638 CYS A O 1
ATOM 5194 N N . LYS A 1 639 ? 7.985 -1.258 2.992 1.00 75.38 639 LYS A N 1
ATOM 5195 C CA . LYS A 1 639 ? 9.145 -0.751 2.233 1.00 75.38 639 LYS A CA 1
ATOM 5196 C C . LYS A 1 639 ? 8.849 -0.400 0.767 1.00 75.38 639 LYS A C 1
ATOM 5198 O O . LYS A 1 639 ? 9.166 0.703 0.339 1.00 75.38 639 LYS A O 1
ATOM 5203 N N . SER A 1 640 ? 8.260 -1.330 0.016 1.00 67.94 640 SER A N 1
ATOM 5204 C CA . SER A 1 640 ? 7.868 -1.157 -1.391 1.00 67.94 640 SER A CA 1
ATOM 5205 C C . SER A 1 640 ? 6.352 -1.151 -1.607 1.00 67.94 640 SER A C 1
ATOM 5207 O O . SER A 1 640 ? 5.908 -0.921 -2.726 1.00 67.94 640 SER A O 1
ATOM 5209 N N . GLY A 1 641 ? 5.561 -1.442 -0.571 1.00 66.50 641 GLY A N 1
ATOM 5210 C CA . GLY A 1 641 ? 4.112 -1.632 -0.683 1.00 66.50 641 GLY A CA 1
ATOM 5211 C C . GLY A 1 641 ? 3.693 -2.918 -1.406 1.00 66.50 641 GLY A C 1
ATOM 5212 O O . GLY A 1 641 ? 2.516 -3.057 -1.713 1.00 66.50 641 GLY A O 1
ATOM 5213 N N . LYS A 1 642 ? 4.630 -3.837 -1.700 1.00 69.81 642 LYS A N 1
ATOM 5214 C CA . LYS A 1 642 ? 4.404 -5.057 -2.503 1.00 69.81 642 LYS A CA 1
ATOM 5215 C C . LYS A 1 642 ? 4.078 -6.263 -1.607 1.00 69.81 642 LYS A C 1
ATOM 5217 O O . LYS A 1 642 ? 2.992 -6.314 -1.040 1.00 69.81 642 LYS A O 1
ATOM 5222 N N . ASP A 1 643 ? 5.038 -7.168 -1.411 1.00 62.62 643 ASP A N 1
ATOM 5223 C CA . ASP A 1 643 ? 4.862 -8.506 -0.817 1.00 62.62 643 ASP A CA 1
ATOM 5224 C C . ASP A 1 643 ? 4.089 -8.507 0.514 1.00 62.62 643 ASP A C 1
ATOM 5226 O O . ASP A 1 643 ? 2.986 -9.037 0.608 1.00 62.62 643 ASP A O 1
ATOM 5230 N N . ARG A 1 644 ? 4.643 -7.847 1.539 1.00 68.25 644 ARG A N 1
ATOM 5231 C CA . ARG A 1 644 ? 4.071 -7.820 2.897 1.00 68.25 644 ARG A CA 1
ATOM 5232 C C . ARG A 1 644 ? 2.688 -7.169 2.930 1.00 68.25 644 ARG A C 1
ATOM 5234 O O . ARG A 1 644 ? 1.829 -7.587 3.694 1.00 68.25 644 ARG A O 1
ATOM 5241 N N . THR A 1 645 ? 2.486 -6.137 2.113 1.00 73.50 645 THR A N 1
ATOM 5242 C CA . THR A 1 645 ? 1.220 -5.398 2.042 1.00 73.50 645 THR A CA 1
ATOM 5243 C C . THR A 1 645 ? 0.138 -6.241 1.373 1.00 73.50 645 THR A C 1
ATOM 5245 O O . THR A 1 645 ? -0.960 -6.315 1.904 1.00 73.50 645 THR A O 1
ATOM 5248 N N . ASN A 1 646 ? 0.446 -6.927 0.266 1.00 71.94 646 ASN A N 1
ATOM 5249 C CA . ASN A 1 646 ? -0.504 -7.835 -0.386 1.00 71.94 646 ASN A CA 1
ATOM 5250 C C . ASN A 1 646 ? -0.891 -8.999 0.531 1.00 71.94 646 ASN A C 1
ATOM 5252 O O . ASN A 1 646 ? -2.073 -9.276 0.686 1.00 71.94 646 ASN A O 1
ATOM 5256 N N . ALA A 1 647 ? 0.088 -9.628 1.188 1.00 71.88 647 ALA A N 1
ATOM 5257 C CA . ALA A 1 647 ? -0.182 -10.718 2.122 1.00 71.88 647 ALA A CA 1
ATOM 5258 C C . ALA A 1 647 ? -1.064 -10.274 3.302 1.00 71.88 647 ALA A C 1
ATOM 5260 O O . ALA A 1 647 ? -1.973 -10.998 3.695 1.00 71.88 647 ALA A O 1
ATOM 5261 N N . ALA A 1 648 ? -0.827 -9.079 3.852 1.00 75.94 648 ALA A N 1
ATOM 5262 C CA . ALA A 1 648 ? -1.670 -8.519 4.905 1.00 75.94 648 ALA A CA 1
ATOM 5263 C C . ALA A 1 648 ? -3.111 -8.272 4.431 1.00 75.94 648 ALA A C 1
ATOM 5265 O O . ALA A 1 648 ? -4.037 -8.644 5.143 1.00 75.94 648 ALA A O 1
ATOM 5266 N N . ILE A 1 649 ? -3.290 -7.706 3.234 1.00 77.25 649 ILE A N 1
ATOM 5267 C CA . ILE A 1 649 ? -4.609 -7.406 2.656 1.00 77.25 649 ILE A CA 1
ATOM 5268 C C . ILE A 1 649 ? -5.416 -8.685 2.415 1.00 77.25 649 ILE A C 1
ATOM 5270 O O . ILE A 1 649 ? -6.558 -8.778 2.850 1.00 77.25 649 ILE A O 1
ATOM 5274 N N . GLU A 1 650 ? -4.829 -9.718 1.805 1.00 74.75 650 GLU A N 1
ATOM 5275 C CA . GLU A 1 650 ? -5.564 -10.975 1.583 1.00 74.75 650 GLU A CA 1
ATOM 5276 C C . GLU A 1 650 ? -5.960 -11.650 2.903 1.00 74.75 650 GLU A C 1
ATOM 5278 O O . GLU A 1 650 ? -7.040 -12.230 3.011 1.00 74.75 650 GLU A O 1
ATOM 5283 N N . LYS A 1 651 ? -5.120 -11.543 3.939 1.00 78.00 651 LYS A N 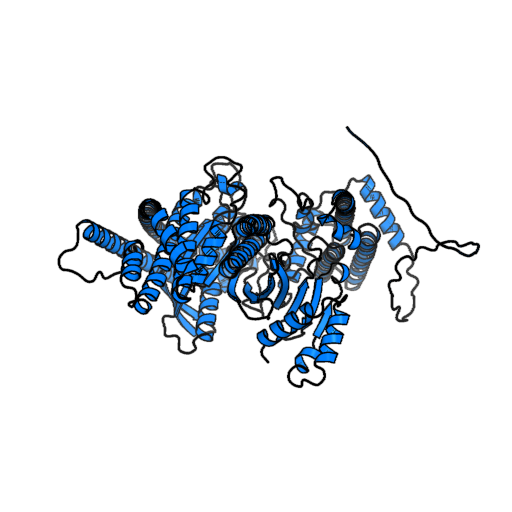1
ATOM 5284 C CA . LYS A 1 651 ? -5.440 -12.063 5.275 1.00 78.00 651 LYS A CA 1
ATOM 5285 C C . LYS A 1 651 ? -6.528 -11.252 5.974 1.00 78.00 651 LYS A C 1
ATOM 5287 O O . LYS A 1 651 ? -7.396 -11.843 6.612 1.00 78.00 651 LYS A O 1
ATOM 5292 N N . GLN A 1 652 ? -6.527 -9.931 5.803 1.00 80.50 652 GLN A N 1
ATOM 5293 C CA . GLN A 1 652 ? -7.609 -9.041 6.235 1.00 80.50 652 GLN A CA 1
ATOM 5294 C C . GLN A 1 652 ? -8.932 -9.402 5.545 1.00 80.50 652 GLN A C 1
ATOM 5296 O O . GLN A 1 652 ? -9.966 -9.512 6.204 1.00 80.50 652 GLN A O 1
ATOM 5301 N N . HIS A 1 653 ? -8.902 -9.666 4.236 1.00 78.38 653 HIS A N 1
ATOM 5302 C CA . HIS A 1 653 ? -10.066 -10.119 3.473 1.00 78.38 653 HIS A CA 1
ATOM 5303 C C . HIS A 1 653 ? -10.581 -11.477 3.941 1.00 78.38 653 HIS A C 1
ATOM 5305 O O . HIS A 1 653 ? -11.777 -11.612 4.191 1.00 78.38 653 HIS A O 1
ATOM 5311 N N . ALA A 1 654 ? -9.689 -12.456 4.121 1.00 76.00 654 ALA A N 1
ATOM 5312 C CA . ALA A 1 654 ? -10.047 -13.769 4.645 1.00 76.00 654 ALA A CA 1
ATOM 5313 C C . ALA A 1 654 ? -10.734 -13.645 6.012 1.00 76.00 654 ALA A C 1
ATOM 5315 O O . ALA A 1 654 ? -11.864 -14.100 6.176 1.00 76.00 654 ALA A O 1
ATOM 5316 N N . LYS A 1 655 ? -10.084 -12.963 6.965 1.00 78.31 655 LYS A N 1
ATOM 5317 C CA . LYS A 1 655 ? -10.577 -12.793 8.339 1.00 78.31 655 LYS A CA 1
ATOM 5318 C C . LYS A 1 655 ? -11.937 -12.086 8.379 1.00 78.31 655 LYS A C 1
ATOM 5320 O O . LYS A 1 655 ? -12.812 -12.491 9.141 1.00 78.31 655 LYS A O 1
ATOM 5325 N N . ALA A 1 656 ? -12.119 -11.050 7.558 1.00 79.50 656 ALA A N 1
ATOM 5326 C CA . ALA A 1 656 ? -13.391 -10.343 7.442 1.00 79.50 656 ALA A CA 1
ATOM 5327 C C . ALA A 1 656 ? -14.493 -11.259 6.891 1.00 79.50 656 ALA A C 1
ATOM 5329 O O . ALA A 1 656 ? -15.554 -11.359 7.500 1.00 79.50 656 ALA A O 1
ATOM 5330 N N . LEU A 1 657 ? -14.228 -11.972 5.789 1.00 78.12 657 LEU A N 1
ATOM 5331 C CA . LEU A 1 657 ? -15.209 -12.852 5.152 1.00 78.12 657 LEU A CA 1
ATOM 5332 C C . LEU A 1 657 ? -15.690 -13.966 6.086 1.00 78.12 657 LEU A C 1
ATOM 5334 O O . LEU A 1 657 ? -16.889 -14.211 6.181 1.00 78.12 657 LEU A O 1
ATOM 5338 N N . ILE A 1 658 ? -14.762 -14.607 6.794 1.00 76.62 658 ILE A N 1
ATOM 5339 C CA . ILE A 1 658 ? -15.068 -15.678 7.748 1.00 76.62 658 ILE A CA 1
ATOM 5340 C C . ILE A 1 658 ? -15.957 -15.152 8.866 1.00 76.62 658 ILE A C 1
ATOM 5342 O O . ILE A 1 658 ? -17.017 -15.713 9.113 1.00 76.62 658 ILE A O 1
ATOM 5346 N N . SER A 1 659 ? -15.573 -14.032 9.484 1.00 74.88 659 SER A N 1
ATOM 5347 C CA . SER A 1 659 ? -16.360 -13.464 10.577 1.00 74.88 659 SER A CA 1
ATOM 5348 C C . SER A 1 659 ? -17.778 -13.091 10.147 1.00 74.88 659 SER A C 1
ATOM 5350 O O . SER A 1 659 ? -18.691 -13.197 10.957 1.00 74.88 659 SER A O 1
ATOM 5352 N N . MET A 1 660 ? -17.969 -12.643 8.904 1.00 77.06 660 MET A N 1
ATOM 5353 C CA . MET A 1 660 ? -19.303 -12.356 8.369 1.00 77.06 660 MET A CA 1
ATOM 5354 C C . MET A 1 660 ? -20.104 -13.622 8.087 1.00 77.06 660 MET A C 1
ATOM 5356 O O . MET A 1 660 ? -21.317 -13.637 8.273 1.00 77.06 660 MET A O 1
ATOM 5360 N N . HIS A 1 661 ? -19.442 -14.676 7.611 1.00 77.62 661 HIS A N 1
ATOM 5361 C CA . HIS A 1 661 ? -20.080 -15.963 7.368 1.00 77.62 661 HIS A CA 1
ATOM 5362 C C . HIS A 1 661 ? -20.551 -16.604 8.681 1.00 77.62 661 HIS A C 1
ATOM 5364 O O . HIS A 1 661 ? -21.706 -17.009 8.773 1.00 77.62 661 HIS A O 1
ATOM 5370 N N . GLU A 1 662 ? -19.708 -16.600 9.718 1.00 72.56 662 GLU A N 1
ATOM 5371 C CA . GLU A 1 662 ? -20.048 -17.107 11.057 1.00 72.56 662 GLU A CA 1
ATOM 5372 C C . GLU A 1 662 ? -21.264 -16.405 11.673 1.00 72.56 662 GLU A C 1
ATOM 5374 O O . GLU A 1 662 ? -22.080 -17.049 12.318 1.00 72.56 662 GLU A O 1
ATOM 5379 N N . GLN A 1 663 ? -21.418 -15.097 11.452 1.00 68.88 663 GLN A N 1
ATOM 5380 C CA . GLN A 1 663 ? -22.566 -14.330 11.950 1.00 68.88 663 GLN A CA 1
ATOM 5381 C C . GLN A 1 663 ? -23.887 -14.667 11.240 1.00 68.88 663 GLN A C 1
ATOM 5383 O O . GLN A 1 663 ? -24.953 -14.307 11.734 1.00 68.88 663 GLN A O 1
ATOM 5388 N N . ARG A 1 664 ? -23.834 -15.312 10.068 1.00 68.44 664 ARG A N 1
ATOM 5389 C CA . ARG A 1 664 ? -24.995 -15.528 9.188 1.00 68.44 664 ARG A CA 1
ATOM 5390 C C . ARG A 1 664 ? -25.477 -16.973 9.141 1.00 68.44 664 ARG A C 1
ATOM 5392 O O . ARG A 1 664 ? -26.639 -17.197 8.816 1.00 68.44 664 ARG A O 1
ATOM 5399 N N . VAL A 1 665 ? -24.607 -17.942 9.413 1.00 64.75 665 VAL A N 1
ATOM 5400 C CA . VAL A 1 665 ? -24.963 -19.366 9.403 1.00 64.75 665 VAL A CA 1
ATOM 5401 C C . VAL A 1 665 ? -25.307 -19.809 10.825 1.00 64.75 665 VAL A C 1
ATOM 5403 O O . VAL A 1 665 ? -24.512 -19.637 11.746 1.00 64.75 665 VAL A O 1
ATOM 5406 N N . VAL A 1 666 ? -26.510 -20.361 11.013 1.00 53.50 666 VAL A N 1
ATOM 5407 C CA . VAL A 1 666 ? -26.969 -20.893 12.306 1.00 53.50 666 VAL A CA 1
ATOM 5408 C C . VAL A 1 666 ? -26.156 -22.147 12.627 1.00 53.50 666 VAL A C 1
ATOM 5410 O O . VAL A 1 666 ? -26.322 -23.168 11.974 1.00 53.50 666 VAL A O 1
ATOM 5413 N N . GLN A 1 667 ? -25.263 -22.064 13.614 1.00 53.47 667 GLN A N 1
ATOM 5414 C CA . GLN A 1 667 ? -24.293 -23.127 13.887 1.00 53.47 667 GLN A CA 1
ATOM 5415 C C . GLN A 1 667 ? -24.929 -24.393 14.490 1.00 53.47 667 GLN A C 1
ATOM 5417 O O . GLN A 1 667 ? -25.508 -24.351 15.579 1.00 53.47 667 GLN A O 1
ATOM 5422 N N . GLY A 1 668 ? -24.710 -25.537 13.834 1.00 53.41 668 GLY A N 1
ATOM 5423 C CA . GLY A 1 668 ? -24.605 -26.851 14.485 1.00 53.41 668 GLY A CA 1
ATOM 5424 C C . GLY A 1 668 ? -23.158 -27.146 14.930 1.00 53.41 668 GLY A C 1
ATOM 5425 O O . GLY A 1 668 ? -22.212 -26.571 14.396 1.00 53.41 668 GLY A O 1
ATOM 5426 N N . GLN A 1 669 ? -22.953 -28.046 15.903 1.00 51.12 669 GLN A N 1
ATOM 5427 C CA . GLN A 1 669 ? -21.617 -28.337 16.473 1.00 51.12 669 GLN A CA 1
ATOM 5428 C C . GLN A 1 669 ? -20.593 -28.893 15.460 1.00 51.12 669 GLN A C 1
ATOM 5430 O O . GLN A 1 669 ? -19.394 -28.649 15.615 1.00 51.12 669 GLN A O 1
ATOM 5435 N N . ASP A 1 670 ? -21.040 -29.624 14.435 1.00 53.62 670 ASP A N 1
ATOM 5436 C CA . ASP A 1 670 ? -20.148 -30.197 13.416 1.00 53.62 670 ASP A CA 1
ATOM 5437 C C . ASP A 1 670 ? -19.706 -29.154 12.373 1.00 53.62 670 ASP A C 1
ATOM 5439 O O . ASP A 1 670 ? -18.546 -29.151 11.958 1.00 53.62 670 ASP A O 1
ATOM 5443 N N . GLU A 1 671 ? -20.563 -28.180 12.046 1.00 59.66 671 GLU A N 1
ATOM 5444 C CA . GLU A 1 671 ? -20.227 -27.081 11.128 1.00 59.66 671 GLU A CA 1
ATOM 5445 C C . GLU A 1 671 ? -19.186 -26.121 11.726 1.00 59.66 671 GLU A C 1
ATOM 5447 O O . GLU A 1 671 ? -18.350 -25.583 11.003 1.00 59.66 671 GLU A O 1
ATOM 5452 N N . GLU A 1 672 ? -19.156 -25.940 13.051 1.00 59.00 672 GLU A N 1
ATOM 5453 C CA . GLU A 1 672 ? -18.188 -25.053 13.716 1.00 59.00 672 GLU A CA 1
ATOM 5454 C C . GLU A 1 672 ? -16.734 -25.544 13.559 1.00 59.00 672 GLU A C 1
ATOM 5456 O O . GLU A 1 672 ? -15.802 -24.747 13.393 1.00 59.00 672 GLU A O 1
ATOM 5461 N N . LYS A 1 673 ? -16.511 -26.865 13.583 1.00 61.06 673 LYS A N 1
ATOM 5462 C CA . LYS A 1 673 ? -15.174 -27.451 13.380 1.00 61.06 673 LYS A CA 1
ATOM 5463 C C . LYS A 1 673 ? -14.712 -27.302 11.934 1.00 61.06 673 LYS A C 1
ATOM 5465 O O . LYS A 1 673 ? -13.555 -26.938 11.702 1.00 61.06 673 LYS A O 1
ATOM 5470 N N . ASP A 1 674 ? -15.613 -27.538 10.987 1.00 65.25 674 ASP A N 1
ATOM 5471 C CA . ASP A 1 674 ? -15.329 -27.397 9.560 1.00 65.25 674 ASP A CA 1
ATOM 5472 C C . ASP A 1 674 ? -15.087 -25.934 9.175 1.00 65.25 674 ASP A C 1
ATOM 5474 O O . ASP A 1 674 ? -14.157 -25.642 8.419 1.00 65.25 674 ASP A O 1
ATOM 5478 N N . LEU A 1 675 ? -15.821 -24.998 9.780 1.00 64.12 675 LEU A N 1
ATOM 5479 C CA . LEU A 1 675 ? -15.608 -23.562 9.612 1.00 64.12 675 LEU A CA 1
ATOM 5480 C C . LEU A 1 675 ? -14.264 -23.096 10.163 1.00 64.12 675 LEU A C 1
ATOM 5482 O O . LEU A 1 675 ? -13.558 -22.374 9.466 1.00 64.12 675 LEU A O 1
ATOM 5486 N N . LYS A 1 676 ? -13.845 -23.547 11.352 1.00 65.06 676 LYS A N 1
ATOM 5487 C CA . LYS A 1 676 ? -12.513 -23.213 11.898 1.00 65.06 676 LYS A CA 1
ATOM 5488 C C . LYS A 1 676 ? -11.379 -23.780 11.049 1.00 65.06 676 LYS A C 1
ATOM 5490 O O . LYS A 1 676 ? -10.338 -23.138 10.880 1.00 65.06 676 LYS A O 1
ATOM 5495 N N . LYS A 1 677 ? -11.563 -24.981 10.491 1.00 67.06 677 LYS A N 1
ATOM 5496 C CA . LYS A 1 677 ? -10.609 -25.570 9.546 1.00 67.06 677 LYS A CA 1
ATOM 5497 C C . LYS A 1 677 ? -10.544 -24.744 8.259 1.00 67.06 677 LYS A C 1
ATOM 5499 O O . LYS A 1 677 ? -9.448 -24.371 7.847 1.00 67.06 677 LYS A O 1
ATOM 5504 N N . LEU A 1 678 ? -11.691 -24.395 7.680 1.00 65.19 678 LEU A N 1
ATOM 5505 C CA . LEU A 1 678 ? -11.792 -23.562 6.481 1.00 65.19 678 LEU A CA 1
ATOM 5506 C C . LEU A 1 678 ? -11.248 -22.143 6.710 1.00 65.19 678 LEU A C 1
ATOM 5508 O O . LEU A 1 678 ? -10.571 -21.599 5.839 1.00 65.19 678 LEU A O 1
ATOM 5512 N N . GLU A 1 679 ? -11.473 -21.566 7.894 1.00 63.75 679 GLU A N 1
ATOM 5513 C CA . GLU A 1 679 ? -10.889 -20.296 8.328 1.00 63.75 679 GLU A CA 1
ATOM 5514 C C . GLU A 1 679 ? -9.375 -20.379 8.295 1.00 63.75 679 GLU A C 1
ATOM 5516 O O . GLU A 1 679 ? -8.714 -19.565 7.647 1.00 63.75 679 GLU A O 1
ATOM 5521 N N . ARG A 1 680 ? -8.822 -21.377 8.989 1.00 64.88 680 ARG A N 1
ATOM 5522 C CA . ARG A 1 680 ? -7.382 -21.573 9.067 1.00 64.88 680 ARG A CA 1
ATOM 5523 C C . ARG A 1 680 ? -6.810 -21.815 7.679 1.00 64.88 680 ARG A C 1
ATOM 5525 O O . ARG A 1 680 ? -5.752 -21.279 7.373 1.00 64.88 680 ARG A O 1
ATOM 5532 N N . GLU A 1 681 ? -7.508 -22.549 6.822 1.00 63.66 681 GLU A N 1
ATOM 5533 C CA . GLU A 1 681 ? -7.114 -22.734 5.433 1.00 63.66 681 GLU A CA 1
ATOM 5534 C C . GLU A 1 681 ? -7.099 -21.413 4.664 1.00 63.66 681 GLU A C 1
ATOM 5536 O O . GLU A 1 681 ? -6.046 -21.051 4.162 1.00 63.66 681 GLU A O 1
ATOM 5541 N N . LEU A 1 682 ? -8.188 -20.645 4.608 1.00 63.16 682 LEU A N 1
ATOM 5542 C CA . LEU A 1 682 ? -8.244 -19.374 3.869 1.00 63.16 682 LEU A CA 1
ATOM 5543 C C . LEU A 1 682 ? -7.264 -18.327 4.403 1.00 63.16 682 LEU A C 1
ATOM 5545 O O . LEU A 1 682 ? -6.629 -17.614 3.621 1.00 63.16 682 LEU A O 1
ATOM 5549 N N . PHE A 1 683 ? -7.134 -18.244 5.727 1.00 65.50 683 PHE A N 1
ATOM 5550 C CA . PHE A 1 683 ? -6.239 -17.316 6.404 1.00 65.50 683 PHE A CA 1
ATOM 5551 C C . PHE A 1 683 ? -4.772 -17.694 6.204 1.00 65.50 683 PHE A C 1
ATOM 5553 O O . PHE A 1 683 ? -3.962 -16.834 5.849 1.00 65.50 683 PHE A O 1
ATOM 5560 N N . LEU A 1 684 ? -4.414 -18.972 6.399 1.00 57.88 684 LEU A N 1
ATOM 5561 C CA . LEU A 1 684 ? -3.052 -19.431 6.150 1.00 57.88 684 LEU A CA 1
ATOM 5562 C C . LEU A 1 684 ? -2.748 -19.279 4.673 1.00 57.88 684 LEU A C 1
ATOM 5564 O O . LEU A 1 684 ? -1.817 -18.540 4.371 1.00 57.88 684 LEU A O 1
ATOM 5568 N N . LYS A 1 685 ? -3.563 -19.871 3.782 1.00 53.50 685 LYS A N 1
ATOM 5569 C CA . LYS A 1 685 ? -3.441 -19.841 2.308 1.00 53.50 685 LYS A CA 1
ATOM 5570 C C . LYS A 1 685 ? -3.487 -18.429 1.720 1.00 53.50 685 LYS A C 1
ATOM 5572 O O . LYS A 1 685 ? -3.215 -18.266 0.533 1.00 53.50 685 LYS A O 1
ATOM 5577 N N . GLY A 1 686 ? -3.767 -17.409 2.540 1.00 51.69 686 GLY A N 1
ATOM 5578 C CA . GLY A 1 686 ? -3.754 -16.009 2.134 1.00 51.69 686 GLY A CA 1
ATOM 5579 C C . GLY A 1 686 ? -4.689 -15.784 0.958 1.00 51.69 686 GLY A C 1
ATOM 5580 O O . GLY A 1 686 ? -4.280 -15.162 -0.017 1.00 51.69 686 GLY A O 1
ATOM 5581 N N . TYR A 1 687 ? -5.897 -16.354 1.050 1.00 49.56 687 TYR A N 1
ATOM 5582 C CA . TYR A 1 687 ? -6.933 -16.295 0.028 1.00 49.56 687 TYR A CA 1
ATOM 5583 C C . TYR A 1 687 ? -6.382 -16.647 -1.359 1.00 49.56 687 TYR A C 1
ATOM 5585 O O . TYR A 1 687 ? -6.076 -15.783 -2.176 1.00 49.56 687 TYR A O 1
ATOM 5593 N N . GLU A 1 688 ? -6.235 -17.948 -1.600 1.00 42.44 688 GLU A N 1
ATOM 5594 C CA . GLU A 1 688 ? -5.379 -18.625 -2.591 1.00 42.44 688 GLU A CA 1
ATOM 5595 C C . GLU A 1 688 ? -5.512 -18.212 -4.088 1.00 42.44 688 GLU A C 1
ATOM 5597 O O . GLU A 1 688 ? -4.905 -18.827 -4.963 1.00 42.44 688 GLU A O 1
ATOM 5602 N N . GLN A 1 689 ? -6.269 -17.156 -4.411 1.00 42.59 689 GLN A N 1
ATOM 5603 C CA . GLN A 1 689 ? -6.352 -16.489 -5.718 1.00 42.59 689 GLN A CA 1
ATOM 5604 C C . GLN A 1 689 ? -6.441 -14.945 -5.637 1.00 42.59 689 GLN A C 1
ATOM 5606 O O . GLN A 1 689 ? -7.044 -14.303 -6.504 1.00 42.59 689 GLN A O 1
ATOM 5611 N N . GLY A 1 690 ? -5.830 -14.320 -4.629 1.00 34.69 690 GLY A N 1
ATOM 5612 C CA . GLY A 1 690 ? -5.643 -12.867 -4.509 1.00 34.69 690 GLY A CA 1
ATOM 5613 C C . GLY A 1 690 ? -5.360 -12.112 -5.812 1.00 34.69 690 GLY A C 1
ATOM 5614 O O . GLY A 1 690 ? -4.539 -12.579 -6.607 1.00 34.69 690 GLY A O 1
ATOM 5615 N N . PRO A 1 691 ? -5.944 -10.924 -6.079 1.00 32.38 691 PRO A N 1
ATOM 5616 C CA . PRO A 1 691 ? -5.387 -9.966 -7.048 1.00 32.38 691 PRO A CA 1
ATOM 5617 C C . PRO A 1 691 ? -3.977 -9.469 -6.672 1.00 32.38 691 PRO A C 1
ATOM 5619 O O . PRO A 1 691 ? -3.415 -8.627 -7.374 1.00 32.38 691 PRO A O 1
ATOM 5622 N N . GLY A 1 692 ? -3.390 -10.017 -5.598 1.00 35.91 692 GLY A N 1
ATOM 5623 C CA . GLY A 1 692 ? -2.112 -9.719 -4.950 1.00 35.91 692 GLY A CA 1
ATOM 5624 C C . GLY A 1 692 ? -0.834 -9.688 -5.792 1.00 35.91 692 GLY A C 1
ATOM 5625 O O . GLY A 1 692 ? 0.248 -9.706 -5.218 1.00 35.91 692 GLY A O 1
ATOM 5626 N N . ASN A 1 693 ? -0.919 -9.557 -7.111 1.00 39.47 693 ASN A N 1
ATOM 5627 C CA . ASN A 1 693 ? 0.206 -9.193 -7.961 1.00 39.47 693 ASN A CA 1
ATOM 5628 C C . ASN A 1 693 ? -0.022 -7.992 -8.883 1.00 39.47 693 ASN A C 1
ATOM 5630 O O . ASN A 1 693 ? 0.954 -7.385 -9.323 1.00 39.47 693 ASN A O 1
ATOM 5634 N N . ASP A 1 694 ? -1.269 -7.569 -9.078 1.00 41.38 694 ASP A N 1
ATOM 5635 C CA . ASP A 1 694 ? -1.589 -6.452 -9.970 1.00 41.38 694 ASP A CA 1
ATOM 5636 C C . ASP A 1 694 ? -1.737 -5.120 -9.227 1.00 41.38 694 ASP A C 1
ATOM 5638 O O . ASP A 1 694 ? -1.677 -4.057 -9.836 1.00 41.38 694 ASP A O 1
ATOM 5642 N N . ILE A 1 695 ? -1.869 -5.132 -7.900 1.00 38.22 695 ILE A N 1
ATOM 5643 C CA . ILE A 1 695 ? -2.182 -3.911 -7.139 1.00 38.22 695 ILE A CA 1
ATOM 5644 C C . ILE A 1 695 ? -0.927 -3.065 -6.834 1.00 38.22 695 ILE A C 1
ATOM 5646 O O . ILE A 1 695 ? -1.023 -1.874 -6.554 1.00 38.22 695 ILE A O 1
ATOM 5650 N N . CYS A 1 696 ? 0.282 -3.637 -6.908 1.00 39.22 696 CYS A N 1
ATOM 5651 C CA . CYS A 1 696 ? 1.526 -2.916 -6.585 1.00 39.22 696 CYS A CA 1
ATOM 5652 C C . CYS A 1 696 ? 2.678 -3.073 -7.584 1.00 39.22 696 CYS A C 1
ATOM 5654 O O . CYS A 1 696 ? 3.800 -2.625 -7.316 1.00 39.22 696 CYS A O 1
ATOM 5656 N N . GLY A 1 697 ? 2.406 -3.653 -8.754 1.00 43.41 697 GLY A N 1
ATOM 5657 C CA . GLY A 1 697 ? 3.295 -3.545 -9.903 1.00 43.41 697 GLY A CA 1
ATOM 5658 C C . GLY A 1 697 ? 3.346 -2.092 -10.373 1.00 43.41 697 GLY A C 1
ATOM 5659 O O . GLY A 1 697 ? 2.322 -1.489 -10.672 1.00 43.41 697 GLY A O 1
ATOM 5660 N N . ASP A 1 698 ? 4.539 -1.515 -10.422 1.00 39.75 698 ASP A N 1
ATOM 5661 C CA . ASP A 1 698 ? 4.783 -0.183 -10.969 1.00 39.75 698 ASP A CA 1
ATOM 5662 C C . ASP A 1 698 ? 4.445 -0.150 -12.461 1.00 39.75 698 ASP A C 1
ATOM 5664 O O . ASP A 1 698 ? 5.328 -0.439 -13.252 1.00 39.75 698 ASP A O 1
ATOM 5668 N N . ASN A 1 699 ? 3.196 0.113 -12.867 1.00 39.06 699 ASN A N 1
ATOM 5669 C CA . ASN A 1 699 ? 2.784 0.095 -14.287 1.00 39.06 699 ASN A CA 1
ATOM 5670 C C . ASN A 1 699 ? 3.331 -1.088 -15.096 1.00 39.06 699 ASN A C 1
ATOM 5672 O O . ASN A 1 699 ? 3.559 -0.997 -16.304 1.00 39.06 699 ASN A O 1
ATOM 5676 N N . MET A 1 700 ? 3.593 -2.209 -14.435 1.00 35.75 700 MET A N 1
ATOM 5677 C CA . MET A 1 700 ? 4.105 -3.350 -15.148 1.00 35.75 700 MET A CA 1
ATOM 5678 C C . MET A 1 700 ? 2.938 -3.814 -16.015 1.00 35.75 700 MET A C 1
ATOM 5680 O O . MET A 1 700 ? 1.865 -4.128 -15.488 1.00 35.75 700 MET A O 1
ATOM 5684 N N . LYS A 1 701 ? 3.144 -3.824 -17.338 1.00 30.36 701 LYS A N 1
ATOM 5685 C CA . LYS A 1 701 ? 2.351 -4.638 -18.266 1.00 30.36 701 LYS A CA 1
ATOM 5686 C C . LYS A 1 701 ? 2.139 -6.043 -17.662 1.00 30.36 701 LYS A C 1
ATOM 5688 O O . LYS A 1 701 ? 2.952 -6.416 -16.809 1.00 30.36 701 LYS A O 1
ATOM 5693 N N . PRO A 1 702 ? 1.092 -6.801 -18.046 1.00 28.55 702 PRO A N 1
ATOM 5694 C CA . PRO A 1 702 ? 0.784 -8.138 -17.514 1.00 28.55 702 PRO A CA 1
ATOM 5695 C C . PRO A 1 702 ? 1.997 -9.089 -17.547 1.00 28.55 702 PRO A C 1
ATOM 5697 O O . PRO A 1 702 ? 2.209 -9.850 -18.487 1.00 28.55 702 PRO A O 1
ATOM 5700 N N . GLY A 1 703 ? 2.838 -8.994 -16.514 1.00 29.86 703 GLY A N 1
ATOM 5701 C CA . GLY A 1 703 ? 4.253 -9.326 -16.663 1.00 29.86 703 GLY A CA 1
ATOM 5702 C C . GLY A 1 703 ? 5.116 -9.292 -15.414 1.00 29.86 703 GLY A C 1
ATOM 5703 O O . GLY A 1 703 ? 6.262 -9.732 -15.421 1.00 29.86 703 GLY A O 1
ATOM 5704 N N . ALA A 1 704 ? 4.564 -8.805 -14.313 1.00 29.91 704 ALA A N 1
ATOM 5705 C CA . ALA A 1 704 ? 5.296 -8.595 -13.076 1.00 29.91 704 ALA A CA 1
ATOM 5706 C C . ALA A 1 704 ? 4.626 -9.243 -11.888 1.00 29.91 704 ALA A C 1
ATOM 5708 O O . ALA A 1 704 ? 4.575 -8.658 -10.804 1.00 29.91 704 ALA A O 1
ATOM 5709 N N . GLN A 1 705 ? 4.105 -10.445 -12.091 1.00 34.94 705 GLN A N 1
ATOM 5710 C CA . GLN A 1 705 ? 3.637 -11.207 -10.958 1.00 34.94 705 GLN A CA 1
ATOM 5711 C C . GLN A 1 705 ? 4.836 -11.582 -10.086 1.00 34.94 705 GLN A C 1
ATOM 5713 O O . GLN A 1 705 ? 5.831 -12.142 -10.548 1.00 34.94 705 GLN A O 1
ATOM 5718 N N . GLN A 1 706 ? 4.761 -11.186 -8.820 1.00 38.59 706 GLN A N 1
ATOM 5719 C CA . GLN A 1 706 ? 5.758 -11.463 -7.804 1.00 38.59 706 GLN A CA 1
ATOM 5720 C C . GLN A 1 706 ? 5.190 -12.543 -6.900 1.00 38.59 706 GLN A C 1
ATOM 5722 O O . GLN A 1 706 ? 4.176 -12.385 -6.234 1.00 38.59 706 GLN A O 1
ATOM 5727 N N . ILE A 1 707 ? 5.844 -13.688 -6.870 1.00 33.16 707 ILE A N 1
ATOM 5728 C CA . ILE A 1 707 ? 5.532 -14.672 -5.850 1.00 33.16 707 ILE A CA 1
ATOM 5729 C C . ILE A 1 707 ? 6.368 -14.342 -4.609 1.00 33.16 707 ILE A C 1
ATOM 5731 O O . ILE A 1 707 ? 7.599 -14.283 -4.690 1.00 33.16 707 ILE A O 1
ATOM 5735 N N . SER A 1 708 ? 5.707 -14.174 -3.460 1.00 30.77 708 SER A N 1
ATOM 5736 C CA . SER A 1 708 ? 6.370 -14.100 -2.151 1.00 30.77 708 SER A CA 1
ATOM 5737 C C . SER A 1 708 ? 7.150 -15.386 -1.867 1.00 30.77 708 SER A C 1
ATOM 5739 O O . SER A 1 708 ? 6.647 -16.496 -2.010 1.00 30.77 708 SER A O 1
ATOM 5741 N N . HIS A 1 709 ? 8.399 -15.220 -1.438 1.00 29.19 709 HIS A N 1
ATOM 5742 C CA . HIS A 1 709 ? 9.406 -16.269 -1.332 1.00 29.19 709 HIS A CA 1
ATOM 5743 C C . HIS A 1 709 ? 9.326 -17.109 -0.034 1.00 29.19 709 HIS A C 1
ATOM 5745 O O . HIS A 1 709 ? 10.132 -18.024 0.135 1.00 29.19 709 HIS A O 1
ATOM 5751 N N . SER A 1 710 ? 8.407 -16.827 0.904 1.00 34.00 710 SER A N 1
ATOM 5752 C CA . SER A 1 710 ? 8.531 -17.393 2.263 1.00 34.00 710 SER A CA 1
ATOM 5753 C C . SER A 1 710 ? 7.271 -17.492 3.143 1.00 34.00 710 SER A C 1
ATOM 5755 O O . SER A 1 710 ? 7.432 -17.658 4.347 1.00 34.00 710 SER A O 1
ATOM 5757 N N . ASP A 1 711 ? 6.041 -17.416 2.627 1.00 32.28 711 ASP A N 1
ATOM 5758 C CA . ASP A 1 711 ? 4.845 -17.387 3.505 1.00 32.28 711 ASP A CA 1
ATOM 5759 C C . ASP A 1 711 ? 4.201 -18.753 3.848 1.00 32.28 711 ASP A C 1
ATOM 5761 O O . ASP A 1 711 ? 3.158 -18.765 4.493 1.00 32.28 711 ASP A O 1
ATOM 5765 N N . PHE A 1 712 ? 4.810 -19.905 3.516 1.00 33.53 712 PHE A N 1
ATOM 5766 C CA . PHE A 1 712 ? 4.193 -21.222 3.776 1.00 33.53 712 PHE A CA 1
ATOM 5767 C C . PHE A 1 712 ? 5.169 -22.331 4.186 1.00 33.53 712 PHE A C 1
ATOM 5769 O O . PHE A 1 712 ? 5.695 -23.071 3.357 1.00 33.53 712 PHE A O 1
ATOM 5776 N N . THR A 1 713 ? 5.352 -22.474 5.492 1.00 28.09 713 THR A N 1
ATOM 5777 C CA . THR A 1 713 ? 5.658 -23.738 6.185 1.00 28.09 713 THR A CA 1
ATOM 5778 C C . THR A 1 713 ? 4.927 -23.626 7.524 1.00 28.09 713 THR A C 1
ATOM 5780 O O . THR A 1 713 ? 5.117 -22.626 8.213 1.00 28.09 713 THR A O 1
ATOM 5783 N N . SER A 1 714 ? 4.010 -24.513 7.887 1.00 31.31 714 SER A N 1
ATOM 5784 C CA . SER A 1 714 ? 4.287 -25.914 8.194 1.00 31.31 714 SER A CA 1
ATOM 5785 C C . SER A 1 714 ? 3.168 -26.865 7.749 1.00 31.31 714 SER A C 1
ATOM 5787 O O . SER A 1 714 ? 2.030 -26.474 7.512 1.00 31.31 714 SER A O 1
ATOM 5789 N N . GLU A 1 715 ? 3.574 -28.117 7.584 1.00 34.53 715 GLU A N 1
ATOM 5790 C CA . GLU A 1 715 ? 2.845 -29.307 7.150 1.00 34.53 715 GLU A CA 1
ATOM 5791 C C . GLU A 1 715 ? 1.367 -29.390 7.574 1.00 34.53 715 GLU A C 1
ATOM 5793 O O . GLU A 1 715 ? 1.036 -29.444 8.755 1.00 34.53 715 GLU A O 1
ATOM 5798 N N . SER A 1 716 ? 0.467 -29.448 6.585 1.00 27.22 716 SER A N 1
ATOM 5799 C CA . SER A 1 716 ? -0.436 -30.590 6.315 1.00 27.22 716 SER A CA 1
ATOM 5800 C C . SER A 1 716 ? -1.406 -30.249 5.160 1.00 27.22 716 SER A C 1
ATOM 5802 O O . SER A 1 716 ? -2.255 -29.372 5.261 1.00 27.22 716 SER A O 1
ATOM 5804 N N . SER A 1 717 ? -1.209 -30.939 4.025 1.00 30.14 717 SER A N 1
ATOM 5805 C CA . SER A 1 717 ? -2.142 -31.175 2.897 1.00 30.14 717 SER A CA 1
ATOM 5806 C C . SER A 1 717 ? -2.863 -29.991 2.217 1.00 30.14 717 SER A C 1
ATOM 5808 O O . SER A 1 717 ? -4.066 -29.811 2.360 1.00 30.14 717 SER A O 1
ATOM 5810 N N . PHE A 1 718 ? -2.131 -29.210 1.421 1.00 28.52 718 PHE A N 1
ATOM 5811 C CA . PHE A 1 718 ? -2.201 -29.124 -0.057 1.00 28.52 718 PHE A CA 1
ATOM 5812 C C . PHE A 1 718 ? -1.429 -27.868 -0.446 1.00 28.52 718 PHE A C 1
ATOM 5814 O O . PHE A 1 718 ? -1.908 -26.740 -0.372 1.00 28.52 718 PHE A O 1
ATOM 5821 N N . ALA A 1 719 ? -0.150 -28.080 -0.713 1.00 33.31 719 ALA A N 1
ATOM 5822 C CA . ALA A 1 719 ? 0.838 -27.035 -0.654 1.00 33.31 719 ALA A CA 1
ATOM 5823 C C . ALA A 1 719 ? 1.109 -26.424 -2.030 1.00 33.31 719 ALA A C 1
ATOM 5825 O O . ALA A 1 719 ? 1.558 -27.100 -2.957 1.00 33.31 719 ALA A O 1
ATOM 5826 N N . LEU A 1 720 ? 0.937 -25.103 -2.109 1.00 38.03 720 LEU A N 1
ATOM 5827 C CA . LEU A 1 720 ? 1.609 -24.201 -3.045 1.00 38.03 720 LEU A CA 1
ATOM 5828 C C . LEU A 1 720 ? 3.141 -24.259 -2.849 1.00 38.03 720 LEU A C 1
ATOM 5830 O O . LEU A 1 720 ? 3.789 -23.285 -2.467 1.00 38.03 720 LEU A O 1
ATOM 5834 N N . TYR A 1 721 ? 3.759 -25.406 -3.134 1.00 36.62 721 TYR A N 1
ATOM 5835 C CA . TYR A 1 721 ? 5.211 -25.538 -3.235 1.00 36.62 721 TYR A CA 1
ATOM 5836 C C . TYR A 1 721 ? 5.679 -25.207 -4.651 1.00 36.62 721 TYR A C 1
ATOM 5838 O O . TYR A 1 721 ? 6.077 -26.077 -5.419 1.00 36.62 721 TYR A O 1
ATOM 5846 N N . ALA A 1 722 ? 5.685 -23.913 -4.970 1.00 33.16 722 ALA A N 1
ATOM 5847 C CA . ALA A 1 722 ? 6.498 -23.353 -6.050 1.00 33.16 722 ALA A CA 1
ATOM 5848 C C . ALA A 1 722 ? 6.825 -21.875 -5.782 1.00 33.16 722 ALA A C 1
ATOM 5850 O O . ALA A 1 722 ? 6.619 -21.012 -6.627 1.00 33.16 722 ALA A O 1
ATOM 5851 N N . THR A 1 723 ? 7.301 -21.539 -4.580 1.00 34.25 723 THR A N 1
ATOM 5852 C CA . THR A 1 723 ? 7.563 -20.129 -4.230 1.00 34.25 723 THR A CA 1
ATOM 5853 C C . THR A 1 723 ? 8.965 -19.876 -3.671 1.00 34.25 723 THR A C 1
ATOM 5855 O O . THR A 1 723 ? 9.431 -18.738 -3.628 1.00 34.25 723 THR A O 1
ATOM 5858 N N . LYS A 1 724 ? 9.758 -20.926 -3.407 1.00 31.09 724 LYS A N 1
ATOM 5859 C CA . LYS A 1 724 ? 11.166 -20.770 -3.009 1.00 31.09 724 LYS A CA 1
ATOM 5860 C C . LYS A 1 724 ? 12.135 -20.361 -4.146 1.00 31.09 724 LYS A C 1
ATOM 5862 O O . LYS A 1 724 ? 13.326 -20.251 -3.901 1.00 31.09 724 LYS A O 1
ATOM 5867 N N . LYS A 1 725 ? 11.715 -20.123 -5.392 1.00 31.88 725 LYS A N 1
ATOM 5868 C CA . LYS A 1 725 ? 12.674 -19.718 -6.456 1.00 31.88 725 LYS A CA 1
ATOM 5869 C C . LYS A 1 725 ? 12.185 -18.639 -7.424 1.00 31.88 725 LYS A C 1
ATOM 5871 O O . LYS A 1 725 ? 12.926 -18.283 -8.337 1.00 31.88 725 LYS A O 1
ATOM 5876 N N . VAL A 1 726 ? 10.991 -18.084 -7.210 1.00 35.41 726 VAL A N 1
ATOM 5877 C CA . VAL A 1 726 ? 10.331 -17.201 -8.192 1.00 35.41 726 VAL A CA 1
ATOM 5878 C C . VAL A 1 726 ? 10.577 -15.704 -7.928 1.00 35.41 726 VAL A C 1
ATOM 5880 O O . VAL A 1 726 ? 10.326 -14.857 -8.782 1.00 35.41 726 VAL A O 1
ATOM 5883 N N . SER A 1 727 ? 11.205 -15.360 -6.798 1.00 35.34 727 SER A N 1
ATOM 5884 C CA . SER A 1 727 ? 11.611 -13.981 -6.472 1.00 35.34 727 SER A CA 1
ATOM 5885 C C . SER A 1 727 ? 12.686 -13.392 -7.405 1.00 35.34 727 SER A C 1
ATOM 5887 O O . SER A 1 727 ? 12.990 -12.198 -7.327 1.00 35.34 727 SER A O 1
ATOM 5889 N N . SER A 1 728 ? 13.282 -14.194 -8.297 1.00 36.53 728 SER A N 1
ATOM 5890 C CA . SER A 1 728 ? 14.393 -13.747 -9.143 1.00 36.53 728 SER A CA 1
ATOM 5891 C C . SER A 1 728 ? 13.960 -12.802 -10.269 1.00 36.53 728 SER A C 1
ATOM 5893 O O . SER A 1 728 ? 14.682 -11.852 -10.552 1.00 36.53 728 SER A O 1
ATOM 5895 N N . LEU A 1 729 ? 12.773 -12.977 -10.866 1.00 43.66 729 LEU A N 1
ATOM 5896 C CA . LEU A 1 729 ? 12.280 -12.077 -11.928 1.00 43.66 729 LEU A CA 1
ATOM 5897 C C . LEU A 1 729 ? 11.886 -10.697 -11.374 1.00 43.66 729 LEU A C 1
ATOM 5899 O O . LEU A 1 729 ? 12.063 -9.674 -12.034 1.00 43.66 729 LEU A O 1
ATOM 5903 N N . GLN A 1 730 ? 11.428 -10.660 -10.118 1.00 41.72 730 GLN A N 1
ATOM 5904 C CA . GLN A 1 730 ? 11.071 -9.451 -9.366 1.00 41.72 730 GLN A CA 1
ATOM 5905 C C . GLN A 1 730 ? 12.274 -8.541 -9.086 1.00 41.72 730 GLN A C 1
ATOM 5907 O O . GLN A 1 730 ? 12.123 -7.320 -9.028 1.00 41.72 730 GLN A O 1
ATOM 5912 N N . LYS A 1 731 ? 13.475 -9.112 -8.930 1.00 45.50 731 LYS A N 1
ATOM 5913 C CA . LYS A 1 731 ? 14.723 -8.349 -8.765 1.00 45.50 731 LYS A CA 1
ATOM 5914 C C . LYS A 1 731 ? 15.263 -7.771 -10.084 1.00 45.50 731 LYS A C 1
ATOM 5916 O O . LYS A 1 731 ? 16.329 -7.152 -10.061 1.00 45.50 731 LYS A O 1
ATOM 5921 N N . GLY A 1 732 ? 14.490 -7.906 -11.167 1.00 58.06 732 GLY A N 1
ATOM 5922 C CA . GLY A 1 732 ? 14.862 -7.557 -12.528 1.00 58.06 732 GLY A CA 1
ATOM 5923 C C . GLY A 1 732 ? 15.706 -8.665 -13.144 1.00 58.06 732 GLY A C 1
ATOM 5924 O O . GLY A 1 732 ? 16.525 -9.285 -12.465 1.00 58.06 732 GLY A O 1
ATOM 5925 N N . ILE A 1 733 ? 15.547 -8.881 -14.451 1.00 69.25 733 ILE A N 1
ATOM 5926 C CA . ILE A 1 733 ? 16.409 -9.807 -15.199 1.00 69.25 733 ILE A CA 1
ATOM 5927 C C . ILE A 1 733 ? 17.899 -9.405 -15.145 1.00 69.25 733 ILE A C 1
ATOM 5929 O O . ILE A 1 733 ? 18.770 -10.214 -15.422 1.00 69.25 733 ILE A O 1
ATOM 5933 N N . ASP A 1 734 ? 18.192 -8.191 -14.666 1.00 67.69 734 ASP A N 1
ATOM 5934 C CA . ASP A 1 734 ? 19.532 -7.657 -14.393 1.00 67.69 734 ASP A CA 1
ATOM 5935 C C . ASP A 1 734 ? 20.302 -8.394 -13.287 1.00 67.69 734 ASP A C 1
ATOM 5937 O O . ASP A 1 734 ? 21.518 -8.242 -13.191 1.00 67.69 734 ASP A O 1
ATOM 5941 N N . LYS A 1 735 ? 19.603 -9.129 -12.411 1.00 67.44 735 LYS A N 1
ATOM 5942 C CA . LYS A 1 735 ? 20.191 -9.848 -11.264 1.00 67.44 735 LYS A CA 1
ATOM 5943 C C . LYS A 1 735 ? 20.011 -11.358 -11.352 1.00 67.44 735 LYS A C 1
ATOM 5945 O O . LYS A 1 735 ? 20.103 -12.041 -10.329 1.00 67.44 735 LYS A O 1
ATOM 5950 N N . LEU A 1 736 ? 19.680 -11.865 -12.536 1.00 73.44 736 LEU A N 1
ATOM 5951 C CA . LEU A 1 736 ? 19.705 -13.301 -12.762 1.00 73.44 736 LEU A CA 1
ATOM 5952 C C . LEU A 1 736 ? 21.152 -13.799 -12.636 1.00 73.44 736 LEU A C 1
ATOM 5954 O O . LEU A 1 736 ? 22.072 -13.050 -12.968 1.00 73.44 736 LEU A O 1
ATOM 5958 N N . PRO A 1 737 ? 21.355 -15.014 -12.099 1.00 73.31 737 PRO A N 1
ATOM 5959 C CA . PRO A 1 737 ? 22.677 -15.619 -12.077 1.00 73.31 737 PRO A CA 1
ATOM 5960 C C . PRO A 1 737 ? 23.217 -15.739 -13.504 1.00 73.31 737 PRO A C 1
ATOM 5962 O O . PRO A 1 737 ? 22.448 -15.919 -14.458 1.00 73.31 737 PRO A O 1
ATOM 5965 N N . GLU A 1 738 ? 24.533 -15.611 -13.628 1.00 77.81 738 GLU A N 1
ATOM 5966 C CA . GLU A 1 738 ? 25.226 -15.863 -14.886 1.00 77.81 738 GLU A CA 1
ATOM 5967 C C . GLU A 1 738 ? 25.009 -17.322 -15.301 1.00 77.81 738 GLU A C 1
ATOM 5969 O O . GLU A 1 738 ? 24.851 -18.212 -14.461 1.00 77.81 738 GLU A O 1
ATOM 5974 N N . VAL A 1 739 ? 24.907 -17.526 -16.609 1.00 84.31 739 VAL A N 1
ATOM 5975 C CA . VAL A 1 739 ? 24.797 -18.849 -17.225 1.00 84.31 739 VAL A CA 1
ATOM 5976 C C . VAL A 1 739 ? 26.213 -19.329 -17.513 1.00 84.31 739 VAL A C 1
ATOM 5978 O O . VAL A 1 739 ? 27.048 -18.511 -17.892 1.00 84.31 739 VAL A O 1
ATOM 5981 N N . GLU A 1 740 ? 26.471 -20.622 -17.330 1.00 85.25 740 GLU A N 1
ATOM 5982 C CA . GLU A 1 740 ? 27.774 -21.228 -17.623 1.00 85.25 740 GLU A CA 1
ATOM 5983 C C . GLU A 1 740 ? 28.201 -20.945 -19.073 1.00 85.25 740 GLU A C 1
ATOM 5985 O O . GLU A 1 740 ? 27.363 -20.924 -19.981 1.00 85.25 740 GLU A O 1
ATOM 5990 N N . ASP A 1 741 ? 29.498 -20.704 -19.288 1.00 83.06 741 ASP A N 1
ATOM 5991 C CA . ASP A 1 741 ? 30.015 -20.180 -20.558 1.00 83.06 741 ASP A CA 1
ATOM 5992 C C . ASP A 1 741 ? 29.689 -21.087 -21.752 1.00 83.06 741 ASP A C 1
ATOM 5994 O O . ASP A 1 741 ? 29.254 -20.592 -22.792 1.00 83.06 741 ASP A O 1
ATOM 5998 N N . GLU A 1 742 ? 29.799 -22.409 -21.589 1.00 85.62 742 GLU A N 1
ATOM 5999 C CA . GLU A 1 742 ? 29.464 -23.392 -22.630 1.00 85.62 742 GLU A CA 1
ATOM 6000 C C . GLU A 1 742 ? 27.990 -23.296 -23.047 1.00 85.62 742 GLU A C 1
ATOM 6002 O O . GLU A 1 742 ? 27.642 -23.223 -24.228 1.00 85.62 742 GLU A O 1
ATOM 6007 N N . GLU A 1 743 ? 27.096 -23.237 -22.062 1.00 85.12 743 GLU A N 1
ATOM 6008 C CA . GLU A 1 743 ? 25.661 -23.144 -22.292 1.00 85.12 743 GLU A CA 1
ATOM 6009 C C . GLU A 1 743 ? 25.254 -21.799 -22.907 1.00 85.12 743 GLU A C 1
ATOM 6011 O O . GLU A 1 743 ? 24.347 -21.729 -23.746 1.00 85.12 743 GLU A O 1
ATOM 6016 N N . LYS A 1 744 ? 25.911 -20.720 -22.476 1.00 87.88 744 LYS A N 1
ATOM 6017 C CA . LYS A 1 744 ? 25.734 -19.379 -23.029 1.00 87.88 744 LYS A CA 1
ATOM 6018 C C . LYS A 1 744 ? 26.187 -19.336 -24.483 1.00 87.88 744 LYS A C 1
ATOM 6020 O O . LYS A 1 744 ? 25.471 -18.784 -25.320 1.00 87.88 744 LYS A O 1
ATOM 6025 N N . GLU A 1 745 ? 27.328 -19.942 -24.799 1.00 86.62 745 GLU A N 1
ATOM 6026 C CA . GLU A 1 745 ? 27.873 -19.971 -26.150 1.00 86.62 745 GLU A CA 1
ATOM 6027 C C . GLU A 1 745 ? 26.936 -20.694 -27.126 1.00 86.62 745 GLU A C 1
ATOM 6029 O O . GLU A 1 745 ? 26.693 -20.190 -28.223 1.00 86.62 745 GLU A O 1
ATOM 6034 N N . ILE A 1 746 ? 26.329 -21.815 -26.718 1.00 88.69 746 ILE A N 1
ATOM 6035 C CA . ILE A 1 746 ? 25.326 -22.528 -27.528 1.00 88.69 746 ILE A CA 1
ATOM 6036 C C . ILE A 1 746 ? 24.164 -21.594 -27.904 1.00 88.69 746 ILE A C 1
ATOM 6038 O O . ILE A 1 746 ? 23.841 -21.446 -29.085 1.00 88.69 746 ILE A O 1
ATOM 6042 N N . ILE A 1 747 ? 23.577 -20.902 -26.921 1.00 88.50 747 ILE A N 1
ATOM 6043 C CA . ILE A 1 747 ? 22.431 -20.005 -27.146 1.00 88.50 747 ILE A CA 1
ATOM 6044 C C . ILE A 1 747 ? 22.823 -18.812 -28.034 1.00 88.50 747 ILE A C 1
ATOM 6046 O O . ILE A 1 747 ? 22.050 -18.408 -28.908 1.00 88.50 747 ILE A O 1
ATOM 6050 N N . VAL A 1 748 ? 24.020 -18.247 -27.842 1.00 87.06 748 VAL A N 1
ATOM 6051 C CA . VAL A 1 748 ? 24.534 -17.129 -28.654 1.00 87.06 748 VAL A CA 1
ATOM 6052 C C . VAL A 1 748 ? 24.838 -17.569 -30.090 1.00 87.06 748 VAL A C 1
ATOM 6054 O O . VAL A 1 748 ? 24.530 -16.833 -31.034 1.00 87.06 748 VAL A O 1
ATOM 6057 N N . ARG A 1 749 ? 25.381 -18.775 -30.295 1.00 87.38 749 ARG A N 1
ATOM 6058 C CA . ARG A 1 749 ? 25.593 -19.359 -31.630 1.00 87.38 749 ARG A CA 1
ATOM 6059 C C . ARG A 1 749 ? 24.262 -19.560 -32.360 1.00 87.38 749 ARG A C 1
ATOM 6061 O O . ARG A 1 749 ? 24.158 -19.204 -33.532 1.00 87.38 749 ARG A O 1
ATOM 6068 N N . GLU A 1 750 ? 23.232 -20.069 -31.684 1.00 89.12 750 GLU A N 1
ATOM 6069 C CA . GLU A 1 750 ? 21.882 -20.202 -32.256 1.00 89.12 750 GLU A CA 1
ATOM 6070 C C . GLU A 1 750 ? 21.264 -18.849 -32.634 1.00 89.12 750 GLU A C 1
ATOM 6072 O O . GLU A 1 750 ? 20.739 -18.698 -33.740 1.00 89.12 750 GLU A O 1
ATOM 6077 N N . TYR A 1 751 ? 21.389 -17.840 -31.766 1.00 88.25 751 TYR A N 1
ATOM 6078 C CA . TYR A 1 751 ? 20.957 -16.476 -32.079 1.00 88.25 751 TYR A CA 1
ATOM 6079 C C . TYR A 1 751 ? 21.691 -15.918 -33.307 1.00 88.25 751 TYR A C 1
ATOM 6081 O O . TYR A 1 751 ? 21.074 -15.350 -34.207 1.00 88.25 751 TYR A O 1
ATOM 6089 N N . THR A 1 752 ? 23.006 -16.128 -33.387 1.00 85.19 752 THR A N 1
ATOM 6090 C CA . THR A 1 752 ? 23.822 -15.666 -34.517 1.00 85.19 752 THR A CA 1
ATOM 6091 C C . THR A 1 752 ? 23.330 -16.281 -35.830 1.00 85.19 752 THR A C 1
ATOM 6093 O O . THR A 1 752 ? 23.087 -15.549 -36.791 1.00 85.19 752 THR A O 1
ATOM 6096 N N . LYS A 1 753 ? 23.060 -17.593 -35.853 1.00 87.56 753 LYS A N 1
ATOM 6097 C CA . LYS A 1 753 ? 22.462 -18.280 -37.013 1.00 87.56 753 LYS A CA 1
ATOM 6098 C C . LYS A 1 753 ? 21.096 -17.698 -37.394 1.00 87.56 753 LYS A C 1
ATOM 6100 O O . LYS A 1 753 ? 20.848 -17.436 -38.571 1.00 87.56 753 LYS A O 1
ATOM 6105 N N . PHE A 1 754 ? 20.233 -17.426 -36.412 1.00 85.69 754 PHE A N 1
ATOM 6106 C CA . PHE A 1 754 ? 18.937 -16.779 -36.646 1.00 85.69 754 PHE A CA 1
ATOM 6107 C C . PHE A 1 754 ? 19.099 -15.413 -37.332 1.00 85.69 754 PHE A C 1
ATOM 6109 O O . PHE A 1 754 ? 18.412 -15.126 -38.308 1.00 85.69 754 PHE A O 1
ATOM 6116 N N . THR A 1 755 ? 20.059 -14.590 -36.894 1.00 79.00 755 THR A N 1
ATOM 6117 C CA . THR A 1 755 ? 20.290 -13.262 -37.495 1.00 79.00 755 THR A CA 1
ATOM 6118 C C . THR A 1 755 ? 20.889 -13.293 -38.903 1.00 79.00 755 THR A C 1
ATOM 6120 O O . THR A 1 755 ? 20.723 -12.322 -39.647 1.00 79.00 755 THR A O 1
ATOM 6123 N N . GLN A 1 756 ? 21.567 -14.385 -39.265 1.00 77.31 756 GLN A N 1
ATOM 6124 C CA . GLN A 1 756 ? 22.172 -14.607 -40.582 1.00 77.31 756 GLN A CA 1
ATOM 6125 C C . GLN A 1 756 ? 21.186 -15.199 -41.598 1.00 77.31 756 GLN A C 1
ATOM 6127 O O . GLN A 1 756 ? 21.468 -15.202 -42.794 1.00 77.31 756 GLN A O 1
ATOM 6132 N N . THR A 1 757 ? 20.022 -15.669 -41.146 1.00 68.56 757 THR A N 1
ATOM 6133 C CA . THR A 1 757 ? 18.992 -16.220 -42.031 1.00 68.56 757 THR A CA 1
ATOM 6134 C C . THR A 1 757 ? 18.232 -15.066 -42.709 1.00 68.56 757 THR A C 1
ATOM 6136 O O . THR A 1 757 ? 17.680 -14.213 -42.006 1.00 68.56 757 THR A O 1
ATOM 6139 N N . PRO A 1 758 ? 18.188 -14.979 -44.055 1.00 53.91 758 PRO A N 1
ATOM 6140 C CA . PRO A 1 758 ? 17.445 -13.930 -44.748 1.00 53.91 758 PRO A CA 1
ATOM 6141 C C . PRO A 1 758 ? 15.952 -14.024 -44.418 1.00 53.91 758 PRO A C 1
ATOM 6143 O O . PRO A 1 758 ? 15.336 -15.071 -44.610 1.00 53.91 758 PRO A O 1
ATOM 6146 N N . GLN A 1 759 ? 15.343 -12.929 -43.954 1.00 51.22 759 GLN A N 1
ATOM 6147 C CA . GLN A 1 759 ? 13.886 -12.866 -43.860 1.00 51.22 759 GLN A CA 1
ATOM 6148 C C . GLN A 1 759 ? 13.318 -12.801 -45.278 1.00 51.22 759 GLN A C 1
ATOM 6150 O O . GLN A 1 759 ? 13.452 -11.787 -45.966 1.00 51.22 759 GLN A O 1
ATOM 6155 N N . VAL A 1 760 ? 12.677 -13.882 -45.720 1.00 38.34 760 VAL A N 1
ATOM 6156 C CA . VAL A 1 760 ? 11.805 -13.838 -46.893 1.00 38.34 760 VAL A CA 1
ATOM 6157 C C . VAL A 1 760 ? 10.708 -12.822 -46.578 1.00 38.34 760 VAL A C 1
ATOM 6159 O O . VAL A 1 760 ? 9.917 -13.021 -45.656 1.00 38.34 760 VAL A O 1
ATOM 6162 N N . LYS A 1 761 ? 10.685 -11.699 -47.305 1.00 35.28 761 LYS A N 1
ATOM 6163 C CA . LYS A 1 761 ? 9.580 -10.737 -47.250 1.00 35.28 761 LYS A CA 1
ATOM 6164 C C . LYS A 1 761 ? 8.318 -11.446 -47.735 1.00 35.28 761 LYS A C 1
ATOM 6166 O O . LYS A 1 761 ? 8.070 -11.506 -48.935 1.00 35.28 761 LYS A O 1
ATOM 6171 N N . ILE A 1 762 ? 7.516 -11.971 -46.817 1.00 35.12 762 ILE A N 1
ATOM 6172 C CA . ILE A 1 762 ? 6.137 -12.330 -47.134 1.00 35.12 762 ILE A CA 1
ATOM 6173 C C . ILE A 1 762 ? 5.376 -11.006 -47.214 1.00 35.12 762 ILE A C 1
ATOM 6175 O O . ILE A 1 762 ? 5.279 -10.267 -46.233 1.00 35.12 762 ILE A O 1
ATOM 6179 N N . GLY A 1 763 ? 4.937 -10.664 -48.426 1.00 28.19 763 GLY A N 1
ATOM 6180 C CA . GLY A 1 763 ? 4.132 -9.481 -48.701 1.00 28.19 763 GLY A CA 1
ATOM 6181 C C . GLY A 1 763 ? 2.857 -9.454 -47.859 1.00 28.19 763 GLY A C 1
ATOM 6182 O O . GLY A 1 763 ? 2.366 -10.484 -47.403 1.00 28.19 763 GLY A O 1
ATOM 6183 N N . ALA A 1 764 ? 2.345 -8.246 -47.639 1.00 29.88 764 ALA A N 1
ATOM 6184 C CA . ALA A 1 764 ? 1.167 -7.962 -46.838 1.00 29.88 764 ALA A CA 1
ATOM 6185 C C . ALA A 1 764 ? -0.076 -8.747 -47.301 1.00 29.88 764 ALA A C 1
ATOM 6187 O O . ALA A 1 764 ? -0.870 -8.267 -48.102 1.00 29.88 764 ALA A O 1
ATOM 6188 N N . HIS A 1 765 ? -0.295 -9.921 -46.718 1.00 26.16 765 HIS A N 1
ATOM 6189 C CA . HIS A 1 765 ? -1.614 -10.515 -46.577 1.00 26.16 765 HIS A CA 1
ATOM 6190 C C . HIS A 1 765 ? -1.826 -10.854 -45.107 1.00 26.16 765 HIS A C 1
ATOM 6192 O O . HIS A 1 765 ? -0.957 -11.424 -44.450 1.00 26.16 765 HIS A O 1
ATOM 6198 N N . ARG A 1 766 ? -2.982 -10.436 -44.577 1.00 29.73 766 ARG A N 1
ATOM 6199 C CA . ARG A 1 766 ? -3.474 -10.804 -43.248 1.00 29.73 766 ARG A CA 1
ATOM 6200 C C . ARG A 1 766 ? -3.334 -12.317 -43.070 1.00 29.73 766 ARG A C 1
ATOM 6202 O O . ARG A 1 766 ? -4.136 -13.070 -43.609 1.00 29.73 766 ARG A O 1
ATOM 6209 N N . VAL A 1 767 ? -2.359 -12.749 -42.278 1.00 25.03 767 VAL A N 1
ATOM 6210 C CA . VAL A 1 767 ? -2.358 -14.097 -41.717 1.00 25.03 767 VAL A CA 1
ATOM 6211 C C . VAL A 1 767 ? -3.088 -14.009 -40.385 1.00 25.03 767 VAL A C 1
ATOM 6213 O O . VAL A 1 767 ? -2.528 -13.628 -39.359 1.00 25.03 767 VAL A O 1
ATOM 6216 N N . SER A 1 768 ? -4.375 -14.332 -40.415 1.00 27.06 768 SER A N 1
ATOM 6217 C CA . SER A 1 768 ? -5.106 -14.791 -39.241 1.00 27.06 768 SER A CA 1
ATOM 6218 C C . SER A 1 768 ? -4.484 -16.113 -38.787 1.00 27.06 768 SER A C 1
ATOM 6220 O O . SER A 1 768 ? -4.794 -17.168 -39.339 1.00 27.06 768 SER A O 1
ATOM 6222 N N . VAL A 1 769 ? -3.581 -16.074 -37.804 1.00 26.05 769 VAL A N 1
ATOM 6223 C CA . VAL A 1 769 ? -3.082 -17.294 -37.156 1.00 26.05 769 VAL A CA 1
ATOM 6224 C C . VAL A 1 769 ? -4.142 -17.775 -36.166 1.00 26.05 769 VAL A C 1
ATOM 6226 O O . VAL A 1 769 ? -4.078 -17.516 -34.965 1.00 26.05 769 VAL A O 1
ATOM 6229 N N . LEU A 1 770 ? -5.132 -18.491 -36.698 1.00 24.66 770 LEU A N 1
ATOM 6230 C CA . LEU A 1 770 ? -5.880 -19.494 -35.949 1.00 24.66 770 LEU A CA 1
ATOM 6231 C C . LEU A 1 770 ? -4.866 -20.505 -35.401 1.00 24.66 770 LEU A C 1
ATOM 6233 O O . LEU A 1 770 ? -4.207 -21.213 -36.158 1.00 24.66 770 LEU A O 1
ATOM 6237 N N . HIS A 1 771 ? -4.709 -20.550 -34.079 1.00 29.53 771 HIS A N 1
ATOM 6238 C CA . HIS A 1 771 ? -3.978 -21.625 -33.417 1.00 29.53 771 HIS A CA 1
ATOM 6239 C C . HIS A 1 771 ? -4.771 -22.928 -33.582 1.00 29.53 771 HIS A C 1
ATOM 6241 O O . HIS A 1 771 ? -5.704 -23.195 -32.825 1.00 29.53 771 HIS A O 1
ATOM 6247 N N . GLN A 1 772 ? -4.401 -23.752 -34.561 1.00 23.12 772 GLN A N 1
ATOM 6248 C CA . GLN A 1 772 ? -4.708 -25.176 -34.512 1.00 23.12 772 GLN A CA 1
ATOM 6249 C C . GLN A 1 772 ? -3.749 -25.824 -33.508 1.00 23.12 772 GLN A C 1
ATOM 6251 O O . GLN A 1 772 ? -2.533 -25.837 -33.689 1.00 23.12 772 GLN A O 1
ATOM 6256 N N . TYR A 1 773 ? -4.313 -26.317 -32.407 1.00 29.64 773 TYR A N 1
ATOM 6257 C CA . TYR A 1 773 ? -3.657 -27.272 -31.518 1.00 29.64 773 TYR A CA 1
ATOM 6258 C C . TYR A 1 773 ? -3.144 -28.471 -32.335 1.00 29.64 773 TYR A C 1
ATOM 6260 O O . TYR A 1 773 ? -3.794 -28.828 -33.319 1.00 29.64 773 TYR A O 1
ATOM 6268 N N . PRO A 1 774 ? -2.048 -29.141 -31.934 1.00 27.89 774 PRO A N 1
ATOM 6269 C CA . PRO A 1 774 ? -1.652 -30.383 -32.580 1.00 27.89 774 PRO A CA 1
ATOM 6270 C C . PRO A 1 774 ? -2.779 -31.409 -32.401 1.00 27.89 774 PRO A C 1
ATOM 6272 O O . PRO A 1 774 ? -3.042 -31.882 -31.293 1.00 27.89 774 PRO A O 1
ATOM 6275 N N . GLN A 1 775 ? -3.481 -31.702 -33.496 1.00 25.67 775 GLN A N 1
ATOM 6276 C CA . GLN A 1 775 ? -4.339 -32.869 -33.603 1.00 25.67 775 GLN A CA 1
ATOM 6277 C C . GLN A 1 775 ? -3.433 -34.097 -33.573 1.00 25.67 775 GLN A C 1
ATOM 6279 O O . GLN A 1 775 ? -2.540 -34.251 -34.403 1.00 25.67 775 GLN A O 1
ATOM 6284 N N . SER A 1 776 ? -3.665 -34.971 -32.601 1.00 31.75 776 SER A N 1
ATOM 6285 C CA . SER A 1 776 ? -3.220 -36.355 -32.659 1.00 31.75 776 SER A CA 1
ATOM 6286 C C . SER A 1 776 ? -3.861 -37.008 -33.886 1.00 31.75 776 SER A C 1
ATOM 6288 O O . SER A 1 776 ? -5.069 -37.250 -33.883 1.00 31.75 776 SER A O 1
ATOM 6290 N N . GLN A 1 777 ? -3.084 -37.263 -34.938 1.00 28.50 777 GLN A N 1
ATOM 6291 C CA . GLN A 1 777 ? -3.507 -38.179 -35.990 1.00 28.50 777 GLN A CA 1
ATOM 6292 C C . GLN A 1 777 ? -3.411 -39.603 -35.444 1.00 28.50 777 GLN A C 1
ATOM 6294 O O . GLN A 1 777 ? -2.346 -40.045 -35.015 1.00 28.50 777 GLN A O 1
ATOM 6299 N N . GLY A 1 778 ? -4.559 -40.275 -35.401 1.00 27.78 778 GLY A N 1
ATOM 6300 C CA . GLY A 1 778 ? -4.634 -41.723 -35.295 1.00 27.78 778 GLY A CA 1
ATOM 6301 C C . GLY A 1 778 ? -4.526 -42.351 -36.680 1.00 27.78 778 GLY A C 1
ATOM 6302 O O . GLY A 1 778 ? -4.996 -41.772 -37.659 1.00 27.78 778 GLY A O 1
ATOM 6303 N N . GLU A 1 779 ? -3.950 -43.546 -36.732 1.00 27.98 779 GLU A N 1
ATOM 6304 C CA . GLU A 1 779 ? -4.180 -44.489 -37.821 1.00 27.98 779 GLU A CA 1
ATOM 6305 C C . GLU A 1 779 ? -5.272 -45.484 -37.420 1.00 27.98 779 GLU A C 1
ATOM 6307 O O . GLU A 1 779 ? -5.438 -45.855 -36.256 1.00 27.98 779 GLU A O 1
ATOM 6312 N N . VAL A 1 780 ? -6.057 -45.828 -38.434 1.00 31.52 780 VAL A N 1
ATOM 6313 C CA . VAL A 1 780 ? -7.306 -46.585 -38.439 1.00 31.52 780 VAL A CA 1
ATOM 6314 C C . VAL A 1 780 ? -7.037 -47.958 -39.048 1.00 31.52 780 VAL A C 1
ATOM 6316 O O . VAL A 1 780 ? -6.208 -48.055 -39.941 1.00 31.52 780 VAL A O 1
ATOM 6319 N N . GLU A 1 781 ? -7.787 -48.965 -38.590 1.00 28.44 781 GLU A N 1
ATOM 6320 C CA . GLU A 1 781 ? -8.428 -50.077 -39.334 1.00 28.44 781 GLU A CA 1
ATOM 6321 C C . GLU A 1 781 ? -8.522 -51.290 -38.387 1.00 28.44 781 GLU A C 1
ATOM 6323 O O . GLU A 1 781 ? -7.557 -51.646 -37.729 1.00 28.44 781 GLU A O 1
ATOM 6328 N N . GLY A 1 782 ? -9.626 -52.004 -38.185 1.00 26.33 782 GLY A N 1
ATOM 6329 C CA . GLY A 1 782 ? -10.949 -52.041 -38.790 1.00 26.33 782 GLY A CA 1
ATOM 6330 C C . GLY A 1 782 ? -11.490 -53.468 -38.591 1.00 26.33 782 GLY A C 1
ATOM 6331 O O . GLY A 1 782 ? -10.743 -54.416 -38.810 1.00 26.33 782 GLY A O 1
ATOM 6332 N N . ARG A 1 783 ? -12.759 -53.621 -38.168 1.00 25.86 783 ARG A N 1
ATOM 6333 C CA . ARG A 1 783 ? -13.749 -54.655 -38.584 1.00 25.86 783 ARG A CA 1
ATOM 6334 C C . ARG A 1 783 ? -14.823 -54.939 -37.517 1.00 25.86 783 ARG A C 1
ATOM 6336 O O . ARG A 1 783 ? -14.567 -55.469 -36.445 1.00 25.86 783 ARG A O 1
ATOM 6343 N N . GLN A 1 784 ? -16.035 -54.541 -37.905 1.00 27.53 784 GLN A N 1
ATOM 6344 C CA . GLN A 1 784 ? -17.382 -55.076 -37.649 1.00 27.53 784 GLN A CA 1
ATOM 6345 C C . GLN A 1 784 ? -17.513 -56.408 -36.873 1.00 27.53 784 GLN A C 1
ATOM 6347 O O . GLN A 1 784 ? -16.908 -57.399 -37.261 1.00 27.53 784 GLN A O 1
ATOM 6352 N N . ALA A 1 785 ? -18.450 -56.492 -35.915 1.00 26.25 785 ALA A N 1
ATOM 6353 C CA . ALA A 1 785 ? -19.849 -56.923 -36.138 1.00 26.25 785 ALA A CA 1
ATOM 6354 C C . ALA A 1 785 ? -20.551 -57.432 -34.847 1.00 26.25 785 ALA A C 1
ATOM 6356 O O . ALA A 1 785 ? -20.060 -58.326 -34.177 1.00 26.25 785 ALA A O 1
ATOM 6357 N N . SER A 1 786 ? -21.762 -56.904 -34.612 1.00 25.84 786 SER A N 1
ATOM 6358 C CA . SER A 1 786 ? -22.984 -57.532 -34.051 1.00 25.84 786 SER A CA 1
ATOM 6359 C C . SER A 1 786 ? -23.057 -58.187 -32.654 1.00 25.84 786 SER A C 1
ATOM 6361 O O . SER A 1 786 ? -22.311 -59.111 -32.376 1.00 25.84 786 SER A O 1
ATOM 6363 N N . LYS A 1 787 ? -24.140 -57.806 -31.931 1.00 26.70 787 LYS A N 1
ATOM 6364 C CA . LYS A 1 787 ? -25.128 -58.623 -31.159 1.00 26.70 787 LYS A CA 1
ATOM 6365 C C . LYS A 1 787 ? -24.545 -59.597 -30.101 1.00 26.70 787 LYS A C 1
ATOM 6367 O O . LYS A 1 787 ? -23.668 -60.380 -30.397 1.00 26.70 787 LYS A O 1
ATOM 6372 N N . THR A 1 788 ? -24.996 -59.706 -28.849 1.00 26.30 788 THR A N 1
ATOM 6373 C CA . THR A 1 788 ? -26.357 -59.743 -28.281 1.00 26.30 788 THR A CA 1
ATOM 6374 C C . THR A 1 788 ? -26.235 -59.909 -26.751 1.00 26.30 788 THR A C 1
ATOM 6376 O O . THR A 1 788 ? -25.232 -60.432 -26.287 1.00 26.30 788 THR A O 1
ATOM 6379 N N . MET A 1 789 ? -27.284 -59.505 -26.023 1.00 25.66 789 MET A N 1
ATOM 6380 C CA . MET A 1 789 ? -27.843 -60.070 -24.773 1.00 25.66 789 MET A CA 1
ATOM 6381 C C . MET A 1 789 ? -26.947 -60.673 -23.660 1.00 25.66 789 MET A C 1
ATOM 6383 O O . MET A 1 789 ? -26.326 -61.712 -23.826 1.00 25.66 789 MET A O 1
ATOM 6387 N N . ASP A 1 790 ? -27.084 -60.061 -22.476 1.00 26.91 790 ASP A N 1
ATOM 6388 C CA . ASP A 1 790 ? -27.664 -60.647 -21.247 1.00 26.91 790 ASP A CA 1
ATOM 6389 C C . ASP A 1 790 ? -26.974 -61.860 -20.577 1.00 26.91 790 ASP A C 1
ATOM 6391 O O . ASP A 1 790 ? -26.973 -62.967 -21.103 1.00 26.91 790 ASP A O 1
ATOM 6395 N N . THR A 1 791 ? -26.468 -61.680 -19.347 1.00 27.09 791 THR A N 1
ATOM 6396 C CA . THR A 1 791 ? -26.976 -62.308 -18.099 1.00 27.09 791 THR A CA 1
ATOM 6397 C C . THR A 1 791 ? -25.949 -62.265 -16.950 1.00 27.09 791 THR A C 1
ATOM 6399 O O . THR A 1 791 ? -24.772 -62.560 -17.110 1.00 27.09 791 THR A O 1
ATOM 6402 N N . ARG A 1 792 ? -26.457 -61.860 -15.775 1.00 26.62 792 ARG A N 1
ATOM 6403 C CA . ARG A 1 792 ? -26.172 -62.324 -14.396 1.00 26.62 792 ARG A CA 1
ATOM 6404 C C . ARG A 1 792 ? -24.838 -63.046 -14.121 1.00 26.62 792 ARG A C 1
ATOM 6406 O O . ARG A 1 792 ? -24.630 -64.133 -14.629 1.00 26.62 792 ARG A O 1
ATOM 6413 N N . SER A 1 793 ? -24.091 -62.571 -13.117 1.00 27.11 793 SER A N 1
ATOM 6414 C CA . SER A 1 793 ? -24.107 -63.113 -11.736 1.00 27.11 793 SER A CA 1
ATOM 6415 C C . SER A 1 793 ? -22.814 -62.776 -10.973 1.00 27.11 793 SER A C 1
ATOM 6417 O O . SER A 1 793 ? -21.739 -63.259 -11.315 1.00 27.11 793 SER A O 1
ATOM 6419 N N . ASP A 1 794 ? -22.951 -62.007 -9.891 1.00 30.36 794 ASP A N 1
ATOM 6420 C CA . ASP A 1 794 ? -22.144 -62.149 -8.664 1.00 30.36 794 ASP A CA 1
ATOM 6421 C C . ASP A 1 794 ? -22.274 -63.602 -8.131 1.00 30.36 794 ASP A C 1
ATOM 6423 O O . ASP A 1 794 ? -23.310 -64.211 -8.428 1.00 30.36 794 ASP A O 1
ATOM 6427 N N . PRO A 1 795 ? -21.371 -64.172 -7.286 1.00 43.28 795 PRO A N 1
ATOM 6428 C CA . PRO A 1 795 ? -20.812 -63.469 -6.119 1.00 43.28 795 PRO A CA 1
ATOM 6429 C C . PRO A 1 795 ? -19.421 -63.922 -5.575 1.00 43.28 795 PRO A C 1
ATOM 6431 O O . PRO A 1 795 ? -18.914 -64.996 -5.874 1.00 43.28 795 PRO A O 1
ATOM 6434 N N . LYS A 1 796 ? -18.930 -63.155 -4.580 1.00 28.08 796 LYS A N 1
ATOM 6435 C CA . LYS A 1 796 ? -18.139 -63.586 -3.391 1.00 28.08 796 LYS A CA 1
ATOM 6436 C C . LYS A 1 796 ? -16.727 -64.180 -3.626 1.00 28.08 796 LYS A C 1
ATOM 6438 O O . LYS A 1 796 ? -16.579 -65.302 -4.076 1.00 28.08 796 LYS A O 1
ATOM 6443 N N . SER A 1 797 ? -15.697 -63.606 -2.989 1.00 27.16 797 SER A N 1
ATOM 6444 C CA . SER A 1 7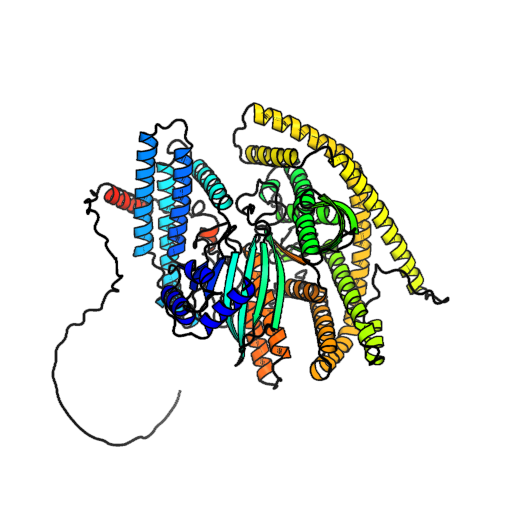97 ? -15.342 -63.844 -1.570 1.00 27.16 797 SER A CA 1
ATOM 6445 C C . SER A 1 797 ? -13.853 -63.571 -1.260 1.00 27.16 797 SER A C 1
ATOM 6447 O O . SER A 1 797 ? -12.973 -64.049 -1.963 1.00 27.16 797 SER A O 1
ATOM 6449 N N . LYS A 1 798 ? -13.641 -62.949 -0.088 1.00 29.81 798 LYS A N 1
ATOM 6450 C CA . LYS A 1 798 ? -12.592 -63.206 0.924 1.00 29.81 798 LYS A CA 1
ATOM 6451 C C . LYS A 1 798 ? -11.149 -62.683 0.754 1.00 29.81 798 LYS A C 1
ATOM 6453 O O . LYS A 1 798 ? -10.324 -63.249 0.058 1.00 29.81 798 LYS A O 1
ATOM 6458 N N . ASN A 1 799 ? -10.866 -61.781 1.702 1.00 28.14 799 ASN A N 1
ATOM 6459 C CA . ASN A 1 799 ? -9.844 -61.858 2.761 1.00 28.14 799 ASN A CA 1
ATOM 6460 C C . ASN A 1 799 ? -8.394 -61.407 2.507 1.00 28.14 799 ASN A C 1
ATOM 6462 O O . ASN A 1 799 ? -7.615 -62.097 1.869 1.00 28.14 799 ASN A O 1
ATOM 6466 N N . ARG A 1 800 ? -8.062 -60.355 3.280 1.00 33.91 800 ARG A N 1
ATOM 6467 C CA . ARG A 1 800 ? -6.940 -60.209 4.234 1.00 33.91 800 ARG A CA 1
ATOM 6468 C C . ARG A 1 800 ? -5.512 -60.356 3.686 1.00 33.91 800 ARG A C 1
ATOM 6470 O O . ARG A 1 800 ? -5.038 -61.469 3.501 1.00 33.91 800 ARG A O 1
ATOM 6477 N N . HIS A 1 801 ? -4.769 -59.249 3.685 1.00 36.94 801 HIS A N 1
ATOM 6478 C CA . HIS A 1 801 ? -3.979 -58.844 4.856 1.00 36.94 801 HIS A CA 1
ATOM 6479 C C . HIS A 1 801 ? -3.762 -57.334 4.898 1.00 36.94 801 HIS A C 1
ATOM 6481 O O . HIS A 1 801 ? -3.739 -56.727 3.805 1.00 36.94 801 HIS A O 1
#

pLDDT: mean 74.01, std 19.21, range [23.12, 96.31]

Mean predicted aligned error: 12.72 Å